Protein 8C9T (pdb70)

Secondary structure (DSSP, 8-state):
-HHHHHHHHHHHHHHHHHS---HHHHHHHHHHHHTTPPP----HHHHHHHHHHHHHHT-SEEEEE--TTSHHHHHHHTTS-TT-EEEEEES-HHHHHHHHHHHHHTT-TTTEEEEES-HHHHHHHHHHT-PPPPSEEEE-S-GGGHHHHHHHHHHT--TT-EEEEE--SGGGGGG-TT---HHHHHHHHHHHHHHH-TTEEEEEEEEESTT-SEEEEEEEEP-/-HHHHHHHHHHHHHHHS---HHHHHHHHHHHHTTPPP----HHHHHHHHHHHHHHT-SEEEEE--TTSHHHHHHHTTS-TT-EEEEEES-HHHHHHHHHHHHHTT-TTTEEEEES-HHHHHHHHHHT-PPPEEEEEE-S-GGGHHHHHHHHHHTEEEEEEEEEE--SGGGGGG-TT---HHHHHHHHHHHHHHH-TTEEEEEEEEESTT-SEEEEEEEE--/-HHHHHHHHHHHHHHHS---HHHHHHHHHHHHTTPPP----HHHHHHHHHHHHHHT-SEEEEE--TTSHHHHHHHTTS-TT-EEEEEES-HHHHHHHHHHHHHTT-TTTEEEEES-HHHHHHHHHTT-PPPEEEEEE-S-GGGHHHHHHHHHHTEEEEEEEEEE--SGGGGGG-TT---HHHHHHHHHHHHHHH-TTEEEEEEEEESTT-SEEEEEEEE---------/-HHHHHHHHHHHHHHHHS---HHHHHHHHHHHHHT----HHHHHHHHHHHHHHT-SEEEEE---HHHHHHHHTS-TT-EEEEEESSHHHHHHHHHHHHHTT-TTTEEEEES-HHHHHHHHHHH-PPPEEEEEE-S-GGGHHHHHHHHHHTEEEEEEEEEE--SGGGGGG-TT---HHHHHHHHHHHHHHH-TTEEEEEEEEESTT-SEEEEEEEE-

Radius of gyration: 34.57 Å; Cα contacts (8 Å, |Δi|>4): 1978; chains: 4; bounding box: 56×96×90 Å

Organism: Streptomyces avermitilis (strain ATCC 31267 / DSM 46492 / JCM 5070 / NBRC 14893 / NCIMB 12804 / NRRL 8165 / MA-4680) (NCBI:txid227882)

Solvent-accessible surface area: 34786 Å² total; per-residue (Å²): 122,156,66,50,88,63,31,47,65,0,3,92,32,0,16,97,48,8,1,85,52,63,116,5,2,61,3,0,43,138,23,13,62,92,14,14,10,52,107,65,90,28,5,12,0,25,7,26,10,22,24,1,5,0,38,16,35,48,5,166,55,0,0,0,0,11,1,71,4,0,27,24,0,0,10,0,2,80,13,20,54,235,125,4,91,0,11,0,2,4,52,6,64,53,3,0,97,19,0,84,146,0,2,49,69,18,60,16,91,62,25,16,60,10,35,70,12,63,12,72,116,7,0,38,125,2,21,112,90,205,34,124,44,0,6,0,0,3,0,33,32,35,2,62,26,0,20,78,4,0,71,56,0,29,144,7,17,123,71,20,1,0,0,3,1,22,31,1,0,44,32,5,28,0,49,71,78,60,16,67,10,16,0,4,145,6,0,40,52,2,0,58,41,0,34,127,48,113,70,9,20,3,0,0,2,1,4,0,0,20,70,14,42,28,2,13,0,0,0,55,2,53,140,106,74,126,68,32,48,68,0,4,93,34,0,15,95,49,9,2,84,62,65,112,8,2,61,0,0,42,127,39,13,72,91,26,63,15,106,134,88,82,27,5,14,0,27,7,25,21,16,19,0,13,0,47,14,35,49,4,117,37,0,0,0,3,4,2,43,9,0,17,27,0,0,12,0,1,82,13,18,46,224,89,1,111,2,19,0,3,10,115,43,1,98,31,0,89,15,0,71,125,0,4,41,70,21,59,12,91,66,25,18,79,10,38,4,8,38,15,19,36,15,0,14,102,1,17,86,91,201,35,117,49,0,6,0,0,6,0,14,26,68,14,72,33,0,26,60,5,0,34,13,0,23,100,9,17,124,69,21,1,0,0,10,2,21,37,0,0,80,56,6,24,0,47,71,77,63,20,117,67,77,28,6,143,4,1,40,48,1,0,58,42,2,40,132,48,113,69,10,21,3,1,0,2,1,2,1,1,36,49,14,47,25,3,24,0,4,0,54,2,52,138,109,74,119,68,34,48,65,0,4,94,34,0,11,97,44,8,1,83,62,64,101,7,2,51,4,0,50,133,39,18,72,92,27,56,15,100,132,99,77,39,4,15,0,31,10,26,12,13,21,0,11,0,32,14,36,50,5,151,42,0,0,0,0,7,0,56,6,0,19,21,0,0,10,0,1,73,14,24,59,231,115,9,64,0,0,0,2,13,162,53,66,117,30,0,83,18,0,92,155,0,4,50,107,15,61,16,94,73,29,20,73,9,58,65,14,62,10,39,111,16,0,40,134,0,18,97,88,204,27,121,46,0,6,0,0,9,0,21,32,66,21,69,45,1,33,93,6,0,86,42,0,33,139,11,16,127,75,21,1,0,0,5,1,14,22,0,0,76,54,7,26,0,49,71,80,58,18,120,66,77,26,5,134,4,0,41,49,1,0,74,17,2,38,119,43,97,51,9,25,3,1,0,1,0,4,3,1,33,55,14,46,23,3,12,0,1,0,55,9,50,85,118,111,164,107,139,142,203,157,65,62,95,62,31,50,65,0,4,89,30,0,13,90,42,10,1,72,50,49,156,18,0,43,10,1,48,152,40,16,104,94,60,64,38,176,87,5,10,0,39,10,23,9,13,20,0,6,0,30,13,36,49,4,154,37,0,0,4,0,57,19,6,33,34,7,0,5,0,1,68,15,22,50,235,116,6,82,0,8,4,12,32,148,55,56,137,60,0,75,19,1,114,159,0,1,42,94,22,65,14,95,69,15,16,51,7,58,74,12,46,18,77,99,10,0,40,132,0,19,112,100,212,38,115,52,0,8,0,0,7,1,42,29,67,7,72,39,0,31,75,2,0,74,26,0,35,140,9,18,130,100,26,1,0,0,4,1,19,30,0,0,80,51,7,27,0,46,74,84,62,18,104,65,78,31,13,130,5,0,37,52,0,0,72,18,1,38,118,42,102,118,9,25,3,1,0,0,0,4,2,0,49,104,16,40,26,2,12,0,0,0,57,12,106

B-factor: mean 15.52, std 7.64, range [4.19, 69.46]

Sequence (888 aa):
SESQQLWDDVDDYFTTLLAPEDEALTAALRDSSDAAGLPHINVAPNQGKLLQLLAEIQGARRILEIGTLGGYSSTIWLGRALPRDGRLISFEYDAKHAEVARRNLARAGLDGISSEVRVGPALESLPKLADERPEPFDLVFIDADKVNNPHYVEWALKLTRPGSLLIVVDNVVRGGGVTDAGSTDPSSVRGTRSALELIAEHPKLSGTAVQTVGSKGYDGFALARVLPSQQLWDDVDDYFTTLLAPEDEALTAALRDSSDAAGLPHINVAPNQGKLLQLLLAEIQGARRILEIGTLGGYSTIWLGRALPRDGRLISFEYDAKHAEVARRNLARAGLDGISEVRVGPALESLPKLADERPEPFDLVFIDADKVNNPHYVEWALKLTRPGSLLIVVDNVVRGGGVTDAGSTDPSVRGTRSALELIAEHPKLSGTAVQTVGSKGYDGFALARVLPSQQLWDDVDDYFTTLLAPEDEALTAALRDSSDAAGLPHINVAPNQGKLLQLLLAEIQGARRILEIGTLGGYSTIWLGRALPRDGRLISFEYDAKHAEVARRNLARAGLDGISEVRVGPALESLPKLADERPEPFDLVFIDADKVNNPHYVEWALKLTRPGSLIVVDNVVRGGGVTDAGSTDPSVRGTRSSALELIAEHPKLSGTAVVQTVGSKGYDGFALARVLPLEHHHHHESQQLWDDVDDYFTTLLAPEDEALTTAALRDSDAAGLPVAPNQGKLLQLLAEIQGARRILEIGGGYSTIWLGRALPRDGRLISFEYDAKHAEVARRNLARAGLDGISEVRVGPALESLPKLADERPEPFDLVFIDADKVNNPHYVEWALKLTRPGSLIVVDNVVRGGGVTDAGSTDPSVRGTRSSALELIAEHPKLSGTAVVQTVGSKGYDGFALARVL

Nearest PDB structures (foldseek):
  8c9t-assembly2_B  TM=1.001E+00  e=2.912E-43  Streptomyces avermitilis MA-4680 = NBRC 14893
  3duw-assembly1_B  TM=9.799E-01  e=5.249E-31  Bacillus cereus ATCC 10987
  5n5d-assembly1_B  TM=9.679E-01  e=2.344E-29  Streptomyces regensis
  7cvx-assembly1_B  TM=9.646E-01  e=1.124E-28  Niastella koreensis GR20-10
  7cvu-assembly1_A  TM=9.761E-01  e=1.801E-27  Niastella koreensis GR20-10

Structure (mmCIF, N/CA/C/O backbone):
data_8C9T
#
_entry.id   8C9T
#
_cell.length_a   46.457
_cell.length_b   168.744
_cell.length_c   57.242
_cell.angle_alpha   90.000
_cell.angle_beta   101.487
_cell.angle_gamma   90.000
#
_symmetry.space_group_name_H-M   'P 1 21 1'
#
loop_
_entity.id
_entity.type
_entity.pdbx_description
1 polymer 'Putative O-methyltransferase'
2 non-polymer GLYCEROL
3 water water
#
loop_
_atom_site.group_PDB
_atom_site.id
_atom_site.type_symbol
_atom_site.label_atom_id
_atom_site.label_alt_id
_atom_site.label_comp_id
_atom_site.label_asym_id
_atom_site.label_entity_id
_atom_site.label_seq_id
_atom_site.pdbx_PDB_ins_code
_atom_site.Cartn_x
_atom_site.Cartn_y
_atom_site.Cartn_z
_atom_site.occupancy
_atom_site.B_iso_or_equiv
_atom_site.auth_seq_id
_atom_site.auth_comp_id
_atom_site.auth_asym_id
_atom_site.auth_atom_id
_atom_site.pdbx_PDB_model_num
ATOM 1 N N . SER A 1 2 ? 17.917 -4.831 -6.969 1.000 31.379 2 SER A N 1
ATOM 2 C CA . SER A 1 2 ? 19.325 -4.445 -7.155 1.000 30.875 2 SER A CA 1
ATOM 3 C C . SER A 1 2 ? 19.568 -4.098 -8.634 1.000 28.324 2 SER A C 1
ATOM 4 O O . SER A 1 2 ? 20.320 -3.185 -8.883 1.000 26.092 2 SER A O 1
ATOM 12 N N . GLU A 1 3 ? 18.979 -4.773 -9.619 1.000 28.245 3 GLU A N 1
ATOM 13 C CA . GLU A 1 3 ? 19.263 -4.356 -11.021 1.000 29.149 3 GLU A CA 1
ATOM 14 C C . GLU A 1 3 ? 18.573 -2.995 -11.252 1.000 28.713 3 GLU A C 1
ATOM 15 O O . GLU A 1 3 ? 19.221 -2.102 -11.888 1.000 25.568 3 GLU A O 1
ATOM 27 N N . SER A 1 4 ? 17.366 -2.744 -10.711 1.000 28.135 4 SER A N 1
ATOM 28 C CA . SER A 1 4 ? 16.688 -1.416 -10.879 1.000 28.056 4 SER A CA 1
ATOM 29 C C . SER A 1 4 ? 17.445 -0.352 -10.070 1.000 23.700 4 SER A C 1
ATOM 30 O O . SER A 1 4 ? 17.683 0.747 -10.577 1.000 20.511 4 SER A O 1
ATOM 38 N N . GLN A 1 5 ? 17.923 -0.698 -8.886 1.000 19.637 5 GLN A N 1
ATOM 39 C CA . GLN A 1 5 ? 18.780 0.192 -8.075 1.000 18.074 5 GLN A CA 1
ATOM 40 C C . GLN A 1 5 ? 20.046 0.527 -8.852 1.000 17.802 5 GLN A C 1
ATOM 41 O O . GLN A 1 5 ? 20.522 1.634 -8.739 1.000 16.181 5 GLN A O 1
ATOM 55 N N . GLN A 1 6 ? 20.611 -0.422 -9.596 1.000 18.535 6 GLN A N 1
ATOM 56 C CA . GLN A 1 6 ? 21.862 -0.167 -10.332 1.000 20.045 6 GLN A CA 1
ATOM 57 C C . GLN A 1 6 ? 21.590 0.914 -11.389 1.000 17.245 6 GLN A C 1
ATOM 58 O O . GLN A 1 6 ? 22.431 1.785 -11.553 1.000 17.060 6 GLN A O 1
ATOM 72 N N . LEU A 1 7 ? 20.461 0.840 -12.053 1.000 16.036 7 LEU A N 1
ATOM 73 C CA . LEU A 1 7 ? 20.106 1.849 -13.095 1.000 16.643 7 LEU A CA 1
ATOM 74 C C . LEU A 1 7 ? 19.995 3.220 -12.404 1.000 15.362 7 LEU A C 1
ATOM 75 O O . LEU A 1 7 ? 20.578 4.237 -12.874 1.000 14.320 7 LEU A O 1
ATOM 91 N N . TRP A 1 8 ? 19.234 3.256 -11.324 1.000 13.404 8 TRP A N 1
ATOM 92 C CA . TRP A 1 8 ? 19.089 4.521 -10.539 1.000 11.876 8 TRP A CA 1
ATOM 93 C C . TRP A 1 8 ? 20.443 5.052 -10.086 1.000 12.877 8 TRP A C 1
ATOM 94 O O . TRP A 1 8 ? 20.661 6.296 -10.106 1.000 12.372 8 TRP A O 1
ATOM 115 N N . ASP A 1 9 ? 21.335 4.180 -9.611 1.000 12.577 9 ASP A N 1
ATOM 116 C CA . ASP A 1 9 ? 22.709 4.545 -9.198 1.000 12.976 9 ASP A CA 1
ATOM 117 C C . ASP A 1 9 ? 23.463 5.135 -10.404 1.000 13.605 9 ASP A C 1
ATOM 118 O O . ASP A 1 9 ? 24.158 6.166 -10.266 1.000 14.406 9 ASP A O 1
ATOM 127 N N . ASP A 1 10 ? 23.334 4.495 -11.561 1.000 15.322 10 ASP A N 1
ATOM 128 C CA . ASP A 1 10 ? 24.108 4.921 -12.754 1.000 15.777 10 ASP A CA 1
ATOM 129 C C . ASP A 1 10 ? 23.659 6.342 -13.154 1.000 13.894 10 ASP A C 1
ATOM 130 O O . ASP A 1 10 ? 24.490 7.144 -13.493 1.000 12.531 10 ASP A O 1
ATOM 139 N N . VAL A 1 11 ? 22.357 6.588 -13.150 1.000 11.852 11 VAL A N 1
ATOM 140 C CA . VAL A 1 11 ? 21.810 7.899 -13.607 1.000 11.317 11 VAL A CA 1
ATOM 141 C C . VAL A 1 11 ? 22.209 8.950 -12.560 1.000 11.249 11 VAL A C 1
ATOM 142 O O . VAL A 1 11 ? 22.635 10.040 -12.920 1.000 10.890 11 VAL A O 1
ATOM 155 N N . ASP A 1 12 ? 22.086 8.650 -11.276 1.000 11.025 12 ASP A N 1
ATOM 156 C CA . ASP A 1 12 ? 22.519 9.634 -10.251 1.000 10.752 12 ASP A CA 1
ATOM 157 C C . ASP A 1 12 ? 24.016 9.889 -10.302 1.000 11.072 12 ASP A C 1
ATOM 158 O O . ASP A 1 12 ? 24.466 11.032 -10.040 1.000 11.824 12 ASP A O 1
ATOM 167 N N . ASP A 1 13 ? 24.821 8.853 -10.577 1.000 11.816 13 ASP A N 1
ATOM 168 C CA . ASP A 1 13 ? 26.274 9.055 -10.678 1.000 13.695 13 ASP A CA 1
ATOM 169 C C . ASP A 1 13 ? 26.577 10.014 -11.848 1.000 12.226 13 ASP A C 1
ATOM 170 O O . ASP A 1 13 ? 27.409 10.917 -11.717 1.000 13.073 13 ASP A O 1
ATOM 179 N N . TYR A 1 14 ? 25.868 9.842 -12.962 1.000 12.003 14 TYR A N 1
ATOM 180 C CA . TYR A 1 14 ? 26.018 10.711 -14.148 1.000 11.982 14 TYR A CA 1
ATOM 181 C C . TYR A 1 14 ? 25.667 12.161 -13.784 1.000 10.673 14 TYR A C 1
ATOM 182 O O . TYR A 1 14 ? 26.391 13.088 -14.006 1.000 11.883 14 TYR A O 1
ATOM 200 N N . PHE A 1 15 ? 24.525 12.339 -13.156 1.000 10.481 15 PHE A N 1
ATOM 201 C CA . PHE A 1 15 ? 24.054 13.689 -12.807 1.000 9.889 15 PHE A CA 1
ATOM 202 C C . PHE A 1 15 ? 24.974 14.301 -11.772 1.000 10.118 15 PHE A C 1
ATOM 203 O O . PHE A 1 15 ? 25.272 15.493 -11.821 1.000 10.636 15 PHE A O 1
ATOM 220 N N . THR A 1 16 ? 25.404 13.509 -10.792 1.000 11.436 16 THR A N 1
ATOM 221 C CA . THR A 1 16 ? 26.317 14.028 -9.736 1.000 12.737 16 THR A CA 1
ATOM 222 C C . THR A 1 16 ? 27.666 14.466 -10.348 1.000 12.965 16 THR A C 1
ATOM 223 O O . THR A 1 16 ? 28.093 15.622 -10.150 1.000 12.566 16 THR A O 1
ATOM 234 N N . THR A 1 17 ? 28.287 13.585 -11.123 1.000 13.474 17 THR A N 1
ATOM 235 C CA . THR A 1 17 ? 29.638 13.826 -11.682 1.000 14.514 17 THR A CA 1
ATOM 236 C C . THR A 1 17 ? 29.563 15.070 -12.575 1.000 14.100 17 THR A C 1
ATOM 237 O O . THR A 1 17 ? 30.462 15.904 -12.550 1.000 14.803 17 THR A O 1
ATOM 248 N N . LEU A 1 18 ? 28.478 15.239 -13.329 1.000 11.929 18 LEU A N 1
ATOM 249 C CA . LEU A 1 18 ? 28.383 16.358 -14.281 1.000 11.350 18 LEU A CA 1
ATOM 250 C C . LEU A 1 18 ? 27.977 17.666 -13.610 1.000 10.969 18 LEU A C 1
ATOM 251 O O . LEU A 1 18 ? 28.622 18.677 -13.795 1.000 12.549 18 LEU A O 1
ATOM 267 N N . LEU A 1 19 ? 26.896 17.658 -12.821 1.000 11.093 19 LEU A N 1
ATOM 268 C CA . LEU A 1 19 ? 26.208 18.880 -12.366 1.000 11.164 19 LEU A CA 1
ATOM 269 C C . LEU A 1 19 ? 26.440 19.183 -10.887 1.000 11.908 19 LEU A C 1
ATOM 270 O O . LEU A 1 19 ? 26.355 20.349 -10.519 1.000 12.589 19 LEU A O 1
ATOM 286 N N . ALA A 1 20 ? 26.720 18.200 -10.051 1.000 11.912 20 ALA A N 1
ATOM 287 C CA . ALA A 1 20 ? 26.636 18.383 -8.588 1.000 12.970 20 ALA A CA 1
ATOM 288 C C . ALA A 1 20 ? 27.751 17.609 -7.911 1.000 13.722 20 ALA A C 1
ATOM 289 O O . ALA A 1 20 ? 27.492 16.796 -7.030 1.000 14.657 20 ALA A O 1
ATOM 296 N N . PRO A 1 21 ? 29.018 17.735 -8.340 1.000 14.464 21 PRO A N 1
ATOM 297 C CA . PRO A 1 21 ? 30.055 16.909 -7.737 1.000 15.208 21 PRO A CA 1
ATOM 298 C C . PRO A 1 21 ? 30.304 17.276 -6.259 1.000 15.078 21 PRO A C 1
ATOM 299 O O . PRO A 1 21 ? 30.081 18.426 -5.828 1.000 17.742 21 PRO A O 1
ATOM 310 N N . GLU A 1 22 ? 30.717 16.261 -5.512 1.000 16.427 22 GLU A N 1
ATOM 311 C CA . GLU A 1 22 ? 31.063 16.368 -4.083 1.000 17.854 22 GLU A CA 1
ATOM 312 C C . GLU A 1 22 ? 32.516 16.789 -3.968 1.000 17.232 22 GLU A C 1
ATOM 313 O O . GLU A 1 22 ? 33.369 16.155 -4.584 1.000 21.299 22 GLU A O 1
ATOM 325 N N . ASP A 1 23 ? 32.750 17.815 -3.202 1.000 15.655 23 ASP A N 1
ATOM 326 C CA . ASP A 1 23 ? 34.127 18.227 -2.860 1.000 15.307 23 ASP A CA 1
ATOM 327 C C . ASP A 1 23 ? 34.628 17.404 -1.658 1.000 14.874 23 ASP A C 1
ATOM 328 O O . ASP A 1 23 ? 33.905 16.544 -1.102 1.000 14.408 23 ASP A O 1
ATOM 337 N N . GLU A 1 24 ? 35.869 17.669 -1.254 1.000 15.015 24 GLU A N 1
ATOM 338 C CA . GLU A 1 24 ? 36.532 16.934 -0.158 1.000 13.158 24 GLU A CA 1
ATOM 339 C C . GLU A 1 24 ? 35.688 17.050 1.115 1.000 12.634 24 GLU A C 1
ATOM 340 O O . GLU A 1 24 ? 35.673 16.117 1.864 1.000 13.346 24 GLU A O 1
ATOM 352 N N . ALA A 1 25 ? 35.146 18.218 1.430 1.000 11.635 25 ALA A N 1
ATOM 353 C CA . ALA A 1 25 ? 34.426 18.364 2.721 1.000 11.220 25 ALA A CA 1
ATOM 354 C C . ALA A 1 25 ? 33.212 17.444 2.714 1.000 12.053 25 ALA A C 1
ATOM 355 O O . ALA A 1 25 ? 32.961 16.841 3.742 1.000 12.854 25 ALA A O 1
ATOM 362 N N . LEU A 1 26 ? 32.500 17.300 1.600 1.000 12.490 26 LEU A N 1
ATOM 363 C CA . LEU A 1 26 ? 31.323 16.413 1.537 1.000 12.704 26 LEU A CA 1
ATOM 364 C C . LEU A 1 26 ? 31.726 14.940 1.610 1.000 13.159 26 LEU A C 1
ATOM 365 O O . LEU A 1 26 ? 31.116 14.193 2.372 1.000 14.593 26 LEU A O 1
ATOM 381 N N . THR A 1 27 ? 32.769 14.510 0.896 1.000 13.731 27 THR A N 1
ATOM 382 C CA . THR A 1 27 ? 33.191 13.098 0.964 1.000 14.619 27 THR A CA 1
ATOM 383 C C . THR A 1 27 ? 33.805 12.794 2.333 1.000 13.551 27 THR A C 1
ATOM 384 O O . THR A 1 27 ? 33.587 11.695 2.819 1.000 15.471 27 THR A O 1
ATOM 395 N N . ALA A 1 28 ? 34.519 13.726 2.928 1.000 12.406 28 ALA A N 1
ATOM 396 C CA . ALA A 1 28 ? 35.096 13.548 4.287 1.000 13.125 28 ALA A CA 1
ATOM 397 C C . ALA A 1 28 ? 33.928 13.361 5.267 1.000 13.458 28 ALA A C 1
ATOM 398 O O . ALA A 1 28 ? 34.028 12.590 6.214 1.000 13.216 28 ALA A O 1
ATOM 405 N N . ALA A 1 29 ? 32.863 14.145 5.104 1.000 13.597 29 ALA A N 1
ATOM 406 C CA . ALA A 1 29 ? 31.740 14.095 6.043 1.000 12.542 29 ALA A CA 1
ATOM 407 C C . ALA A 1 29 ? 31.138 12.688 6.007 1.000 13.271 29 ALA A C 1
ATOM 408 O O . ALA A 1 29 ? 30.798 12.157 7.087 1.000 13.140 29 ALA A O 1
ATOM 415 N N . LEU A 1 30 ? 31.000 12.114 4.822 1.000 13.086 30 LEU A N 1
ATOM 416 C CA . LEU A 1 30 ? 30.471 10.715 4.718 1.000 14.769 30 LEU A CA 1
ATOM 417 C C . LEU A 1 30 ? 31.441 9.741 5.385 1.000 15.419 30 LEU A C 1
ATOM 418 O O . LEU A 1 30 ? 30.974 8.847 6.091 1.000 13.997 30 LEU A O 1
ATOM 434 N N . ARG A 1 31 ? 32.740 9.882 5.138 1.000 14.993 31 ARG A N 1
ATOM 435 C CA . ARG A 1 31 ? 33.742 8.979 5.758 1.000 16.243 31 ARG A CA 1
ATOM 436 C C . ARG A 1 31 ? 33.614 9.051 7.284 1.000 15.740 31 ARG A C 1
ATOM 437 O O . ARG A 1 31 ? 33.597 7.985 7.938 1.000 16.167 31 ARG A O 1
ATOM 458 N N . ASP A 1 32 ? 33.559 10.246 7.861 1.000 14.082 32 ASP A N 1
ATOM 459 C CA . ASP A 1 32 ? 33.486 10.473 9.327 1.000 14.557 32 ASP A CA 1
ATOM 460 C C . ASP A 1 32 ? 32.175 9.898 9.854 1.000 14.692 32 ASP A C 1
ATOM 461 O O . ASP A 1 32 ? 32.160 9.298 10.955 1.000 14.720 32 ASP A O 1
ATOM 470 N N A SER A 1 33 ? 31.084 10.082 9.130 0.500 13.404 33 SER A N 1
ATOM 471 N N B SER A 1 33 ? 31.079 10.102 9.134 0.500 14.413 33 SER A N 1
ATOM 472 C CA A SER A 1 33 ? 29.755 9.578 9.546 0.500 13.708 33 SER A CA 1
ATOM 473 C CA B SER A 1 33 ? 29.748 9.577 9.524 0.500 15.392 33 SER A CA 1
ATOM 474 C C A SER A 1 33 ? 29.784 8.048 9.606 0.500 15.399 33 SER A C 1
ATOM 475 C C B SER A 1 33 ? 29.819 8.052 9.620 0.500 16.405 33 SER A C 1
ATOM 476 O O A SER A 1 33 ? 29.402 7.477 10.645 0.500 15.488 33 SER A O 1
ATOM 477 O O B SER A 1 33 ? 29.478 7.496 10.682 0.500 16.396 33 SER A O 1
ATOM 492 N N . ASP A 1 34 ? 30.277 7.418 8.550 1.000 16.586 34 ASP A N 1
ATOM 493 C CA . ASP A 1 34 ? 30.417 5.940 8.490 1.000 17.309 34 ASP A CA 1
ATOM 494 C C . ASP A 1 34 ? 31.327 5.457 9.633 1.000 19.712 34 ASP A C 1
ATOM 495 O O . ASP A 1 34 ? 30.972 4.480 10.367 1.000 20.332 34 ASP A O 1
ATOM 504 N N . ALA A 1 35 ? 32.451 6.118 9.844 1.000 17.207 35 ALA A N 1
ATOM 505 C CA . ALA A 1 35 ? 33.433 5.683 10.861 1.000 18.625 35 ALA A CA 1
ATOM 506 C C . ALA A 1 35 ? 32.852 5.836 12.273 1.000 18.244 35 ALA A C 1
ATOM 507 O O . ALA A 1 35 ? 33.301 5.101 13.187 1.000 21.895 35 ALA A O 1
ATOM 514 N N . ALA A 1 36 ? 31.884 6.742 12.473 1.000 17.317 36 ALA A N 1
ATOM 515 C CA . ALA A 1 36 ? 31.189 6.989 13.759 1.000 16.453 36 ALA A CA 1
ATOM 516 C C . ALA A 1 36 ? 30.037 6.014 13.980 1.000 16.712 36 ALA A C 1
ATOM 517 O O . ALA A 1 36 ? 29.365 6.109 15.014 1.000 18.315 36 ALA A O 1
ATOM 524 N N . GLY A 1 37 ? 29.780 5.155 13.002 1.000 17.399 37 GLY A N 1
ATOM 525 C CA . GLY A 1 37 ? 28.707 4.154 13.075 1.000 19.620 37 GLY A CA 1
ATOM 526 C C . GLY A 1 37 ? 27.343 4.725 12.773 1.000 19.550 37 GLY A C 1
ATOM 527 O O . GLY A 1 37 ? 26.372 4.031 13.104 1.000 21.916 37 GLY A O 1
ATOM 531 N N . LEU A 1 38 ? 27.229 5.903 12.128 1.000 20.056 38 LEU A N 1
ATOM 532 C CA . LEU A 1 38 ? 25.911 6.410 11.610 1.000 19.849 38 LEU A CA 1
ATOM 533 C C . LEU A 1 38 ? 25.497 5.541 10.411 1.000 18.843 38 LEU A C 1
ATOM 534 O O . LEU A 1 38 ? 26.338 4.978 9.713 1.000 22.814 38 LEU A O 1
ATOM 550 N N . PRO A 1 39 ? 24.194 5.305 10.122 1.000 19.510 39 PRO A N 1
ATOM 551 C CA . PRO A 1 39 ? 23.823 4.430 9.018 1.000 22.985 39 PRO A CA 1
ATOM 552 C C . PRO A 1 39 ? 24.453 4.906 7.709 1.000 26.826 39 PRO A C 1
ATOM 553 O O . PRO A 1 39 ? 24.429 6.084 7.508 1.000 28.694 39 PRO A O 1
ATOM 564 N N . HIS A 1 40 ? 25.090 3.997 6.968 1.000 30.174 40 HIS A N 1
ATOM 565 C CA . HIS A 1 40 ? 25.647 4.299 5.629 1.000 31.698 40 HIS A CA 1
ATOM 566 C C . HIS A 1 40 ? 24.454 4.589 4.721 1.000 33.074 40 HIS A C 1
ATOM 567 O O . HIS A 1 40 ? 23.586 3.713 4.586 1.000 31.904 40 HIS A O 1
ATOM 582 N N . ILE A 1 41 ? 24.380 5.796 4.186 1.000 37.159 41 ILE A N 1
ATOM 583 C CA . ILE A 1 41 ? 23.336 6.187 3.202 1.000 39.448 41 ILE A CA 1
ATOM 584 C C . ILE A 1 41 ? 24.069 6.440 1.880 1.000 40.667 41 ILE A C 1
ATOM 585 O O . ILE A 1 41 ? 25.054 7.224 1.887 1.000 34.347 41 ILE A O 1
ATOM 601 N N . ASN A 1 42 ? 23.680 5.731 0.813 1.000 40.625 42 ASN A N 1
ATOM 602 C CA . ASN A 1 42 ? 24.237 5.958 -0.547 1.000 40.038 42 ASN A CA 1
ATOM 603 C C . ASN A 1 42 ? 23.666 7.295 -1.021 1.000 38.108 42 ASN A C 1
ATOM 604 O O . ASN A 1 42 ? 22.752 7.301 -1.885 1.000 35.364 42 ASN A O 1
ATOM 615 N N . VAL A 1 43 ? 24.151 8.376 -0.403 1.000 32.995 43 VAL A N 1
ATOM 616 C CA . VAL A 1 43 ? 23.648 9.773 -0.574 1.000 32.688 43 VAL A CA 1
ATOM 617 C C . VAL A 1 43 ? 23.530 10.081 -2.072 1.000 29.803 43 VAL A C 1
ATOM 618 O O . VAL A 1 43 ? 24.216 9.399 -2.890 1.000 33.421 43 VAL A O 1
ATOM 631 N N . ALA A 1 44 ? 22.718 11.090 -2.400 1.000 24.878 44 ALA A N 1
ATOM 632 C CA . ALA A 1 44 ? 22.534 11.631 -3.759 1.000 23.994 44 ALA A CA 1
ATOM 633 C C . ALA A 1 44 ? 23.007 13.090 -3.716 1.000 17.989 44 ALA A C 1
ATOM 634 O O . ALA A 1 44 ? 22.271 13.957 -3.264 1.000 21.135 44 ALA A O 1
ATOM 641 N N . PRO A 1 45 ? 24.272 13.337 -4.102 1.000 19.083 45 PRO A N 1
ATOM 642 C CA . PRO A 1 45 ? 24.808 14.699 -4.108 1.000 16.460 45 PRO A CA 1
ATOM 643 C C . PRO A 1 45 ? 23.896 15.589 -4.955 1.000 15.568 45 PRO A C 1
ATOM 644 O O . PRO A 1 45 ? 23.671 16.747 -4.664 1.000 13.475 45 PRO A O 1
ATOM 655 N N . ASN A 1 46 ? 23.311 15.007 -5.991 1.000 16.486 46 ASN A N 1
ATOM 656 C CA . ASN A 1 46 ? 22.463 15.819 -6.894 1.000 13.906 46 ASN A CA 1
ATOM 657 C C . ASN A 1 46 ? 21.163 16.224 -6.202 1.000 13.501 46 ASN A C 1
ATOM 658 O O . ASN A 1 46 ? 20.623 17.274 -6.569 1.000 11.884 46 ASN A O 1
ATOM 669 N N . GLN A 1 47 ? 20.611 15.456 -5.251 1.000 13.841 47 GLN A N 1
ATOM 670 C CA . GLN A 1 47 ? 19.469 15.892 -4.412 1.000 16.327 47 GLN A CA 1
ATOM 671 C C . GLN A 1 47 ? 19.909 16.914 -3.358 1.000 13.696 47 GLN A C 1
ATOM 672 O O . GLN A 1 47 ? 19.192 17.844 -3.079 1.000 15.716 47 GLN A O 1
ATOM 686 N N . GLY A 1 48 ? 21.136 16.765 -2.839 1.000 14.667 48 GLY A N 1
ATOM 687 C CA . GLY A 1 48 ? 21.687 17.790 -1.947 1.000 12.492 48 GLY A CA 1
ATOM 688 C C . GLY A 1 48 ? 21.760 19.134 -2.665 1.000 11.379 48 GLY A C 1
ATOM 689 O O . GLY A 1 48 ? 21.488 20.204 -2.115 1.000 11.915 48 GLY A O 1
ATOM 693 N N . LYS A 1 49 ? 22.206 19.094 -3.928 1.000 9.849 49 LYS A N 1
ATOM 694 C CA . LYS A 1 49 ? 22.308 20.345 -4.690 1.000 10.797 49 LYS A CA 1
ATOM 695 C C . LYS A 1 49 ? 20.916 20.910 -4.958 1.000 10.897 49 LYS A C 1
ATOM 696 O O . LYS A 1 49 ? 20.786 22.112 -5.073 1.000 8.977 49 LYS A O 1
ATOM 715 N N . LEU A 1 50 ? 19.935 20.048 -5.170 1.000 11.798 50 LEU A N 1
ATOM 716 C CA . LEU A 1 50 ? 18.536 20.536 -5.320 1.000 12.854 50 LEU A CA 1
ATOM 717 C C . LEU A 1 50 ? 18.129 21.293 -4.049 1.000 10.900 50 LEU A C 1
ATOM 718 O O . LEU A 1 50 ? 17.601 22.377 -4.193 1.000 11.213 50 LEU A O 1
ATOM 734 N N . LEU A 1 51 ? 18.459 20.795 -2.862 1.000 11.497 51 LEU A N 1
ATOM 735 C CA . LEU A 1 51 ? 18.149 21.529 -1.579 1.000 12.467 51 LEU A CA 1
ATOM 736 C C . LEU A 1 51 ? 18.867 22.875 -1.547 1.000 10.557 51 LEU A C 1
ATOM 737 O O . LEU A 1 51 ? 18.290 23.886 -1.237 1.000 10.249 51 LEU A O 1
ATOM 753 N N . GLN A 1 52 ? 20.143 22.888 -1.951 1.000 9.673 52 GLN A N 1
ATOM 754 C CA . GLN A 1 52 ? 20.948 24.127 -1.977 1.000 9.721 52 GLN A CA 1
ATOM 755 C C . GLN A 1 52 ? 20.270 25.123 -2.918 1.000 9.141 52 GLN A C 1
ATOM 756 O O . GLN A 1 52 ? 20.114 26.274 -2.591 1.000 9.092 52 GLN A O 1
ATOM 770 N N . LEU A 1 53 ? 19.900 24.672 -4.111 1.000 9.502 53 LEU A N 1
ATOM 771 C CA . LEU A 1 53 ? 19.356 25.576 -5.136 1.000 10.427 53 LEU A CA 1
ATOM 772 C C . LEU A 1 53 ? 17.988 26.077 -4.679 1.000 9.218 53 LEU A C 1
ATOM 773 O O . LEU A 1 53 ? 17.745 27.263 -4.850 1.000 10.707 53 LEU A O 1
ATOM 789 N N . LEU A 1 54 ? 17.186 25.217 -4.050 1.000 10.086 54 LEU A N 1
ATOM 790 C CA . LEU A 1 54 ? 15.861 25.675 -3.536 1.000 11.370 54 LEU A CA 1
ATOM 791 C C . LEU A 1 54 ? 16.117 26.839 -2.565 1.000 10.353 54 LEU A C 1
ATOM 792 O O . LEU A 1 54 ? 15.451 27.875 -2.632 1.000 11.460 54 LEU A O 1
ATOM 808 N N . ALA A 1 55 ? 17.086 26.699 -1.657 1.000 9.619 55 ALA A N 1
ATOM 809 C CA . ALA A 1 55 ? 17.394 27.775 -0.700 1.000 9.843 55 ALA A CA 1
ATOM 810 C C . ALA A 1 55 ? 17.859 29.024 -1.447 1.000 9.962 55 ALA A C 1
ATOM 811 O O . ALA A 1 55 ? 17.428 30.119 -1.153 1.000 9.963 55 ALA A O 1
ATOM 818 N N . GLU A 1 56 ? 18.721 28.867 -2.437 1.000 10.364 56 GLU A N 1
ATOM 819 C CA . GLU A 1 56 ? 19.266 30.055 -3.148 1.000 11.163 56 GLU A CA 1
ATOM 820 C C . GLU A 1 56 ? 18.189 30.741 -3.979 1.000 11.148 56 GLU A C 1
ATOM 821 O O . GLU A 1 56 ? 18.151 31.943 -3.962 1.000 12.521 56 GLU A O 1
ATOM 833 N N . ILE A 1 57 ? 17.341 29.963 -4.607 1.000 12.155 57 ILE A N 1
ATOM 834 C CA . ILE A 1 57 ? 16.189 30.474 -5.414 1.000 12.009 57 ILE A CA 1
ATOM 835 C C . ILE A 1 57 ? 15.294 31.280 -4.461 1.000 12.459 57 ILE A C 1
ATOM 836 O O . ILE A 1 57 ? 14.810 32.366 -4.816 1.000 13.516 57 ILE A O 1
ATOM 852 N N . GLN A 1 58 ? 15.000 30.733 -3.285 1.000 11.679 58 GLN A N 1
ATOM 853 C CA . GLN A 1 58 ? 14.102 31.401 -2.320 1.000 12.041 58 GLN A CA 1
ATOM 854 C C . GLN A 1 58 ? 14.703 32.698 -1.785 1.000 11.691 58 GLN A C 1
ATOM 855 O O . GLN A 1 58 ? 13.927 33.577 -1.326 1.000 15.086 58 GLN A O 1
ATOM 869 N N . GLY A 1 59 ? 16.029 32.826 -1.766 1.000 12.225 59 GLY A N 1
ATOM 870 C CA . GLY A 1 59 ? 16.788 33.935 -1.195 1.000 12.334 59 GLY A CA 1
ATOM 871 C C . GLY A 1 59 ? 17.065 33.737 0.283 1.000 11.640 59 GLY A C 1
ATOM 872 O O . GLY A 1 59 ? 17.167 34.691 1.018 1.000 13.486 59 GLY A O 1
ATOM 876 N N . ALA A 1 60 ? 17.252 32.487 0.692 1.000 9.914 60 ALA A N 1
ATOM 877 C CA . ALA A 1 60 ? 17.286 32.161 2.124 1.000 9.449 60 ALA A CA 1
ATOM 878 C C . ALA A 1 60 ? 18.496 32.799 2.803 1.000 9.803 60 ALA A C 1
ATOM 879 O O . ALA A 1 60 ? 19.603 32.735 2.241 1.000 10.789 60 ALA A O 1
ATOM 886 N N . ARG A 1 61 ? 18.278 33.371 3.983 1.000 9.776 61 ARG A N 1
ATOM 887 C CA . ARG A 1 61 ? 19.342 33.872 4.872 1.000 10.268 61 ARG A CA 1
ATOM 888 C C . ARG A 1 61 ? 19.410 33.063 6.169 1.000 9.238 61 ARG A C 1
ATOM 889 O O . ARG A 1 61 ? 20.468 33.101 6.869 1.000 10.676 61 ARG A O 1
ATOM 910 N N . ARG A 1 62 ? 18.308 32.456 6.566 1.000 8.715 62 ARG A N 1
ATOM 911 C CA . ARG A 1 62 ? 18.158 31.757 7.843 1.000 8.981 62 ARG A CA 1
ATOM 912 C C . ARG A 1 62 ? 17.545 30.395 7.534 1.000 8.388 62 ARG A C 1
ATOM 913 O O . ARG A 1 62 ? 16.465 30.322 6.951 1.000 9.091 62 ARG A O 1
ATOM 934 N N . ILE A 1 63 ? 18.217 29.337 7.930 1.000 8.111 63 ILE A N 1
ATOM 935 C CA . ILE A 1 63 ? 17.752 27.952 7.691 1.000 8.367 63 ILE A CA 1
ATOM 936 C C . ILE A 1 63 ? 17.689 27.237 9.025 1.000 7.717 63 ILE A C 1
ATOM 937 O O . ILE A 1 63 ? 18.599 27.327 9.867 1.000 8.604 63 ILE A O 1
ATOM 953 N N . LEU A 1 64 ? 16.631 26.447 9.158 1.000 7.784 64 LEU A N 1
ATOM 954 C CA . LEU A 1 64 ? 16.452 25.543 10.308 1.000 8.245 64 LEU A CA 1
ATOM 955 C C . LEU A 1 64 ? 16.396 24.116 9.772 1.000 8.272 64 LEU A C 1
ATOM 956 O O . LEU A 1 64 ? 15.607 23.826 8.864 1.000 9.045 64 LEU A O 1
ATOM 972 N N . GLU A 1 65 ? 17.205 23.239 10.338 1.000 7.721 65 GLU A N 1
ATOM 973 C CA . GLU A 1 65 ? 17.204 21.829 9.902 1.000 8.385 65 GLU A CA 1
ATOM 974 C C . GLU A 1 65 ? 16.852 20.950 11.094 1.000 8.217 65 GLU A C 1
ATOM 975 O O . GLU A 1 65 ? 17.429 21.097 12.181 1.000 9.692 65 GLU A O 1
ATOM 987 N N . ILE A 1 66 ? 15.964 20.007 10.872 1.000 9.052 66 ILE A N 1
ATOM 988 C CA . ILE A 1 66 ? 15.525 19.058 11.937 1.000 10.646 66 ILE A CA 1
ATOM 989 C C . ILE A 1 66 ? 16.038 17.689 11.537 1.000 10.865 66 ILE A C 1
ATOM 990 O O . ILE A 1 66 ? 15.502 17.051 10.571 1.000 9.944 66 ILE A O 1
ATOM 1006 N N . GLY A 1 67 ? 17.056 17.212 12.238 1.000 12.333 67 GLY A N 1
ATOM 1007 C CA . GLY A 1 67 ? 17.674 15.910 11.953 1.000 12.985 67 GLY A CA 1
ATOM 1008 C C . GLY A 1 67 ? 19.033 16.040 11.300 1.000 14.885 67 GLY A C 1
ATOM 1009 O O . GLY A 1 67 ? 19.174 15.564 10.176 1.000 20.559 67 GLY A O 1
ATOM 1013 N N . THR A 1 68 ? 20.039 16.513 12.024 1.000 14.462 68 THR A N 1
ATOM 1014 C CA . THR A 1 68 ? 21.365 16.803 11.411 1.000 14.973 68 THR A CA 1
ATOM 1015 C C . THR A 1 68 ? 22.034 15.542 10.849 1.000 15.957 68 THR A C 1
ATOM 1016 O O . THR A 1 68 ? 22.786 15.695 9.860 1.000 16.289 68 THR A O 1
ATOM 1027 N N . LEU A 1 69 ? 21.952 14.423 11.596 1.000 18.883 69 LEU A N 1
ATOM 1028 C CA . LEU A 1 69 ? 22.809 13.213 11.437 1.000 19.483 69 LEU A CA 1
ATOM 1029 C C . LEU A 1 69 ? 24.280 13.664 11.443 1.000 20.194 69 LEU A C 1
ATOM 1030 O O . LEU A 1 69 ? 24.727 14.190 12.483 1.000 19.468 69 LEU A O 1
ATOM 1046 N N . GLY A 1 70 ? 25.027 13.436 10.357 1.000 17.853 70 GLY A N 1
ATOM 1047 C CA . GLY A 1 70 ? 26.445 13.769 10.280 1.000 18.445 70 GLY A CA 1
ATOM 1048 C C . GLY A 1 70 ? 26.677 15.097 9.606 1.000 14.217 70 GLY A C 1
ATOM 1049 O O . GLY A 1 70 ? 27.814 15.411 9.303 1.000 15.229 70 GLY A O 1
ATOM 1053 N N . GLY A 1 71 ? 25.607 15.839 9.270 1.000 12.771 71 GLY A N 1
ATOM 1054 C CA . GLY A 1 71 ? 25.766 17.178 8.689 1.000 10.981 71 GLY A CA 1
ATOM 1055 C C . GLY A 1 71 ? 25.944 17.200 7.178 1.000 10.684 71 GLY A C 1
ATOM 1056 O O . GLY A 1 71 ? 26.333 18.260 6.651 1.000 9.932 71 GLY A O 1
ATOM 1060 N N . TYR A 1 72 ? 25.615 16.136 6.494 1.000 10.180 72 TYR A N 1
ATOM 1061 C CA . TYR A 1 72 ? 25.768 16.076 5.029 1.000 9.762 72 TYR A CA 1
ATOM 1062 C C . TYR A 1 72 ? 24.778 17.032 4.352 1.000 9.740 72 TYR A C 1
ATOM 1063 O O . TYR A 1 72 ? 25.214 17.922 3.574 1.000 10.652 72 TYR A O 1
ATOM 1081 N N . SER A 1 73 ? 23.496 16.877 4.596 1.000 9.783 73 SER A N 1
ATOM 1082 C CA A SER A 1 73 ? 22.478 17.837 4.088 0.500 10.101 73 SER A CA 1
ATOM 1083 C CA B SER A 1 73 ? 22.498 17.839 4.060 0.500 10.284 73 SER A CA 1
ATOM 1084 C C . SER A 1 73 ? 22.817 19.235 4.595 1.000 9.975 73 SER A C 1
ATOM 1085 O O . SER A 1 73 ? 22.594 20.207 3.867 1.000 9.810 73 SER A O 1
ATOM 1099 N N . THR A 1 74 ? 23.298 19.334 5.826 1.000 8.637 74 THR A N 1
ATOM 1100 C CA . THR A 1 74 ? 23.578 20.622 6.481 1.000 8.922 74 THR A CA 1
ATOM 1101 C C . THR A 1 74 ? 24.623 21.394 5.655 1.000 8.487 74 THR A C 1
ATOM 1102 O O . THR A 1 74 ? 24.532 22.606 5.588 1.000 9.145 74 THR A O 1
ATOM 1113 N N . ILE A 1 75 ? 25.621 20.684 5.124 1.000 8.912 75 ILE A N 1
ATOM 1114 C CA . ILE A 1 75 ? 26.674 21.353 4.309 1.000 9.083 75 ILE A CA 1
ATOM 1115 C C . ILE A 1 75 ? 26.040 21.902 3.028 1.000 8.538 75 ILE A C 1
ATOM 1116 O O . ILE A 1 75 ? 26.317 23.024 2.679 1.000 8.729 75 ILE A O 1
ATOM 1132 N N . TRP A 1 76 ? 25.250 21.087 2.341 1.000 8.699 76 TRP A N 1
ATOM 1133 C CA . TRP A 1 76 ? 24.533 21.556 1.134 1.000 8.904 76 TRP A CA 1
ATOM 1134 C C . TRP A 1 76 ? 23.700 22.791 1.457 1.000 9.251 76 TRP A C 1
ATOM 1135 O O . TRP A 1 76 ? 23.774 23.804 0.704 1.000 9.713 76 TRP A O 1
ATOM 1156 N N . LEU A 1 77 ? 22.918 22.733 2.531 1.000 8.856 77 LEU A N 1
ATOM 1157 C CA . LEU A 1 77 ? 22.084 23.891 2.922 1.000 8.814 77 LEU A CA 1
ATOM 1158 C C . LEU A 1 77 ? 22.950 25.095 3.268 1.000 9.551 77 LEU A C 1
ATOM 1159 O O . LEU A 1 77 ? 22.643 26.257 2.889 1.000 9.745 77 LEU A O 1
ATOM 1175 N N . GLY A 1 78 ? 23.964 24.897 4.069 1.000 9.226 78 GLY A N 1
ATOM 1176 C CA . GLY A 1 78 ? 24.783 26.020 4.529 1.000 9.712 78 GLY A CA 1
ATOM 1177 C C . GLY A 1 78 ? 25.473 26.727 3.349 1.000 10.534 78 GLY A C 1
ATOM 1178 O O . GLY A 1 78 ? 25.671 27.956 3.440 1.000 11.049 78 GLY A O 1
ATOM 1182 N N . ARG A 1 79 ? 25.833 25.985 2.312 1.000 10.460 79 ARG A N 1
ATOM 1183 C CA . ARG A 1 79 ? 26.483 26.581 1.110 1.000 11.097 79 ARG A CA 1
ATOM 1184 C C . ARG A 1 79 ? 25.545 27.481 0.336 1.000 10.855 79 ARG A C 1
ATOM 1185 O O . ARG A 1 79 ? 26.048 28.230 -0.517 1.000 12.055 79 ARG A O 1
ATOM 1206 N N . ALA A 1 80 ? 24.239 27.402 0.565 1.000 9.556 80 ALA A N 1
ATOM 1207 C CA . ALA A 1 80 ? 23.299 28.376 -0.027 1.000 9.382 80 ALA A CA 1
ATOM 1208 C C . ALA A 1 80 ? 23.390 29.745 0.634 1.000 10.289 80 ALA A C 1
ATOM 1209 O O . ALA A 1 80 ? 22.852 30.681 0.053 1.000 10.208 80 ALA A O 1
ATOM 1216 N N . LEU A 1 81 ? 23.901 29.870 1.837 1.000 10.224 81 LEU A N 1
ATOM 1217 C CA . LEU A 1 81 ? 23.748 31.081 2.646 1.000 10.947 81 LEU A CA 1
ATOM 1218 C C . LEU A 1 81 ? 24.822 32.103 2.321 1.000 13.187 81 LEU A C 1
ATOM 1219 O O . LEU A 1 81 ? 25.931 31.735 1.945 1.000 13.133 81 LEU A O 1
ATOM 1235 N N . PRO A 1 82 ? 24.450 33.387 2.502 1.000 13.937 82 PRO A N 1
ATOM 1236 C CA . PRO A 1 82 ? 25.396 34.485 2.447 1.000 15.442 82 PRO A CA 1
ATOM 1237 C C . PRO A 1 82 ? 26.276 34.427 3.695 1.000 16.700 82 PRO A C 1
ATOM 1238 O O . PRO A 1 82 ? 26.085 33.644 4.592 1.000 14.784 82 PRO A O 1
ATOM 1249 N N . ARG A 1 83 ? 27.318 35.248 3.702 1.000 19.207 83 ARG A N 1
ATOM 1250 C CA . ARG A 1 83 ? 28.365 35.186 4.736 1.000 22.319 83 ARG A CA 1
ATOM 1251 C C . ARG A 1 83 ? 27.795 35.535 6.107 1.000 18.040 83 ARG A C 1
ATOM 1252 O O . ARG A 1 83 ? 28.359 35.064 7.102 1.000 19.322 83 ARG A O 1
ATOM 1273 N N . ASP A 1 84 ? 26.714 36.313 6.144 1.000 15.925 84 ASP A N 1
ATOM 1274 C CA . ASP A 1 84 ? 26.011 36.672 7.392 1.000 16.733 84 ASP A CA 1
ATOM 1275 C C . ASP A 1 84 ? 24.712 35.874 7.526 1.000 13.741 84 ASP A C 1
ATOM 1276 O O . ASP A 1 84 ? 23.886 36.259 8.319 1.000 14.957 84 ASP A O 1
ATOM 1285 N N . GLY A 1 85 ? 24.609 34.766 6.809 1.000 11.615 85 GLY A N 1
ATOM 1286 C CA . GLY A 1 85 ? 23.453 33.854 6.977 1.000 12.501 85 GLY A CA 1
ATOM 1287 C C . GLY A 1 85 ? 23.576 33.072 8.284 1.000 11.398 85 GLY A C 1
ATOM 1288 O O . GLY A 1 85 ? 24.626 33.117 9.003 1.000 12.540 85 GLY A O 1
ATOM 1292 N N . ARG A 1 86 ? 22.519 32.364 8.651 1.000 9.444 86 ARG A N 1
ATOM 1293 C CA . ARG A 1 86 ? 22.550 31.523 9.867 1.000 9.763 86 ARG A CA 1
ATOM 1294 C C . ARG A 1 86 ? 21.827 30.209 9.594 1.000 9.100 86 ARG A C 1
ATOM 1295 O O . ARG A 1 86 ? 20.756 30.236 9.019 1.000 9.875 86 ARG A O 1
ATOM 1316 N N . LEU A 1 87 ? 22.424 29.097 10.017 1.000 8.896 87 LEU A N 1
ATOM 1317 C CA . LEU A 1 87 ? 21.832 27.775 9.938 1.000 9.813 87 LEU A CA 1
ATOM 1318 C C . LEU A 1 87 ? 21.829 27.185 11.343 1.000 9.051 87 LEU A C 1
ATOM 1319 O O . LEU A 1 87 ? 22.873 27.143 12.018 1.000 10.930 87 LEU A O 1
ATOM 1335 N N . ILE A 1 88 ? 20.659 26.775 11.787 1.000 8.388 88 ILE A N 1
ATOM 1336 C CA . ILE A 1 88 ? 20.516 26.068 13.084 1.000 8.432 88 ILE A CA 1
ATOM 1337 C C . ILE A 1 88 ? 20.028 24.664 12.741 1.000 8.250 88 ILE A C 1
ATOM 1338 O O . ILE A 1 88 ? 19.035 24.541 12.007 1.000 9.737 88 ILE A O 1
ATOM 1354 N N . SER A 1 89 ? 20.686 23.658 13.292 1.000 8.643 89 SER A N 1
ATOM 1355 C CA . SER A 1 89 ? 20.346 22.255 12.997 1.000 8.296 89 SER A CA 1
ATOM 1356 C C . SER A 1 89 ? 20.201 21.510 14.321 1.000 8.635 89 SER A C 1
ATOM 1357 O O . SER A 1 89 ? 20.934 21.759 15.285 1.000 9.892 89 SER A O 1
ATOM 1365 N N . PHE A 1 90 ? 19.196 20.656 14.361 1.000 8.034 90 PHE A N 1
ATOM 1366 C CA . PHE A 1 90 ? 18.837 19.861 15.562 1.000 8.501 90 PHE A CA 1
ATOM 1367 C C . PHE A 1 90 ? 19.239 18.416 15.391 1.000 9.703 90 PHE A C 1
ATOM 1368 O O . PHE A 1 90 ? 18.821 17.766 14.460 1.000 10.092 90 PHE A O 1
ATOM 1385 N N . GLU A 1 91 ? 19.963 17.915 16.345 1.000 9.617 91 GLU A N 1
ATOM 1386 C CA . GLU A 1 91 ? 20.389 16.509 16.389 1.000 11.072 91 GLU A CA 1
ATOM 1387 C C . GLU A 1 91 ? 20.111 15.951 17.773 1.000 10.316 91 GLU A C 1
ATOM 1388 O O . GLU A 1 91 ? 20.564 16.523 18.759 1.000 10.047 91 GLU A O 1
ATOM 1400 N N . TYR A 1 92 ? 19.462 14.769 17.854 1.000 11.477 92 TYR A N 1
ATOM 1401 C CA . TYR A 1 92 ? 19.087 14.240 19.173 1.000 12.170 92 TYR A CA 1
ATOM 1402 C C . TYR A 1 92 ? 20.288 13.661 19.899 1.000 12.638 92 TYR A C 1
ATOM 1403 O O . TYR A 1 92 ? 20.306 13.627 21.144 1.000 13.708 92 TYR A O 1
ATOM 1421 N N . ASP A 1 93 ? 21.242 13.135 19.159 1.000 11.958 93 ASP A N 1
ATOM 1422 C CA . ASP A 1 93 ? 22.353 12.329 19.699 1.000 12.980 93 ASP A CA 1
ATOM 1423 C C . ASP A 1 93 ? 23.590 13.195 19.854 1.000 12.950 93 ASP A C 1
ATOM 1424 O O . ASP A 1 93 ? 24.047 13.767 18.840 1.000 11.824 93 ASP A O 1
ATOM 1433 N N . ALA A 1 94 ? 24.138 13.286 21.046 1.000 14.811 94 ALA A N 1
ATOM 1434 C CA . ALA A 1 94 ? 25.250 14.242 21.269 1.000 15.101 94 ALA A CA 1
ATOM 1435 C C . ALA A 1 94 ? 26.481 13.759 20.489 1.000 16.688 94 ALA A C 1
ATOM 1436 O O . ALA A 1 94 ? 27.258 14.622 20.008 1.000 15.248 94 ALA A O 1
ATOM 1443 N N . LYS A 1 95 ? 26.665 12.470 20.255 1.000 15.256 95 LYS A N 1
ATOM 1444 C CA . LYS A 1 95 ? 27.815 11.937 19.467 1.000 17.198 95 LYS A CA 1
ATOM 1445 C C . LYS A 1 95 ? 27.599 12.283 17.984 1.000 16.830 95 LYS A C 1
ATOM 1446 O O . LYS A 1 95 ? 28.526 12.830 17.335 1.000 16.676 95 LYS A O 1
ATOM 1465 N N . HIS A 1 96 ? 26.397 12.169 17.450 1.000 14.757 96 HIS A N 1
ATOM 1466 C CA . HIS A 1 96 ? 26.121 12.550 16.050 1.000 15.259 96 HIS A CA 1
ATOM 1467 C C . HIS A 1 96 ? 26.336 14.054 15.925 1.000 13.643 96 HIS A C 1
ATOM 1468 O O . HIS A 1 96 ? 26.932 14.489 14.919 1.000 12.656 96 HIS A O 1
ATOM 1483 N N . ALA A 1 97 ? 25.882 14.828 16.922 1.000 10.732 97 ALA A N 1
ATOM 1484 C CA . ALA A 1 97 ? 26.080 16.291 16.900 1.000 10.800 97 ALA A CA 1
ATOM 1485 C C . ALA A 1 97 ? 27.558 16.630 16.797 1.000 12.480 97 ALA A C 1
ATOM 1486 O O . ALA A 1 97 ? 27.868 17.568 16.030 1.000 11.073 97 ALA A O 1
ATOM 1493 N N . GLU A 1 98 ? 28.419 15.905 17.495 1.000 12.764 98 GLU A N 1
ATOM 1494 C CA . GLU A 1 98 ? 29.856 16.259 17.435 1.000 15.727 98 GLU A CA 1
ATOM 1495 C C . GLU A 1 98 ? 30.387 15.900 16.043 1.000 14.663 98 GLU A C 1
ATOM 1496 O O . GLU A 1 98 ? 31.194 16.656 15.485 1.000 15.089 98 GLU A O 1
ATOM 1508 N N . VAL A 1 99 ? 29.960 14.803 15.454 1.000 13.336 99 VAL A N 1
ATOM 1509 C CA . VAL A 1 99 ? 30.332 14.435 14.066 1.000 13.938 99 VAL A CA 1
ATOM 1510 C C . VAL A 1 99 ? 29.878 15.562 13.137 1.000 13.819 99 VAL A C 1
ATOM 1511 O O . VAL A 1 99 ? 30.667 15.964 12.277 1.000 13.372 99 VAL A O 1
ATOM 1524 N N . ALA A 1 100 ? 28.652 16.038 13.260 1.000 13.583 100 ALA A N 1
ATOM 1525 C CA . ALA A 1 100 ? 28.128 17.070 12.352 1.000 12.295 100 ALA A CA 1
ATOM 1526 C C . ALA A 1 100 ? 28.926 18.343 12.542 1.000 11.329 100 ALA A C 1
ATOM 1527 O O . ALA A 1 100 ? 29.235 18.989 11.523 1.000 10.956 100 ALA A O 1
ATOM 1534 N N . ARG A 1 101 ? 29.232 18.722 13.772 1.000 10.728 101 ARG A N 1
ATOM 1535 C CA . ARG A 1 101 ? 29.983 19.996 13.957 1.000 10.863 101 ARG A CA 1
ATOM 1536 C C . ARG A 1 101 ? 31.362 19.876 13.333 1.000 11.825 101 ARG A C 1
ATOM 1537 O O . ARG A 1 101 ? 31.768 20.848 12.703 1.000 12.007 101 ARG A O 1
ATOM 1558 N N . ARG A 1 102 ? 32.061 18.754 13.499 1.000 12.123 102 ARG A N 1
ATOM 1559 C CA . ARG A 1 102 ? 33.402 18.582 12.872 1.000 13.806 102 ARG A CA 1
ATOM 1560 C C . ARG A 1 102 ? 33.233 18.705 11.358 1.000 13.067 102 ARG A C 1
ATOM 1561 O O . ARG A 1 102 ? 34.094 19.302 10.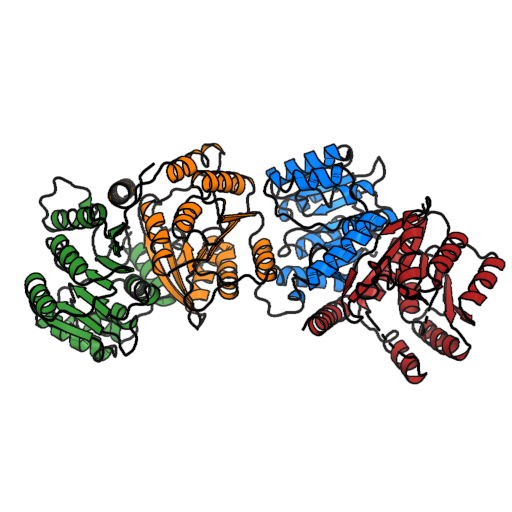686 1.000 13.684 102 ARG A O 1
ATOM 1582 N N . ASN A 1 103 ? 32.212 18.076 10.794 1.000 11.881 103 ASN A N 1
ATOM 1583 C CA . ASN A 1 103 ? 31.955 18.069 9.333 1.000 11.152 103 ASN A CA 1
ATOM 1584 C C . ASN A 1 103 ? 31.665 19.487 8.840 1.000 10.604 103 ASN A C 1
ATOM 1585 O O . ASN A 1 103 ? 32.154 19.885 7.759 1.000 11.565 103 ASN A O 1
ATOM 1596 N N . LEU A 1 104 ? 30.896 20.234 9.604 1.000 10.605 104 LEU A N 1
ATOM 1597 C CA . LEU A 1 104 ? 30.588 21.631 9.245 1.000 10.515 104 LEU A CA 1
ATOM 1598 C C . LEU A 1 104 ? 31.837 22.499 9.359 1.000 11.097 104 LEU A C 1
ATOM 1599 O O . LEU A 1 104 ? 32.005 23.409 8.489 1.000 12.425 104 LEU A O 1
ATOM 1615 N N . ALA A 1 105 ? 32.684 22.276 10.348 1.000 11.140 105 ALA A N 1
ATOM 1616 C CA . ALA A 1 105 ? 33.917 23.084 10.527 1.000 11.373 105 ALA A CA 1
ATOM 1617 C C . ALA A 1 105 ? 34.828 22.784 9.336 1.000 12.111 105 ALA A C 1
ATOM 1618 O O . ALA A 1 105 ? 35.431 23.699 8.749 1.000 13.217 105 ALA A O 1
ATOM 1625 N N . ARG A 1 106 ? 34.947 21.534 8.955 1.000 12.251 106 ARG A N 1
ATOM 1626 C CA . ARG A 1 106 ? 35.804 21.199 7.793 1.000 11.918 106 ARG A CA 1
ATOM 1627 C C . ARG A 1 106 ? 35.313 21.947 6.565 1.000 13.417 106 ARG A C 1
ATOM 1628 O O . ARG A 1 106 ? 36.152 22.390 5.774 1.000 14.826 106 ARG A O 1
ATOM 1649 N N . ALA A 1 107 ? 33.998 22.078 6.373 1.000 13.442 107 ALA A N 1
ATOM 1650 C CA . ALA A 1 107 ? 33.400 22.770 5.221 1.000 13.721 107 ALA A CA 1
ATOM 1651 C C . ALA A 1 107 ? 33.489 24.301 5.394 1.000 14.190 107 ALA A C 1
ATOM 1652 O O . ALA A 1 107 ? 32.952 24.982 4.519 1.000 18.692 107 ALA A O 1
ATOM 1659 N N . GLY A 1 108 ? 34.047 24.825 6.484 1.000 13.991 108 GLY A N 1
ATOM 1660 C CA . GLY A 1 108 ? 34.157 26.267 6.737 1.000 13.909 108 GLY A CA 1
ATOM 1661 C C . GLY A 1 108 ? 32.800 26.905 7.010 1.000 15.432 108 GLY A C 1
ATOM 1662 O O . GLY A 1 108 ? 32.646 28.122 6.796 1.000 16.379 108 GLY A O 1
ATOM 1666 N N . LEU A 1 109 ? 31.920 26.142 7.629 1.000 13.854 109 LEU A N 1
ATOM 1667 C CA . LEU A 1 109 ? 30.530 26.611 7.903 1.000 12.629 109 LEU A CA 1
ATOM 1668 C C . LEU A 1 109 ? 30.311 26.767 9.395 1.000 13.280 109 LEU A C 1
ATOM 1669 O O . LEU A 1 109 ? 29.209 27.096 9.781 1.000 13.717 109 LEU A O 1
ATOM 1685 N N . ASP A 1 110 ? 31.333 26.618 10.215 1.000 14.604 110 ASP A N 1
ATOM 1686 C CA . ASP A 1 110 ? 31.199 26.701 11.687 1.000 15.706 110 ASP A CA 1
ATOM 1687 C C . ASP A 1 110 ? 30.876 28.144 12.129 1.000 15.330 110 ASP A C 1
ATOM 1688 O O . ASP A 1 110 ? 30.279 28.291 13.168 1.000 17.177 110 ASP A O 1
ATOM 1697 N N . GLY A 1 111 ? 31.220 29.166 11.340 1.000 14.333 111 GLY A N 1
ATOM 1698 C CA . GLY A 1 111 ? 30.952 30.562 11.711 1.000 13.783 111 GLY A CA 1
ATOM 1699 C C . GLY A 1 111 ? 29.496 30.948 11.526 1.000 14.625 111 GLY A C 1
ATOM 1700 O O . GLY A 1 111 ? 29.075 31.932 12.191 1.000 19.370 111 GLY A O 1
ATOM 1704 N N . ILE A 1 112 ? 28.734 30.198 10.739 1.000 12.923 112 ILE A N 1
ATOM 1705 C CA . ILE A 1 112 ? 27.321 30.537 10.426 1.000 12.702 112 ILE A CA 1
ATOM 1706 C C . ILE A 1 112 ? 26.365 29.440 10.892 1.000 11.794 112 ILE A C 1
ATOM 1707 O O . ILE A 1 112 ? 25.155 29.635 10.741 1.000 11.853 112 ILE A O 1
ATOM 1723 N N . SER A 1 113 ? 26.870 28.364 11.465 1.000 12.215 113 SER A N 1
ATOM 1724 C CA A SER A 1 113 ? 25.990 27.220 11.802 0.500 11.991 113 SER A CA 1
ATOM 1725 C CA B SER A 1 113 ? 26.036 27.175 11.776 0.500 12.644 113 SER A CA 1
ATOM 1726 C C . SER A 1 113 ? 26.050 26.929 13.293 1.000 13.313 113 SER A C 1
ATOM 1727 O O . SER A 1 113 ? 27.062 27.221 13.978 1.000 14.696 113 SER A O 1
ATOM 1741 N N . GLU A 1 114 ? 24.954 26.402 13.802 1.000 9.860 114 GLU A N 1
ATOM 1742 C CA . GLU A 1 114 ? 24.890 25.903 15.176 1.000 10.194 114 GLU A CA 1
ATOM 1743 C C . GLU A 1 114 ? 24.151 24.573 15.140 1.000 10.025 114 GLU A C 1
ATOM 1744 O O . GLU A 1 114 ? 23.067 24.514 14.535 1.000 10.273 114 GLU A O 1
ATOM 1756 N N . VAL A 1 115 ? 24.726 23.581 15.784 1.000 9.102 115 VAL A N 1
ATOM 1757 C CA . VAL A 1 115 ? 24.096 22.267 15.972 1.000 9.029 115 VAL A CA 1
ATOM 1758 C C . VAL A 1 115 ? 23.681 22.157 17.428 1.000 9.085 115 VAL A C 1
ATOM 1759 O O . VAL A 1 115 ? 24.540 22.252 18.325 1.000 10.624 115 VAL A O 1
ATOM 1772 N N . ARG A 1 116 ? 22.379 22.074 17.649 1.000 8.318 116 ARG A N 1
ATOM 1773 C CA . ARG A 1 116 ? 21.805 21.991 19.012 1.000 8.923 116 ARG A CA 1
ATOM 1774 C C . ARG A 1 116 ? 21.467 20.551 19.321 1.000 8.961 116 ARG A C 1
ATOM 1775 O O . ARG A 1 116 ? 20.866 19.870 18.455 1.000 8.999 116 ARG A O 1
ATOM 1796 N N . VAL A 1 117 ? 21.855 20.087 20.491 1.000 9.726 117 VAL A N 1
ATOM 1797 C CA . VAL A 1 117 ? 21.611 18.715 20.967 1.000 11.265 117 VAL A CA 1
ATOM 1798 C C . VAL A 1 117 ? 20.282 18.599 21.691 1.000 11.901 117 VAL A C 1
ATOM 1799 O O . VAL A 1 117 ? 19.917 19.455 22.545 1.000 12.488 117 VAL A O 1
ATOM 1812 N N . GLY A 1 118 ? 19.611 17.491 21.397 1.000 12.486 118 GLY A N 1
ATOM 1813 C CA . GLY A 1 118 ? 18.457 17.047 22.180 1.000 12.695 118 GLY A CA 1
ATOM 1814 C C . GLY A 1 118 ? 17.333 16.623 21.267 1.000 11.477 118 GLY A C 1
ATOM 1815 O O . GLY A 1 118 ? 17.337 16.877 20.058 1.000 10.218 118 GLY A O 1
ATOM 1819 N N . PRO A 1 119 ? 16.319 15.970 21.856 1.000 12.105 119 PRO A N 1
ATOM 1820 C CA . PRO A 1 119 ? 15.188 15.594 21.027 1.000 10.857 119 PRO A CA 1
ATOM 1821 C C . PRO A 1 119 ? 14.561 16.853 20.418 1.000 9.381 119 PRO A C 1
ATOM 1822 O O . PRO A 1 119 ? 14.351 17.853 21.108 1.000 10.396 119 PRO A O 1
ATOM 1833 N N . ALA A 1 120 ? 14.166 16.776 19.152 1.000 10.301 120 ALA A N 1
ATOM 1834 C CA . ALA A 1 120 ? 13.613 17.949 18.457 1.000 9.866 120 ALA A CA 1
ATOM 1835 C C . ALA A 1 120 ? 12.315 18.421 19.112 1.000 10.170 120 ALA A C 1
ATOM 1836 O O . ALA A 1 120 ? 12.013 19.620 19.086 1.000 9.620 120 ALA A O 1
ATOM 1843 N N . LEU A 1 121 ? 11.530 17.534 19.726 1.000 9.898 121 LEU A N 1
ATOM 1844 C CA . LEU A 1 121 ? 10.282 17.969 20.402 1.000 11.108 121 LEU A CA 1
ATOM 1845 C C . LEU A 1 121 ? 10.596 18.871 21.587 1.000 10.773 121 LEU A C 1
ATOM 1846 O O . LEU A 1 121 ? 9.668 19.597 21.987 1.000 11.375 121 LEU A O 1
ATOM 1862 N N . GLU A 1 122 ? 11.818 18.812 22.107 1.000 10.620 122 GLU A N 1
ATOM 1863 C CA . GLU A 1 122 ? 12.262 19.716 23.192 1.000 12.116 122 GLU A CA 1
ATOM 1864 C C . GLU A 1 122 ? 13.091 20.853 22.617 1.000 10.584 122 GLU A C 1
ATOM 1865 O O . GLU A 1 122 ? 12.932 22.010 23.053 1.000 11.002 122 GLU A O 1
ATOM 1877 N N . SER A 1 123 ? 13.936 20.624 21.625 1.000 9.413 123 SER A N 1
ATOM 1878 C CA . SER A 1 123 ? 14.764 21.721 21.091 1.000 9.215 123 SER A CA 1
ATOM 1879 C C . SER A 1 123 ? 13.928 22.761 20.354 1.000 8.474 123 SER A C 1
ATOM 1880 O O . SER A 1 123 ? 14.276 23.968 20.402 1.000 9.152 123 SER A O 1
ATOM 1888 N N . LEU A 1 124 ? 12.853 22.371 19.678 1.000 7.969 124 LEU A N 1
ATOM 1889 C CA . LEU A 1 124 ? 11.997 23.331 18.977 1.000 8.524 124 LEU A CA 1
ATOM 1890 C C . LEU A 1 124 ? 11.417 24.325 19.979 1.000 8.394 124 LEU A C 1
ATOM 1891 O O . LEU A 1 124 ? 11.580 25.520 19.764 1.000 8.266 124 LEU A O 1
ATOM 1907 N N . PRO A 1 125 ? 10.719 23.919 21.063 1.000 9.441 125 PRO A N 1
ATOM 1908 C CA . PRO A 1 125 ? 10.181 24.909 21.981 1.000 9.459 125 PRO A CA 1
ATOM 1909 C C . PRO A 1 125 ? 11.321 25.696 22.635 1.000 9.035 125 PRO A C 1
ATOM 1910 O O . PRO A 1 125 ? 11.091 26.879 22.891 1.000 8.750 125 PRO A O 1
ATOM 1921 N N . LYS A 1 126 ? 12.466 25.085 22.891 1.000 8.213 126 LYS A N 1
ATOM 1922 C CA . LYS A 1 126 ? 13.573 25.871 23.521 1.000 9.395 126 LYS A CA 1
ATOM 1923 C C . LYS A 1 126 ? 13.965 27.015 22.572 1.000 9.921 126 LYS A C 1
ATOM 1924 O O . LYS A 1 126 ? 14.212 28.150 23.016 1.000 10.609 126 LYS A O 1
ATOM 1943 N N . LEU A 1 127 ? 14.085 26.756 21.267 1.000 8.070 127 LEU A N 1
ATOM 1944 C CA . LEU A 1 127 ? 14.384 27.827 20.299 1.000 8.287 127 LEU A CA 1
ATOM 1945 C C . LEU A 1 127 ? 13.241 28.822 20.288 1.000 8.900 127 LEU A C 1
ATOM 1946 O O . LEU A 1 127 ? 13.472 30.018 20.275 1.000 9.828 127 LEU A O 1
ATOM 1962 N N . ALA A 1 128 ? 11.990 28.338 20.265 1.000 9.147 128 ALA A N 1
ATOM 1963 C CA . ALA A 1 128 ? 10.835 29.249 20.310 1.000 9.497 128 ALA A CA 1
ATOM 1964 C C . ALA A 1 128 ? 10.901 30.164 21.550 1.000 9.114 128 ALA A C 1
ATOM 1965 O O . ALA A 1 128 ? 10.504 31.317 21.425 1.000 11.239 128 ALA A O 1
ATOM 1972 N N . ASP A 1 129 ? 11.345 29.646 22.691 1.000 10.082 129 ASP A N 1
ATOM 1973 C CA . ASP A 1 129 ? 11.423 30.462 23.935 1.000 9.857 129 ASP A CA 1
ATOM 1974 C C . ASP A 1 129 ? 12.220 31.740 23.614 1.000 9.939 129 ASP A C 1
ATOM 1975 O O . ASP A 1 129 ? 12.014 32.780 24.256 1.000 10.432 129 ASP A O 1
ATOM 1984 N N . GLU A 1 130 ? 13.217 31.669 22.719 1.000 9.904 130 GLU A N 1
ATOM 1985 C CA . GLU A 1 130 ? 14.153 32.774 22.446 1.000 9.270 130 GLU A CA 1
ATOM 1986 C C . GLU A 1 130 ? 13.515 33.825 21.535 1.000 9.896 130 GLU A C 1
ATOM 1987 O O . GLU A 1 130 ? 14.178 34.839 21.227 1.000 9.785 130 GLU A O 1
ATOM 1999 N N . ARG A 1 131 ? 12.323 33.576 21.010 1.000 9.440 131 ARG A N 1
ATOM 2000 C CA . ARG A 1 131 ? 11.644 34.474 20.048 1.000 9.511 131 ARG A CA 1
ATOM 2001 C C . ARG A 1 131 ? 12.566 34.845 18.898 1.000 9.584 131 ARG A C 1
ATOM 2002 O O . ARG A 1 131 ? 12.818 36.019 18.621 1.000 10.718 131 ARG A O 1
ATOM 2023 N N . PRO A 1 132 ? 13.071 33.840 18.136 1.000 9.902 132 PRO A N 1
ATOM 2024 C CA . PRO A 1 132 ? 14.027 34.124 17.088 1.000 9.842 132 PRO A CA 1
ATOM 2025 C C . PRO A 1 132 ? 13.413 34.858 15.889 1.000 9.256 132 PRO A C 1
ATOM 2026 O O . PRO A 1 132 ? 12.221 34.747 15.620 1.000 10.208 132 PRO A O 1
ATOM 2037 N N . GLU A 1 133 ? 14.262 35.581 15.184 1.000 10.083 133 GLU A N 1
ATOM 2038 C CA . GLU A 1 133 ? 13.928 35.997 13.809 1.000 11.562 133 GLU A CA 1
ATOM 2039 C C . GLU A 1 133 ? 13.449 34.771 13.041 1.000 10.939 133 GLU A C 1
ATOM 2040 O O . GLU A 1 133 ? 14.031 33.690 13.139 1.000 10.305 133 GLU A O 1
ATOM 2052 N N . PRO A 1 134 ? 12.398 34.880 12.207 1.000 9.737 134 PRO A N 1
ATOM 2053 C CA . PRO A 1 134 ? 11.900 33.722 11.481 1.000 10.184 134 PRO A CA 1
ATOM 2054 C C . PRO A 1 134 ? 12.956 33.132 10.540 1.000 9.951 134 PRO A C 1
ATOM 2055 O O . PRO A 1 134 ? 13.927 33.766 10.122 1.000 10.158 134 PRO A O 1
ATOM 2066 N N . PHE A 1 135 ? 12.741 31.871 10.194 1.000 8.702 135 PHE A N 1
ATOM 2067 C CA . PHE A 1 135 ? 13.564 31.113 9.252 1.000 8.534 135 PHE A CA 1
ATOM 2068 C C . PHE A 1 135 ? 12.937 31.137 7.868 1.000 8.102 135 PHE A C 1
ATOM 2069 O O . PHE A 1 135 ? 11.720 31.170 7.736 1.000 9.473 135 PHE A O 1
ATOM 2086 N N . ASP A 1 136 ? 13.783 31.166 6.848 1.000 8.404 136 ASP A N 1
ATOM 2087 C CA . ASP A 1 136 ? 13.399 31.228 5.435 1.000 8.905 136 ASP A CA 1
ATOM 2088 C C . ASP A 1 136 ? 13.150 29.842 4.878 1.000 9.126 136 ASP A C 1
ATOM 2089 O O . ASP A 1 136 ? 12.307 29.697 3.958 1.000 8.759 136 ASP A O 1
ATOM 2098 N N . LEU A 1 137 ? 13.863 28.826 5.395 1.000 8.796 137 LEU A N 1
ATOM 2099 C CA . LEU A 1 137 ? 13.687 27.428 4.927 1.000 8.798 137 LEU A CA 1
ATOM 2100 C C . LEU A 1 137 ? 13.809 26.541 6.158 1.000 8.857 137 LEU A C 1
ATOM 2101 O O . LEU A 1 137 ? 14.765 26.693 6.932 1.000 8.806 137 LEU A O 1
ATOM 2117 N N . VAL A 1 138 ? 12.859 25.653 6.323 1.000 9.192 138 VAL A N 1
ATOM 2118 C CA . VAL A 1 138 ? 12.949 24.613 7.372 1.000 8.517 138 VAL A CA 1
ATOM 2119 C C . VAL A 1 138 ? 12.996 23.271 6.660 1.000 9.278 138 VAL A C 1
ATOM 2120 O O . VAL A 1 138 ? 12.086 23.000 5.892 1.000 9.635 138 VAL A O 1
ATOM 2133 N N . PHE A 1 139 ? 14.032 22.490 6.884 1.000 7.733 139 PHE A N 1
ATOM 2134 C CA . PHE A 1 139 ? 14.207 21.150 6.267 1.000 8.108 139 PHE A CA 1
ATOM 2135 C C . PHE A 1 139 ? 13.977 20.145 7.387 1.000 8.287 139 PHE A C 1
ATOM 2136 O O . PHE A 1 139 ? 14.700 20.109 8.405 1.000 8.415 139 PHE A O 1
ATOM 2153 N N . ILE A 1 140 ? 12.966 19.313 7.209 1.000 7.820 140 ILE A N 1
ATOM 2154 C CA . ILE A 1 140 ? 12.562 18.321 8.221 1.000 9.310 140 ILE A CA 1
ATOM 2155 C C . ILE A 1 140 ? 12.896 16.936 7.699 1.000 10.185 140 ILE A C 1
ATOM 2156 O O . ILE A 1 140 ? 12.279 16.464 6.738 1.000 10.021 140 ILE A O 1
ATOM 2172 N N . ASP A 1 141 ? 13.805 16.237 8.371 1.000 13.081 141 ASP A N 1
ATOM 2173 C CA . ASP A 1 141 ? 14.356 14.901 7.967 1.000 18.929 141 ASP A CA 1
ATOM 2174 C C . ASP A 1 141 ? 14.827 14.135 9.209 1.000 25.268 141 ASP A C 1
ATOM 2175 O O . ASP A 1 141 ? 16.030 13.846 9.345 1.000 27.771 141 ASP A O 1
ATOM 2184 N N . ALA A 1 142 ? 13.880 13.839 10.083 1.000 18.686 142 ALA A N 1
ATOM 2185 C CA . ALA A 1 142 ? 14.082 13.258 11.419 1.000 17.913 142 ALA A CA 1
ATOM 2186 C C . ALA A 1 142 ? 13.149 12.060 11.560 1.000 18.916 142 ALA A C 1
ATOM 2187 O O . ALA A 1 142 ? 13.120 11.234 10.627 1.000 18.879 142 ALA A O 1
ATOM 2194 N N . ASP A 1 143 ? 12.531 11.899 12.714 1.000 13.429 143 ASP A N 1
ATOM 2195 C CA . ASP A 1 143 ? 11.566 10.845 13.060 1.000 12.976 143 ASP A CA 1
ATOM 2196 C C . ASP A 1 143 ? 10.159 11.244 12.600 1.000 11.677 143 ASP A C 1
ATOM 2197 O O . ASP A 1 143 ? 9.516 12.174 13.161 1.000 12.161 143 ASP A O 1
ATOM 2206 N N . LYS A 1 144 ? 9.607 10.443 11.713 1.000 11.215 144 LYS A N 1
ATOM 2207 C CA . LYS A 1 144 ? 8.282 10.774 11.136 1.000 10.588 144 LYS A CA 1
ATOM 2208 C C . LYS A 1 144 ? 7.131 10.725 12.134 1.000 10.378 144 LYS A C 1
ATOM 2209 O O . LYS A 1 144 ? 6.145 11.414 11.928 1.000 10.470 144 LYS A O 1
ATOM 2228 N N . VAL A 1 145 ? 7.200 9.918 13.198 1.000 9.866 145 VAL A N 1
ATOM 2229 C CA . VAL A 1 145 ? 6.127 9.912 14.218 1.000 11.082 145 VAL A CA 1
ATOM 2230 C C . VAL A 1 145 ? 5.869 11.346 14.628 1.000 11.278 145 VAL A C 1
ATOM 2231 O O . VAL A 1 145 ? 4.736 11.689 14.851 1.000 12.639 145 VAL A O 1
ATOM 2244 N N . ASN A 1 146 ? 6.914 12.163 14.744 1.000 10.781 146 ASN A N 1
ATOM 2245 C CA . ASN A 1 146 ? 6.744 13.532 15.256 1.000 10.354 146 ASN A CA 1
ATOM 2246 C C . ASN A 1 146 ? 6.784 14.571 14.154 1.000 10.402 146 ASN A C 1
ATOM 2247 O O . ASN A 1 146 ? 6.657 15.733 14.467 1.000 8.867 146 ASN A O 1
ATOM 2258 N N . ASN A 1 147 ? 6.793 14.195 12.877 1.000 9.449 147 ASN A N 1
ATOM 2259 C CA . ASN A 1 147 ? 6.808 15.207 11.795 1.000 9.553 147 ASN A CA 1
ATOM 2260 C C . ASN A 1 147 ? 5.580 16.111 11.835 1.000 9.987 147 ASN A C 1
ATOM 2261 O O . ASN A 1 147 ? 5.717 17.294 11.544 1.000 8.859 147 ASN A O 1
ATOM 2272 N N . PRO A 1 148 ? 4.355 15.715 12.235 1.000 9.160 148 PRO A N 1
ATOM 2273 C CA . PRO A 1 148 ? 3.278 16.699 12.336 1.000 9.351 148 PRO A CA 1
ATOM 2274 C C . PRO A 1 148 ? 3.587 17.803 13.333 1.000 8.941 148 PRO A C 1
ATOM 2275 O O . PRO A 1 148 ? 3.396 18.957 13.040 1.000 8.770 148 PRO A O 1
ATOM 2286 N N . HIS A 1 149 ? 4.186 17.447 14.442 1.000 9.319 149 HIS A N 1
ATOM 2287 C CA . HIS A 1 149 ? 4.570 18.459 15.468 1.000 9.651 149 HIS A CA 1
ATOM 2288 C C . HIS A 1 149 ? 5.721 19.302 14.953 1.000 9.211 149 HIS A C 1
ATOM 2289 O O . HIS A 1 149 ? 5.777 20.528 15.244 1.000 8.636 149 HIS A O 1
ATOM 2304 N N . TYR A 1 150 ? 6.613 18.738 14.152 1.000 8.144 150 TYR A N 1
ATOM 2305 C CA . TYR A 1 150 ? 7.713 19.547 13.561 1.000 8.851 150 TYR A CA 1
ATOM 2306 C C . TYR A 1 150 ? 7.128 20.555 12.572 1.000 8.728 150 TYR A C 1
ATOM 2307 O O . TYR A 1 150 ? 7.622 21.711 12.542 1.000 9.109 150 TYR A O 1
ATOM 2325 N N . VAL A 1 151 ? 6.128 20.190 11.774 1.000 8.512 151 VAL A N 1
ATOM 2326 C CA . VAL A 1 151 ? 5.489 21.163 10.862 1.000 8.350 151 VAL A CA 1
ATOM 2327 C C . VAL A 1 151 ? 4.788 22.236 11.701 1.000 8.308 151 VAL A C 1
ATOM 2328 O O . VAL A 1 151 ? 4.857 23.412 11.326 1.000 8.328 151 VAL A O 1
ATOM 2341 N N . GLU A 1 152 ? 4.104 21.837 12.776 1.000 8.909 152 GLU A N 1
ATOM 2342 C CA . GLU A 1 152 ? 3.442 22.832 13.653 1.000 9.083 152 GLU A CA 1
ATOM 2343 C C . GLU A 1 152 ? 4.473 23.847 14.125 1.000 9.238 152 GLU A C 1
ATOM 2344 O O . GLU A 1 152 ? 4.211 25.044 14.082 1.000 9.713 152 GLU A O 1
ATOM 2356 N N . TRP A 1 153 ? 5.622 23.380 14.595 1.000 8.492 153 TRP A N 1
ATOM 2357 C CA . TRP A 1 153 ? 6.650 24.326 15.069 1.000 8.115 153 TRP A CA 1
ATOM 2358 C C . TRP A 1 153 ? 7.211 25.143 13.913 1.000 9.038 153 TRP A C 1
ATOM 2359 O O . TRP A 1 153 ? 7.458 26.365 14.081 1.000 8.732 153 TRP A O 1
ATOM 2380 N N . ALA A 1 154 ? 7.348 24.555 12.726 1.000 8.882 154 ALA A N 1
ATOM 2381 C CA . ALA A 1 154 ? 7.862 25.296 11.579 1.000 8.531 154 ALA A CA 1
ATOM 2382 C C . ALA A 1 154 ? 6.914 26.463 11.287 1.000 8.702 154 ALA A C 1
ATOM 2383 O O . ALA A 1 154 ? 7.420 27.554 10.974 1.000 9.383 154 ALA A O 1
ATOM 2390 N N . LEU A 1 155 ? 5.600 26.277 11.421 1.000 9.174 155 LEU A N 1
ATOM 2391 C CA . LEU A 1 155 ? 4.642 27.386 11.218 1.000 9.475 155 LEU A CA 1
ATOM 2392 C C . LEU A 1 155 ? 4.911 28.526 12.214 1.000 9.969 155 LEU A C 1
ATOM 2393 O O . LEU A 1 155 ? 4.679 29.701 11.848 1.000 13.361 155 LEU A O 1
ATOM 2409 N N . LYS A 1 156 ? 5.324 28.222 13.433 1.000 9.244 156 LYS A N 1
ATOM 2410 C CA . LYS A 1 156 ? 5.553 29.260 14.467 1.000 10.198 156 LYS A CA 1
ATOM 2411 C C . LYS A 1 156 ? 6.918 29.924 14.257 1.000 11.465 156 LYS A C 1
ATOM 2412 O O . LYS A 1 156 ? 7.191 30.924 14.954 1.000 14.298 156 LYS A O 1
ATOM 2431 N N . LEU A 1 157 ? 7.786 29.410 13.388 1.000 9.277 157 LEU A N 1
ATOM 2432 C CA . LEU A 1 157 ? 9.206 29.821 13.238 1.000 9.210 157 LEU A CA 1
ATOM 2433 C C . LEU A 1 157 ? 9.487 30.304 11.826 1.000 8.992 157 LEU A C 1
ATOM 2434 O O . LEU A 1 157 ? 10.667 30.512 11.500 1.000 9.941 157 LEU A O 1
ATOM 2450 N N . THR A 1 158 ? 8.467 30.554 11.010 1.000 9.111 158 THR A N 1
ATOM 2451 C CA . THR A 1 158 ? 8.599 31.037 9.610 1.000 8.715 158 THR A CA 1
ATOM 2452 C C . THR A 1 158 ? 7.807 32.324 9.422 1.000 9.931 158 THR A C 1
ATOM 2453 O O . THR A 1 158 ? 7.160 32.748 10.391 1.000 11.714 158 THR A O 1
ATOM 2464 N N . ARG A 1 159 ? 7.840 32.828 8.191 1.000 9.876 159 ARG A N 1
ATOM 2465 C CA . ARG A 1 159 ? 7.061 34.008 7.787 1.000 10.374 159 ARG A CA 1
ATOM 2466 C C . ARG A 1 159 ? 6.548 33.748 6.398 1.000 10.326 159 ARG A C 1
ATOM 2467 O O . ARG A 1 159 ? 6.941 32.807 5.702 1.000 9.468 159 ARG A O 1
ATOM 2488 N N . PRO A 1 160 ? 5.621 34.587 5.904 1.000 11.352 160 PRO A N 1
ATOM 2489 C CA . PRO A 1 160 ? 5.184 34.424 4.539 1.000 11.097 160 PRO A CA 1
ATOM 2490 C C . PRO A 1 160 ? 6.330 34.421 3.531 1.000 10.315 160 PRO A C 1
ATOM 2491 O O . PRO A 1 160 ? 7.243 35.247 3.631 1.000 10.510 160 PRO A O 1
ATOM 2502 N N . GLY A 1 161 ? 6.300 33.437 2.653 1.000 10.233 161 GLY A N 1
ATOM 2503 C CA . GLY A 1 161 ? 7.345 33.187 1.664 1.000 8.994 161 GLY A CA 1
ATOM 2504 C C . GLY A 1 161 ? 8.390 32.183 2.099 1.000 8.977 161 GLY A C 1
ATOM 2505 O O . GLY A 1 161 ? 9.174 31.741 1.250 1.000 10.354 161 GLY A O 1
ATOM 2509 N N . SER A 1 162 ? 8.407 31.837 3.372 1.000 8.833 162 SER A N 1
ATOM 2510 C CA . SER A 1 162 ? 9.307 30.760 3.843 1.000 8.510 162 SER A CA 1
ATOM 2511 C C . SER A 1 162 ? 8.917 29.452 3.178 1.000 9.084 162 SER A C 1
ATOM 2512 O O . SER A 1 162 ? 7.775 29.262 2.703 1.000 9.318 162 SER A O 1
ATOM 2520 N N A LEU A 1 163 ? 9.881 28.530 3.061 0.500 9.141 163 LEU A N 1
ATOM 2521 N N B LEU A 1 163 ? 9.854 28.532 3.262 0.500 8.836 163 LEU A N 1
ATOM 2522 C CA A LEU A 1 163 ? 9.708 27.187 2.447 0.500 9.688 163 LEU A CA 1
ATOM 2523 C CA B LEU A 1 163 ? 9.651 27.179 2.760 0.500 8.976 163 LEU A CA 1
ATOM 2524 C C A LEU A 1 163 ? 9.945 26.104 3.521 0.500 9.855 163 LEU A C 1
ATOM 2525 C C B LEU A 1 163 ? 9.731 26.184 3.890 0.500 9.130 163 LEU A C 1
ATOM 2526 O O A LEU A 1 163 ? 10.988 26.194 4.237 0.500 10.511 163 LEU A O 1
ATOM 2527 O O B LEU A 1 163 ? 10.482 26.342 4.887 0.500 8.679 163 LEU A O 1
ATOM 2558 N N . ILE A 1 164 ? 9.030 25.111 3.628 1.000 9.155 164 ILE A N 1
ATOM 2559 C CA . ILE A 1 164 ? 9.180 23.887 4.457 1.000 9.189 164 ILE A CA 1
ATOM 2560 C C .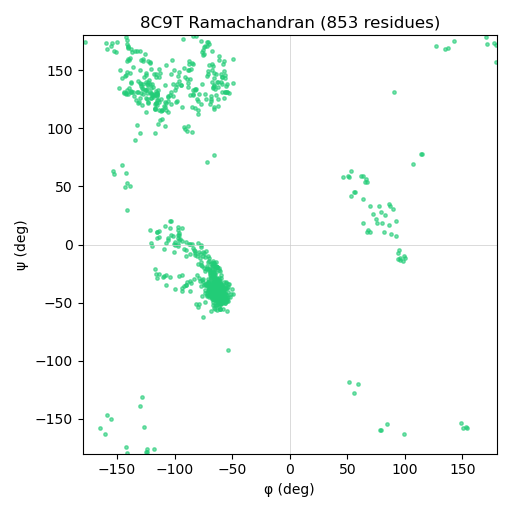 ILE A 1 164 ? 9.408 22.731 3.520 1.000 9.911 164 ILE A C 1
ATOM 2561 O O . ILE A 1 164 ? 8.616 22.540 2.579 1.000 10.763 164 ILE A O 1
ATOM 2577 N N . VAL A 1 165 ? 10.473 21.990 3.756 1.000 8.592 165 VAL A N 1
ATOM 2578 C CA . VAL A 1 165 ? 10.797 20.795 2.936 1.000 8.957 165 VAL A CA 1
ATOM 2579 C C . VAL A 1 165 ? 10.771 19.621 3.883 1.000 8.800 165 VAL A C 1
ATOM 2580 O O . VAL A 1 165 ? 11.435 19.675 4.925 1.000 9.825 165 VAL A O 1
ATOM 2593 N N . VAL A 1 166 ? 10.024 18.573 3.521 1.000 9.009 166 VAL A N 1
ATOM 2594 C CA . VAL A 1 166 ? 9.932 17.337 4.352 1.000 8.546 166 VAL A CA 1
ATOM 2595 C C . VAL A 1 166 ? 10.501 16.202 3.521 1.000 8.259 166 VAL A C 1
ATOM 2596 O O . VAL A 1 166 ? 9.946 15.918 2.467 1.000 9.437 166 VAL A O 1
ATOM 2609 N N . ASP A 1 167 ? 11.583 15.606 3.972 1.000 8.180 167 ASP A N 1
ATOM 2610 C CA . ASP A 1 167 ? 12.217 14.498 3.243 1.000 9.378 167 ASP A CA 1
ATOM 2611 C C . ASP A 1 167 ? 11.578 13.168 3.648 1.000 9.945 167 ASP A C 1
ATOM 2612 O O . ASP A 1 167 ? 10.996 13.053 4.692 1.000 9.715 167 ASP A O 1
ATOM 2621 N N . ASN A 1 168 ? 11.724 12.201 2.768 1.000 10.143 168 ASN A N 1
ATOM 2622 C CA . ASN A 1 168 ? 11.422 10.790 3.017 1.000 10.168 168 ASN A CA 1
ATOM 2623 C C . ASN A 1 168 ? 9.937 10.596 3.344 1.000 9.569 168 ASN A C 1
ATOM 2624 O O . ASN A 1 168 ? 9.604 9.966 4.405 1.000 9.809 168 ASN A O 1
ATOM 2635 N N . VAL A 1 169 ? 9.054 10.988 2.417 1.000 8.185 169 VAL A N 1
ATOM 2636 C CA . VAL A 1 169 ? 7.586 10.979 2.676 1.000 8.666 169 VAL A CA 1
ATOM 2637 C C . VAL A 1 169 ? 6.885 9.855 1.902 1.000 8.748 169 VAL A C 1
ATOM 2638 O O . VAL A 1 169 ? 5.667 9.788 2.005 1.000 10.185 169 VAL A O 1
ATOM 2651 N N . VAL A 1 170 ? 7.605 9.028 1.148 1.000 8.282 170 VAL A N 1
ATOM 2652 C CA . VAL A 1 170 ? 6.970 7.965 0.339 1.000 8.755 170 VAL A CA 1
ATOM 2653 C C . VAL A 1 170 ? 6.842 6.666 1.139 1.000 9.342 170 VAL A C 1
ATOM 2654 O O . VAL A 1 170 ? 5.869 5.902 0.924 1.000 9.521 170 VAL A O 1
ATOM 2667 N N . ARG A 1 171 ? 7.790 6.351 2.005 1.000 9.538 171 ARG A N 1
ATOM 2668 C CA . ARG A 1 171 ? 7.641 5.212 2.956 1.000 9.442 171 ARG A CA 1
ATOM 2669 C C . ARG A 1 171 ? 7.534 3.895 2.199 1.000 10.607 171 ARG A C 1
ATOM 2670 O O . ARG A 1 171 ? 6.689 3.048 2.545 1.000 10.950 171 ARG A O 1
ATOM 2691 N N . GLY A 1 172 ? 8.326 3.793 1.125 1.000 11.036 172 GLY A N 1
ATOM 2692 C CA . GLY A 1 172 ? 8.269 2.566 0.316 1.000 11.045 172 GLY A CA 1
ATOM 2693 C C . GLY A 1 172 ? 6.982 2.407 -0.449 1.000 13.223 172 GLY A C 1
ATOM 2694 O O . GLY A 1 172 ? 6.746 1.270 -1.000 1.000 15.261 172 GLY A O 1
ATOM 2698 N N . GLY A 1 173 ? 6.138 3.424 -0.524 1.000 10.937 173 GLY A N 1
ATOM 2699 C CA . GLY A 1 173 ? 4.775 3.369 -1.105 1.000 13.861 173 GLY A CA 1
ATOM 2700 C C . GLY A 1 173 ? 3.716 3.113 -0.063 1.000 12.925 173 GLY A C 1
ATOM 2701 O O . GLY A 1 173 ? 2.532 3.219 -0.369 1.000 14.952 173 GLY A O 1
ATOM 2705 N N . GLY A 1 174 ? 4.131 2.832 1.183 1.000 12.293 174 GLY A N 1
ATOM 2706 C CA . GLY A 1 174 ? 3.258 2.604 2.349 1.000 13.367 174 GLY A CA 1
ATOM 2707 C C . GLY A 1 174 ? 2.434 3.811 2.738 1.000 11.117 174 GLY A C 1
ATOM 2708 O O . GLY A 1 174 ? 1.422 3.683 3.456 1.000 10.785 174 GLY A O 1
ATOM 2712 N N . VAL A 1 175 ? 2.819 5.035 2.297 1.000 10.836 175 VAL A N 1
ATOM 2713 C CA . VAL A 1 175 ? 2.156 6.276 2.724 1.000 10.767 175 VAL A CA 1
ATOM 2714 C C . VAL A 1 175 ? 0.693 6.329 2.282 1.000 10.798 175 VAL A C 1
ATOM 2715 O O . VAL A 1 175 ? -0.068 7.034 2.903 1.000 12.267 175 VAL A O 1
ATOM 2728 N N . THR A 1 176 ? 0.279 5.536 1.296 1.000 11.992 176 THR A N 1
ATOM 2729 C CA . THR A 1 176 ? -1.132 5.552 0.819 1.000 12.752 176 THR A CA 1
ATOM 2730 C C . THR A 1 176 ? -2.037 4.685 1.703 1.000 12.431 176 THR A C 1
ATOM 2731 O O . THR A 1 176 ? -3.279 4.729 1.472 1.000 14.735 176 THR A O 1
ATOM 2742 N N . ASP A 1 177 ? -1.461 3.933 2.662 1.000 12.504 177 ASP A N 1
ATOM 2743 C CA . ASP A 1 177 ? -2.262 2.936 3.423 1.000 12.650 177 ASP A CA 1
ATOM 2744 C C . ASP A 1 177 ? -2.879 3.619 4.642 1.000 14.658 177 ASP A C 1
ATOM 2745 O O . ASP A 1 177 ? -2.190 3.793 5.659 1.000 14.530 177 ASP A O 1
ATOM 2754 N N . ALA A 1 178 ? -4.158 3.961 4.602 1.000 13.431 178 ALA A N 1
ATOM 2755 C CA . ALA A 1 178 ? -4.846 4.557 5.766 1.000 15.204 178 ALA A CA 1
ATOM 2756 C C . ALA A 1 178 ? -4.924 3.549 6.919 1.000 15.680 178 ALA A C 1
ATOM 2757 O O . ALA A 1 178 ? -5.236 3.991 8.045 1.000 20.716 178 ALA A O 1
ATOM 2764 N N . GLY A 1 179 ? -4.707 2.268 6.656 1.000 16.306 179 GLY A N 1
ATOM 2765 C CA . GLY A 1 179 ? -4.774 1.252 7.715 1.000 15.777 179 GLY A CA 1
ATOM 2766 C C . GLY A 1 179 ? -3.415 0.805 8.140 1.000 16.784 179 GLY A C 1
ATOM 2767 O O . GLY A 1 179 ? -3.351 -0.192 8.852 1.000 16.528 179 GLY A O 1
ATOM 2771 N N . SER A 1 180 ? -2.358 1.521 7.784 1.000 14.548 180 SER A N 1
ATOM 2772 C CA . SER A 1 180 ? -0.985 1.034 8.109 1.000 13.706 180 SER A CA 1
ATOM 2773 C C . SER A 1 180 ? -0.862 0.868 9.620 1.000 14.129 180 SER A C 1
ATOM 2774 O O . SER A 1 180 ? -1.286 1.769 10.347 1.000 15.878 180 SER A O 1
ATOM 2782 N N . THR A 1 181 ? -0.132 -0.150 10.068 1.000 14.167 181 THR A N 1
ATOM 2783 C CA . THR A 1 181 ? 0.290 -0.317 11.467 1.000 15.315 181 THR A CA 1
ATOM 2784 C C . THR A 1 181 ? 1.652 0.313 11.707 1.000 14.343 181 THR A C 1
ATOM 2785 O O . THR A 1 181 ? 2.084 0.345 12.864 1.000 16.627 181 THR A O 1
ATOM 2796 N N . ASP A 1 182 ? 2.306 0.847 10.679 1.000 12.214 182 ASP A N 1
ATOM 2797 C CA . ASP A 1 182 ? 3.635 1.480 10.839 1.000 10.472 182 ASP A CA 1
ATOM 2798 C C . ASP A 1 182 ? 3.442 2.873 11.383 1.000 10.328 182 ASP A C 1
ATOM 2799 O O . ASP A 1 182 ? 2.899 3.733 10.705 1.000 10.847 182 ASP A O 1
ATOM 2808 N N . PRO A 1 183 ? 3.860 3.182 12.624 1.000 10.601 183 PRO A N 1
ATOM 2809 C CA . PRO A 1 183 ? 3.621 4.497 13.186 1.000 10.552 183 PRO A CA 1
ATOM 2810 C C . PRO A 1 183 ? 4.336 5.602 12.403 1.000 10.727 183 PRO A C 1
ATOM 2811 O O . PRO A 1 183 ? 3.891 6.736 12.431 1.000 11.098 183 PRO A O 1
ATOM 2822 N N A SER A 1 184 ? 5.396 5.255 11.672 0.500 9.543 184 SER A N 1
ATOM 2823 N N B SER A 1 184 ? 5.403 5.270 11.670 0.500 9.472 184 SER A N 1
ATOM 2824 C CA A SER A 1 184 ? 6.148 6.237 10.852 0.500 9.454 184 SER A CA 1
ATOM 2825 C CA B SER A 1 184 ? 6.126 6.274 10.845 0.500 9.316 184 SER A CA 1
ATOM 2826 C C A SER A 1 184 ? 5.344 6.564 9.598 0.500 8.961 184 SER A C 1
ATOM 2827 C C B SER A 1 184 ? 5.314 6.584 9.599 0.500 8.907 184 SER A C 1
ATOM 2828 O O A SER A 1 184 ? 5.426 7.722 9.143 0.500 9.399 184 SER A O 1
ATOM 2829 O O B SER A 1 184 ? 5.388 7.735 9.133 0.500 9.314 184 SER A O 1
ATOM 2844 N N . VAL A 1 185 ? 4.513 5.636 9.114 1.000 8.609 185 VAL A N 1
ATOM 2845 C CA . VAL A 1 185 ? 3.566 5.960 8.014 1.000 9.075 185 VAL A CA 1
ATOM 2846 C C . VAL A 1 185 ? 2.482 6.864 8.556 1.000 8.827 185 VAL A C 1
ATOM 2847 O O . VAL A 1 185 ? 2.143 7.883 7.915 1.000 8.292 185 VAL A O 1
ATOM 2860 N N . ARG A 1 186 ? 1.947 6.572 9.752 1.000 9.750 186 ARG A N 1
ATOM 2861 C CA . ARG A 1 186 ? 0.869 7.390 10.315 1.000 10.570 186 ARG A CA 1
ATOM 2862 C C . ARG A 1 186 ? 1.355 8.814 10.506 1.000 9.262 186 ARG A C 1
ATOM 2863 O O . ARG A 1 186 ? 0.634 9.774 10.166 1.000 9.849 186 ARG A O 1
ATOM 2884 N N . GLY A 1 187 ? 2.571 8.996 10.997 1.000 9.296 187 GLY A N 1
ATOM 2885 C CA . GLY A 1 187 ? 3.085 10.350 11.229 1.000 8.593 187 GLY A CA 1
ATOM 2886 C C . GLY A 1 187 ? 3.315 11.085 9.903 1.000 8.086 187 GLY A C 1
ATOM 2887 O O . GLY A 1 187 ? 3.075 12.278 9.806 1.000 8.292 187 GLY A O 1
ATOM 2891 N N . THR A 1 188 ? 3.838 10.372 8.913 1.000 7.813 188 THR A N 1
ATOM 2892 C CA . THR A 1 188 ? 4.064 10.985 7.587 1.000 7.413 188 THR A CA 1
ATOM 2893 C C . THR A 1 188 ? 2.713 11.485 7.043 1.000 7.550 188 THR A C 1
ATOM 2894 O O . THR A 1 188 ? 2.599 12.633 6.589 1.000 7.977 188 THR A O 1
ATOM 2905 N N . ARG A 1 189 ? 1.692 10.641 7.088 1.000 8.468 189 ARG A N 1
ATOM 2906 C CA . ARG A 1 189 ? 0.364 10.986 6.532 1.000 8.538 189 ARG A CA 1
ATOM 2907 C C . ARG A 1 189 ? -0.175 12.210 7.272 1.000 9.039 189 ARG A C 1
ATOM 2908 O O . ARG A 1 189 ? -0.655 13.153 6.632 1.000 8.760 189 ARG A O 1
ATOM 2929 N N . SER A 1 190 ? -0.088 12.232 8.601 1.000 8.973 190 SER A N 1
ATOM 2930 C CA . SER A 1 190 ? -0.589 13.367 9.402 1.000 9.438 190 SER A CA 1
ATOM 2931 C C . SER A 1 190 ? 0.152 14.628 8.980 1.000 9.745 190 SER A C 1
ATOM 2932 O O . SER A 1 190 ? -0.451 15.694 8.890 1.000 10.470 190 SER A O 1
ATOM 2940 N N . ALA A 1 191 ? 1.450 14.550 8.725 1.000 8.611 191 ALA A N 1
ATOM 2941 C CA . ALA A 1 191 ? 2.238 15.744 8.394 1.000 9.313 191 ALA A CA 1
ATOM 2942 C C . ALA A 1 191 ? 1.842 16.226 6.999 1.000 8.379 191 ALA A C 1
ATOM 2943 O O . ALA A 1 191 ? 1.650 17.442 6.814 1.000 8.341 191 ALA A O 1
ATOM 2950 N N . LEU A 1 192 ? 1.625 15.317 6.041 1.000 8.311 192 LEU A N 1
ATOM 2951 C CA . LEU A 1 192 ? 1.193 15.735 4.683 1.000 8.693 192 LEU A CA 1
ATOM 2952 C C . LEU A 1 192 ? -0.225 16.305 4.725 1.000 8.133 192 LEU A C 1
ATOM 2953 O O . LEU A 1 192 ? -0.532 17.277 4.009 1.000 8.742 192 LEU A O 1
ATOM 2969 N N . GLU A 1 193 ? -1.072 15.755 5.566 1.000 8.228 193 GLU A N 1
ATOM 2970 C CA . GLU A 1 193 ? -2.457 16.256 5.710 1.000 8.953 193 GLU A CA 1
ATOM 2971 C C . GLU A 1 193 ? -2.411 17.664 6.285 1.000 9.354 193 GLU A C 1
ATOM 2972 O O . GLU A 1 193 ? -3.182 18.498 5.847 1.000 10.333 193 GLU A O 1
ATOM 2984 N N . LEU A 1 194 ? -1.535 17.935 7.233 1.000 9.259 194 LEU A N 1
ATOM 2985 C CA . LEU A 1 194 ? -1.432 19.274 7.830 1.000 10.516 194 LEU A CA 1
ATOM 2986 C C . LEU A 1 194 ? -0.962 20.265 6.751 1.000 11.275 194 LEU A C 1
ATOM 2987 O O . LEU A 1 194 ? -1.520 21.386 6.637 1.000 12.197 194 LEU A O 1
ATOM 3003 N N . ILE A 1 195 ? 0.009 19.906 5.923 1.000 10.251 195 ILE A N 1
ATOM 3004 C CA . ILE A 1 195 ? 0.456 20.786 4.803 1.000 10.589 195 ILE A CA 1
ATOM 3005 C C . ILE A 1 195 ? -0.723 21.059 3.874 1.000 11.312 195 ILE A C 1
ATOM 3006 O O . ILE A 1 195 ? -1.015 22.239 3.528 1.000 12.371 195 ILE A O 1
ATOM 3022 N N . ALA A 1 196 ? -1.430 20.000 3.500 1.000 9.944 196 ALA A N 1
ATOM 3023 C CA . ALA A 1 196 ? -2.536 20.131 2.533 1.000 12.307 196 ALA A CA 1
ATOM 3024 C C . ALA A 1 196 ? -3.637 21.009 3.117 1.000 12.594 196 ALA A C 1
ATOM 3025 O O . ALA A 1 196 ? -4.126 21.934 2.405 1.000 16.119 196 ALA A O 1
ATOM 3032 N N . GLU A 1 197 ? -3.969 20.880 4.390 1.000 10.208 197 GLU A N 1
ATOM 3033 C CA . GLU A 1 197 ? -5.199 21.447 4.975 1.000 11.211 197 GLU A CA 1
ATOM 3034 C C . GLU A 1 197 ? -4.935 22.822 5.576 1.000 11.566 197 GLU A C 1
ATOM 3035 O O . GLU A 1 197 ? -5.876 23.633 5.680 1.000 12.305 197 GLU A O 1
ATOM 3047 N N . HIS A 1 198 ? -3.708 23.114 6.004 1.000 10.804 198 HIS A N 1
ATOM 3048 C CA . HIS A 1 198 ? -3.435 24.369 6.715 1.000 11.573 198 HIS A CA 1
ATOM 3049 C C . HIS A 1 198 ? -3.584 25.517 5.741 1.000 11.990 198 HIS A C 1
ATOM 3050 O O . HIS A 1 198 ? -3.010 25.516 4.668 1.000 11.975 198 HIS A O 1
ATOM 3065 N N . PRO A 1 199 ? -4.382 26.556 6.058 1.000 12.735 199 PRO A N 1
ATOM 3066 C CA . PRO A 1 199 ? -4.593 27.612 5.079 1.000 13.783 199 PRO A CA 1
ATOM 3067 C C . PRO A 1 199 ? -3.371 28.502 4.815 1.000 13.770 199 PRO A C 1
ATOM 3068 O O . PRO A 1 199 ? -3.389 29.180 3.778 1.000 16.765 199 PRO A O 1
ATOM 3079 N N . LYS A 1 200 ? -2.340 28.391 5.644 1.000 14.158 200 LYS A N 1
ATOM 3080 C CA . LYS A 1 200 ? -1.098 29.185 5.433 1.000 15.670 200 LYS A CA 1
ATOM 3081 C C . LYS A 1 200 ? -0.064 28.357 4.668 1.000 14.610 200 LYS A C 1
ATOM 3082 O O . LYS A 1 200 ? 1.024 28.875 4.497 1.000 14.344 200 LYS A O 1
ATOM 3101 N N . LEU A 1 201 ? -0.373 27.153 4.211 1.000 11.581 201 LEU A N 1
ATOM 3102 C CA . LEU A 1 201 ? 0.618 26.343 3.475 1.000 12.534 201 LEU A CA 1
ATOM 3103 C C . LEU A 1 201 ? 0.106 25.922 2.109 1.000 13.234 201 LEU A C 1
ATOM 3104 O O . LEU A 1 201 ? -1.030 25.437 2.021 1.000 13.740 201 LEU A O 1
ATOM 3120 N N . SER A 1 202 ? 0.927 26.066 1.081 1.000 10.949 202 SER A N 1
ATOM 3121 C CA . SER A 1 202 ? 0.666 25.554 -0.282 1.000 11.962 202 SER A CA 1
ATOM 3122 C C . SER A 1 202 ? 1.753 24.532 -0.551 1.000 10.679 202 SER A C 1
ATOM 3123 O O . SER A 1 202 ? 2.917 24.909 -0.602 1.000 10.427 202 SER A O 1
ATOM 3131 N N . GLY A 1 203 ? 1.411 23.280 -0.818 1.000 10.243 203 GLY A N 1
ATOM 3132 C CA . GLY A 1 203 ? 2.439 22.256 -0.929 1.000 9.863 203 GLY A CA 1
ATOM 3133 C C . GLY A 1 203 ? 2.185 21.254 -2.019 1.000 9.849 203 GLY A C 1
ATOM 3134 O O . GLY A 1 203 ? 1.146 21.278 -2.694 1.000 12.951 203 GLY A O 1
ATOM 3138 N N . THR A 1 204 ? 3.154 20.386 -2.173 1.000 9.183 204 THR A N 1
ATOM 3139 C CA . THR A 1 204 ? 3.078 19.227 -3.072 1.000 8.109 204 THR A CA 1
ATOM 3140 C C . THR A 1 204 ? 4.045 18.195 -2.548 1.000 9.765 204 THR A C 1
ATOM 3141 O O . THR A 1 204 ? 4.794 18.477 -1.615 1.000 8.307 204 THR A O 1
ATOM 3152 N N . ALA A 1 205 ? 3.981 17.015 -3.101 1.000 9.670 205 ALA A N 1
ATOM 3153 C CA . ALA A 1 205 ? 4.956 15.954 -2.815 1.000 9.478 205 ALA A CA 1
ATOM 3154 C C . ALA A 1 205 ? 5.204 15.185 -4.092 1.000 10.495 205 ALA A C 1
ATOM 3155 O O . ALA A 1 205 ? 4.253 15.108 -4.892 1.000 10.337 205 ALA A O 1
ATOM 3162 N N . VAL A 1 206 ? 6.413 14.723 -4.311 1.000 9.670 206 VAL A N 1
ATOM 3163 C CA . VAL A 1 206 ? 6.796 13.994 -5.541 1.000 10.568 206 VAL A CA 1
ATOM 3164 C C . VAL A 1 206 ? 7.641 12.806 -5.133 1.000 10.842 206 VAL A C 1
ATOM 3165 O O . VAL A 1 206 ? 8.385 12.871 -4.143 1.000 12.490 206 VAL A O 1
ATOM 3178 N N . GLN A 1 207 ? 7.610 11.763 -5.940 1.000 9.764 207 GLN A N 1
ATOM 3179 C CA . GLN A 1 207 ? 8.408 10.548 -5.748 1.000 9.176 207 GLN A CA 1
ATOM 3180 C C . GLN A 1 207 ? 9.704 10.640 -6.539 1.000 9.815 207 GLN A C 1
ATOM 3181 O O . GLN A 1 207 ? 9.712 11.129 -7.661 1.000 10.159 207 GLN A O 1
ATOM 3195 N N . THR A 1 208 ? 10.757 10.220 -5.892 1.000 9.113 208 THR A N 1
ATOM 3196 C CA . THR A 1 208 ? 12.106 10.225 -6.483 1.000 9.321 208 THR A CA 1
ATOM 3197 C C . THR A 1 208 ? 12.664 8.817 -6.478 1.000 9.698 208 THR A C 1
ATOM 3198 O O . THR A 1 208 ? 12.314 8.001 -5.610 1.000 10.475 208 THR A O 1
ATOM 3209 N N . VAL A 1 209 ? 13.599 8.553 -7.375 1.000 9.144 209 VAL A N 1
ATOM 3210 C CA . VAL A 1 209 ? 14.469 7.370 -7.298 1.000 9.940 209 VAL A CA 1
ATOM 3211 C C . VAL A 1 209 ? 15.902 7.859 -7.455 1.000 10.194 209 VAL A C 1
ATOM 3212 O O . VAL A 1 209 ? 16.115 8.983 -7.916 1.000 10.178 209 VAL A O 1
ATOM 3225 N N . GLY A 1 210 ? 16.854 7.018 -7.155 1.000 10.403 210 GLY A N 1
ATOM 3226 C CA . GLY A 1 210 ? 18.262 7.395 -7.268 1.000 10.540 210 GLY A CA 1
ATOM 3227 C C . GLY A 1 210 ? 19.066 6.558 -6.316 1.000 11.152 210 GLY A C 1
ATOM 3228 O O . GLY A 1 210 ? 18.569 5.492 -5.884 1.000 11.498 210 GLY A O 1
ATOM 3232 N N . SER A 1 211 ? 20.221 7.055 -5.960 1.000 12.128 211 SER A N 1
ATOM 3233 C CA . SER A 1 211 ? 21.202 6.265 -5.196 1.000 13.664 211 SER A CA 1
ATOM 3234 C C . SER A 1 211 ? 20.675 5.985 -3.786 1.000 14.735 211 SER A C 1
ATOM 3235 O O . SER A 1 211 ? 21.106 4.946 -3.201 1.000 16.350 211 SER A O 1
ATOM 3243 N N . LYS A 1 212 ? 19.729 6.792 -3.296 1.000 15.038 212 LYS A N 1
ATOM 3244 C CA . LYS A 1 212 ? 19.138 6.532 -1.952 1.000 17.367 212 LYS A CA 1
ATOM 3245 C C . LYS A 1 212 ? 18.030 5.486 -2.022 1.000 16.798 212 LYS A C 1
ATOM 3246 O O . LYS A 1 212 ? 17.504 5.106 -0.940 1.000 20.264 212 LYS A O 1
ATOM 3265 N N . GLY A 1 213 ? 17.612 5.088 -3.218 1.000 13.684 213 GLY A N 1
ATOM 3266 C CA . GLY A 1 213 ? 16.469 4.211 -3.433 1.000 12.414 213 GLY A CA 1
ATOM 3267 C C . GLY A 1 213 ? 15.223 4.965 -3.807 1.000 11.678 213 GLY A C 1
ATOM 3268 O O . GLY A 1 213 ? 15.315 6.108 -4.255 1.000 13.305 213 GLY A O 1
ATOM 3272 N N . TYR A 1 214 ? 14.068 4.320 -3.687 1.000 10.927 214 TYR A N 1
ATOM 3273 C CA . TYR A 1 214 ? 12.738 4.850 -3.971 1.000 10.514 214 TYR A CA 1
ATOM 3274 C C . TYR A 1 214 ? 12.258 5.639 -2.764 1.000 11.597 214 TYR A C 1
ATOM 3275 O O . TYR A 1 214 ? 12.168 5.049 -1.655 1.000 13.427 214 TYR A O 1
ATOM 3293 N N . ASP A 1 215 ? 12.040 6.924 -2.938 1.000 11.084 215 ASP A N 1
ATOM 3294 C CA . ASP A 1 215 ? 11.565 7.757 -1.819 1.000 13.488 215 ASP A CA 1
ATOM 3295 C C . ASP A 1 215 ? 10.834 8.947 -2.396 1.000 11.263 215 ASP A C 1
ATOM 3296 O O . ASP A 1 215 ? 10.302 8.851 -3.481 1.000 10.287 215 ASP A O 1
ATOM 3305 N N . GLY A 1 216 ? 10.860 10.068 -1.688 1.000 10.817 216 GLY A N 1
ATOM 3306 C CA . GLY A 1 216 ? 10.232 11.287 -2.191 1.000 10.332 216 GLY A CA 1
ATOM 3307 C C . GLY A 1 216 ? 10.213 12.343 -1.123 1.000 9.672 216 GLY A C 1
ATOM 3308 O O . GLY A 1 216 ? 10.590 12.082 0.052 1.000 10.385 216 GLY A O 1
ATOM 3312 N N . PHE A 1 217 ? 9.797 13.538 -1.521 1.000 9.125 217 PHE A N 1
ATOM 3313 C CA . PHE A 1 217 ? 9.819 14.708 -0.617 1.000 8.878 217 PHE A CA 1
ATOM 3314 C C . PHE A 1 217 ? 8.573 15.539 -0.799 1.000 8.725 217 PHE A C 1
ATOM 3315 O O . PHE A 1 217 ? 7.918 15.455 -1.839 1.000 9.449 217 PHE A O 1
ATOM 3332 N N . ALA A 1 218 ? 8.285 16.325 0.219 1.000 8.314 218 ALA A N 1
ATOM 3333 C CA . ALA A 1 218 ? 7.217 17.344 0.179 1.000 8.029 218 ALA A CA 1
ATOM 3334 C C . ALA A 1 218 ? 7.834 18.728 0.274 1.000 8.081 218 ALA A C 1
ATOM 3335 O O . ALA A 1 218 ? 8.862 18.927 0.933 1.000 8.640 218 ALA A O 1
ATOM 3342 N N . LEU A 1 219 ? 7.225 19.676 -0.437 1.000 8.563 219 LEU A N 1
ATOM 3343 C CA . LEU A 1 219 ? 7.637 21.100 -0.402 1.000 10.356 219 LEU A CA 1
ATOM 3344 C C . LEU A 1 219 ? 6.406 21.936 -0.091 1.000 10.553 219 LEU A C 1
ATOM 3345 O O . LEU A 1 219 ? 5.362 21.671 -0.679 1.000 12.293 219 LEU A O 1
ATOM 3361 N N . ALA A 1 220 ? 6.513 22.887 0.820 1.000 10.137 220 ALA A N 1
ATOM 3362 C CA . ALA A 1 220 ? 5.389 23.787 1.125 1.000 10.703 220 ALA A CA 1
ATOM 3363 C C . ALA A 1 220 ? 5.878 25.216 1.290 1.000 10.662 220 ALA A C 1
ATOM 3364 O O . ALA A 1 220 ? 6.937 25.444 1.878 1.000 13.013 220 ALA A O 1
ATOM 3371 N N . ARG A 1 221 ? 5.168 26.107 0.629 1.000 10.375 221 ARG A N 1
ATOM 3372 C CA . ARG A 1 221 ? 5.388 27.535 0.776 1.000 10.832 221 ARG A CA 1
ATOM 3373 C C . ARG A 1 221 ? 4.425 28.112 1.821 1.000 9.774 221 ARG A C 1
ATOM 3374 O O . ARG A 1 221 ? 3.244 27.792 1.795 1.000 10.116 221 ARG A O 1
ATOM 3395 N N . VAL A 1 222 ? 4.908 28.985 2.688 1.000 9.781 222 VAL A N 1
ATOM 3396 C CA . VAL A 1 222 ? 4.080 29.740 3.643 1.000 11.338 222 VAL A CA 1
ATOM 3397 C C . VAL A 1 222 ? 3.424 30.894 2.896 1.000 13.196 222 VAL A C 1
ATOM 3398 O O . VAL A 1 222 ? 4.101 31.685 2.269 1.000 11.919 222 VAL A O 1
ATOM 3411 N N . LEU A 1 223 ? 2.113 30.993 3.074 1.000 15.127 223 LEU A N 1
ATOM 3412 C CA . LEU A 1 223 ? 1.271 32.101 2.599 1.000 20.611 223 LEU A CA 1
ATOM 3413 C C . LEU A 1 223 ? 0.941 33.038 3.777 1.000 23.717 223 LEU A C 1
ATOM 3414 O O . LEU A 1 223 ? 0.777 32.627 4.974 1.000 22.873 223 LEU A O 1
ATOM 3430 N N . PRO A 1 224 ? 0.586 34.285 3.407 1.000 29.920 224 PRO A N 1
ATOM 3431 C CA . PRO A 1 224 ? -0.030 35.240 4.344 1.000 31.943 224 PRO A CA 1
ATOM 3432 C C . PRO A 1 224 ? -1.376 34.751 4.903 1.000 33.568 224 PRO A C 1
ATOM 3433 O O . PRO A 1 224 ? -2.085 34.093 4.155 1.000 32.450 224 PRO A O 1
ATOM 3444 N N . SER B 1 4 ? 15.282 -10.231 50.018 1.000 21.007 4 SER B N 1
ATOM 3445 C CA . SER B 1 4 ? 15.575 -11.501 49.319 1.000 18.509 4 SER B CA 1
ATOM 3446 C C . SER B 1 4 ? 16.701 -11.391 48.293 1.000 16.549 4 SER B C 1
ATOM 3447 O O . SER B 1 4 ? 17.081 -12.442 47.720 1.000 15.169 4 SER B O 1
ATOM 3455 N N . GLN B 1 5 ? 17.142 -10.201 47.936 1.000 16.268 5 GLN B N 1
ATOM 3456 C CA . GLN B 1 5 ? 18.063 -9.998 46.806 1.000 15.624 5 GLN B CA 1
ATOM 3457 C C . GLN B 1 5 ? 19.364 -10.781 47.009 1.000 15.346 5 GLN B C 1
ATOM 3458 O O . GLN B 1 5 ? 19.907 -11.285 46.018 1.000 14.773 5 GLN B O 1
ATOM 3472 N N . GLN B 1 6 ? 19.914 -10.797 48.219 1.000 15.938 6 GLN B N 1
ATOM 3473 C CA . GLN B 1 6 ? 21.167 -11.539 48.474 1.000 15.640 6 GLN B CA 1
ATOM 3474 C C . GLN B 1 6 ? 20.967 -13.026 48.152 1.000 13.676 6 GLN B C 1
ATOM 3475 O O . GLN B 1 6 ? 21.851 -13.599 47.473 1.000 12.996 6 GLN B O 1
ATOM 3489 N N . LEU B 1 7 ? 19.873 -13.619 48.591 1.000 13.543 7 LEU B N 1
ATOM 3490 C CA . LEU B 1 7 ? 19.578 -15.036 48.283 1.000 13.833 7 LEU B CA 1
ATOM 3491 C C . LEU B 1 7 ? 19.489 -15.215 46.764 1.000 13.186 7 LEU B C 1
ATOM 3492 O O . LEU B 1 7 ? 20.112 -16.150 46.210 1.000 12.512 7 LEU B O 1
ATOM 3508 N N . TRP B 1 8 ? 18.739 -14.360 46.075 1.000 12.429 8 TRP B N 1
ATOM 3509 C CA . TRP B 1 8 ? 18.634 -14.440 44.601 1.000 12.128 8 TRP B CA 1
ATOM 3510 C C . TRP B 1 8 ? 19.999 -14.332 43.941 1.000 11.056 8 TRP B C 1
ATOM 3511 O O . TRP B 1 8 ? 20.282 -15.022 42.913 1.000 11.014 8 TRP B O 1
ATOM 3532 N N . ASP B 1 9 ? 20.827 -13.411 44.416 1.000 12.511 9 ASP B N 1
ATOM 3533 C CA . ASP B 1 9 ? 22.171 -13.270 43.852 1.000 12.125 9 ASP B CA 1
ATOM 3534 C C . ASP B 1 9 ? 22.960 -14.550 44.104 1.000 11.125 9 ASP B C 1
ATOM 3535 O O . ASP B 1 9 ? 23.651 -14.968 43.177 1.000 11.446 9 ASP B O 1
ATOM 3544 N N . ASP B 1 10 ? 22.871 -15.107 45.305 1.000 12.197 10 ASP B N 1
ATOM 3545 C CA . ASP B 1 10 ? 23.690 -16.298 45.644 1.000 11.692 10 ASP B CA 1
ATOM 3546 C C . ASP B 1 10 ? 23.297 -17.454 44.720 1.000 11.985 10 ASP B C 1
ATOM 3547 O O . ASP B 1 10 ? 24.177 -18.168 44.218 1.000 12.166 10 ASP B O 1
ATOM 3556 N N . VAL B 1 11 ? 22.010 -17.647 44.546 1.000 10.245 11 VAL B N 1
ATOM 3557 C CA . VAL B 1 11 ? 21.509 -18.771 43.708 1.000 10.276 11 VAL B CA 1
ATOM 3558 C C . VAL B 1 11 ? 21.915 -18.527 42.246 1.000 10.136 11 VAL B C 1
ATOM 3559 O O . VAL B 1 11 ? 22.357 -19.459 41.572 1.000 10.404 11 VAL B O 1
ATOM 3572 N N . ASP B 1 12 ? 21.726 -17.316 41.696 1.000 9.939 12 ASP B N 1
ATOM 3573 C CA . ASP B 1 12 ? 22.133 -17.049 40.306 1.000 10.324 12 ASP B CA 1
ATOM 3574 C C . ASP B 1 12 ? 23.641 -17.219 40.123 1.000 10.022 12 ASP B C 1
ATOM 3575 O O . ASP B 1 12 ? 24.089 -17.673 39.056 1.000 10.537 12 ASP B O 1
ATOM 3584 N N . ASP B 1 13 ? 24.447 -16.840 41.132 1.000 11.558 13 ASP B N 1
ATOM 3585 C CA . ASP B 1 13 ? 25.914 -16.991 41.003 1.000 12.719 13 ASP B CA 1
ATOM 3586 C C . ASP B 1 13 ? 26.279 -18.466 40.962 1.000 10.600 13 ASP B C 1
ATOM 3587 O O . ASP B 1 13 ? 27.142 -18.866 40.137 1.000 10.778 13 ASP B O 1
ATOM 3596 N N . TYR B 1 14 ? 25.589 -19.267 41.783 1.000 10.753 14 TYR B N 1
ATOM 3597 C CA . TYR B 1 14 ? 25.793 -20.731 41.797 1.000 10.584 14 TYR B CA 1
ATOM 3598 C C . TYR B 1 14 ? 25.463 -21.300 40.415 1.000 9.848 14 TYR B C 1
ATOM 3599 O O . TYR B 1 14 ? 26.275 -22.004 39.775 1.000 9.380 14 TYR B O 1
ATOM 3617 N N . PHE B 1 15 ? 24.279 -20.964 39.883 1.000 8.735 15 PHE B N 1
ATOM 3618 C CA . PHE B 1 15 ? 23.866 -21.483 38.558 1.000 8.923 15 PHE B CA 1
ATOM 3619 C C . PHE B 1 15 ? 24.815 -21.006 37.450 1.000 8.653 15 PHE B C 1
ATOM 3620 O O . PHE B 1 15 ? 25.167 -21.764 36.541 1.000 10.118 15 PHE B O 1
ATOM 3637 N N . THR B 1 16 ? 25.189 -19.711 37.471 1.000 8.489 16 THR B N 1
ATOM 3638 C CA . THR B 1 16 ? 26.080 -19.135 36.461 1.000 9.904 16 THR B CA 1
ATOM 3639 C C . THR B 1 16 ? 27.437 -19.838 36.491 1.000 9.697 16 THR B C 1
ATOM 3640 O 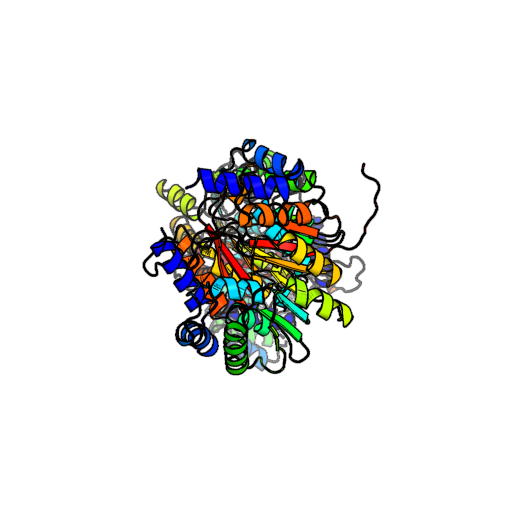O . THR B 1 16 ? 27.909 -20.271 35.472 1.000 10.080 16 THR B O 1
ATOM 3651 N N . THR B 1 17 ? 28.068 -19.889 37.660 1.000 10.096 17 THR B N 1
ATOM 3652 C CA . THR B 1 17 ? 29.426 -20.429 37.724 1.000 10.836 17 THR B CA 1
ATOM 3653 C C . THR B 1 17 ? 29.411 -21.895 37.277 1.000 10.658 17 THR B C 1
ATOM 3654 O O . THR B 1 17 ? 30.321 -22.340 36.595 1.000 11.693 17 THR B O 1
ATOM 3665 N N . LEU B 1 18 ? 28.392 -22.641 37.676 1.000 10.201 18 LEU B N 1
ATOM 3666 C CA . LEU B 1 18 ? 28.342 -24.055 37.301 1.000 9.905 18 LEU B CA 1
ATOM 3667 C C . LEU B 1 18 ? 27.992 -24.285 35.828 1.000 9.621 18 LEU B C 1
ATOM 3668 O O . LEU B 1 18 ? 28.687 -25.088 35.122 1.000 10.162 18 LEU B O 1
ATOM 3684 N N . LEU B 1 19 ? 26.917 -23.642 35.319 1.000 9.556 19 LEU B N 1
ATOM 3685 C CA . LEU B 1 19 ? 26.330 -24.025 34.022 1.000 9.499 19 LEU B CA 1
ATOM 3686 C C . LEU B 1 19 ? 26.553 -23.017 32.897 1.000 9.631 19 LEU B C 1
ATOM 3687 O O . LEU B 1 19 ? 26.496 -23.404 31.742 1.000 10.812 19 LEU B O 1
ATOM 3703 N N . ALA B 1 20 ? 26.724 -21.745 33.239 1.000 11.092 20 ALA B N 1
ATOM 3704 C CA . ALA B 1 20 ? 26.738 -20.661 32.237 1.000 11.471 20 ALA B CA 1
ATOM 3705 C C . ALA B 1 20 ? 27.774 -19.614 32.590 1.000 11.997 20 ALA B C 1
ATOM 3706 O O . ALA B 1 20 ? 27.488 -18.419 32.589 1.000 11.704 20 ALA B O 1
ATOM 3713 N N . PRO B 1 21 ? 29.044 -19.976 32.826 1.000 12.015 21 PRO B N 1
ATOM 3714 C CA . PRO B 1 21 ? 30.039 -18.997 33.228 1.000 13.057 21 PRO B CA 1
ATOM 3715 C C . PRO B 1 21 ? 30.324 -17.973 32.122 1.000 12.629 21 PRO B C 1
ATOM 3716 O O . PRO B 1 21 ? 30.346 -18.300 30.946 1.000 14.587 21 PRO B O 1
ATOM 3727 N N . GLU B 1 22 ? 30.627 -16.776 32.568 1.000 13.044 22 GLU B N 1
ATOM 3728 C CA . GLU B 1 22 ? 31.010 -15.669 31.671 1.000 13.025 22 GLU B CA 1
ATOM 3729 C C . GLU B 1 22 ? 32.479 -15.816 31.306 1.000 12.981 22 GLU B C 1
ATOM 3730 O O . GLU B 1 22 ? 33.313 -16.053 32.204 1.000 15.606 22 GLU B O 1
ATOM 3742 N N . ASP B 1 23 ? 32.750 -15.675 30.041 1.000 13.306 23 ASP B N 1
ATOM 3743 C CA . ASP B 1 23 ? 34.116 -15.585 29.507 1.000 12.341 23 ASP B CA 1
ATOM 3744 C C . ASP B 1 23 ? 34.556 -14.123 29.401 1.000 12.109 23 ASP B C 1
ATOM 3745 O O . ASP B 1 23 ? 33.822 -13.224 29.709 1.000 10.965 23 ASP B O 1
ATOM 3754 N N . GLU B 1 24 ? 35.795 -13.932 28.988 1.000 10.285 24 GLU B N 1
ATOM 3755 C CA . GLU B 1 24 ? 36.390 -12.590 28.883 1.000 11.353 24 GLU B CA 1
ATOM 3756 C C . GLU B 1 24 ? 35.491 -11.680 28.030 1.000 10.544 24 GLU B C 1
ATOM 3757 O O . GLU B 1 24 ? 35.303 -10.525 28.467 1.000 10.773 24 GLU B O 1
ATOM 3769 N N . ALA B 1 25 ? 34.988 -12.134 26.888 1.000 10.324 25 ALA B N 1
ATOM 3770 C CA . ALA B 1 25 ? 34.217 -11.221 26.008 1.000 10.844 25 ALA B CA 1
ATOM 3771 C C . ALA B 1 25 ? 33.008 -10.705 26.789 1.000 12.556 25 ALA B C 1
ATOM 3772 O O . ALA B 1 25 ? 32.640 -9.513 26.614 1.000 11.162 25 ALA B O 1
ATOM 3779 N N . LEU B 1 26 ? 32.373 -11.523 27.615 1.000 10.858 26 LEU B N 1
ATOM 3780 C CA . LEU B 1 26 ? 31.144 -11.089 28.328 1.000 11.095 26 LEU B CA 1
ATOM 3781 C C . LEU B 1 26 ? 31.516 -10.164 29.489 1.000 11.407 26 LEU B C 1
ATOM 3782 O O . LEU B 1 26 ? 30.851 -9.123 29.705 1.000 12.827 26 LEU B O 1
ATOM 3798 N N . THR B 1 27 ? 32.543 -10.504 30.275 1.000 11.891 27 THR B N 1
ATOM 3799 C CA . THR B 1 27 ? 32.978 -9.665 31.406 1.000 13.001 27 THR B CA 1
ATOM 3800 C C . THR B 1 27 ? 33.494 -8.335 30.871 1.000 12.398 27 THR B C 1
ATOM 3801 O O . THR B 1 27 ? 33.172 -7.274 31.482 1.000 12.967 27 THR B O 1
ATOM 3812 N N . ALA B 1 28 ? 34.259 -8.326 29.777 1.000 12.375 28 ALA B N 1
ATOM 3813 C CA . ALA B 1 28 ? 34.849 -7.089 29.195 1.000 11.584 28 ALA B CA 1
ATOM 3814 C C . ALA B 1 28 ? 33.696 -6.243 28.676 1.000 12.798 28 ALA B C 1
ATOM 3815 O O . ALA B 1 28 ? 33.768 -5.010 28.776 1.000 13.567 28 ALA B O 1
ATOM 3822 N N . ALA B 1 29 ? 32.650 -6.868 28.167 1.000 12.203 29 ALA B N 1
ATOM 3823 C CA . ALA B 1 29 ? 31.544 -6.068 27.589 1.000 11.886 29 ALA B CA 1
ATOM 3824 C C . ALA B 1 29 ? 30.975 -5.175 28.690 1.000 13.222 29 ALA B C 1
ATOM 3825 O O . ALA B 1 29 ? 30.644 -3.985 28.417 1.000 12.288 29 ALA B O 1
ATOM 3832 N N . LEU B 1 30 ? 30.725 -5.721 29.863 1.000 13.159 30 LEU B N 1
ATOM 3833 C CA . LEU B 1 30 ? 30.180 -4.966 31.025 1.000 13.397 30 LEU B CA 1
ATOM 3834 C C . LEU B 1 30 ? 31.189 -3.933 31.497 1.000 15.222 30 LEU B C 1
ATOM 3835 O O . LEU B 1 30 ? 30.803 -2.831 31.842 1.000 15.781 30 LEU B O 1
ATOM 3851 N N . ARG B 1 31 ? 32.448 -4.316 31.567 1.000 15.104 31 ARG B N 1
ATOM 3852 C CA . ARG B 1 31 ? 33.497 -3.376 32.027 1.000 16.046 31 ARG B CA 1
ATOM 3853 C C . ARG B 1 31 ? 33.492 -2.183 31.069 1.000 16.214 31 ARG B C 1
ATOM 3854 O O . ARG B 1 31 ? 33.538 -1.022 31.560 1.000 16.405 31 ARG B O 1
ATOM 3875 N N . ASP B 1 32 ? 33.464 -2.408 29.758 1.000 13.669 32 ASP B N 1
ATOM 3876 C CA . ASP B 1 32 ? 33.484 -1.322 28.736 1.000 14.046 32 ASP B CA 1
ATOM 3877 C C . ASP B 1 32 ? 32.233 -0.462 28.872 1.000 16.581 32 ASP B C 1
ATOM 3878 O O . ASP B 1 32 ? 32.313 0.772 28.737 1.000 17.252 32 ASP B O 1
ATOM 3887 N N . SER B 1 33 ? 31.087 -1.077 29.085 1.000 15.330 33 SER B N 1
ATOM 3888 C CA A SER B 1 33 ? 29.813 -0.342 29.289 0.500 17.340 33 SER B CA 1
ATOM 3889 C CA B SER B 1 33 ? 29.827 -0.312 29.265 0.500 16.357 33 SER B CA 1
ATOM 3890 C C . SER B 1 33 ? 29.977 0.630 30.466 1.000 18.716 33 SER B C 1
ATOM 3891 O O . SER B 1 33 ? 29.711 1.840 30.329 1.000 18.231 33 SER B O 1
ATOM 3905 N N . ASP B 1 34 ? 30.424 0.121 31.594 1.000 18.571 34 ASP B N 1
ATOM 3906 C CA . ASP B 1 34 ? 30.550 0.940 32.819 1.000 22.395 34 ASP B CA 1
ATOM 3907 C C . ASP B 1 34 ? 31.540 2.075 32.563 1.000 24.754 34 ASP B C 1
ATOM 3908 O O . ASP B 1 34 ? 31.264 3.218 33.018 1.000 23.744 34 ASP B O 1
ATOM 3917 N N . ALA B 1 35 ? 32.630 1.808 31.847 1.000 23.069 35 ALA B N 1
ATOM 3918 C CA . ALA B 1 35 ? 33.771 2.741 31.643 1.000 24.481 35 ALA B CA 1
ATOM 3919 C C . ALA B 1 35 ? 33.353 3.886 30.717 1.000 26.289 35 ALA B C 1
ATOM 3920 O O . ALA B 1 35 ? 33.882 5.009 30.848 1.000 26.207 35 ALA B O 1
ATOM 3927 N N . ALA B 1 36 ? 32.460 3.600 29.779 1.000 23.091 36 ALA B N 1
ATOM 3928 C CA . ALA B 1 36 ? 31.852 4.594 28.874 1.000 22.993 36 ALA B CA 1
ATOM 3929 C C . ALA B 1 36 ? 30.878 5.483 29.649 1.000 23.931 36 ALA B C 1
ATOM 3930 O O . ALA B 1 36 ? 30.424 6.456 29.031 1.000 26.314 36 ALA B O 1
ATOM 3937 N N . GLY B 1 37 ? 30.547 5.151 30.900 1.000 23.261 37 GLY B N 1
ATOM 3938 C CA . GLY B 1 37 ? 29.570 5.881 31.732 1.000 24.742 37 GLY B CA 1
ATOM 3939 C C . GLY B 1 37 ? 28.144 5.588 31.296 1.000 26.156 37 GLY B C 1
ATOM 3940 O O . GLY B 1 37 ? 27.257 6.429 31.574 1.000 30.350 37 GLY B O 1
ATOM 3944 N N . LEU B 1 38 ? 27.903 4.462 30.615 1.000 24.168 38 LEU B N 1
ATOM 3945 C CA . LEU B 1 38 ? 26.549 4.032 30.218 1.000 24.555 38 LEU B CA 1
ATOM 3946 C C . LEU B 1 38 ? 25.827 3.594 31.480 1.000 24.340 38 LEU B C 1
ATOM 3947 O O . LEU B 1 38 ? 26.448 3.057 32.404 1.000 25.432 38 LEU B O 1
ATOM 3963 N N . PRO B 1 39 ? 24.499 3.791 31.570 1.000 23.702 39 PRO B N 1
ATOM 3964 C CA . PRO B 1 39 ? 23.757 3.368 32.758 1.000 23.970 39 PRO B CA 1
ATOM 3965 C C . PRO B 1 39 ? 23.917 1.866 32.988 1.000 27.787 39 PRO B C 1
ATOM 3966 O O . PRO B 1 39 ? 23.929 1.098 32.056 1.000 27.369 39 PRO B O 1
ATOM 3977 N N . HIS B 1 40 ? 24.101 1.506 34.245 1.000 26.146 40 HIS B N 1
ATOM 3978 C CA . HIS B 1 40 ? 24.444 0.126 34.643 1.000 28.802 40 HIS B CA 1
ATOM 3979 C C . HIS B 1 40 ? 23.183 -0.711 34.465 1.000 27.159 40 HIS B C 1
ATOM 3980 O O . HIS B 1 40 ? 22.135 -0.368 35.055 1.000 29.311 40 HIS B O 1
ATOM 3995 N N . ILE B 1 41 ? 23.284 -1.793 33.695 1.000 28.257 41 ILE B N 1
ATOM 3996 C CA . ILE B 1 41 ? 22.188 -2.796 33.576 1.000 31.418 41 ILE B CA 1
ATOM 3997 C C . ILE B 1 41 ? 22.657 -3.999 34.385 1.000 29.683 41 ILE B C 1
ATOM 3998 O O . ILE B 1 41 ? 23.794 -4.467 34.182 1.000 27.897 41 ILE B O 1
ATOM 4014 N N . ASN B 1 42 ? 21.832 -4.455 35.309 1.000 28.780 42 ASN B N 1
ATOM 4015 C CA . ASN B 1 42 ? 22.069 -5.771 35.931 1.000 28.906 42 ASN B CA 1
ATOM 4016 C C . ASN B 1 42 ? 21.848 -6.793 34.820 1.000 26.763 42 ASN B C 1
ATOM 4017 O O . ASN B 1 42 ? 20.936 -6.598 33.981 1.000 29.876 42 ASN B O 1
ATOM 4028 N N . VAL B 1 43 ? 22.692 -7.805 34.790 1.000 22.966 43 VAL B N 1
ATOM 4029 C CA . VAL B 1 43 ? 22.523 -8.912 33.817 1.000 21.981 43 VAL B CA 1
ATOM 4030 C C . VAL B 1 43 ? 22.498 -10.219 34.607 1.000 19.162 43 VAL B C 1
ATOM 4031 O O . VAL B 1 43 ? 22.951 -10.282 35.748 1.000 18.520 43 VAL B O 1
ATOM 4044 N N . ALA B 1 44 ? 22.030 -11.256 33.938 1.000 15.449 44 ALA B N 1
ATOM 4045 C CA . ALA B 1 44 ? 22.017 -12.631 34.466 1.000 14.072 44 ALA B CA 1
ATOM 4046 C C . ALA B 1 44 ? 22.576 -13.509 33.369 1.000 11.784 44 ALA B C 1
ATOM 4047 O O . ALA B 1 44 ? 21.884 -13.899 32.428 1.000 11.240 44 ALA B O 1
ATOM 4054 N N . PRO B 1 45 ? 23.852 -13.921 33.498 1.000 12.263 45 PRO B N 1
ATOM 4055 C CA . PRO B 1 45 ? 24.453 -14.777 32.500 1.000 10.858 45 PRO B CA 1
ATOM 4056 C C . PRO B 1 45 ? 23.639 -16.061 32.267 1.000 9.765 45 PRO B C 1
ATOM 4057 O O . PRO B 1 45 ? 23.582 -16.558 31.117 1.000 9.308 45 PRO B O 1
ATOM 4068 N N . ASN B 1 46 ? 23.069 -16.606 33.333 1.000 10.158 46 ASN B N 1
ATOM 4069 C CA . ASN B 1 46 ? 22.258 -17.836 33.186 1.000 10.078 46 ASN B CA 1
ATOM 4070 C C . ASN B 1 46 ? 21.015 -17.563 32.362 1.000 9.922 46 ASN B C 1
ATOM 4071 O O . ASN B 1 46 ? 20.566 -18.494 31.702 1.000 8.770 46 ASN B O 1
ATOM 4082 N N . GLN B 1 47 ? 20.460 -16.345 32.385 1.000 9.886 47 GLN B N 1
ATOM 4083 C CA . GLN B 1 47 ? 19.346 -16.012 31.461 1.000 10.200 47 GLN B CA 1
ATOM 4084 C C . GLN B 1 47 ? 19.856 -15.732 30.057 1.000 9.387 47 GLN B C 1
ATOM 4085 O O . GLN B 1 47 ? 19.167 -16.051 29.110 1.000 10.297 47 GLN B O 1
ATOM 4099 N N . GLY B 1 48 ? 21.058 -15.194 29.921 1.000 8.993 48 GLY B N 1
ATOM 4100 C CA . GLY B 1 48 ? 21.695 -15.062 28.613 1.000 8.473 48 GLY B CA 1
ATOM 4101 C C . GLY B 1 48 ? 21.866 -16.426 27.946 1.000 8.459 48 GLY B C 1
ATOM 4102 O O . GLY B 1 48 ? 21.589 -16.608 26.772 1.000 9.036 48 GLY B O 1
ATOM 4106 N N . LYS B 1 49 ? 22.299 -17.400 28.746 1.000 9.179 49 LYS B N 1
ATOM 4107 C CA . LYS B 1 49 ? 22.441 -18.782 28.234 1.000 9.658 49 LYS B CA 1
ATOM 4108 C C . LYS B 1 49 ? 21.074 -19.353 27.874 1.000 8.781 49 LYS B C 1
ATOM 4109 O O . LYS B 1 49 ? 20.982 -20.073 26.919 1.000 8.076 49 LYS B O 1
ATOM 4128 N N . LEU B 1 50 ? 20.063 -19.036 28.661 1.000 8.728 50 LEU B N 1
ATOM 4129 C CA . LEU B 1 50 ? 18.702 -19.518 28.288 1.000 9.30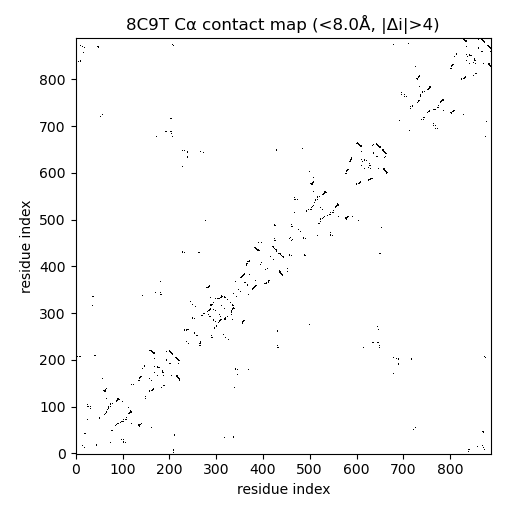1 50 LEU B CA 1
ATOM 4130 C C . LEU B 1 50 ? 18.293 -18.937 26.920 1.000 9.161 50 LEU B C 1
ATOM 4131 O O . LEU B 1 50 ? 17.749 -19.665 26.039 1.000 9.683 50 LEU B O 1
ATOM 4147 N N . LEU B 1 51 ? 18.555 -17.664 26.717 1.000 9.966 51 LEU B N 1
ATOM 4148 C CA . LEU B 1 51 ? 18.235 -17.029 25.411 1.000 10.548 51 LEU B CA 1
ATOM 4149 C C . LEU B 1 51 ? 19.024 -17.667 24.261 1.000 9.126 51 LEU B C 1
ATOM 4150 O O . LEU B 1 51 ? 18.509 -17.946 23.176 1.000 9.550 51 LEU B O 1
ATOM 4166 N N . GLN B 1 52 ? 20.315 -17.907 24.459 1.000 8.674 52 GLN B N 1
ATOM 4167 C CA . GLN B 1 52 ? 21.180 -18.616 23.499 1.000 9.447 52 GLN B CA 1
ATOM 4168 C C . GLN B 1 52 ? 20.588 -19.994 23.190 1.000 9.299 52 GLN B C 1
ATOM 4169 O O . GLN B 1 52 ? 20.476 -20.364 22.011 1.000 9.104 52 GLN B O 1
ATOM 4183 N N . LEU B 1 53 ? 20.252 -20.737 24.250 1.000 9.236 53 LEU B N 1
ATOM 4184 C CA . LEU B 1 53 ? 19.701 -22.100 24.064 1.000 10.032 53 LEU B CA 1
ATOM 4185 C C . LEU B 1 53 ? 18.401 -22.015 23.274 1.000 10.108 53 LEU B C 1
ATOM 4186 O O . LEU B 1 53 ? 18.232 -22.866 22.369 1.000 10.846 53 LEU B O 1
ATOM 4202 N N A LEU B 1 54 ? 17.520 -21.084 23.577 0.500 10.318 54 LEU B N 1
ATOM 4203 N N B LEU B 1 54 ? 17.523 -21.045 23.597 0.500 9.927 54 LEU B N 1
ATOM 4204 C CA A LEU B 1 54 ? 16.287 -21.023 22.766 0.500 10.602 54 LEU B CA 1
ATOM 4205 C CA B LEU B 1 54 ? 16.229 -20.849 22.868 0.500 9.950 54 LEU B CA 1
ATOM 4206 C C A LEU B 1 54 ? 16.636 -20.850 21.285 0.500 9.973 54 LEU B C 1
ATOM 4207 C C B LEU B 1 54 ? 16.503 -20.679 21.359 0.500 10.022 54 LEU B C 1
ATOM 4208 O O A LEU B 1 54 ? 16.078 -21.566 20.413 0.500 8.994 54 LEU B O 1
ATOM 4209 O O B LEU B 1 54 ? 15.751 -21.217 20.555 0.500 10.068 54 LEU B O 1
ATOM 4240 N N . ALA B 1 55 ? 17.529 -19.901 20.975 1.000 9.679 55 ALA B N 1
ATOM 4241 C CA . ALA B 1 55 ? 17.883 -19.697 19.570 1.000 10.394 55 ALA B CA 1
ATOM 4242 C C . ALA B 1 55 ? 18.396 -20.993 18.956 1.000 9.775 55 ALA B C 1
ATOM 4243 O O . ALA B 1 55 ? 18.003 -21.313 17.820 1.000 10.840 55 ALA B O 1
ATOM 4250 N N . GLU B 1 56 ? 19.254 -21.704 19.681 1.000 10.511 56 GLU B N 1
ATOM 4251 C CA . GLU B 1 56 ? 19.851 -22.975 19.198 1.000 11.334 56 GLU B CA 1
ATOM 4252 C C . GLU B 1 56 ? 18.761 -24.018 19.000 1.000 11.103 56 GLU B C 1
ATOM 4253 O O . GLU B 1 56 ? 18.806 -24.746 17.997 1.000 13.057 56 GLU B O 1
ATOM 4265 N N . ILE B 1 57 ? 17.852 -24.065 19.926 1.000 10.704 57 ILE B N 1
ATOM 4266 C CA . ILE B 1 57 ? 16.744 -25.061 19.886 1.000 11.094 57 ILE B CA 1
ATOM 4267 C C . ILE B 1 57 ? 15.851 -24.745 18.687 1.000 12.099 57 ILE B C 1
ATOM 4268 O O . ILE B 1 57 ? 15.397 -25.660 17.992 1.000 14.230 57 ILE B O 1
ATOM 4284 N N . GLN B 1 58 ? 15.597 -23.490 18.444 1.000 12.349 58 GLN B N 1
ATOM 4285 C CA . GLN B 1 58 ? 14.711 -23.096 17.332 1.000 12.740 58 GLN B CA 1
ATOM 4286 C C . GLN B 1 58 ? 15.404 -23.390 15.993 1.000 12.609 58 GLN B C 1
ATOM 4287 O O . GLN B 1 58 ? 14.691 -23.564 14.987 1.000 14.280 58 GLN B O 1
ATOM 4301 N N . GLY B 1 59 ? 16.733 -23.450 15.957 1.000 10.963 59 GLY B N 1
ATOM 4302 C CA . GLY B 1 59 ? 17.562 -23.635 14.758 1.000 11.775 59 GLY B CA 1
ATOM 4303 C C . GLY B 1 59 ? 17.849 -22.323 14.077 1.000 12.396 59 GLY B C 1
ATOM 4304 O O . GLY B 1 59 ? 18.068 -22.273 12.892 1.000 14.120 59 GLY B O 1
ATOM 4308 N N . ALA B 1 60 ? 18.003 -21.270 14.851 1.000 11.472 60 ALA B N 1
ATOM 4309 C CA . ALA B 1 60 ? 18.064 -19.904 14.291 1.000 10.994 60 ALA B CA 1
ATOM 4310 C C . ALA B 1 60 ? 19.328 -19.717 13.448 1.000 11.747 60 ALA B C 1
ATOM 4311 O O . ALA B 1 60 ? 20.427 -20.031 13.910 1.000 13.272 60 ALA B O 1
ATOM 4318 N N . ARG B 1 61 ? 19.159 -19.098 12.291 1.000 12.131 61 ARG B N 1
ATOM 4319 C CA . ARG B 1 61 ? 20.286 -18.649 11.443 1.000 13.447 61 ARG B CA 1
ATOM 4320 C C . ARG B 1 61 ? 20.291 -17.134 11.280 1.000 13.317 61 ARG B C 1
ATOM 4321 O O . ARG B 1 61 ? 21.312 -16.578 10.961 1.000 13.271 61 ARG B O 1
ATOM 4342 N N . ARG B 1 62 ? 19.138 -16.496 11.509 1.000 11.717 62 ARG B N 1
ATOM 4343 C CA . ARG B 1 62 ? 18.916 -15.052 11.323 1.000 10.863 62 ARG B CA 1
ATOM 4344 C C . ARG B 1 62 ? 18.230 -14.530 12.581 1.000 9.869 62 ARG B C 1
ATOM 4345 O O . ARG B 1 62 ? 17.147 -14.993 12.905 1.000 10.595 62 ARG B O 1
ATOM 4366 N N . ILE B 1 63 ? 18.857 -13.561 13.239 1.000 9.800 63 ILE B N 1
ATOM 4367 C CA . ILE B 1 63 ? 18.329 -12.980 14.502 1.000 9.655 63 ILE B CA 1
ATOM 4368 C C . ILE B 1 63 ? 18.193 -11.475 14.335 1.000 10.211 63 ILE B C 1
ATOM 4369 O O . ILE B 1 63 ? 19.088 -10.805 13.778 1.000 10.235 63 ILE B O 1
ATOM 4385 N N . LEU B 1 64 ? 17.097 -10.945 14.844 1.000 9.866 64 LEU B N 1
ATOM 4386 C CA . LEU B 1 64 ? 16.896 -9.483 14.924 1.000 10.742 64 LEU B CA 1
ATOM 4387 C C . LEU B 1 64 ? 16.820 -9.108 16.396 1.000 10.323 64 LEU B C 1
ATOM 4388 O O . LEU B 1 64 ? 16.088 -9.800 17.112 1.000 10.571 64 LEU B O 1
ATOM 4404 N N . GLU B 1 65 ? 17.537 -8.091 16.843 1.000 8.790 65 GLU B N 1
ATOM 4405 C CA . GLU B 1 65 ? 17.465 -7.617 18.232 1.000 8.700 65 GLU B CA 1
ATOM 4406 C C . GLU B 1 65 ? 17.014 -6.166 18.213 1.000 9.139 65 GLU B C 1
ATOM 4407 O O . GLU B 1 65 ? 17.578 -5.379 17.447 1.000 10.278 65 GLU B O 1
ATOM 4419 N N . ILE B 1 66 ? 16.009 -5.827 18.990 1.000 8.866 66 ILE B N 1
ATOM 4420 C CA . ILE B 1 66 ? 15.539 -4.426 19.119 1.000 9.701 66 ILE B CA 1
ATOM 4421 C C . ILE B 1 66 ? 15.978 -4.024 20.521 1.000 9.636 66 ILE B C 1
ATOM 4422 O O . ILE B 1 66 ? 15.364 -4.433 21.502 1.000 9.785 66 ILE B O 1
ATOM 4438 N N . GLY B 1 67 ? 17.066 -3.268 20.617 1.000 9.927 67 GLY B N 1
ATOM 4439 C CA . GLY B 1 67 ? 17.685 -2.781 21.850 1.000 10.376 67 GLY B CA 1
ATOM 4440 C C . GLY B 1 67 ? 19.047 -3.391 22.066 1.000 12.024 67 GLY B C 1
ATOM 4441 O O . GLY B 1 67 ? 19.195 -4.369 22.853 1.000 11.645 67 GLY B O 1
ATOM 4445 N N . THR B 1 68 ? 20.055 -2.908 21.365 1.000 11.394 68 THR B N 1
ATOM 4446 C CA . THR B 1 68 ? 21.411 -3.490 21.501 1.000 10.998 68 THR B CA 1
ATOM 4447 C C . THR B 1 68 ? 21.960 -3.223 22.882 1.000 10.964 68 THR B C 1
ATOM 4448 O O . THR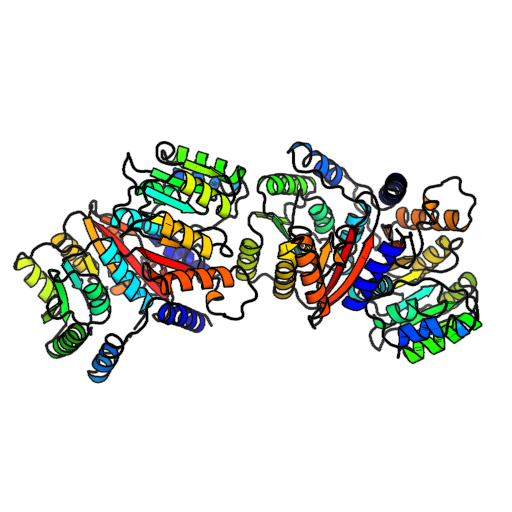 B 1 68 ? 22.714 -4.080 23.442 1.000 11.368 68 THR B O 1
ATOM 4459 N N . LEU B 1 69 ? 21.695 -2.036 23.423 1.000 12.486 69 LEU B N 1
ATOM 4460 C CA . LEU B 1 69 ? 22.301 -1.555 24.672 1.000 12.229 69 LEU B CA 1
ATOM 4461 C C . LEU B 1 69 ? 23.835 -1.610 24.519 1.000 13.121 69 LEU B C 1
ATOM 4462 O O . LEU B 1 69 ? 24.353 -1.119 23.496 1.000 13.251 69 LEU B O 1
ATOM 4478 N N . GLY B 1 70 ? 24.557 -2.247 25.457 1.000 11.969 70 GLY B N 1
ATOM 4479 C CA . GLY B 1 70 ? 26.006 -2.428 25.306 1.000 12.534 70 GLY B CA 1
ATOM 4480 C C . GLY B 1 70 ? 26.391 -3.752 24.668 1.000 12.140 70 GLY B C 1
ATOM 4481 O O . GLY B 1 70 ? 27.585 -4.096 24.671 1.000 13.860 70 GLY B O 1
ATOM 4485 N N . GLY B 1 71 ? 25.458 -4.472 24.065 1.000 10.755 71 GLY B N 1
ATOM 4486 C CA . GLY B 1 71 ? 25.735 -5.696 23.316 1.000 10.379 71 GLY B CA 1
ATOM 4487 C C . GLY B 1 71 ? 25.886 -6.961 24.161 1.000 9.821 71 GLY B C 1
ATOM 4488 O O . GLY B 1 71 ? 26.316 -7.954 23.594 1.000 11.746 71 GLY B O 1
ATOM 4492 N N . TYR B 1 72 ? 25.555 -6.923 25.428 1.000 9.955 72 TYR B N 1
ATOM 4493 C CA . TYR B 1 72 ? 25.713 -8.126 26.303 1.000 9.327 72 TYR B CA 1
ATOM 4494 C C . TYR B 1 72 ? 24.793 -9.220 25.780 1.000 10.367 72 TYR B C 1
ATOM 4495 O O . TYR B 1 72 ? 25.281 -10.343 25.479 1.000 8.872 72 TYR B O 1
ATOM 4513 N N . SER B 1 73 ? 23.499 -8.958 25.672 1.000 9.456 73 SER B N 1
ATOM 4514 C CA . SER B 1 73 ? 22.584 -10.001 25.141 1.000 9.650 73 SER B CA 1
ATOM 4515 C C . SER B 1 73 ? 22.957 -10.303 23.693 1.000 9.633 73 SER B C 1
ATOM 4516 O O . SER B 1 73 ? 22.776 -11.438 23.240 1.000 9.474 73 SER B O 1
ATOM 4524 N N . T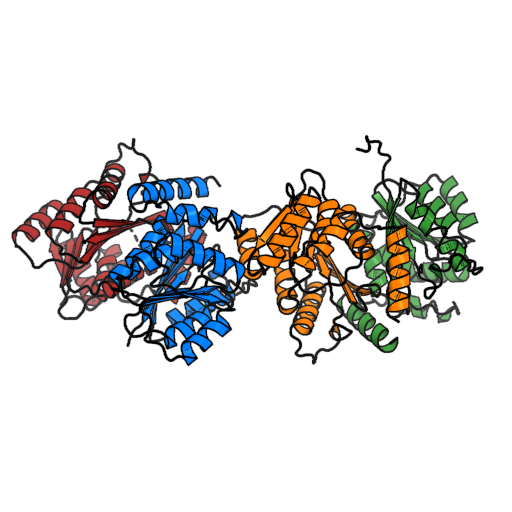HR B 1 74 ? 23.414 -9.320 22.930 1.000 9.701 74 THR B N 1
ATOM 4525 C CA . THR B 1 74 ? 23.815 -9.520 21.521 1.000 9.340 74 THR B CA 1
ATOM 4526 C C . THR B 1 74 ? 24.907 -10.597 21.411 1.000 9.753 74 THR B C 1
ATOM 4527 O O . THR B 1 74 ? 24.882 -11.393 20.444 1.000 10.754 74 THR B O 1
ATOM 4538 N N . ILE B 1 75 ? 25.836 -10.634 22.386 1.000 9.666 75 ILE B N 1
ATOM 4539 C CA . ILE B 1 75 ? 26.893 -11.669 22.357 1.000 10.131 75 ILE B CA 1
ATOM 4540 C C . ILE B 1 75 ? 26.281 -13.046 22.595 1.000 9.290 75 ILE B C 1
ATOM 4541 O O . ILE B 1 75 ? 26.625 -14.005 21.839 1.000 9.587 75 ILE B O 1
ATOM 4557 N N . TRP B 1 76 ? 25.431 -13.183 23.581 1.000 8.970 76 TRP B N 1
ATOM 4558 C CA . TRP B 1 76 ? 24.769 -14.487 23.813 1.000 9.003 76 TRP B CA 1
ATOM 4559 C C . TRP B 1 76 ? 24.034 -14.928 22.559 1.000 9.311 76 TRP B C 1
ATOM 4560 O O . TRP B 1 76 ? 24.098 -16.110 22.206 1.000 11.086 76 TRP B O 1
ATOM 4581 N N . LEU B 1 77 ? 23.240 -14.047 21.949 1.000 8.776 77 LEU B N 1
ATOM 4582 C CA . LEU B 1 77 ? 22.476 -14.410 20.729 1.000 9.333 77 LEU B CA 1
ATOM 4583 C C . LEU B 1 77 ? 23.443 -14.775 19.591 1.000 10.415 77 LEU B C 1
ATOM 4584 O O . LEU B 1 77 ? 23.182 -15.740 18.833 1.000 11.759 77 LEU B O 1
ATOM 4600 N N . GLY B 1 78 ? 24.445 -13.926 19.350 1.000 10.420 78 GLY B N 1
ATOM 4601 C CA . GLY B 1 78 ? 25.330 -14.107 18.196 1.000 11.789 78 GLY B CA 1
ATOM 4602 C C . GLY B 1 78 ? 26.053 -15.442 18.281 1.000 13.078 78 GLY B C 1
ATOM 4603 O O . GLY B 1 78 ? 26.278 -16.058 17.222 1.000 13.970 78 GLY B O 1
ATOM 4607 N N . ARG B 1 79 ? 26.321 -15.883 19.488 1.000 12.803 79 ARG B N 1
ATOM 4608 C CA . ARG B 1 79 ? 27.042 -17.169 19.712 1.000 14.316 79 ARG B CA 1
ATOM 4609 C C . ARG B 1 79 ? 26.134 -18.359 19.414 1.000 15.782 79 ARG B C 1
ATOM 4610 O O . ARG B 1 79 ? 26.652 -19.495 19.312 1.000 16.346 79 ARG B O 1
ATOM 4631 N N . ALA B 1 80 ? 24.831 -18.150 19.230 1.000 12.638 80 ALA B N 1
ATOM 4632 C CA . ALA B 1 80 ? 23.923 -19.238 18.830 1.000 12.775 80 ALA B CA 1
ATOM 4633 C C . ALA B 1 80 ? 24.041 -19.495 17.343 1.000 12.379 80 ALA B C 1
ATOM 4634 O O . ALA B 1 80 ? 23.515 -20.534 16.948 1.000 13.373 80 ALA B O 1
ATOM 4641 N N . LEU B 1 81 ? 24.617 -18.574 16.555 1.000 13.375 81 LEU B N 1
ATOM 4642 C CA . LEU B 1 81 ? 24.505 -18.628 15.091 1.000 14.614 81 LEU B CA 1
ATOM 4643 C C . LEU B 1 81 ? 25.611 -19.483 14.505 1.000 17.445 81 LEU B C 1
ATOM 4644 O O . LEU B 1 81 ? 26.716 -19.556 15.053 1.000 17.049 81 LEU B O 1
ATOM 4660 N N . PRO B 1 82 ? 25.289 -20.111 13.359 1.000 17.611 82 PRO B N 1
ATOM 4661 C CA . PRO B 1 82 ? 26.319 -20.770 12.567 1.000 20.108 82 PRO B CA 1
ATOM 4662 C C . PRO B 1 82 ? 27.221 -19.702 11.936 1.000 22.709 82 PRO B C 1
ATOM 4663 O O . PRO B 1 82 ? 26.927 -18.521 12.009 1.000 20.220 82 PRO B O 1
ATOM 4674 N N . ARG B 1 83 ? 28.317 -20.130 11.301 1.000 26.341 83 ARG B N 1
ATOM 4675 C CA . ARG B 1 83 ? 29.366 -19.209 10.793 1.000 29.706 83 ARG B CA 1
ATOM 4676 C C . ARG B 1 83 ? 28.779 -18.301 9.712 1.000 23.374 83 ARG B C 1
ATOM 4677 O O . ARG B 1 83 ? 29.274 -17.185 9.599 1.000 26.405 83 ARG B O 1
ATOM 4698 N N . ASP B 1 84 ? 27.774 -18.765 8.973 1.000 23.446 84 ASP B N 1
ATOM 4699 C CA . ASP B 1 84 ? 27.082 -18.017 7.888 1.000 24.716 84 ASP B CA 1
ATOM 4700 C C . ASP B 1 84 ? 25.779 -17.371 8.396 1.000 21.481 84 ASP B C 1
ATOM 4701 O O . ASP B 1 84 ? 24.930 -16.991 7.564 1.000 20.210 84 ASP B O 1
ATOM 4710 N N . GLY B 1 85 ? 25.582 -17.327 9.716 1.000 20.450 85 GLY B N 1
ATOM 4711 C CA . GLY B 1 85 ? 24.354 -16.742 10.294 1.000 16.946 85 GLY B CA 1
ATOM 4712 C C . GLY B 1 85 ? 24.410 -15.236 10.183 1.000 17.541 85 GLY B C 1
ATOM 4713 O O . GLY B 1 85 ? 25.456 -14.711 9.794 1.000 17.943 85 GLY B O 1
ATOM 4717 N N . ARG B 1 86 ? 23.306 -14.541 10.463 1.000 13.316 86 ARG B N 1
ATOM 4718 C CA . ARG B 1 86 ? 23.300 -13.068 10.467 1.000 14.272 86 ARG B CA 1
ATOM 4719 C C . ARG B 1 86 ? 22.502 -12.562 11.660 1.000 12.933 86 ARG B C 1
ATOM 4720 O O . ARG B 1 86 ? 21.429 -13.104 11.954 1.000 12.536 86 ARG B O 1
ATOM 4741 N N . LEU B 1 87 ? 23.013 -11.535 12.298 1.000 11.771 87 LEU B N 1
ATOM 4742 C CA . LEU B 1 87 ? 22.291 -10.866 13.396 1.000 11.874 87 LEU B CA 1
ATOM 4743 C C . LEU B 1 87 ? 22.269 -9.380 13.061 1.000 12.485 87 LEU B C 1
ATOM 4744 O O . LEU B 1 87 ? 23.339 -8.792 12.766 1.000 13.418 87 LEU B O 1
ATOM 4760 N N . ILE B 1 88 ? 21.105 -8.758 13.111 1.000 10.806 88 ILE B N 1
ATOM 4761 C CA . ILE B 1 88 ? 20.962 -7.290 12.978 1.000 10.721 88 ILE B CA 1
ATOM 4762 C C . ILE B 1 88 ? 20.384 -6.791 14.300 1.000 10.169 88 ILE B C 1
ATOM 4763 O O . ILE B 1 88 ? 19.322 -7.351 14.750 1.000 10.547 88 ILE B O 1
ATOM 4779 N N . SER B 1 89 ? 20.998 -5.788 14.906 1.000 9.481 89 SER B N 1
ATOM 4780 C CA . SER B 1 89 ? 20.534 -5.226 16.179 1.000 9.493 89 SER B CA 1
ATOM 4781 C C . SER B 1 89 ? 20.335 -3.726 15.986 1.000 9.439 89 SER B C 1
ATOM 4782 O O . SER B 1 89 ? 21.138 -3.103 15.264 1.000 11.174 89 SER B O 1
ATOM 4790 N N . PHE B 1 90 ? 19.343 -3.184 16.665 1.000 9.425 90 PHE B N 1
ATOM 4791 C CA . PHE B 1 90 ? 18.956 -1.766 16.554 1.000 9.348 90 PHE B CA 1
ATOM 4792 C C . PHE B 1 90 ? 19.185 -1.062 17.866 1.000 9.498 90 PHE B C 1
ATOM 4793 O O . PHE B 1 90 ? 18.714 -1.540 18.933 1.000 10.555 90 PHE B O 1
ATOM 4810 N N . GLU B 1 91 ? 19.869 0.082 17.820 1.000 9.807 91 GLU B N 1
ATOM 4811 C CA . GLU B 1 91 ? 20.211 0.881 19.019 1.000 11.411 91 GLU B CA 1
ATOM 4812 C C . GLU B 1 91 ? 19.947 2.367 18.756 1.000 11.573 91 GLU B C 1
ATOM 4813 O O . GLU B 1 91 ? 20.432 2.908 17.761 1.000 11.174 91 GLU B O 1
ATOM 4825 N N . TYR B 1 92 ? 19.198 2.998 19.638 1.000 11.933 92 TYR B N 1
ATOM 4826 C CA . TYR B 1 92 ? 18.864 4.438 19.554 1.000 13.438 92 TYR B CA 1
ATOM 4827 C C . TYR B 1 92 ? 20.114 5.291 19.767 1.000 14.634 92 TYR B C 1
ATOM 4828 O O . TYR B 1 92 ? 20.282 6.301 19.089 1.000 14.001 92 TYR B O 1
ATOM 4846 N N . ASP B 1 93 ? 20.988 4.885 20.689 1.000 14.451 93 ASP B N 1
ATOM 4847 C CA . ASP B 1 93 ? 22.023 5.788 21.250 1.000 14.257 93 ASP B CA 1
ATOM 4848 C C . ASP B 1 93 ? 23.345 5.433 20.600 1.000 15.628 93 ASP B C 1
ATOM 4849 O O . ASP B 1 93 ? 23.797 4.286 20.727 1.000 13.895 93 ASP B O 1
ATOM 4858 N N . ALA B 1 94 ? 23.990 6.366 19.916 1.000 15.211 94 ALA B N 1
ATOM 4859 C CA . ALA B 1 94 ? 25.232 6.069 19.202 1.000 16.459 94 ALA B CA 1
ATOM 4860 C C . ALA B 1 94 ? 26.327 5.641 20.210 1.000 15.898 94 ALA B C 1
ATOM 4861 O O . ALA B 1 94 ? 27.166 4.797 19.786 1.000 17.802 94 ALA B O 1
ATOM 4868 N N . LYS B 1 95 ? 26.374 6.208 21.409 1.000 17.560 95 LYS B N 1
ATOM 4869 C CA . LYS B 1 95 ? 27.442 5.867 22.399 1.000 19.464 95 LYS B CA 1
ATOM 4870 C C . LYS B 1 95 ? 27.262 4.390 22.763 1.000 18.208 95 LYS B C 1
ATOM 4871 O O . LYS B 1 95 ? 28.294 3.624 22.763 1.000 18.604 95 LYS B O 1
ATOM 4890 N N . HIS B 1 96 ? 26.042 3.976 23.086 1.000 15.933 96 HIS B N 1
ATOM 4891 C CA . HIS B 1 96 ? 25.781 2.540 23.401 1.000 15.805 96 HIS B CA 1
ATOM 4892 C C . HIS B 1 96 ? 26.204 1.719 22.182 1.000 15.120 96 HIS B C 1
ATOM 4893 O O . HIS B 1 96 ? 26.908 0.679 22.366 1.000 13.366 96 HIS B O 1
ATOM 4908 N N . ALA B 1 97 ? 25.844 2.084 20.945 1.000 14.135 97 ALA B N 1
ATOM 4909 C CA . ALA B 1 97 ? 26.172 1.289 19.744 1.000 13.178 97 ALA B CA 1
ATOM 4910 C C . ALA B 1 97 ? 27.692 1.118 19.555 1.000 13.160 97 ALA B C 1
ATOM 4911 O O . ALA B 1 97 ? 28.135 0.054 19.184 1.000 13.072 97 ALA B O 1
ATOM 4918 N N . GLU B 1 98 ? 28.459 2.166 19.842 1.000 14.848 98 GLU B N 1
ATOM 4919 C CA . GLU B 1 98 ? 29.931 2.130 19.695 1.000 16.447 98 GLU B CA 1
ATOM 4920 C C . GLU B 1 98 ? 30.480 1.052 20.639 1.000 14.528 98 GLU B C 1
ATOM 4921 O O . GLU B 1 98 ? 31.338 0.232 20.225 1.000 16.178 98 GLU B O 1
ATOM 4933 N N . VAL B 1 99 ? 30.023 1.109 21.869 1.000 14.216 99 VAL B N 1
ATOM 4934 C CA . VAL B 1 99 ? 30.447 0.134 22.916 1.000 12.742 99 VAL B CA 1
ATOM 4935 C C . VAL B 1 99 ? 30.061 -1.263 22.451 1.000 13.704 99 VAL B C 1
ATOM 4936 O O . VAL B 1 99 ? 30.894 -2.179 22.578 1.000 12.198 99 VAL B O 1
ATOM 4949 N N . ALA B 1 100 ? 28.839 -1.437 21.966 1.000 12.424 100 ALA B N 1
ATOM 4950 C CA . ALA B 1 100 ? 28.318 -2.747 21.534 1.000 12.237 100 ALA B CA 1
ATOM 4951 C C . ALA B 1 100 ? 29.174 -3.281 20.396 1.000 12.168 100 ALA B C 1
ATOM 4952 O O . ALA B 1 100 ? 29.505 -4.485 20.389 1.000 12.828 100 ALA B O 1
ATOM 4959 N N . ARG B 1 101 ? 29.474 -2.459 19.382 1.000 12.898 101 ARG B N 1
ATOM 4960 C CA . ARG B 1 101 ? 30.262 -2.913 18.205 1.000 13.421 101 ARG B CA 1
ATOM 4961 C C . ARG B 1 101 ? 31.626 -3.399 18.696 1.000 12.128 101 ARG B C 1
ATOM 4962 O O . ARG B 1 101 ? 32.073 -4.419 18.207 1.000 12.194 101 ARG B O 1
ATOM 4983 N N . ARG B 1 102 ? 32.279 -2.643 19.578 1.000 12.846 102 ARG B N 1
ATOM 4984 C CA . ARG B 1 102 ? 33.634 -3.051 20.069 1.000 14.866 102 ARG B CA 1
ATOM 4985 C C . ARG B 1 102 ? 33.472 -4.370 20.816 1.000 12.921 102 ARG B C 1
ATOM 4986 O O . ARG B 1 102 ? 34.302 -5.276 20.677 1.000 13.967 102 ARG B O 1
ATOM 5007 N N . ASN B 1 103 ? 32.416 -4.487 21.601 1.000 11.606 103 ASN B N 1
ATOM 5008 C CA . ASN B 1 103 ? 32.186 -5.729 22.387 1.000 11.058 103 ASN B CA 1
ATOM 5009 C C . ASN B 1 103 ? 31.968 -6.905 21.451 1.000 11.756 103 ASN B C 1
ATOM 5010 O O . ASN B 1 103 ? 32.441 -8.046 21.732 1.000 10.365 103 ASN B O 1
ATOM 5021 N N . LEU B 1 104 ? 31.206 -6.724 20.385 1.000 11.950 104 LEU B N 1
ATOM 5022 C CA . LEU B 1 104 ? 30.931 -7.802 19.424 1.000 11.239 104 LEU B CA 1
ATOM 5023 C C . LEU B 1 104 ? 32.249 -8.187 18.710 1.000 12.024 104 LEU B C 1
ATOM 5024 O O . LEU B 1 104 ? 32.491 -9.378 18.444 1.000 13.305 104 LEU B O 1
ATOM 5040 N N . ALA B 1 105 ? 33.081 -7.216 18.377 1.000 11.973 105 ALA B N 1
ATOM 5041 C CA . ALA B 1 105 ? 34.338 -7.487 17.641 1.000 12.561 105 ALA B CA 1
ATOM 5042 C C . ALA B 1 105 ? 35.245 -8.298 18.571 1.000 12.229 105 ALA B C 1
ATOM 5043 O O . ALA B 1 105 ? 35.844 -9.269 18.081 1.000 14.126 105 ALA B O 1
ATOM 5050 N N . ARG B 1 106 ? 35.294 -7.944 19.857 1.000 13.355 106 ARG B N 1
ATOM 5051 C CA . ARG B 1 106 ? 36.132 -8.675 20.847 1.000 13.217 106 ARG B CA 1
ATOM 5052 C C . ARG B 1 106 ? 35.692 -10.131 20.832 1.000 14.962 106 ARG B C 1
ATOM 5053 O O . ARG B 1 106 ? 36.555 -11.089 20.862 1.000 17.169 106 ARG B O 1
ATOM 5074 N N . ALA B 1 107 ? 34.379 -10.360 20.781 1.000 14.472 107 ALA B N 1
ATOM 5075 C CA . ALA B 1 107 ? 33.782 -11.713 20.790 1.000 16.012 107 ALA B CA 1
ATOM 5076 C C . ALA B 1 107 ? 33.898 -12.423 19.430 1.000 15.272 107 ALA B C 1
ATOM 5077 O O . ALA B 1 107 ? 33.430 -13.576 19.351 1.000 19.110 107 ALA B O 1
ATOM 5084 N N . GLY B 1 108 ? 34.457 -11.807 18.385 1.000 14.811 108 GLY B N 1
ATOM 5085 C CA . GLY B 1 108 ? 34.592 -12.406 17.039 1.000 14.883 108 GLY B CA 1
ATOM 5086 C C . GLY B 1 108 ? 33.266 -12.487 16.314 1.000 15.762 108 GLY B C 1
ATOM 5087 O O . GLY B 1 108 ? 33.116 -13.365 15.438 1.000 17.565 108 GLY B O 1
ATOM 5091 N N . LEU B 1 109 ? 32.331 -11.602 16.668 1.000 13.804 109 LEU B N 1
ATOM 5092 C CA . LEU B 1 109 ? 30.972 -11.607 16.073 1.000 15.093 109 LEU B CA 1
ATOM 5093 C C . LEU B 1 109 ? 30.804 -10.455 15.089 1.000 15.119 109 LEU B C 1
ATOM 5094 O O . LEU B 1 109 ? 29.674 -10.338 14.554 1.000 17.685 109 LEU B O 1
ATOM 5110 N N . ASP B 1 110 ? 31.849 -9.674 14.787 1.000 15.364 110 ASP B N 1
ATOM 5111 C CA . ASP B 1 110 ? 31.666 -8.514 13.879 1.000 16.484 110 ASP B CA 1
ATOM 5112 C C . ASP B 1 110 ? 31.365 -8.956 12.443 1.000 17.341 110 ASP B C 1
ATOM 5113 O O . ASP B 1 110 ? 30.749 -8.138 11.721 1.000 19.037 110 ASP B O 1
ATOM 5122 N N . GLY B 1 111 ? 31.789 -10.140 11.999 1.000 17.515 111 GLY B N 1
ATOM 5123 C CA . GLY B 1 111 ? 31.497 -10.632 10.645 1.000 18.527 111 GLY B CA 1
ATOM 5124 C C . GLY B 1 111 ? 30.038 -10.984 10.450 1.000 19.523 111 GLY B C 1
ATOM 5125 O O . GLY B 1 111 ? 29.571 -10.885 9.326 1.000 25.440 111 GLY B O 1
ATOM 5129 N N . ILE B 1 112 ? 29.339 -11.431 11.486 1.000 17.135 112 ILE B N 1
ATOM 5130 C CA . ILE B 1 112 ? 27.935 -11.909 11.307 1.000 17.126 112 ILE B CA 1
ATOM 5131 C C . ILE B 1 112 ? 26.936 -10.935 11.940 1.000 16.330 112 ILE B C 1
ATOM 5132 O O . ILE B 1 112 ? 25.789 -11.180 11.778 1.000 15.715 112 ILE B O 1
ATOM 5148 N N . SER B 1 113 ? 27.371 -9.885 12.611 1.000 14.890 113 SER B N 1
ATOM 5149 C CA . SER B 1 113 ? 26.442 -8.964 13.314 1.000 14.769 113 SER B CA 1
ATOM 5150 C C . SER B 1 113 ? 26.608 -7.568 12.749 1.000 15.344 113 SER B C 1
ATOM 5151 O O . SER B 1 113 ? 27.713 -7.232 12.224 1.000 17.453 113 SER B O 1
ATOM 5159 N N . GLU B 1 114 ? 25.539 -6.796 12.796 1.000 15.290 114 GLU B N 1
ATOM 5160 C CA . GLU B 1 114 ? 25.426 -5.395 12.340 1.000 17.144 114 GLU B CA 1
ATOM 5161 C C . GLU B 1 114 ? 24.622 -4.666 13.397 1.000 15.772 114 GLU B C 1
ATOM 5162 O O . GLU B 1 114 ? 23.583 -5.211 13.862 1.000 15.863 114 GLU B O 1
ATOM 5174 N N . VAL B 1 115 ? 25.087 -3.519 13.846 1.000 12.521 115 VAL B N 1
ATOM 5175 C CA . VAL B 1 115 ? 24.325 -2.651 14.778 1.000 12.380 115 VAL B CA 1
ATOM 5176 C C . VAL B 1 115 ? 23.890 -1.410 13.996 1.000 12.425 115 VAL B C 1
ATOM 5177 O O . VAL B 1 115 ? 24.784 -0.669 13.475 1.000 14.750 115 VAL B O 1
ATOM 5190 N N . ARG B 1 116 ? 22.591 -1.175 13.882 1.000 11.106 116 ARG B N 1
ATOM 5191 C CA . ARG B 1 116 ? 22.023 -0.042 13.125 1.000 11.248 116 ARG B CA 1
ATOM 5192 C C . ARG B 1 116 ? 21.532 0.984 14.131 1.000 11.502 116 ARG B C 1
ATOM 5193 O O . ARG B 1 116 ? 20.665 0.705 15.000 1.000 10.229 116 ARG B O 1
ATOM 5214 N N . VAL B 1 117 ? 22.042 2.208 13.999 1.000 11.018 117 VAL B N 1
ATOM 5215 C CA . VAL B 1 117 ? 21.786 3.280 14.971 1.000 11.762 117 VAL B CA 1
ATOM 5216 C C . VAL B 1 117 ? 20.657 4.176 14.478 1.000 10.260 117 VAL B C 1
ATOM 5217 O O . VAL B 1 117 ? 20.549 4.500 13.285 1.000 12.786 117 VAL B O 1
ATOM 5230 N N . GLY B 1 118 ? 19.807 4.531 15.422 1.000 10.265 118 GLY B N 1
ATOM 5231 C CA . GLY B 1 118 ? 18.701 5.449 15.115 1.000 10.755 118 GLY B CA 1
ATOM 5232 C C . GLY B 1 118 ? 17.458 5.044 15.875 1.000 11.381 118 GLY B C 1
ATOM 5233 O O . GLY B 1 118 ? 17.403 3.991 16.495 1.000 11.414 118 GLY B O 1
ATOM 5237 N N . PRO B 1 119 ? 16.417 5.877 15.734 1.000 11.173 119 PRO B N 1
ATOM 5238 C CA . PRO B 1 119 ? 15.105 5.507 16.251 1.000 11.373 119 PRO B CA 1
ATOM 5239 C C . PRO B 1 119 ? 14.683 4.172 15.617 1.000 11.371 119 PRO B C 1
ATOM 5240 O O . PRO B 1 119 ? 14.691 4.047 14.412 1.000 11.001 119 PRO B O 1
ATOM 5251 N N . ALA B 1 120 ? 14.335 3.173 16.416 1.000 10.579 120 ALA B N 1
ATOM 5252 C CA . ALA B 1 120 ? 13.987 1.860 15.850 1.000 10.664 120 ALA B CA 1
ATOM 5253 C C . ALA B 1 120 ? 12.785 1.970 14.921 1.000 10.381 120 ALA B C 1
ATOM 5254 O O . ALA B 1 120 ? 12.720 1.160 13.978 1.000 10.846 120 ALA B O 1
ATOM 5261 N N . LEU B 1 121 ? 11.827 2.860 15.158 1.000 9.534 121 LEU B N 1
ATOM 5262 C CA . LEU B 1 121 ? 10.665 2.942 14.250 1.000 10.214 121 LEU B CA 1
ATOM 5263 C C . LEU B 1 121 ? 11.049 3.634 12.952 1.000 10.313 121 LEU B C 1
ATOM 5264 O O . LEU B 1 121 ? 10.176 3.647 12.054 1.000 10.740 121 LEU B O 1
ATOM 5280 N N . GLU B 1 122 ? 12.265 4.184 12.833 1.000 10.130 122 GLU B N 1
ATOM 5281 C CA . GLU B 1 122 ? 12.796 4.560 11.508 1.000 11.732 122 GLU B CA 1
ATOM 5282 C C . GLU B 1 122 ? 13.644 3.428 10.926 1.000 10.506 122 GLU B C 1
ATOM 5283 O O . GLU B 1 122 ? 13.500 3.081 9.728 1.000 12.776 122 GLU B O 1
ATOM 5295 N N . SER B 1 123 ? 14.450 2.765 11.750 1.000 9.451 123 SER B N 1
ATOM 5296 C CA . SER B 1 123 ? 15.369 1.748 11.217 1.000 10.165 123 SER B CA 1
ATOM 5297 C C . SER B 1 123 ? 14.566 0.550 10.723 1.000 10.137 123 SER B C 1
ATOM 5298 O O . SER B 1 123 ? 15.002 -0.120 9.758 1.000 10.522 123 SER B O 1
ATOM 5306 N N . LEU B 1 124 ? 13.490 0.158 11.423 1.000 9.323 124 LEU B N 1
ATOM 5307 C CA . LEU B 1 124 ? 12.759 -1.071 11.091 1.000 10.650 124 LEU B CA 1
ATOM 5308 C C . LEU B 1 124 ? 12.133 -0.954 9.711 1.000 10.669 124 LEU B C 1
ATOM 5309 O O . LEU B 1 124 ? 12.310 -1.864 8.894 1.000 10.516 124 LEU B O 1
ATOM 5325 N N . PRO B 1 125 ? 11.364 0.090 9.353 1.000 10.851 125 PRO B N 1
ATOM 5326 C CA . PRO B 1 125 ? 10.856 0.112 7.982 1.000 11.489 125 PRO B CA 1
ATOM 5327 C C . PRO B 1 125 ? 11.967 0.263 6.930 1.000 12.568 125 PRO B C 1
ATOM 5328 O O . PRO B 1 125 ? 11.790 -0.303 5.834 1.000 14.673 125 PRO B O 1
ATOM 5339 N N . LYS B 1 126 ? 13.104 0.883 7.249 1.000 11.979 126 LYS B N 1
ATOM 5340 C CA . LYS B 1 126 ? 14.245 0.921 6.296 1.000 14.971 126 LYS B CA 1
ATOM 5341 C C . LYS B 1 126 ? 14.710 -0.513 6.042 1.000 15.207 126 LYS B C 1
ATOM 5342 O O . LYS B 1 126 ? 14.909 -0.899 4.856 1.000 16.505 126 LYS B O 1
ATOM 5361 N N . LEU B 1 127 ? 14.850 -1.332 7.077 1.000 12.374 127 LEU B N 1
ATOM 5362 C CA . LEU B 1 127 ? 15.178 -2.762 6.864 1.000 13.333 127 LEU B CA 1
ATOM 5363 C C . LEU B 1 127 ? 14.091 -3.431 6.055 1.000 13.289 127 LEU B C 1
ATOM 5364 O O . LEU B 1 127 ? 14.440 -4.157 5.087 1.000 14.960 127 LEU B O 1
ATOM 5380 N N . ALA B 1 128 ? 12.815 -3.281 6.424 1.000 13.015 128 ALA B N 1
ATOM 5381 C CA . ALA B 1 128 ? 11.736 -3.991 5.705 1.000 14.816 128 ALA B CA 1
ATOM 5382 C C . ALA B 1 128 ? 11.793 -3.613 4.210 1.000 17.786 128 ALA B C 1
ATOM 5383 O O . ALA B 1 128 ? 11.568 -4.512 3.380 1.000 19.488 128 ALA B O 1
ATOM 5390 N N . ASP B 1 129 ? 12.212 -2.398 3.855 1.000 19.086 129 ASP B N 1
ATOM 5391 C CA . ASP B 1 129 ? 12.406 -1.987 2.417 1.000 23.857 129 ASP B CA 1
ATOM 5392 C C . ASP B 1 129 ? 13.508 -2.767 1.694 1.000 23.776 129 ASP B C 1
ATOM 5393 O O . ASP B 1 129 ? 13.552 -2.745 0.432 1.000 24.879 129 ASP B O 1
ATOM 5402 N N . GLU B 1 130 ? 14.469 -3.339 2.406 1.000 21.027 130 GLU B N 1
ATOM 5403 C CA . GLU B 1 130 ? 15.552 -4.142 1.800 1.000 20.726 130 GLU B CA 1
ATOM 5404 C C . GLU B 1 130 ? 15.007 -5.486 1.333 1.000 21.768 130 GLU B C 1
ATOM 5405 O O . GLU B 1 130 ? 15.839 -6.209 0.700 1.000 23.930 130 GLU B O 1
ATOM 5417 N N . ARG B 1 131 ? 13.730 -5.790 1.630 1.000 21.641 131 ARG B N 1
ATOM 5418 C CA . ARG B 1 131 ? 13.067 -7.110 1.438 1.000 22.735 131 ARG B CA 1
ATOM 5419 C C . ARG B 1 131 ? 13.974 -8.214 1.971 1.000 21.521 131 ARG B C 1
ATOM 5420 O O . ARG B 1 131 ? 14.384 -9.145 1.271 1.000 20.404 131 ARG B O 1
ATOM 5441 N N . PRO B 1 132 ? 14.354 -8.158 3.260 1.000 19.012 132 PRO B N 1
ATOM 5442 C CA . PRO B 1 132 ? 15.237 -9.168 3.818 1.000 17.535 132 PRO B CA 1
ATOM 5443 C C . PRO B 1 132 ? 14.578 -10.549 3.876 1.000 15.935 132 PRO B C 1
ATOM 5444 O O . PRO B 1 132 ? 13.355 -10.676 4.041 1.000 15.447 132 PRO B O 1
ATOM 5455 N N . GLU B 1 133 ? 15.416 -11.580 3.837 1.000 16.376 133 GLU B N 1
ATOM 5456 C CA . GLU B 1 133 ? 14.963 -12.930 4.207 1.000 15.842 133 GLU B CA 1
ATOM 5457 C C . GLU B 1 133 ? 14.391 -12.843 5.622 1.000 15.165 133 GLU B C 1
ATOM 5458 O O . GLU B 1 133 ? 14.904 -12.105 6.481 1.000 14.537 133 GLU B O 1
ATOM 5470 N N . PRO B 1 134 ? 13.358 -13.623 5.947 1.000 13.905 134 PRO B N 1
ATOM 5471 C CA . PRO B 1 134 ? 12.764 -13.591 7.280 1.000 14.129 134 PRO B CA 1
ATOM 5472 C C . PRO B 1 134 ? 13.813 -13.913 8.355 1.000 13.514 134 PRO B C 1
ATOM 5473 O O . PRO B 1 134 ? 14.820 -14.599 8.133 1.000 13.043 134 PRO B O 1
ATOM 5484 N N . PHE B 1 135 ? 13.534 -13.426 9.552 1.000 11.788 135 PHE B N 1
ATOM 5485 C CA . PHE B 1 135 ? 14.319 -13.725 10.761 1.000 10.702 135 PHE B CA 1
ATOM 5486 C C . PHE B 1 135 ? 13.682 -14.865 11.552 1.000 10.164 135 PHE B C 1
ATOM 5487 O O . PHE B 1 135 ? 12.482 -15.015 11.565 1.000 10.503 135 PHE B O 1
ATOM 5504 N N . ASP B 1 136 ? 14.541 -15.620 12.204 1.000 10.226 136 ASP B N 1
ATOM 5505 C CA . ASP B 1 136 ? 14.149 -16.805 12.994 1.000 10.577 136 ASP B CA 1
ATOM 5506 C C . ASP B 1 136 ? 13.823 -16.483 14.445 1.000 10.308 136 ASP B C 1
ATOM 5507 O O . ASP B 1 136 ? 12.964 -17.142 15.024 1.000 10.825 136 ASP B O 1
ATOM 5516 N N . LEU B 1 137 ? 14.501 -15.485 15.011 1.000 10.216 137 LEU B N 1
ATOM 5517 C CA . LEU B 1 137 ? 14.251 -15.030 16.384 1.000 10.454 137 LEU B CA 1
ATOM 5518 C C . LEU B 1 137 ? 14.370 -13.526 16.429 1.000 10.255 137 LEU B C 1
ATOM 5519 O O . LEU B 1 137 ? 15.314 -12.945 15.876 1.000 10.882 137 LEU B O 1
ATOM 5535 N N . VAL B 1 138 ? 13.389 -12.925 17.067 1.000 9.191 138 VAL B N 1
ATOM 5536 C CA . VAL B 1 138 ? 13.384 -11.478 17.326 1.000 9.595 138 VAL B CA 1
ATOM 5537 C C . VAL B 1 138 ? 13.434 -11.311 18.828 1.000 9.804 138 VAL B C 1
ATOM 5538 O O . VAL B 1 138 ? 12.491 -11.783 19.507 1.000 10.353 138 VAL B O 1
ATOM 5551 N N . PHE B 1 139 ? 14.427 -10.633 19.341 1.000 8.363 139 PHE B N 1
ATOM 5552 C CA . PHE B 1 139 ? 14.585 -10.342 20.780 1.000 8.866 139 PHE B CA 1
ATOM 5553 C C . PHE B 1 139 ? 14.297 -8.856 20.973 1.000 8.642 139 PHE B C 1
ATOM 5554 O O . PHE B 1 139 ? 14.967 -8.014 20.358 1.000 8.453 139 PHE B O 1
ATOM 5571 N N . ILE B 1 140 ? 13.331 -8.537 21.814 1.000 8.829 140 ILE B N 1
ATOM 5572 C CA . ILE B 1 140 ? 12.944 -7.127 22.064 1.000 9.423 140 ILE B CA 1
ATOM 5573 C C . ILE B 1 140 ? 13.294 -6.793 23.511 1.000 10.138 140 ILE B C 1
ATOM 5574 O O . ILE B 1 140 ? 12.616 -7.370 24.447 1.000 9.982 140 ILE B O 1
ATOM 5590 N N . ASP B 1 141 ? 14.223 -5.863 23.765 1.000 11.267 141 ASP B N 1
ATOM 5591 C CA . ASP B 1 141 ? 14.718 -5.601 25.144 1.000 11.974 141 ASP B CA 1
ATOM 5592 C C . ASP B 1 141 ? 14.938 -4.121 25.396 1.000 14.264 141 ASP B C 1
ATOM 5593 O O . ASP B 1 141 ? 15.791 -3.807 26.243 1.000 15.472 141 ASP B O 1
ATOM 5602 N N . ALA B 1 142 ? 14.152 -3.276 24.726 1.000 12.262 142 ALA B N 1
ATOM 5603 C CA . ALA B 1 142 ? 14.257 -1.838 24.971 1.000 14.792 142 ALA B CA 1
ATOM 5604 C C . ALA B 1 142 ? 12.915 -1.185 24.710 1.000 14.474 142 ALA B C 1
ATOM 5605 O O . ALA B 1 142 ? 12.064 -1.807 24.010 1.000 12.988 142 ALA B O 1
ATOM 5612 N N . ASP B 1 143 ? 12.796 0.061 25.175 1.000 15.486 143 ASP B N 1
ATOM 5613 C CA . ASP B 1 143 ? 11.766 1.031 24.741 1.000 13.085 143 ASP B CA 1
ATOM 5614 C C . ASP B 1 143 ? 10.359 0.431 24.860 1.000 10.277 143 ASP B C 1
ATOM 5615 O O . ASP B 1 143 ? 9.664 0.302 23.817 1.000 10.477 143 ASP B O 1
ATOM 5624 N N . LYS B 1 144 ? 9.930 0.109 26.077 1.000 10.127 144 LYS B N 1
ATOM 5625 C CA . LYS B 1 144 ? 8.718 -0.677 26.301 1.000 11.519 144 LYS B CA 1
ATOM 5626 C C . LYS B 1 144 ? 7.488 0.018 25.727 1.000 10.661 144 LYS B C 1
ATOM 5627 O O . LYS B 1 144 ? 6.536 -0.627 25.280 1.000 11.898 144 LYS B O 1
ATOM 5646 N N . VAL B 1 145 ? 7.420 1.357 25.756 1.000 10.980 145 VAL B N 1
ATOM 5647 C CA . VAL B 1 145 ?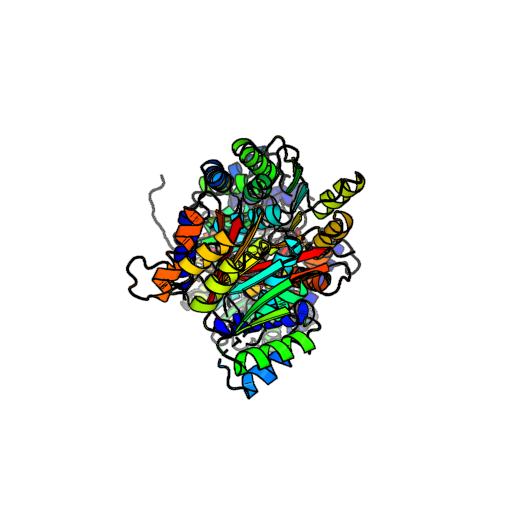 6.231 2.068 25.247 1.000 10.644 145 VAL B CA 1
ATOM 5648 C C . VAL B 1 145 ? 5.907 1.639 23.811 1.000 9.777 145 VAL B C 1
ATOM 5649 O O . VAL B 1 145 ? 4.743 1.630 23.413 1.000 11.811 145 VAL B O 1
ATOM 5662 N N . ASN B 1 146 ? 6.963 1.342 23.030 1.000 9.177 146 ASN B N 1
ATOM 5663 C CA . ASN B 1 146 ? 6.825 0.988 21.595 1.000 8.899 146 ASN B CA 1
ATOM 5664 C C . ASN B 1 146 ? 6.795 -0.522 21.368 1.000 9.195 146 ASN B C 1
ATOM 5665 O O . ASN B 1 146 ? 6.745 -0.921 20.250 1.000 9.187 146 ASN B O 1
ATOM 5676 N N . ASN B 1 147 ? 6.813 -1.316 22.425 1.000 8.947 147 ASN B N 1
ATOM 5677 C CA . ASN B 1 147 ? 6.834 -2.776 22.245 1.000 9.987 147 ASN B CA 1
ATOM 5678 C C . ASN B 1 147 ? 5.691 -3.284 21.377 1.000 9.183 147 ASN B C 1
ATOM 5679 O O . ASN B 1 147 ? 5.942 -4.224 20.641 1.000 8.914 147 ASN B O 1
ATOM 5690 N N . PRO B 1 148 ? 4.447 -2.778 21.416 1.000 9.175 148 PRO B N 1
ATOM 5691 C CA . PRO B 1 148 ? 3.441 -3.297 20.476 1.000 9.562 148 PRO B CA 1
ATOM 5692 C C . PRO B 1 148 ? 3.894 -3.122 19.020 1.000 8.921 148 PRO B C 1
ATOM 5693 O O . PRO B 1 148 ? 3.649 -3.976 18.189 1.000 8.943 148 PRO B O 1
ATOM 5704 N N . HIS B 1 149 ? 4.485 -1.982 18.698 1.000 8.857 149 HIS B N 1
ATOM 5705 C CA . HIS B 1 149 ? 4.959 -1.689 17.340 1.000 9.300 149 HIS B CA 1
ATOM 5706 C C . HIS B 1 149 ? 6.114 -2.618 16.984 1.000 8.474 149 HIS B C 1
ATOM 5707 O O . HIS B 1 149 ? 6.261 -3.028 15.822 1.000 9.099 149 HIS B O 1
ATOM 5722 N N . TYR B 1 150 ? 6.940 -3.005 17.953 1.000 7.681 150 TYR B N 1
ATOM 5723 C CA . TYR B 1 150 ? 8.046 -3.946 17.706 1.000 7.910 150 TYR B CA 1
ATOM 5724 C C . TYR B 1 150 ? 7.522 -5.363 17.480 1.000 8.694 150 TYR B C 1
ATOM 5725 O O . TYR B 1 150 ? 8.076 -6.063 16.610 1.000 9.338 150 TYR B O 1
ATOM 5743 N N . VAL B 1 151 ? 6.437 -5.747 18.155 1.000 8.208 151 VAL B N 1
ATOM 5744 C CA . VAL B 1 151 ? 5.809 -7.073 17.887 1.000 9.246 151 VAL B CA 1
ATOM 5745 C C . VAL B 1 151 ? 5.213 -7.020 16.479 1.000 9.489 151 VAL B C 1
ATOM 5746 O O . VAL B 1 151 ? 5.357 -8.012 15.747 1.000 9.466 151 VAL B O 1
ATOM 5759 N N . GLU B 1 152 ? 4.591 -5.914 16.085 1.000 9.762 152 GLU B N 1
ATOM 5760 C CA . GLU B 1 152 ? 4.015 -5.796 14.725 1.000 10.800 152 GLU B CA 1
ATOM 5761 C C . GLU B 1 152 ? 5.146 -5.907 13.700 1.000 9.948 152 GLU B C 1
ATOM 5762 O O . GLU B 1 152 ? 5.008 -6.623 12.686 1.000 9.847 152 GLU B O 1
ATOM 5774 N N . TRP B 1 153 ? 6.269 -5.226 13.939 1.000 8.565 153 TRP B N 1
ATOM 5775 C CA . TRP B 1 153 ? 7.398 -5.344 13.011 1.000 8.873 153 TRP B CA 1
ATOM 5776 C C . TRP B 1 153 ? 7.891 -6.776 12.987 1.000 9.424 153 TRP B C 1
ATOM 5777 O O . TRP B 1 153 ? 8.241 -7.285 11.876 1.000 9.885 153 TRP B O 1
ATOM 5798 N N . ALA B 1 154 ? 7.984 -7.434 14.138 1.000 9.149 154 ALA B N 1
ATOM 5799 C CA . ALA B 1 154 ? 8.425 -8.838 14.194 1.000 9.142 154 ALA B CA 1
ATOM 5800 C C . ALA B 1 154 ? 7.509 -9.704 13.315 1.000 10.009 154 ALA B C 1
ATOM 5801 O O . ALA B 1 154 ? 8.047 -10.530 12.545 1.000 11.005 154 ALA B O 1
ATOM 5808 N N . LEU B 1 155 ? 6.192 -9.472 13.375 1.000 10.091 155 LEU B N 1
ATOM 5809 C CA . LEU B 1 155 ? 5.269 -10.266 12.513 1.000 10.520 155 LEU B CA 1
ATOM 5810 C C . LEU B 1 155 ? 5.627 -10.027 11.046 1.000 11.445 155 LEU B C 1
ATOM 5811 O O . LEU B 1 155 ? 5.578 -10.994 10.250 1.000 12.522 155 LEU B O 1
ATOM 5827 N N . LYS B 1 156 ? 5.952 -8.808 10.646 1.000 10.639 156 LYS B N 1
ATOM 5828 C CA . LYS B 1 156 ? 6.253 -8.496 9.229 1.000 11.260 156 LYS B CA 1
ATOM 5829 C C . LYS B 1 156 ? 7.580 -9.113 8.812 1.000 12.579 156 LYS B C 1
ATOM 5830 O O . LYS B 1 156 ? 7.770 -9.250 7.594 1.000 15.387 156 LYS B O 1
ATOM 5849 N N . LEU B 1 157 ? 8.470 -9.420 9.759 1.000 11.188 157 LEU B N 1
ATOM 5850 C CA . LEU B 1 157 ? 9.878 -9.766 9.444 1.000 11.639 157 LEU B CA 1
ATOM 5851 C C . LEU B 1 157 ? 10.202 -11.227 9.785 1.000 10.787 157 LEU B C 1
ATOM 5852 O O . LEU B 1 157 ? 11.387 -11.564 9.795 1.000 12.790 157 LEU B O 1
ATOM 5868 N N . THR B 1 158 ? 9.198 -12.053 10.082 1.000 10.844 158 THR B N 1
ATOM 5869 C CA . THR B 1 158 ? 9.427 -13.446 10.509 1.000 10.888 158 THR B CA 1
ATOM 5870 C C . THR B 1 158 ? 8.659 -14.358 9.566 1.000 10.946 158 THR B C 1
ATOM 5871 O O . THR B 1 158 ? 8.084 -13.900 8.560 1.000 13.273 158 THR B O 1
ATOM 5882 N N . ARG B 1 159 ? 8.703 -15.630 9.871 1.000 11.828 159 ARG B N 1
ATOM 5883 C CA . ARG B 1 159 ? 7.954 -16.654 9.118 1.000 12.708 159 ARG B CA 1
ATOM 5884 C C . ARG B 1 159 ? 7.407 -17.645 10.113 1.000 13.153 159 ARG B C 1
ATOM 5885 O O . ARG B 1 159 ? 7.738 -17.647 11.286 1.000 12.887 159 ARG B O 1
ATOM 5906 N N . PRO B 1 160 ? 6.519 -18.556 9.694 1.000 12.687 160 PRO B N 1
ATOM 5907 C CA . PRO B 1 160 ? 6.038 -19.569 10.615 1.000 12.224 160 PRO B CA 1
ATOM 5908 C C . PRO B 1 160 ? 7.170 -20.363 11.269 1.000 11.612 160 PRO B C 1
ATOM 5909 O O . PRO B 1 160 ? 8.147 -20.759 10.560 1.000 12.712 160 PRO B O 1
ATOM 5920 N N . GLY B 1 161 ? 7.078 -20.485 12.599 1.000 11.568 161 GLY B N 1
ATOM 5921 C CA . GLY B 1 161 ? 8.073 -21.186 13.402 1.000 11.813 161 GLY B CA 1
ATOM 5922 C C . GLY B 1 161 ? 9.114 -20.253 13.995 1.000 11.141 161 GLY B C 1
ATOM 5923 O O . GLY B 1 161 ? 9.836 -20.703 14.868 1.000 12.575 161 GLY B O 1
ATOM 5927 N N . SER B 1 162 ? 9.198 -19.012 13.535 1.000 10.290 162 SER B N 1
ATOM 5928 C CA . SER B 1 162 ? 10.043 -17.987 14.180 1.000 10.168 162 SER B CA 1
ATOM 5929 C C . SER B 1 162 ? 9.562 -17.757 15.607 1.000 10.437 162 SER B C 1
ATOM 5930 O O . SER B 1 162 ? 8.426 -18.044 15.935 1.000 11.715 162 SER B O 1
ATOM 5938 N N A LEU B 1 163 ? 10.419 -17.107 16.349 0.700 10.709 163 LEU B N 1
ATOM 5939 N N B LEU B 1 163 ? 10.465 -17.287 16.471 0.300 9.510 163 LEU B N 1
ATOM 5940 C CA A LEU B 1 163 ? 10.184 -16.793 17.763 0.700 11.324 163 LEU B CA 1
ATOM 5941 C CA B LEU B 1 163 ? 10.241 -17.060 17.932 0.300 9.005 163 LEU B CA 1
ATOM 5942 C C A LEU B 1 163 ? 10.296 -15.311 17.995 0.700 11.437 163 LEU B C 1
ATOM 5943 C C B LEU B 1 163 ? 10.483 -15.583 18.272 0.300 9.267 163 LEU B C 1
ATOM 5944 O O A LEU B 1 163 ? 11.069 -14.596 17.353 0.700 12.649 163 LEU B O 1
ATOM 5945 O O B LEU B 1 163 ? 11.578 -15.128 17.929 0.300 8.130 163 LEU B O 1
ATOM 5976 N N . ILE B 1 164 ? 9.537 -14.915 18.980 1.000 9.967 164 ILE B N 1
ATOM 5977 C CA . ILE B 1 164 ? 9.653 -13.535 19.499 1.000 10.350 164 ILE B CA 1
ATOM 5978 C C . ILE B 1 164 ? 9.893 -13.671 20.997 1.000 11.222 164 ILE B C 1
ATOM 5979 O O . ILE B 1 164 ? 9.143 -14.382 21.690 1.000 10.400 164 ILE B O 1
ATOM 5995 N N . VAL B 1 165 ? 10.918 -13.011 21.501 1.000 9.647 165 VAL B N 1
ATOM 5996 C CA . VAL B 1 165 ? 11.167 -13.001 22.946 1.000 9.260 165 VAL B CA 1
ATOM 5997 C C . VAL B 1 165 ? 11.129 -11.540 23.351 1.000 9.483 165 VAL B C 1
ATOM 5998 O O . VAL B 1 165 ? 11.846 -10.724 22.738 1.000 10.243 165 VAL B O 1
ATOM 6011 N N . VAL B 1 166 ? 10.373 -11.263 24.401 1.000 8.779 166 VAL B N 1
ATOM 6012 C CA . VAL B 1 166 ? 10.221 -9.893 24.945 1.000 9.487 166 VAL B CA 1
ATOM 6013 C C . VAL B 1 166 ? 10.782 -9.906 26.352 1.000 9.994 166 VAL B C 1
ATOM 6014 O O . VAL B 1 166 ? 10.194 -10.573 27.219 1.000 9.457 166 VAL B O 1
ATOM 6027 N N . ASP B 1 167 ? 11.834 -9.141 26.618 1.000 9.579 167 ASP B N 1
ATOM 6028 C CA . ASP B 1 167 ? 12.415 -9.098 27.975 1.000 11.101 167 ASP B CA 1
ATOM 6029 C C . ASP B 1 167 ? 11.657 -8.070 28.837 1.000 10.447 167 ASP B C 1
ATOM 6030 O O . ASP B 1 167 ? 11.022 -7.123 28.317 1.000 11.506 167 ASP B O 1
ATOM 6039 N N . ASN B 1 168 ? 11.720 -8.248 30.134 1.000 11.899 168 ASN B N 1
ATOM 6040 C CA . ASN B 1 168 ? 11.362 -7.194 31.110 1.000 11.064 168 ASN B CA 1
ATOM 6041 C C . ASN B 1 168 ? 9.854 -6.918 31.017 1.000 10.466 168 ASN B C 1
ATOM 6042 O O . ASN B 1 168 ? 9.429 -5.777 30.828 1.000 11.281 168 ASN B O 1
ATOM 6053 N N . VAL B 1 169 ? 9.005 -7.918 31.136 1.000 8.627 169 VAL B N 1
ATOM 6054 C CA . VAL B 1 169 ? 7.535 -7.744 30.983 1.000 9.062 169 VAL B CA 1
ATOM 6055 C C . VAL B 1 169 ? 6.770 -7.655 32.293 1.000 10.285 169 VAL B C 1
ATOM 6056 O O . VAL B 1 169 ? 5.555 -7.533 32.243 1.000 11.815 169 VAL B O 1
ATOM 6069 N N . VAL B 1 170 ? 7.430 -7.751 33.438 1.000 9.474 170 VAL B N 1
ATOM 6070 C CA . VAL B 1 170 ? 6.736 -7.800 34.745 1.000 9.935 170 VAL B CA 1
ATOM 6071 C C . VAL B 1 170 ? 6.552 -6.391 35.315 1.000 9.734 170 VAL B C 1
ATOM 6072 O O . VAL B 1 170 ? 5.518 -6.126 35.950 1.000 10.004 170 VAL B O 1
ATOM 6085 N N . ARG B 1 171 ? 7.512 -5.503 35.076 1.000 10.431 171 ARG B N 1
ATOM 6086 C CA . ARG B 1 171 ? 7.394 -4.088 35.491 1.000 10.685 171 ARG B CA 1
ATOM 6087 C C . ARG B 1 171 ? 7.130 -3.981 36.993 1.000 11.021 171 ARG B C 1
ATOM 6088 O O . ARG B 1 171 ? 6.274 -3.170 37.447 1.000 11.610 171 ARG B O 1
ATOM 6109 N N . GLY B 1 172 ? 7.869 -4.754 37.777 1.000 11.080 172 GLY B N 1
ATOM 6110 C CA . GLY B 1 172 ? 7.733 -4.686 39.239 1.000 11.511 172 GLY B CA 1
ATOM 6111 C C . GLY B 1 172 ? 6.402 -5.203 39.726 1.000 12.085 172 GLY B C 1
ATOM 6112 O O . GLY B 1 172 ? 6.088 -4.927 40.891 1.000 15.368 172 GLY B O 1
ATOM 6116 N N . GLY B 1 173 ? 5.617 -5.876 38.883 1.000 12.086 173 GLY B N 1
ATOM 6117 C CA . GLY B 1 173 ? 4.246 -6.318 39.163 1.000 12.130 173 GLY B CA 1
ATOM 6118 C C . GLY B 1 173 ? 3.233 -5.370 38.548 1.000 12.619 173 GLY B C 1
ATOM 6119 O O . GLY B 1 173 ? 2.050 -5.719 38.526 1.000 14.068 173 GLY B O 1
ATOM 6123 N N . GLY B 1 174 ? 3.658 -4.208 38.046 1.000 12.015 174 GLY B N 1
ATOM 6124 C CA . GLY B 1 174 ? 2.723 -3.207 37.521 1.000 11.693 174 GLY B CA 1
ATOM 6125 C C . GLY B 1 174 ? 2.063 -3.626 36.240 1.000 11.641 174 GLY B C 1
ATOM 6126 O O . GLY B 1 174 ? 1.054 -3.025 35.876 1.000 10.867 174 GLY B O 1
ATOM 6130 N N . VAL B 1 175 ? 2.547 -4.669 35.552 1.000 11.426 175 VAL B N 1
ATOM 6131 C CA . VAL B 1 175 ? 1.947 -5.094 34.264 1.000 9.807 175 VAL B CA 1
ATOM 6132 C C . VAL B 1 175 ? 0.464 -5.465 34.453 1.000 10.347 175 VAL B C 1
ATOM 6133 O O . VAL B 1 175 ? -0.298 -5.368 33.455 1.000 11.781 175 VAL B O 1
ATOM 6146 N N . THR B 1 176 ? 0.047 -5.888 35.639 1.000 11.072 176 THR B N 1
ATOM 6147 C CA . THR B 1 176 ? -1.354 -6.277 35.860 1.000 12.568 176 THR B CA 1
ATOM 6148 C C . THR B 1 176 ? -2.259 -5.050 35.946 1.000 14.259 176 THR B C 1
ATOM 6149 O O . THR B 1 176 ? -3.483 -5.304 36.003 1.000 15.153 176 THR B O 1
ATOM 6160 N N . ASP B 1 177 ? -1.731 -3.827 36.021 1.000 12.686 177 ASP B N 1
ATOM 6161 C CA . ASP B 1 177 ? -2.517 -2.633 36.422 1.000 14.922 177 ASP B CA 1
ATOM 6162 C C . ASP B 1 177 ? -3.085 -1.971 35.169 1.000 13.755 177 ASP B C 1
ATOM 6163 O O . ASP B 1 177 ? -2.378 -1.217 34.482 1.000 13.950 177 ASP B O 1
ATOM 6172 N N . ALA B 1 178 ? -4.362 -2.202 34.871 1.000 16.760 178 ALA B N 1
ATOM 6173 C CA . ALA B 1 178 ? -5.055 -1.582 33.734 1.000 17.433 178 ALA B CA 1
ATOM 6174 C C . ALA B 1 178 ? -5.176 -0.076 33.961 1.000 16.880 178 ALA B C 1
ATOM 6175 O O . ALA B 1 178 ? -5.315 0.633 32.973 1.000 19.798 178 ALA B O 1
ATOM 6182 N N . GLY B 1 179 ? -5.018 0.372 35.194 1.000 17.083 179 GLY B N 1
ATOM 6183 C CA . GLY B 1 179 ? -5.075 1.813 35.484 1.000 17.786 179 GLY B CA 1
ATOM 6184 C C . GLY B 1 179 ? -3.739 2.503 35.388 1.000 19.996 179 GLY B C 1
ATOM 6185 O O . GLY B 1 179 ? -3.694 3.718 35.539 1.000 18.937 179 GLY B O 1
ATOM 6189 N N . SER B 1 180 ? -2.650 1.771 35.149 1.000 16.758 180 SER B N 1
ATOM 6190 C CA . SER B 1 180 ? -1.323 2.411 35.125 1.000 16.095 180 SER B CA 1
ATOM 6191 C C . SER B 1 180 ? -1.215 3.360 33.941 1.000 15.934 180 SER B C 1
ATOM 6192 O O . SER B 1 180 ? -1.549 2.967 32.838 1.000 17.059 180 SER B O 1
ATOM 6200 N N . THR B 1 181 ? -0.693 4.544 34.182 1.000 15.717 181 THR B N 1
ATOM 6201 C CA . THR B 1 181 ? -0.316 5.515 33.138 1.000 15.105 181 THR B CA 1
ATOM 6202 C C . THR B 1 181 ? 1.172 5.447 32.798 1.000 14.629 181 THR B C 1
ATOM 6203 O O . THR B 1 181 ? 1.591 6.229 31.990 1.000 15.947 181 THR B O 1
ATOM 6214 N N . ASP B 1 182 ? 1.943 4.568 33.424 1.000 12.009 182 ASP B N 1
ATOM 6215 C CA . ASP B 1 182 ? 3.367 4.398 33.054 1.000 12.215 182 ASP B CA 1
ATOM 6216 C C . ASP B 1 182 ? 3.451 3.923 31.610 1.000 12.278 182 ASP B C 1
ATOM 6217 O O . ASP B 1 182 ? 2.888 2.878 31.271 1.000 10.436 182 ASP B O 1
ATOM 6226 N N . PRO B 1 183 ? 4.085 4.668 30.695 1.000 11.437 183 PRO B N 1
ATOM 6227 C CA . PRO B 1 183 ? 4.104 4.265 29.278 1.000 10.327 183 PRO B CA 1
ATOM 6228 C C . PRO B 1 183 ? 4.752 2.887 29.108 1.000 10.446 183 PRO B C 1
ATOM 6229 O O . PRO B 1 183 ? 4.373 2.126 28.187 1.000 9.540 183 PRO B O 1
ATOM 6240 N N . SER B 1 184 ? 5.661 2.497 29.959 1.000 10.568 184 SER B N 1
ATOM 6241 C CA . SER B 1 184 ? 6.310 1.164 29.840 1.000 10.543 184 SER B CA 1
ATOM 6242 C C . SER B 1 184 ? 5.295 0.097 30.215 1.000 11.262 184 SER B C 1
ATOM 6243 O O . SER B 1 184 ? 5.336 -1.004 29.594 1.000 10.700 184 SER B O 1
ATOM 6251 N N . VAL B 1 185 ? 4.427 0.373 31.197 1.000 9.710 185 VAL B N 1
ATOM 6252 C CA . VAL B 1 185 ? 3.409 -0.629 31.543 1.000 9.721 185 VAL B CA 1
ATOM 6253 C C . VAL B 1 185 ? 2.383 -0.677 30.432 1.000 9.398 185 VAL B C 1
ATOM 6254 O O . VAL B 1 185 ? 2.027 -1.783 29.984 1.000 9.694 185 VAL B O 1
ATOM 6267 N N . ARG B 1 186 ? 1.929 0.462 29.929 1.000 9.411 186 ARG B N 1
ATOM 6268 C CA . ARG B 1 186 ? 0.917 0.431 28.854 1.000 10.442 186 ARG B CA 1
ATOM 6269 C C . ARG B 1 186 ? 1.484 -0.308 27.636 1.000 9.113 186 ARG B C 1
ATOM 6270 O O . ARG B 1 186 ? 0.770 -1.116 26.982 1.000 8.624 186 ARG B O 1
ATOM 6291 N N . GLY B 1 187 ? 2.726 -0.059 27.262 1.000 8.856 187 GLY B N 1
ATOM 6292 C CA . GLY B 1 187 ? 3.310 -0.698 26.070 1.000 8.486 187 GLY B CA 1
ATOM 6293 C C . GLY B 1 187 ? 3.465 -2.184 26.311 1.000 8.556 187 GLY B C 1
ATOM 6294 O O . GLY B 1 187 ? 3.264 -2.959 25.391 1.000 8.704 187 GLY B O 1
ATOM 6298 N N . THR B 1 188 ? 3.922 -2.581 27.477 1.000 8.008 188 THR B N 1
ATOM 6299 C CA . THR B 1 188 ? 4.053 -4.021 27.773 1.000 8.478 188 THR B CA 1
ATOM 6300 C C . THR B 1 188 ? 2.677 -4.689 27.660 1.000 8.704 188 THR B C 1
ATOM 6301 O O . THR B 1 188 ? 2.554 -5.748 27.017 1.000 8.821 188 THR B O 1
ATOM 6312 N N . ARG B 1 189 ? 1.656 -4.132 28.315 1.000 7.874 189 ARG B N 1
ATOM 6313 C CA . ARG B 1 189 ? 0.323 -4.754 28.267 1.000 8.283 189 ARG B CA 1
ATOM 6314 C C . ARG B 1 189 ? -0.128 -4.838 26.823 1.000 8.809 189 ARG B C 1
ATOM 6315 O O . ARG B 1 189 ? -0.672 -5.872 26.418 1.000 8.150 189 ARG B O 1
ATOM 6336 N N . SER B 1 190 ? 0.012 -3.763 26.039 1.000 8.720 190 SER B N 1
ATOM 6337 C CA . SER B 1 190 ? -0.477 -3.754 24.650 1.000 9.876 190 SER B CA 1
ATOM 6338 C C . SER B 1 190 ? 0.262 -4.839 23.868 1.000 9.218 190 SER B C 1
ATOM 6339 O O . SER B 1 190 ? -0.317 -5.476 22.980 1.000 9.080 190 SER B O 1
ATOM 6347 N N . ALA B 1 191 ? 1.557 -5.034 24.121 1.000 8.938 191 ALA B N 1
ATOM 6348 C CA . ALA B 1 191 ? 2.335 -6.035 23.353 1.000 8.689 191 ALA B CA 1
ATOM 6349 C C . ALA B 1 191 ? 1.838 -7.434 23.695 1.000 8.154 191 ALA B C 1
ATOM 6350 O O . ALA B 1 191 ? 1.710 -8.317 22.805 1.000 8.269 191 ALA B O 1
ATOM 6357 N N . LEU B 1 192 ? 1.610 -7.671 24.979 1.000 7.971 192 LEU B N 1
ATOM 6358 C CA . LEU B 1 192 ? 1.156 -8.990 25.430 1.000 8.281 192 LEU B CA 1
ATOM 6359 C C . LEU B 1 192 ? -0.256 -9.232 24.882 1.000 8.308 192 LEU B C 1
ATOM 6360 O O . LEU B 1 192 ? -0.569 -10.368 24.450 1.000 8.820 192 LEU B O 1
ATOM 6376 N N . GLU B 1 193 ? -1.098 -8.227 24.870 1.000 8.203 193 GLU B N 1
ATOM 6377 C CA . GLU B 1 193 ? -2.454 -8.358 24.295 1.000 9.015 193 GLU B CA 1
ATOM 6378 C C . GLU B 1 193 ? -2.376 -8.661 22.800 1.000 9.961 193 GLU B C 1
ATOM 6379 O O . GLU B 1 193 ? -3.167 -9.472 22.275 1.000 9.727 193 GLU B O 1
ATOM 6391 N N . LEU B 1 194 ? -1.441 -8.069 22.087 1.000 9.384 194 LEU B N 1
ATOM 6392 C CA . LEU B 1 194 ? -1.245 -8.376 20.650 1.000 9.979 194 LEU B CA 1
ATOM 6393 C C . LEU B 1 194 ? -0.853 -9.849 20.496 1.000 9.544 194 LEU B C 1
ATOM 6394 O O . LEU B 1 194 ? -1.351 -10.517 19.593 1.000 10.895 194 LEU B O 1
ATOM 6410 N N . ILE B 1 195 ? 0.045 -10.368 21.308 1.000 8.968 195 ILE B N 1
ATOM 6411 C CA . ILE B 1 195 ? 0.421 -11.795 21.228 1.000 9.240 195 ILE B CA 1
ATOM 6412 C C . ILE B 1 195 ? -0.837 -12.632 21.455 1.000 9.601 195 ILE B C 1
ATOM 6413 O O . ILE B 1 195 ? -1.078 -13.558 20.670 1.000 9.857 195 ILE B O 1
ATOM 6429 N N . ALA B 1 196 ? -1.616 -12.308 22.473 1.000 10.496 196 ALA B N 1
ATOM 6430 C CA . ALA B 1 196 ? -2.840 -13.055 22.812 1.000 9.788 196 ALA B CA 1
ATOM 6431 C C . ALA B 1 196 ? -3.757 -13.028 21.599 1.000 10.451 196 ALA B C 1
ATOM 6432 O O . ALA B 1 196 ? -4.297 -14.075 21.187 1.000 12.894 196 ALA B O 1
ATOM 6439 N N . GLU B 1 197 ? -4.077 -11.854 21.112 1.000 10.129 197 GLU B N 1
ATOM 6440 C CA . GLU B 1 197 ? -5.170 -11.635 20.130 1.000 10.861 197 GLU B CA 1
ATOM 6441 C C . GLU B 1 197 ? -4.759 -12.155 18.767 1.000 11.495 197 GLU B C 1
ATOM 6442 O O . GLU B 1 197 ? -5.642 -12.577 18.000 1.000 13.116 197 GLU B O 1
ATOM 6454 N N . HIS B 1 198 ? -3.497 -12.056 18.382 1.000 11.380 198 HIS B N 1
ATOM 6455 C CA . HIS B 1 198 ? -3.124 -12.300 16.977 1.000 12.070 198 HIS B CA 1
ATOM 6456 C C . HIS B 1 198 ? -3.197 -13.792 16.710 1.000 12.695 198 HIS B C 1
ATOM 6457 O O . HIS B 1 198 ? -2.626 -14.598 17.443 1.000 12.994 198 HIS B O 1
ATOM 6472 N N . PRO B 1 199 ? -3.894 -14.231 15.642 1.000 13.032 199 PRO B N 1
ATOM 6473 C CA . PRO B 1 199 ? -4.005 -15.655 15.369 1.000 14.552 199 PRO B CA 1
ATOM 6474 C C . PRO B 1 199 ? -2.670 -16.309 14.961 1.000 13.262 199 PRO B C 1
ATOM 6475 O O . PRO B 1 199 ? -2.550 -17.538 15.053 1.000 16.592 199 PRO B O 1
ATOM 6486 N N . LYS B 1 200 ? -1.699 -15.515 14.544 1.000 14.217 200 LYS B N 1
ATOM 6487 C CA . LYS B 1 200 ? -0.371 -16.029 14.137 1.000 14.759 200 LYS B CA 1
ATOM 6488 C C . LYS B 1 200 ? 0.563 -16.158 15.348 1.000 13.948 200 LYS B C 1
ATOM 6489 O O . LYS B 1 200 ? 1.704 -16.557 15.163 1.000 14.154 200 LYS B O 1
ATOM 6508 N N . LEU B 1 201 ? 0.146 -15.836 16.552 1.000 11.003 201 LEU B N 1
ATOM 6509 C CA . LEU B 1 201 ? 1.082 -15.861 17.713 1.000 10.501 201 LEU B CA 1
ATOM 6510 C C . LEU B 1 201 ? 0.551 -16.712 18.850 1.000 10.298 201 LEU B C 1
ATOM 6511 O O . LEU B 1 201 ? -0.629 -16.617 19.205 1.000 10.147 201 LEU B O 1
ATOM 6527 N N . SER B 1 202 ? 1.408 -17.563 19.381 1.000 10.733 202 SER B N 1
ATOM 6528 C CA . SER B 1 202 ? 1.099 -18.392 20.561 1.000 11.242 202 SER B CA 1
ATOM 6529 C C . SER B 1 202 ? 2.158 -18.083 21.607 1.000 10.176 202 SER B C 1
ATOM 6530 O O . SER B 1 202 ? 3.326 -18.306 21.321 1.000 10.852 202 SER B O 1
ATOM 6538 N N . GLY B 1 203 ? 1.772 -17.634 22.791 1.000 8.906 203 GLY B N 1
ATOM 6539 C CA . GLY B 1 203 ? 2.807 -17.151 23.718 1.000 9.421 203 GLY B CA 1
ATOM 6540 C C . GLY B 1 203 ? 2.549 -17.516 25.158 1.000 8.831 203 GLY B C 1
ATOM 6541 O O . GLY B 1 203 ? 1.520 -18.105 25.541 1.000 10.123 203 GLY B O 1
ATOM 6545 N N . THR B 1 204 ? 3.470 -17.062 25.985 1.000 9.191 204 THR B N 1
ATOM 6546 C CA . THR B 1 204 ? 3.344 -17.140 27.432 1.000 8.616 204 THR B CA 1
ATOM 6547 C C . THR B 1 204 ? 4.285 -16.105 28.042 1.000 8.982 204 THR B C 1
ATOM 6548 O O . THR B 1 204 ? 5.077 -15.518 27.306 1.000 8.975 204 THR B O 1
ATOM 6559 N N . ALA B 1 205 ? 4.224 -15.926 29.341 1.000 8.123 205 ALA B N 1
ATOM 6560 C CA . ALA B 1 205 ? 5.163 -15.053 30.075 1.000 8.103 205 ALA B CA 1
ATOM 6561 C C . ALA B 1 205 ? 5.361 -15.665 31.432 1.000 8.868 205 ALA B C 1
ATOM 6562 O O . ALA B 1 205 ? 4.382 -16.294 31.921 1.000 9.645 205 ALA B O 1
ATOM 6569 N N . VAL B 1 206 ? 6.533 -15.456 32.025 1.000 9.059 206 VAL B N 1
ATOM 6570 C CA . VAL B 1 206 ? 6.882 -16.084 33.320 1.000 9.575 206 VAL B CA 1
ATOM 6571 C C . VAL B 1 206 ? 7.683 -15.066 34.136 1.000 9.324 206 VAL B C 1
ATOM 6572 O O . VAL B 1 206 ? 8.400 -14.222 33.524 1.000 11.108 206 VAL B O 1
ATOM 6585 N N . GLN B 1 207 ? 7.487 -15.104 35.437 1.000 8.383 207 GLN B N 1
ATOM 6586 C CA . GLN B 1 207 ? 8.239 -14.258 36.374 1.000 8.556 207 GLN B CA 1
ATOM 6587 C C . GLN B 1 207 ? 9.533 -14.959 36.751 1.000 9.197 207 GLN B C 1
ATOM 6588 O O . GLN B 1 207 ? 9.558 -16.147 37.032 1.000 9.555 207 GLN B O 1
ATOM 6602 N N . THR B 1 208 ? 10.560 -14.138 36.880 1.000 8.348 208 THR B N 1
ATOM 6603 C CA . THR B 1 208 ? 11.910 -14.549 37.293 1.000 8.597 208 THR B CA 1
ATOM 6604 C C . THR B 1 208 ? 12.408 -13.718 38.447 1.000 8.666 208 THR B C 1
ATOM 6605 O O . THR B 1 208 ? 11.982 -12.591 38.648 1.000 9.542 208 THR B O 1
ATOM 6616 N N . VAL B 1 209 ? 13.362 -14.297 39.158 1.000 8.521 209 VAL B N 1
ATOM 6617 C CA . VAL B 1 209 ? 14.167 -13.552 40.145 1.000 9.524 209 VAL B CA 1
ATOM 6618 C C . VAL B 1 209 ? 15.605 -14.003 39.958 1.000 9.519 209 VAL B C 1
ATOM 6619 O O . VAL B 1 209 ? 15.869 -14.980 39.296 1.000 8.902 209 VAL B O 1
ATOM 6632 N N . GLY B 1 210 ? 16.513 -13.256 40.538 1.000 9.586 210 GLY B N 1
ATOM 6633 C CA . GLY B 1 210 ? 17.943 -13.501 40.364 1.000 10.041 210 GLY B CA 1
ATOM 6634 C C . GLY B 1 210 ? 18.720 -12.209 40.441 1.000 10.797 210 GLY B C 1
ATOM 6635 O O . GLY B 1 210 ? 18.231 -11.218 41.048 1.000 10.761 210 GLY B O 1
ATOM 6639 N N . SER B 1 211 ? 19.874 -12.190 39.784 1.000 10.387 211 SER B N 1
ATOM 6640 C CA . SER B 1 211 ? 20.793 -11.028 39.834 1.000 11.462 211 SER B CA 1
ATOM 6641 C C . SER B 1 211 ? 20.166 -9.771 39.217 1.000 13.622 211 SER B C 1
ATOM 6642 O O . SER B 1 211 ? 20.648 -8.663 39.568 1.000 15.795 211 SER B O 1
ATOM 6650 N N . LYS B 1 212 ? 19.139 -9.894 38.391 1.000 13.361 212 LYS B N 1
ATOM 6651 C CA . LYS B 1 212 ? 18.440 -8.720 37.781 1.000 15.255 212 LYS B CA 1
ATOM 6652 C C . LYS B 1 212 ? 17.301 -8.258 38.677 1.000 14.823 212 LYS B C 1
ATOM 6653 O O . LYS B 1 212 ? 16.653 -7.244 38.322 1.000 17.472 212 LYS B O 1
ATOM 6672 N N . GLY B 1 213 ? 17.096 -8.865 39.828 1.000 12.008 213 GLY B N 1
ATOM 6673 C CA . GLY B 1 213 ? 15.959 -8.589 40.695 1.000 11.947 213 GLY B CA 1
ATOM 6674 C C . GLY B 1 213 ? 14.720 -9.294 40.168 1.000 12.135 213 GLY B C 1
ATOM 6675 O O . GLY B 1 213 ? 14.822 -10.256 39.424 1.000 12.008 213 GLY B O 1
ATOM 6679 N N . TYR B 1 214 ? 13.564 -8.821 40.589 1.000 10.427 214 TYR B N 1
ATOM 6680 C CA . TYR B 1 214 ? 12.242 -9.349 40.188 1.000 10.180 214 TYR B CA 1
ATOM 6681 C C . TYR B 1 214 ? 11.891 -8.859 38.800 1.000 9.892 214 TYR B C 1
ATOM 6682 O O . TYR B 1 214 ? 11.825 -7.650 38.554 1.000 12.106 214 TYR B O 1
ATOM 6700 N N . ASP B 1 215 ? 11.669 -9.800 37.868 1.000 10.381 215 ASP B N 1
ATOM 6701 C CA . ASP B 1 215 ? 11.389 -9.426 36.470 1.000 11.131 215 ASP B CA 1
ATOM 6702 C C . ASP B 1 215 ? 10.712 -10.623 35.807 1.000 9.442 215 ASP B C 1
ATOM 6703 O O . ASP B 1 215 ? 10.093 -11.433 36.472 1.000 9.778 215 ASP B O 1
ATOM 6712 N N . GLY B 1 216 ? 10.701 -10.605 34.494 1.000 9.006 216 GLY B N 1
ATOM 6713 C CA . GLY B 1 216 ? 10.107 -11.718 33.747 1.000 8.961 216 GLY B CA 1
ATOM 6714 C C . GLY B 1 216 ? 10.177 -11.486 32.258 1.000 8.908 216 GLY B C 1
ATOM 6715 O O . GLY B 1 216 ? 10.544 -10.418 31.819 1.000 8.810 216 GLY B O 1
ATOM 6719 N N . PHE B 1 217 ? 9.829 -12.489 31.471 1.000 8.391 217 PHE B N 1
ATOM 6720 C CA . PHE B 1 217 ? 9.954 -12.418 30.006 1.000 8.813 217 PHE B CA 1
ATOM 6721 C C . PHE B 1 217 ? 8.749 -13.099 29.388 1.000 8.630 217 PHE B C 1
ATOM 6722 O O . PHE B 1 217 ? 8.054 -13.896 30.045 1.000 8.770 217 PHE B O 1
ATOM 6739 N N . ALA B 1 218 ? 8.496 -12.727 28.150 1.000 7.882 218 ALA B N 1
ATOM 6740 C CA . ALA B 1 218 ? 7.465 -13.352 27.304 1.000 8.086 218 ALA B CA 1
ATOM 6741 C C . ALA B 1 218 ? 8.130 -14.017 26.102 1.000 8.385 218 ALA B C 1
ATOM 6742 O O . ALA B 1 218 ? 9.179 -13.577 25.595 1.000 8.209 218 ALA B O 1
ATOM 6749 N N . LEU B 1 219 ? 7.538 -15.106 25.664 1.000 9.048 219 LEU B N 1
ATOM 6750 C CA . LEU B 1 219 ? 7.979 -15.861 24.481 1.000 10.584 219 LEU B CA 1
ATOM 6751 C C . LEU B 1 219 ? 6.745 -16.058 23.598 1.000 11.267 219 LEU B C 1
ATOM 6752 O O . LEU B 1 219 ? 5.668 -16.412 24.160 1.000 11.411 219 LEU B O 1
ATOM 6768 N N . ALA B 1 220 ? 6.864 -15.865 22.302 1.000 10.097 220 ALA B N 1
ATOM 6769 C CA . ALA B 1 220 ? 5.758 -16.195 21.387 1.000 10.681 220 ALA B CA 1
ATOM 6770 C C . ALA B 1 220 ? 6.306 -16.865 20.149 1.000 10.936 220 ALA B C 1
ATOM 6771 O O . ALA B 1 220 ? 7.344 -16.506 19.635 1.000 11.598 220 ALA B O 1
ATOM 6778 N N . ARG B 1 221 ? 5.589 -17.870 19.702 1.000 10.355 221 ARG B N 1
ATOM 6779 C CA . ARG B 1 221 ? 5.910 -18.641 18.494 1.000 11.526 221 ARG B CA 1
ATOM 6780 C C . ARG B 1 221 ? 5.003 -18.136 17.383 1.000 10.240 221 ARG B C 1
ATOM 6781 O O . ARG B 1 221 ? 3.800 -17.972 17.638 1.000 11.752 221 ARG B O 1
ATOM 6802 N N . VAL B 1 222 ? 5.535 -17.962 16.191 1.000 10.665 222 VAL B N 1
ATOM 6803 C CA . VAL B 1 222 ? 4.717 -17.592 15.011 1.000 10.733 222 VAL B CA 1
ATOM 6804 C C . VAL B 1 222 ? 4.133 -18.881 14.425 1.000 12.216 222 VAL B C 1
ATOM 6805 O O . VAL B 1 222 ? 4.866 -19.833 14.170 1.000 13.348 222 VAL B O 1
ATOM 6818 N N . LEU B 1 223 ? 2.850 -18.821 14.140 1.000 13.981 223 LEU B N 1
ATOM 6819 C CA . LEU B 1 223 ? 2.045 -19.895 13.544 1.000 17.576 223 LEU B CA 1
ATOM 6820 C C . LEU B 1 223 ? 1.737 -19.493 12.103 1.000 19.588 223 LEU B C 1
ATOM 6821 O O . LEU B 1 223 ? 1.530 -18.311 11.809 1.000 20.605 223 LEU B O 1
ATOM 6837 N N . PRO B 1 224 ? 1.486 -20.488 11.235 1.000 24.127 224 PRO B N 1
ATOM 6838 C CA . PRO B 1 224 ? 0.977 -20.231 9.876 1.000 25.985 224 PRO B CA 1
ATOM 6839 C C . PRO B 1 224 ? -0.503 -19.805 9.835 1.000 25.511 224 PRO B C 1
ATOM 6840 O O . PRO B 1 224 ? -1.143 -20.037 10.865 1.000 27.640 224 PRO B O 1
ATOM 6851 N N . SER C 1 4 ? 4.452 -10.832 49.240 1.000 23.374 4 SER C N 1
ATOM 6852 C CA . SER C 1 4 ? 5.132 -11.169 47.924 1.000 19.740 4 SER C CA 1
ATOM 6853 C C . SER C 1 4 ? 4.369 -12.270 47.204 1.000 16.525 4 SER C C 1
ATOM 6854 O O . SER C 1 4 ? 4.189 -12.166 45.981 1.000 15.803 4 SER C O 1
ATOM 6862 N N . GLN C 1 5 ? 3.912 -13.299 47.915 1.000 15.475 5 GLN C N 1
ATOM 6863 C CA . GLN C 1 5 ? 3.178 -14.413 47.293 1.000 14.419 5 GLN C CA 1
ATOM 6864 C C . GLN C 1 5 ? 1.904 -13.888 46.634 1.000 14.374 5 GLN C C 1
ATOM 6865 O O . GLN C 1 5 ? 1.568 -14.363 45.511 1.000 13.717 5 GLN C O 1
ATOM 6879 N N . GLN C 1 6 ? 1.185 -12.942 47.242 1.000 13.954 6 GLN C N 1
ATOM 6880 C CA . GLN C 1 6 ? -0.025 -12.446 46.574 1.000 14.791 6 GLN C CA 1
ATOM 6881 C C . GLN C 1 6 ? 0.330 -11.729 45.268 1.000 13.428 6 GLN C C 1
ATOM 6882 O O . GLN C 1 6 ? -0.395 -11.956 44.279 1.000 13.487 6 GLN C O 1
ATOM 6896 N N . LEU C 1 7 ? 1.395 -10.941 45.270 1.000 13.271 7 LEU C N 1
ATOM 6897 C CA . LEU C 1 7 ? 1.832 -10.273 44.015 1.000 12.456 7 LEU C CA 1
ATOM 6898 C C . LEU C 1 7 ? 2.166 -11.352 42.970 1.000 11.363 7 LEU C C 1
ATOM 6899 O O . LEU C 1 7 ? 1.716 -11.299 41.818 1.000 11.045 7 LEU C O 1
ATOM 6915 N N . TRP C 1 8 ? 2.927 -12.361 43.354 1.000 11.484 8 TRP C N 1
ATOM 6916 C CA . TRP C 1 8 ? 3.311 -13.405 42.378 1.000 10.977 8 TRP C CA 1
ATOM 6917 C C . TRP C 1 8 ? 2.092 -14.131 41.863 1.000 11.529 8 TRP C C 1
ATOM 6918 O O . TRP C 1 8 ? 2.044 -14.445 40.672 1.000 10.772 8 TRP C O 1
ATOM 6939 N N . ASP C 1 9 ? 1.115 -14.400 42.740 1.000 12.317 9 ASP C N 1
ATOM 6940 C CA . ASP C 1 9 ? -0.138 -15.025 42.263 1.000 12.472 9 ASP C CA 1
ATOM 6941 C C . ASP C 1 9 ? -0.862 -14.096 41.295 1.000 12.283 9 ASP C C 1
ATOM 6942 O O . ASP C 1 9 ? -1.364 -14.568 40.279 1.000 12.400 9 ASP C O 1
ATOM 6951 N N . ASP C 1 10 ? -0.952 -12.816 41.615 1.000 12.351 10 ASP C N 1
ATOM 6952 C CA . ASP C 1 10 ? -1.676 -11.837 40.768 1.000 11.683 10 ASP C CA 1
ATOM 6953 C C . ASP C 1 10 ? -1.030 -11.798 39.375 1.000 10.860 10 ASP C C 1
ATOM 6954 O O . ASP C 1 10 ? -1.738 -11.773 38.351 1.000 10.630 10 ASP C O 1
ATOM 6963 N N . VAL C 1 11 ? 0.296 -11.732 39.328 1.000 10.337 11 VAL C N 1
ATOM 6964 C CA . VAL C 1 11 ? 0.979 -11.593 38.017 1.000 9.243 11 VAL C CA 1
ATOM 6965 C C . VAL C 1 11 ? 0.792 -12.899 37.234 1.000 9.272 11 VAL C C 1
ATOM 6966 O O . VAL C 1 11 ? 0.552 -12.849 36.012 1.000 9.200 11 VAL C O 1
ATOM 6979 N N . ASP C 1 12 ? 0.960 -14.060 37.877 1.000 9.437 12 ASP C N 1
ATOM 6980 C CA . ASP C 1 12 ? 0.774 -15.338 37.165 1.000 9.921 12 ASP C CA 1
ATOM 6981 C C . ASP C 1 12 ? -0.666 -15.484 36.687 1.000 9.233 12 ASP C C 1
ATOM 6982 O O . ASP C 1 12 ? -0.868 -15.983 35.579 1.000 10.247 12 ASP C O 1
ATOM 6991 N N . ASP C 1 13 ? -1.652 -15.035 37.458 1.000 9.789 13 ASP C N 1
ATOM 6992 C CA . ASP C 1 13 ? -3.055 -15.125 36.998 1.000 10.286 13 ASP C CA 1
ATOM 6993 C C . ASP C 1 13 ? -3.268 -14.214 35.789 1.000 9.456 13 ASP C C 1
ATOM 6994 O O . ASP C 1 13 ? -3.945 -14.600 34.864 1.000 10.646 13 ASP C O 1
ATOM 7003 N N . TYR C 1 14 ? -2.666 -13.019 35.814 1.000 9.394 14 TYR C N 1
ATOM 7004 C CA . TYR C 1 14 ? -2.734 -12.059 34.695 1.000 9.078 14 TYR C CA 1
ATOM 7005 C C . TYR C 1 14 ? -2.137 -12.714 33.430 1.000 8.930 14 TYR C C 1
ATOM 7006 O O . TYR C 1 14 ? -2.732 -12.737 32.361 1.000 9.439 14 TYR C O 1
ATOM 7024 N N . PHE C 1 15 ? -0.931 -13.271 33.548 1.000 8.585 15 PHE C N 1
ATOM 7025 C CA . PHE C 1 15 ? -0.294 -13.914 32.385 1.000 8.584 15 PHE C CA 1
ATOM 7026 C C . PHE C 1 15 ? -1.111 -15.107 31.876 1.000 8.099 15 PHE C C 1
ATOM 7027 O O . PHE C 1 15 ? -1.194 -15.349 30.661 1.000 8.748 15 PHE C O 1
ATOM 7044 N N . THR C 1 16 ? -1.639 -15.900 32.799 1.000 9.143 16 THR C N 1
ATOM 7045 C CA . THR C 1 16 ? -2.359 -17.133 32.429 1.000 9.443 16 THR C CA 1
ATOM 7046 C C . THR C 1 16 ? -3.632 -16.741 31.658 1.000 8.993 16 THR C C 1
ATOM 7047 O O . THR C 1 16 ? -3.860 -17.257 30.594 1.000 9.097 16 THR C O 1
ATOM 7058 N N . THR C 1 17 ? -4.453 -15.881 32.255 1.000 9.670 17 THR C N 1
ATOM 7059 C CA . THR C 1 17 ? -5.746 -15.543 31.640 1.000 10.391 17 THR C CA 1
ATOM 7060 C C . THR C 1 17 ? -5.509 -14.924 30.280 1.000 10.109 17 THR C C 1
ATOM 7061 O O . THR C 1 17 ? -6.307 -15.161 29.342 1.000 9.646 17 THR C O 1
ATOM 7072 N N . LEU C 1 18 ? -4.451 -14.136 30.110 1.000 9.161 18 LEU C N 1
ATOM 7073 C CA . LEU C 1 18 ? -4.226 -13.457 28.826 1.000 9.179 18 LEU C CA 1
ATOM 7074 C C . LEU C 1 18 ? -3.608 -14.425 27.799 1.000 9.683 18 LEU C C 1
ATOM 7075 O O . LEU C 1 18 ? -4.049 -14.502 26.663 1.000 10.251 18 LEU C O 1
ATOM 7091 N N . LEU C 1 19 ? -2.488 -15.060 28.181 1.000 9.860 19 LEU C N 1
ATOM 7092 C CA . LEU C 1 19 ? -1.616 -15.773 27.195 1.000 9.846 19 LEU C CA 1
ATOM 7093 C C . LEU C 1 19 ? -1.773 -17.293 27.241 1.000 9.271 19 LEU C C 1
ATOM 7094 O O . LEU C 1 19 ? -1.479 -17.925 26.229 1.000 9.773 19 LEU C O 1
ATOM 7110 N N . ALA C 1 20 ? -2.141 -17.846 28.389 1.000 10.262 20 ALA C N 1
ATOM 7111 C CA . ALA C 1 20 ? -2.075 -19.313 28.583 1.000 10.038 20 ALA C CA 1
ATOM 7112 C C . ALA C 1 20 ? -3.303 -19.806 29.324 1.000 10.385 20 ALA C C 1
ATOM 7113 O O . ALA C 1 20 ? -3.195 -20.532 30.330 1.000 11.519 20 ALA C O 1
ATOM 7120 N N . PRO C 1 21 ? -4.505 -19.430 28.881 1.000 11.365 21 PRO C N 1
ATOM 7121 C CA . PRO C 1 21 ? -5.687 -19.777 29.640 1.000 11.509 21 PRO C CA 1
ATOM 7122 C C . PRO C 1 21 ? -5.904 -21.294 29.703 1.000 10.809 21 PRO C C 1
ATOM 7123 O O . PRO C 1 21 ? -5.693 -21.999 28.734 1.000 13.257 21 PRO C O 1
ATOM 7134 N N . GLU C 1 22 ? -6.436 -21.694 30.832 1.000 11.626 22 GLU C N 1
ATOM 7135 C CA . GLU C 1 22 ? -6.831 -23.109 31.085 1.000 11.218 22 GLU C CA 1
ATOM 7136 C C . GLU C 1 22 ? -8.213 -23.322 30.501 1.000 12.877 22 GLU C C 1
ATOM 7137 O O . GLU C 1 22 ? -9.146 -22.587 30.845 1.000 14.230 22 GLU C O 1
ATOM 7149 N N . ASP C 1 23 ? -8.334 -24.367 29.710 1.000 11.466 23 ASP C N 1
ATOM 7150 C CA . ASP C 1 23 ? -9.643 -24.891 29.290 1.000 11.556 23 ASP C CA 1
ATOM 7151 C C . ASP C 1 23 ? -10.203 -25.771 30.391 1.000 10.668 23 ASP C C 1
ATOM 7152 O O . ASP C 1 23 ? -9.590 -25.986 31.426 1.000 10.137 23 ASP C O 1
ATOM 7161 N N . GLU C 1 24 ? -11.401 -26.316 30.176 1.000 11.862 24 GLU C N 1
ATOM 7162 C CA . GLU C 1 24 ? -12.042 -27.118 31.222 1.000 11.336 24 GLU C CA 1
ATOM 7163 C C . GLU C 1 24 ? -11.232 -28.374 31.497 1.000 10.072 24 GLU C C 1
ATOM 7164 O O . GLU C 1 24 ? -11.173 -28.778 32.668 1.000 10.370 24 GLU C O 1
ATOM 7176 N N . ALA C 1 25 ? -10.560 -28.925 30.485 1.000 10.973 25 ALA C N 1
ATOM 7177 C CA . ALA C 1 25 ? -9.733 -30.127 30.728 1.000 10.988 25 ALA C CA 1
ATOM 7178 C C . ALA C 1 25 ? -8.694 -29.818 31.802 1.000 10.952 25 ALA C C 1
ATOM 7179 O O . ALA C 1 25 ? -8.442 -30.647 32.685 1.000 10.858 25 ALA C O 1
ATOM 7186 N N . LEU C 1 26 ? -8.043 -28.660 31.745 1.000 10.391 26 LEU C N 1
ATOM 7187 C CA . LEU C 1 26 ? -7.009 -28.339 32.757 1.000 10.159 26 LEU C CA 1
ATOM 7188 C C . LEU C 1 26 ? -7.625 -28.047 34.121 1.000 9.550 26 LEU C C 1
ATOM 7189 O O . LEU C 1 26 ? -7.112 -28.442 35.128 1.000 11.781 26 LEU C O 1
ATOM 7205 N N . THR C 1 27 ? -8.712 -27.280 34.169 1.000 9.394 27 THR C N 1
ATOM 7206 C CA . THR C 1 27 ? -9.402 -26.981 35.432 1.000 11.044 27 THR C CA 1
ATOM 7207 C C . THR C 1 27 ? -9.874 -28.274 36.110 1.000 10.625 27 THR C C 1
ATOM 7208 O O . THR C 1 27 ? -9.686 -28.453 37.293 1.000 11.732 27 THR C O 1
ATOM 7219 N N . ALA C 1 28 ? -10.506 -29.133 35.330 1.000 11.494 28 ALA C N 1
ATOM 7220 C CA . ALA C 1 28 ? -11.054 -30.413 35.820 1.000 10.932 28 ALA C CA 1
ATOM 7221 C C . ALA C 1 28 ? -9.931 -31.341 36.261 1.000 11.015 28 ALA C C 1
ATOM 7222 O O . ALA C 1 28 ? -10.122 -32.098 37.189 1.000 11.397 28 ALA C O 1
ATOM 7229 N N . ALA C 1 29 ? -8.790 -31.284 35.584 1.000 10.918 29 ALA C N 1
ATOM 7230 C CA . ALA C 1 29 ? -7.636 -32.086 36.044 1.000 11.633 29 ALA C CA 1
ATOM 7231 C C . ALA C 1 29 ? -7.318 -31.796 37.494 1.000 12.248 29 ALA C C 1
ATOM 7232 O O . ALA C 1 29 ? -7.071 -32.747 38.231 1.000 13.404 29 ALA C O 1
ATOM 7239 N N . LEU C 1 30 ? -7.260 -30.514 37.856 1.000 13.544 30 LEU C N 1
ATOM 7240 C CA . LEU C 1 30 ? -6.945 -30.109 39.240 1.000 15.674 30 LEU C CA 1
ATOM 7241 C C . LEU C 1 30 ? -8.095 -30.509 40.165 1.000 14.331 30 LEU C C 1
ATOM 7242 O O . LEU C 1 30 ? -7.811 -31.030 41.243 1.000 16.541 30 LEU C O 1
ATOM 7258 N N . ARG C 1 31 ? -9.349 -30.332 39.742 1.000 16.083 31 ARG C N 1
ATOM 7259 C CA . ARG C 1 31 ? -10.460 -30.722 40.651 1.000 16.617 31 ARG C CA 1
ATOM 7260 C C . ARG C 1 31 ? -10.391 -32.230 40.891 1.000 16.765 31 ARG C C 1
ATOM 7261 O O . ARG C 1 31 ? -10.578 -32.676 42.025 1.000 16.646 31 ARG C O 1
ATOM 7282 N N . ASP C 1 32 ? -10.161 -33.017 39.833 1.000 14.026 32 ASP C N 1
ATOM 7283 C CA . ASP C 1 32 ? -10.072 -34.486 39.968 1.000 15.692 32 ASP C CA 1
ATOM 7284 C C . ASP C 1 32 ? -8.930 -34.863 40.897 1.000 16.886 32 ASP C C 1
ATOM 7285 O O . ASP C 1 32 ? -9.097 -35.799 41.703 1.000 18.533 32 ASP C O 1
ATOM 7294 N N . SER C 1 33 ? -7.790 -34.213 40.764 1.000 17.806 33 SER C N 1
ATOM 7295 C CA A SER C 1 33 ? -6.607 -34.510 41.611 0.500 18.640 33 SER C CA 1
ATOM 7296 C CA B SER C 1 33 ? -6.631 -34.554 41.622 0.500 18.558 33 SER C CA 1
ATOM 7297 C C . SER C 1 33 ? -7.014 -34.338 43.088 1.000 20.907 33 SER C C 1
ATOM 7298 O O . SER C 1 33 ? -6.773 -35.268 43.893 1.000 22.182 33 SER C O 1
ATOM 7312 N N . ASP C 1 34 ? -7.646 -33.211 43.397 1.000 22.762 34 ASP C N 1
ATOM 7313 C CA . ASP C 1 34 ? -8.105 -32.868 44.778 1.000 26.118 34 ASP C CA 1
ATOM 7314 C C . ASP C 1 34 ? -9.112 -33.877 45.310 1.000 27.391 34 ASP C C 1
ATOM 7315 O O . ASP C 1 34 ? -8.957 -34.350 46.450 1.000 28.844 34 ASP C O 1
ATOM 7324 N N . ALA C 1 35 ? -10.095 -34.227 44.508 1.000 24.455 35 ALA C N 1
ATOM 7325 C CA . ALA C 1 35 ? -11.212 -35.120 44.872 1.000 25.334 35 ALA C CA 1
ATOM 7326 C C . ALA C 1 35 ? -10.720 -36.552 45.152 1.000 30.549 35 ALA C C 1
ATOM 7327 O O . ALA C 1 35 ? -11.360 -37.215 45.981 1.000 34.800 35 ALA C O 1
ATOM 7334 N N . ALA C 1 36 ? -9.683 -37.031 44.447 1.000 28.344 36 ALA C N 1
ATOM 7335 C CA . ALA C 1 36 ? -9.063 -38.370 44.621 1.000 29.170 36 ALA C CA 1
ATOM 7336 C C . ALA C 1 36 ? -8.222 -38.376 45.901 1.000 33.196 36 ALA C C 1
ATOM 7337 O O . ALA C 1 36 ? -7.670 -39.439 46.257 1.000 35.009 36 ALA C O 1
ATOM 7344 N N . GLY C 1 37 ? -8.068 -37.211 46.527 1.000 35.450 37 GLY C N 1
ATOM 7345 C CA . GLY C 1 37 ? -7.286 -37.053 47.761 1.000 41.490 37 GLY C CA 1
ATOM 7346 C C . GLY C 1 37 ? -5.803 -37.082 47.477 1.000 41.023 37 GLY C C 1
ATOM 7347 O O . GLY C 1 37 ? -5.058 -37.339 48.431 1.000 50.952 37 GLY C O 1
ATOM 7351 N N . LEU C 1 38 ? -5.372 -36.863 46.227 1.000 43.161 38 LEU C N 1
ATOM 7352 C CA . LEU C 1 38 ? -3.943 -36.608 45.908 1.000 43.654 38 LEU C CA 1
ATOM 7353 C C . LEU C 1 38 ? -3.530 -35.416 46.754 1.000 47.415 38 LEU C C 1
ATOM 7354 O O . LEU C 1 38 ? -4.356 -34.531 46.958 1.000 45.852 38 LEU C O 1
ATOM 7370 N N . PRO C 1 39 ? -2.284 -35.370 47.292 1.000 49.900 39 PRO C N 1
ATOM 7371 C CA . PRO C 1 39 ? -1.766 -34.164 47.941 1.000 49.485 39 PRO C CA 1
ATOM 7372 C C . PRO C 1 39 ? -1.836 -32.976 46.967 1.000 47.486 39 PRO C C 1
ATOM 7373 O O . PRO C 1 39 ? -1.424 -33.143 45.833 1.000 39.604 39 PRO C O 1
ATOM 7384 N N . HIS C 1 40 ? -2.380 -31.839 47.419 1.000 42.878 40 HIS C N 1
ATOM 7385 C CA . HIS C 1 40 ? -2.552 -30.614 46.596 1.000 42.727 40 HIS C CA 1
ATOM 7386 C C . HIS C 1 40 ? -1.168 -30.130 46.163 1.000 37.272 40 HIS C C 1
ATOM 7387 O O . HIS C 1 40 ? -0.317 -29.928 47.026 1.000 36.002 40 HIS C O 1
ATOM 7402 N N . ILE C 1 41 ? -0.948 -29.956 44.870 1.000 38.340 41 ILE C N 1
ATOM 7403 C CA . ILE C 1 41 ? 0.294 -29.294 44.398 1.000 40.117 41 ILE C CA 1
ATOM 7404 C C . ILE C 1 41 ? -0.149 -28.022 43.703 1.000 37.719 41 ILE C C 1
ATOM 7405 O O . ILE C 1 41 ? -1.282 -27.972 43.170 1.000 43.587 41 ILE C O 1
ATOM 7421 N N . ASN C 1 42 ? 0.665 -26.996 43.864 1.000 37.334 42 ASN C N 1
ATOM 7422 C CA . ASN C 1 42 ? 0.530 -25.716 43.134 1.000 35.207 42 ASN C CA 1
ATOM 7423 C C . ASN C 1 42 ? 1.047 -25.957 41.727 1.000 28.576 42 ASN C C 1
ATOM 7424 O O . ASN C 1 42 ? 2.067 -26.643 41.578 1.000 27.880 42 ASN C O 1
ATOM 7435 N N . VAL C 1 43 ? 0.336 -25.410 40.754 1.000 25.164 43 VAL C N 1
ATOM 7436 C CA . VAL C 1 43 ? 0.740 -25.467 39.328 1.000 24.435 43 VAL C CA 1
ATOM 7437 C C . VAL C 1 43 ? 0.718 -24.029 38.797 1.000 22.302 43 VAL C C 1
ATOM 7438 O O . VAL C 1 43 ? 0.193 -23.106 39.478 1.000 24.011 43 VAL C O 1
ATOM 7451 N N . ALA C 1 44 ? 1.433 -23.825 37.693 1.000 19.302 44 ALA C N 1
ATOM 7452 C CA . ALA C 1 44 ? 1.545 -22.532 37.033 1.000 16.726 44 ALA C CA 1
ATOM 7453 C C . ALA C 1 44 ? 1.234 -22.797 35.577 1.000 13.553 44 ALA C C 1
ATOM 7454 O O . ALA C 1 44 ? 2.079 -23.238 34.823 1.000 13.321 44 ALA C O 1
ATOM 7461 N N . PRO C 1 45 ? -0.023 -22.578 35.160 1.000 12.829 45 PRO C N 1
ATOM 7462 C CA . PRO C 1 45 ? -0.418 -22.788 33.772 1.000 12.101 45 PRO C CA 1
ATOM 7463 C C . PRO C 1 45 ? 0.560 -22.098 32.797 1.000 11.135 45 PRO C C 1
ATOM 7464 O O . PRO C 1 45 ? 0.841 -22.619 31.771 1.000 9.561 45 PRO C O 1
ATOM 7475 N N . ASN C 1 46 ? 0.960 -20.870 33.124 1.000 10.542 46 ASN C N 1
ATOM 7476 C CA . ASN C 1 46 ? 1.813 -20.098 32.207 1.000 10.225 46 ASN C CA 1
ATOM 7477 C C . ASN C 1 46 ? 3.199 -20.757 32.113 1.000 9.919 46 ASN C C 1
ATOM 7478 O O . ASN C 1 46 ? 3.837 -20.606 31.085 1.000 10.059 46 ASN C O 1
ATOM 7489 N N . GLN C 1 47 ? 3.650 -21.446 33.154 1.000 11.219 47 GLN C N 1
ATOM 7490 C CA . GLN C 1 47 ? 4.894 -22.253 33.063 1.000 11.357 47 GLN C CA 1
ATOM 7491 C C . GLN C 1 47 ? 4.627 -23.526 32.241 1.000 9.728 47 GLN C C 1
ATOM 7492 O O . GLN C 1 47 ? 5.481 -23.996 31.522 1.000 11.336 47 GLN C O 1
ATOM 7506 N N . GLY C 1 48 ? 3.444 -24.144 32.418 1.000 9.234 48 GLY C N 1
ATOM 7507 C CA . GLY C 1 48 ? 3.039 -25.279 31.576 1.000 9.863 48 GLY C CA 1
ATOM 7508 C C . GLY C 1 48 ? 3.087 -24.902 30.111 1.000 9.627 48 GLY C C 1
ATOM 7509 O O . GLY C 1 48 ? 3.550 -25.644 29.246 1.000 9.555 48 GLY C O 1
ATOM 7513 N N . LYS C 1 49 ? 2.596 -23.720 29.762 1.000 8.443 49 LYS C N 1
ATOM 7514 C CA . LYS C 1 49 ? 2.654 -23.276 28.374 1.000 9.343 49 LYS C CA 1
ATOM 7515 C C . LYS C 1 49 ? 4.114 -23.012 27.941 1.000 8.837 49 LYS C C 1
ATOM 7516 O O . LYS C 1 49 ? 4.424 -23.216 26.789 1.000 8.495 49 LYS C O 1
ATOM 7535 N N . LEU C 1 50 ? 4.975 -22.562 28.844 1.000 9.047 50 LEU C N 1
ATOM 7536 C CA . LEU C 1 50 ? 6.419 -22.444 28.487 1.000 10.154 50 LEU C CA 1
ATOM 7537 C C . LEU C 1 50 ? 6.972 -23.828 28.087 1.000 9.704 50 LEU C C 1
ATOM 7538 O O . LEU C 1 50 ? 7.693 -23.916 27.067 1.000 10.330 50 LEU C O 1
ATOM 7554 N N . LEU C 1 51 ? 6.633 -24.853 28.854 1.000 10.666 51 LEU C N 1
ATOM 7555 C CA . LEU C 1 51 ? 7.076 -26.237 28.567 1.000 11.668 51 LEU C CA 1
ATOM 7556 C C . LEU C 1 51 ? 6.519 -26.666 27.198 1.000 10.183 51 LEU C C 1
ATOM 7557 O O . LEU C 1 51 ? 7.219 -27.203 26.358 1.000 9.734 51 LEU C O 1
ATOM 7573 N N . GLN C 1 52 ? 5.247 -26.397 26.947 1.000 8.625 52 GLN C N 1
ATOM 7574 C CA . GLN C 1 52 ? 4.634 -26.746 25.677 1.000 8.944 52 GLN C CA 1
ATOM 7575 C C . GLN C 1 52 ? 5.377 -26.058 24.539 1.000 8.365 52 GLN C C 1
ATOM 7576 O O . GLN C 1 52 ? 5.717 -26.677 23.543 1.000 8.543 52 GLN C O 1
ATOM 7590 N N . LEU C 1 53 ? 5.580 -24.747 24.664 1.000 8.693 53 LEU C N 1
ATOM 7591 C CA . LEU C 1 53 ? 6.261 -24.015 23.595 1.000 9.089 53 LEU C CA 1
ATOM 7592 C C . LEU C 1 53 ? 7.702 -24.509 23.391 1.000 9.403 53 LEU C C 1
ATOM 7593 O O . LEU C 1 53 ? 8.139 -24.585 22.239 1.000 10.734 53 LEU C O 1
ATOM 7609 N N . LEU C 1 54 ? 8.431 -24.808 24.458 1.000 9.390 54 LEU C N 1
ATOM 7610 C CA A LEU C 1 54 ? 9.818 -25.376 24.367 0.700 10.322 54 LEU C CA 1
ATOM 7611 C CA B LEU C 1 54 ? 9.798 -25.344 24.301 0.300 9.384 54 LEU C CA 1
ATOM 7612 C C . LEU C 1 54 ? 9.755 -26.619 23.463 1.000 9.380 54 LEU C C 1
ATOM 7613 O O . LEU C 1 54 ? 10.559 -26.737 22.544 1.000 10.238 54 LEU C O 1
ATOM 7643 N N . ALA C 1 55 ? 8.815 -27.518 23.736 1.000 9.318 55 ALA C N 1
ATOM 7644 C CA . ALA C 1 55 ? 8.662 -28.742 22.945 1.000 10.045 55 ALA C CA 1
ATOM 7645 C C . ALA C 1 55 ? 8.345 -28.395 21.479 1.000 8.954 55 ALA C C 1
ATOM 7646 O O . ALA C 1 55 ? 8.950 -28.952 20.546 1.000 10.197 55 ALA C O 1
ATOM 7653 N N . GLU C 1 56 ? 7.433 -27.446 21.230 1.000 9.996 56 GLU C N 1
ATOM 7654 C CA . GLU C 1 56 ? 7.019 -27.096 19.848 1.000 10.543 56 GLU C CA 1
ATOM 7655 C C . GLU C 1 56 ? 8.196 -26.451 19.092 1.000 10.943 56 GLU C C 1
ATOM 7656 O O . GLU C 1 56 ? 8.436 -26.788 17.942 1.000 11.233 56 GLU C O 1
ATOM 7668 N N . ILE C 1 57 ? 8.933 -25.615 19.799 1.000 11.106 57 ILE C N 1
ATOM 7669 C CA . ILE C 1 57 ? 10.100 -24.910 19.181 1.000 12.008 57 ILE C CA 1
ATOM 7670 C C . ILE C 1 57 ? 11.167 -25.943 18.819 1.000 11.705 57 ILE C C 1
ATOM 7671 O O . ILE C 1 57 ? 11.816 -25.792 17.771 1.000 12.218 57 ILE C O 1
ATOM 7687 N N . GLN C 1 58 ? 11.359 -26.957 19.663 1.000 10.611 58 GLN C N 1
ATOM 7688 C CA . GLN C 1 58 ? 12.341 -28.039 19.422 1.000 11.100 58 GLN C CA 1
ATOM 7689 C C . GLN C 1 58 ? 11.952 -28.900 18.220 1.000 10.617 58 GLN C C 1
ATOM 7690 O O . GLN C 1 58 ? 12.819 -29.526 17.622 1.000 12.517 58 GLN C O 1
ATOM 7704 N N . GLY C 1 59 ? 10.658 -28.965 17.933 1.000 10.659 59 GLY C N 1
ATOM 7705 C CA . GLY C 1 59 ? 10.091 -29.852 16.916 1.000 11.318 59 GLY C CA 1
ATOM 7706 C C . GLY C 1 59 ? 9.717 -31.199 17.485 1.000 10.820 59 GLY C C 1
ATOM 7707 O O . GLY C 1 59 ? 9.736 -32.199 16.718 1.000 12.348 59 GLY C O 1
ATOM 7711 N N . ALA C 1 60 ? 9.344 -31.249 18.746 1.000 9.080 60 ALA C N 1
ATOM 7712 C CA . ALA C 1 60 ? 9.179 -32.557 19.447 1.000 9.901 60 ALA C CA 1
ATOM 7713 C C . ALA C 1 60 ? 8.093 -33.439 18.845 1.000 10.785 60 ALA C C 1
ATOM 7714 O O . ALA C 1 60 ? 6.997 -32.929 18.558 1.000 11.660 60 ALA C O 1
ATOM 7721 N N . ARG C 1 61 ? 8.372 -34.724 18.680 1.000 10.159 61 ARG C N 1
ATOM 7722 C CA . ARG C 1 61 ? 7.388 -35.756 18.274 1.000 12.484 61 ARG C CA 1
ATOM 7723 C C . ARG C 1 61 ? 7.253 -36.742 19.415 1.000 12.581 61 ARG C C 1
ATOM 7724 O O . ARG C 1 61 ? 6.189 -37.353 19.543 1.000 14.346 61 ARG C O 1
ATOM 7745 N N . ARG C 1 62 ? 8.267 -36.874 20.254 1.000 11.633 62 ARG C N 1
ATOM 7746 C CA . ARG C 1 62 ? 8.332 -37.922 21.299 1.000 11.089 62 ARG C CA 1
ATOM 7747 C C . ARG C 1 62 ? 8.758 -37.292 22.610 1.000 9.345 62 ARG C C 1
ATOM 7748 O O . ARG C 1 62 ? 9.819 -36.647 22.641 1.000 10.965 62 ARG C O 1
ATOM 7769 N N . ILE C 1 63 ? 7.963 -37.468 23.650 1.000 8.907 63 ILE C N 1
ATOM 7770 C CA . ILE C 1 63 ? 8.202 -36.868 24.987 1.000 8.906 63 ILE C CA 1
ATOM 7771 C C . ILE C 1 63 ? 8.122 -37.935 26.048 1.000 8.926 63 ILE C C 1
ATOM 7772 O O . ILE C 1 63 ? 7.231 -38.810 25.999 1.000 9.781 63 ILE C O 1
ATOM 7788 N N . LEU C 1 64 ? 9.053 -37.851 26.983 1.000 8.303 64 LEU C N 1
ATOM 7789 C CA . LEU C 1 64 ? 9.120 -38.743 28.157 1.000 8.463 64 LEU C CA 1
ATOM 7790 C C . LEU C 1 64 ? 8.987 -37.891 29.396 1.000 8.608 64 LEU C C 1
ATOM 7791 O O . LEU C 1 64 ? 9.725 -36.891 29.506 1.000 8.920 64 LEU C O 1
ATOM 7807 N N . GLU C 1 65 ? 8.069 -38.203 30.273 1.000 8.077 65 GLU C N 1
ATOM 7808 C CA . GLU C 1 65 ? 7.886 -37.446 31.507 1.000 8.444 65 GLU C CA 1
ATOM 7809 C C . GLU C 1 65 ? 8.130 -38.373 32.688 1.000 8.170 65 GLU C C 1
ATOM 7810 O O . GLU C 1 65 ? 7.571 -39.501 32.740 1.000 9.090 65 GLU C O 1
ATOM 7822 N N . ILE C 1 66 ? 8.860 -37.915 33.664 1.000 8.685 66 ILE C N 1
ATOM 7823 C CA . ILE C 1 66 ? 9.108 -38.634 34.934 1.000 10.419 66 ILE C CA 1
ATOM 7824 C C . ILE C 1 66 ? 8.454 -37.824 36.046 1.000 11.185 66 ILE C C 1
ATOM 7825 O O . ILE C 1 66 ? 8.951 -36.732 36.350 1.000 11.958 66 ILE C O 1
ATOM 7841 N N . GLY C 1 67 ? 7.296 -38.266 36.552 1.000 13.088 67 GLY C N 1
ATOM 7842 C CA . GLY C 1 67 ? 6.551 -37.687 37.691 1.000 16.081 67 GLY C CA 1
ATOM 7843 C C . GLY C 1 67 ? 5.255 -37.163 37.133 1.000 15.790 67 GLY C C 1
ATOM 7844 O O . GLY C 1 67 ? 5.164 -35.957 36.803 1.000 22.355 67 GLY C O 1
ATOM 7848 N N . THR C 1 68 ? 4.305 -38.058 36.888 1.000 15.422 68 THR C N 1
ATOM 7849 C CA . THR C 1 68 ? 3.013 -37.711 36.250 1.000 15.452 68 THR C CA 1
ATOM 7850 C C . THR C 1 68 ? 2.168 -36.893 37.213 1.000 16.576 68 THR C C 1
ATOM 7851 O O . THR C 1 68 ? 1.502 -35.926 36.717 1.000 16.294 68 THR C O 1
ATOM 7862 N N . LEU C 1 69 ? 2.114 -37.345 38.466 1.000 20.590 69 LEU C N 1
ATOM 7863 C CA . LEU C 1 69 ? 1.213 -36.765 39.471 1.000 22.090 69 LEU C CA 1
ATOM 7864 C C . LEU C 1 69 ? -0.171 -36.953 38.861 1.000 21.668 69 LEU C C 1
ATOM 7865 O O . LEU C 1 69 ? -0.568 -38.109 38.545 1.000 21.064 69 LEU C O 1
ATOM 7881 N N . GLY C 1 70 ? -0.898 -35.890 38.626 1.000 19.218 70 GLY C N 1
ATOM 7882 C CA . GLY C 1 70 ? -2.272 -36.015 38.131 1.000 18.277 70 GLY C CA 1
ATOM 7883 C C . GLY C 1 70 ? -2.376 -35.767 36.643 1.000 16.181 70 GLY C C 1
ATOM 7884 O O . GLY C 1 70 ? -3.483 -35.652 36.152 1.000 15.520 70 GLY C O 1
ATOM 7888 N N . GLY C 1 71 ? -1.250 -35.616 35.909 1.000 12.185 71 GLY C N 1
ATOM 7889 C CA . GLY C 1 71 ? -1.294 -35.416 34.455 1.000 11.346 71 GLY C CA 1
ATOM 7890 C C . GLY C 1 71 ? -1.422 -33.948 34.051 1.000 10.108 71 GLY C C 1
ATOM 7891 O O . GLY C 1 71 ? -1.616 -33.700 32.881 1.000 9.733 71 GLY C O 1
ATOM 7895 N N . TYR C 1 72 ? -1.295 -33.032 34.998 1.000 10.299 72 TYR C N 1
ATOM 7896 C CA . TYR C 1 72 ? -1.467 -31.601 34.652 1.000 9.904 72 TYR C CA 1
ATOM 7897 C C . TYR C 1 72 ? -0.348 -31.164 33.697 1.000 10.661 72 TYR C C 1
ATOM 7898 O O . TYR C 1 72 ? -0.606 -30.623 32.636 1.000 9.958 72 TYR C O 1
ATOM 7916 N N . SER C 1 73 ? 0.904 -31.360 34.112 1.000 10.495 73 SER C N 1
ATOM 7917 C CA . SER C 1 73 ? 2.045 -31.058 33.215 1.000 9.927 73 SER C CA 1
ATOM 7918 C C . SER C 1 73 ? 1.911 -31.874 31.930 1.000 9.189 73 SER C C 1
ATOM 7919 O O . SER C 1 73 ? 2.331 -31.433 30.822 1.000 10.292 73 SER C O 1
ATOM 7927 N N . THR C 1 74 ? 1.461 -33.138 32.084 1.000 9.165 74 THR C N 1
ATOM 7928 C CA . THR C 1 74 ? 1.373 -34.041 30.912 1.000 9.368 74 THR C CA 1
ATOM 7929 C C . THR C 1 74 ? 0.435 -33.517 29.820 1.000 9.177 74 THR C C 1
ATOM 7930 O O . THR C 1 74 ? 0.683 -33.728 28.677 1.000 9.505 74 THR C O 1
ATOM 7941 N N . ILE C 1 75 ? -0.638 -32.841 30.233 1.000 8.816 75 ILE C N 1
ATOM 7942 C CA . ILE C 1 75 ? -1.562 -32.192 29.265 1.000 9.250 75 ILE C CA 1
ATOM 7943 C C . ILE C 1 75 ? -0.829 -31.106 28.467 1.000 8.355 75 ILE C C 1
ATOM 7944 O O . ILE C 1 75 ? -0.960 -31.064 27.264 1.000 8.852 75 ILE C O 1
ATOM 7960 N N . TRP C 1 76 ? -0.105 -30.242 29.193 1.000 9.577 76 TRP C N 1
ATOM 7961 C CA . TRP C 1 76 ? 0.647 -29.157 28.527 1.000 9.427 76 TRP C CA 1
ATOM 7962 C C . TRP C 1 76 ? 1.652 -29.792 27.556 1.000 10.053 76 TRP C C 1
ATOM 7963 O O . TRP C 1 76 ? 1.752 -29.314 26.423 1.000 10.333 76 TRP C O 1
ATOM 7984 N N . LEU C 1 77 ? 2.409 -30.800 27.995 1.000 10.237 77 LEU C N 1
ATOM 7985 C CA . LEU C 1 77 ? 3.416 -31.427 27.113 1.000 9.388 77 LEU C CA 1
ATOM 7986 C C . LEU C 1 77 ? 2.734 -32.090 25.919 1.000 9.132 77 LEU C C 1
ATOM 7987 O O . LEU C 1 77 ? 3.176 -31.957 24.762 1.000 10.056 77 LEU C O 1
ATOM 8003 N N . GLY C 1 78 ? 1.664 -32.852 26.177 1.000 8.715 78 GLY C N 1
ATOM 8004 C CA . GLY C 1 78 ? 0.955 -33.526 25.093 1.000 8.480 78 GLY C CA 1
ATOM 8005 C C . GLY C 1 78 ? 0.412 -32.588 24.050 1.000 8.819 78 GLY C C 1
ATOM 8006 O O . GLY C 1 78 ? 0.377 -32.969 22.872 1.000 10.655 78 GLY C O 1
ATOM 8010 N N . ARG C 1 79 ? -0.018 -31.391 24.481 1.000 10.066 79 ARG C N 1
ATOM 8011 C CA . ARG C 1 79 ? -0.559 -30.381 23.554 1.000 10.321 79 ARG C CA 1
ATOM 8012 C C . ARG C 1 79 ? 0.515 -29.845 22.600 1.000 11.190 79 ARG C C 1
ATOM 8013 O O . ARG C 1 79 ? 0.149 -29.212 21.629 1.000 11.861 79 ARG C O 1
ATOM 8034 N N . ALA C 1 80 ? 1.785 -30.088 22.857 1.000 10.745 80 ALA C N 1
ATOM 8035 C CA . ALA C 1 80 ? 2.829 -29.720 21.884 1.000 10.422 80 ALA C CA 1
ATOM 8036 C C . ALA C 1 80 ? 2.866 -30.660 20.680 1.000 11.227 80 ALA C C 1
ATOM 8037 O O . ALA C 1 80 ? 3.514 -30.351 19.679 1.000 11.808 80 ALA C O 1
ATOM 8044 N N . LEU C 1 81 ? 2.311 -31.874 20.795 1.000 11.432 81 LEU C N 1
ATOM 8045 C CA . LEU C 1 81 ? 2.669 -32.962 19.855 1.000 13.614 81 LEU C CA 1
ATOM 8046 C C . LEU C 1 81 ? 1.729 -33.007 18.660 1.000 16.044 81 LEU C C 1
ATOM 8047 O O . LEU C 1 81 ? 0.556 -32.682 18.793 1.000 17.060 81 LEU C O 1
ATOM 8063 N N . PRO C 1 82 ? 2.228 -33.489 17.508 1.000 18.301 82 PRO C N 1
ATOM 8064 C CA . PRO C 1 82 ? 1.371 -33.824 16.355 1.000 21.446 82 PRO C CA 1
ATOM 8065 C C . PRO C 1 82 ? 0.648 -35.164 16.590 1.000 22.759 82 PRO C C 1
ATOM 8066 O O . PRO C 1 82 ? 0.904 -35.826 17.577 1.000 20.637 82 PRO C O 1
ATOM 8077 N N . ARG C 1 83 ? -0.255 -35.560 15.672 1.000 25.138 83 ARG C N 1
ATOM 8078 C CA . ARG C 1 83 ? -1.119 -36.759 15.794 1.000 24.996 83 ARG C CA 1
ATOM 8079 C C . ARG C 1 83 ? -0.267 -38.033 15.779 1.000 22.465 83 ARG C C 1
ATOM 8080 O O . ARG C 1 83 ? -0.727 -39.047 16.321 1.000 24.589 83 ARG C O 1
ATOM 8101 N N . ASP C 1 84 ? 0.936 -38.011 15.191 1.000 20.376 84 ASP C N 1
ATOM 8102 C CA . ASP C 1 84 ? 1.835 -39.197 15.180 1.000 21.709 84 ASP C CA 1
ATOM 8103 C C . ASP C 1 84 ? 2.848 -39.056 16.311 1.000 16.577 84 ASP C C 1
ATOM 8104 O O . ASP C 1 84 ? 3.819 -39.844 16.370 1.000 19.490 84 ASP C O 1
ATOM 8113 N N . GLY C 1 85 ? 2.572 -38.151 17.242 1.000 19.943 85 GLY C N 1
ATOM 8114 C CA . GLY C 1 85 ? 3.426 -37.999 18.433 1.000 19.475 85 GLY C CA 1
ATOM 8115 C C . GLY C 1 85 ? 3.194 -39.091 19.458 1.000 19.441 85 GLY C C 1
ATOM 8116 O O . GLY C 1 85 ? 2.222 -39.893 19.365 1.000 21.082 85 GLY C O 1
ATOM 8120 N N . ARG C 1 86 ? 4.105 -39.205 20.407 1.000 14.578 86 ARG C N 1
ATOM 8121 C CA . ARG C 1 86 ? 4.052 -40.174 21.505 1.000 15.620 86 ARG C CA 1
ATOM 8122 C C . ARG C 1 86 ? 4.535 -39.465 22.758 1.000 13.182 86 ARG C C 1
ATOM 8123 O O . ARG C 1 86 ? 5.653 -38.911 22.742 1.000 13.018 86 ARG C O 1
ATOM 8144 N N . LEU C 1 87 ? 3.759 -39.567 23.799 1.000 11.460 87 LEU C N 1
ATOM 8145 C CA . LEU C 1 87 ? 4.175 -39.163 25.139 1.000 12.354 87 LEU C CA 1
ATOM 8146 C C . LEU C 1 87 ? 4.010 -40.360 26.044 1.000 11.730 87 LEU C C 1
ATOM 8147 O O . LEU C 1 87 ? 2.987 -41.008 25.995 1.000 13.198 87 LEU C O 1
ATOM 8163 N N . ILE C 1 88 ? 5.046 -40.651 26.792 1.000 9.801 88 ILE C N 1
ATOM 8164 C CA . ILE C 1 88 ? 5.036 -41.696 27.831 1.000 10.000 88 ILE C CA 1
ATOM 8165 C C . ILE C 1 88 ? 5.363 -41.024 29.139 1.000 9.743 88 ILE C C 1
ATOM 8166 O O . ILE C 1 88 ? 6.314 -40.218 29.200 1.000 9.680 88 ILE C O 1
ATOM 8182 N N . SER C 1 89 ? 4.580 -41.260 30.151 1.000 9.507 89 SER C N 1
ATOM 8183 C CA . SER C 1 89 ? 4.780 -40.644 31.477 1.000 10.475 89 SER C CA 1
ATOM 8184 C C . SER C 1 89 ? 4.829 -41.730 32.547 1.000 10.537 89 SER C C 1
ATOM 8185 O O . SER C 1 89 ? 4.068 -42.707 32.442 1.000 11.124 89 SER C O 1
ATOM 8193 N N . PHE C 1 90 ? 5.644 -41.536 33.539 1.000 10.159 90 PHE C N 1
ATOM 8194 C CA . PHE C 1 90 ? 5.856 -42.487 34.658 1.000 11.458 90 PHE C CA 1
ATOM 8195 C C . PHE C 1 90 ? 5.396 -41.882 35.966 1.000 14.549 90 PHE C C 1
ATOM 8196 O O . PHE C 1 90 ? 5.816 -40.757 36.333 1.000 13.146 90 PHE C O 1
ATOM 8213 N N . GLU C 1 91 ? 4.595 -42.654 36.675 1.000 16.340 91 GLU C N 1
ATOM 8214 C CA . GLU C 1 91 ? 3.971 -42.256 37.970 1.000 16.727 91 GLU C CA 1
ATOM 8215 C C . GLU C 1 91 ? 4.174 -43.388 38.969 1.000 16.758 91 GLU C C 1
ATOM 8216 O O . GLU C 1 91 ? 3.825 -44.534 38.650 1.000 18.548 91 GLU C O 1
ATOM 8228 N N . TYR C 1 92 ? 4.644 -43.056 40.186 1.000 18.221 92 TYR C N 1
ATOM 8229 C CA . TYR C 1 92 ? 4.898 -44.033 41.286 1.000 21.554 92 TYR C CA 1
ATOM 8230 C C . TYR C 1 92 ? 3.593 -44.679 41.702 1.000 21.934 92 TYR C C 1
ATOM 8231 O O . TYR C 1 92 ? 3.570 -45.881 42.001 1.000 22.765 92 TYR C O 1
ATOM 8249 N N . ASP C 1 93 ? 2.519 -43.901 41.774 1.000 20.571 93 ASP C N 1
ATOM 8250 C CA . ASP C 1 93 ? 1.281 -44.318 42.494 1.000 27.765 93 ASP C CA 1
ATOM 8251 C C . ASP C 1 93 ? 0.229 -44.735 41.453 1.000 25.208 93 ASP C C 1
ATOM 8252 O O . ASP C 1 93 ? -0.039 -43.933 40.544 1.000 22.218 93 ASP C O 1
ATOM 8261 N N . ALA C 1 94 ? -0.387 -45.907 41.562 1.000 21.234 94 ALA C N 1
ATOM 8262 C CA . ALA C 1 94 ? -1.459 -46.354 40.647 1.000 19.308 94 ALA C CA 1
ATOM 8263 C C . ALA C 1 94 ? -2.650 -45.391 40.714 1.000 16.719 94 ALA C C 1
ATOM 8264 O O . ALA C 1 94 ? -3.280 -45.177 39.651 1.000 16.048 94 ALA C O 1
ATOM 8271 N N . LYS C 1 95 ? -2.934 -44.823 41.876 1.000 19.026 95 LYS C N 1
ATOM 8272 C CA . LYS C 1 95 ? -4.065 -43.882 42.047 1.000 21.408 95 LYS C CA 1
ATOM 8273 C C . LYS C 1 95 ? -3.745 -42.627 41.245 1.000 20.750 95 LYS C C 1
ATOM 8274 O O . LYS C 1 95 ? -4.610 -42.153 40.468 1.000 19.972 95 LYS C O 1
ATOM 8293 N N . HIS C 1 96 ? -2.546 -42.078 41.419 1.000 19.162 96 HIS C N 1
ATOM 8294 C CA . HIS C 1 96 ? -2.160 -40.874 40.648 1.000 19.083 96 HIS C CA 1
ATOM 8295 C C . HIS C 1 96 ? -2.317 -41.219 39.162 1.000 17.904 96 HIS C C 1
ATOM 8296 O O . HIS C 1 96 ? -2.866 -40.398 38.377 1.000 17.655 96 HIS C O 1
ATOM 8311 N N . ALA C 1 97 ? -1.807 -42.373 38.739 1.000 15.149 97 ALA C N 1
ATOM 8312 C CA . ALA C 1 97 ? -1.761 -42.751 37.309 1.000 14.546 97 ALA C CA 1
ATOM 8313 C C . ALA C 1 97 ? -3.185 -42.783 36.734 1.000 13.241 97 ALA C C 1
ATOM 8314 O O . ALA C 1 97 ? -3.375 -42.325 35.579 1.000 12.695 97 ALA C O 1
ATOM 8321 N N . GLU C 1 98 ? -4.153 -43.358 37.439 1.000 12.730 98 GLU C N 1
ATOM 8322 C CA . GLU C 1 98 ? -5.506 -43.430 36.830 1.000 14.052 98 GLU C CA 1
ATOM 8323 C C . GLU C 1 98 ? -6.138 -42.036 36.799 1.000 12.962 98 GLU C C 1
ATOM 8324 O O . GLU C 1 98 ? -6.840 -41.717 35.834 1.000 13.386 98 GLU C O 1
ATOM 8336 N N . VAL C 1 99 ? -5.867 -41.175 37.775 1.000 12.826 99 VAL C N 1
ATOM 8337 C CA . VAL C 1 99 ? -6.346 -39.763 37.723 1.000 12.484 99 VAL C CA 1
ATOM 8338 C C . VAL C 1 99 ? -5.745 -39.125 36.461 1.000 12.463 99 VAL C C 1
ATOM 8339 O O . VAL C 1 99 ? -6.435 -38.464 35.646 1.000 10.396 99 VAL C O 1
ATOM 8352 N N . ALA C 1 100 ? -4.466 -39.347 36.235 1.000 11.103 100 ALA C N 1
ATOM 8353 C CA . ALA C 1 100 ? -3.763 -38.849 35.028 1.000 10.535 100 ALA C CA 1
ATOM 8354 C C . ALA C 1 100 ? -4.425 -39.338 33.745 1.000 9.775 100 ALA C C 1
ATOM 8355 O O . ALA C 1 100 ? -4.581 -38.577 32.771 1.000 10.225 100 ALA C O 1
ATOM 8362 N N . ARG C 1 101 ? -4.716 -40.642 33.618 1.000 9.756 101 ARG C N 1
ATOM 8363 C CA . ARG C 1 101 ? -5.293 -41.192 32.387 1.000 9.623 101 ARG C CA 1
ATOM 8364 C C . ARG C 1 101 ? -6.656 -40.545 32.115 1.000 9.884 101 ARG C C 1
ATOM 8365 O O . ARG C 1 101 ? -6.946 -40.216 30.961 1.000 9.098 101 ARG C O 1
ATOM 8386 N N . ARG C 1 102 ? -7.467 -40.392 33.158 1.000 10.362 102 ARG C N 1
ATOM 8387 C CA . ARG C 1 102 ? -8.782 -39.754 32.945 1.000 11.407 102 ARG C CA 1
ATOM 8388 C C . ARG C 1 102 ? -8.560 -38.311 32.513 1.000 9.822 102 ARG C C 1
ATOM 8389 O O . ARG C 1 102 ? -9.264 -37.819 31.629 1.000 9.387 102 ARG C O 1
ATOM 8410 N N . ASN C 1 103 ? -7.625 -37.633 33.167 1.000 9.532 103 ASN C N 1
ATOM 8411 C CA . ASN C 1 103 ? -7.352 -36.222 32.814 1.000 8.678 103 ASN C CA 1
ATOM 8412 C C . ASN C 1 103 ? -6.855 -36.097 31.389 1.000 9.314 103 ASN C C 1
ATOM 8413 O O . ASN C 1 103 ? -7.280 -35.161 30.648 1.000 9.434 103 ASN C O 1
ATOM 8424 N N . LEU C 1 104 ? -5.982 -36.972 30.952 1.000 9.338 104 LEU C N 1
ATOM 8425 C CA . LEU C 1 104 ? -5.447 -36.910 29.582 1.000 9.765 104 LEU C CA 1
ATOM 8426 C C . LEU C 1 104 ? -6.537 -37.164 28.547 1.000 9.761 104 LEU C C 1
ATOM 8427 O O . LEU C 1 104 ? -6.577 -36.515 27.506 1.000 10.433 104 LEU C O 1
ATOM 8443 N N . ALA C 1 105 ? -7.434 -38.106 28.803 1.000 9.398 105 ALA C N 1
ATOM 8444 C CA . ALA C 1 105 ? -8.516 -38.443 27.859 1.000 9.570 105 ALA C CA 1
ATOM 8445 C C . ALA C 1 105 ? -9.486 -37.255 27.788 1.000 9.650 105 ALA C C 1
ATOM 8446 O O . ALA C 1 105 ? -9.929 -36.903 26.663 1.000 10.572 105 ALA C O 1
ATOM 8453 N N . ARG C 1 106 ? -9.751 -36.601 28.922 1.000 9.548 106 ARG C N 1
ATOM 8454 C CA . ARG C 1 106 ? -10.648 -35.407 28.910 1.000 9.895 106 ARG C CA 1
ATOM 8455 C C . ARG C 1 106 ? -10.033 -34.320 28.022 1.000 10.949 106 ARG C C 1
ATOM 8456 O O . ARG C 1 106 ? -10.738 -33.573 27.381 1.000 12.904 106 ARG C O 1
ATOM 8477 N N . ALA C 1 107 ? -8.709 -34.234 28.027 1.000 11.319 107 ALA C N 1
ATOM 8478 C CA . ALA C 1 107 ? -7.943 -33.215 27.276 1.000 11.723 107 ALA C CA 1
ATOM 8479 C C . ALA C 1 107 ? -7.846 -33.568 25.794 1.000 12.736 107 ALA C C 1
ATOM 8480 O O . ALA C 1 107 ? -7.293 -32.713 25.052 1.000 16.168 107 ALA C O 1
ATOM 8487 N N . GLY C 1 108 ? -8.277 -34.746 25.378 1.000 11.380 108 GLY C N 1
ATOM 8488 C CA . GLY C 1 108 ? -8.220 -35.272 24.015 1.000 12.640 108 GLY C CA 1
ATOM 8489 C C . GLY C 1 108 ? -6.876 -35.895 23.658 1.000 12.626 108 GLY C C 1
ATOM 8490 O O . GLY C 1 108 ? -6.556 -35.969 22.451 1.000 15.388 108 GLY C O 1
ATOM 8494 N N . LEU C 1 109 ? -6.099 -36.379 24.654 1.000 11.218 109 LEU C N 1
ATOM 8495 C CA . LEU C 1 109 ? -4.699 -36.788 24.429 1.000 12.290 109 LEU C CA 1
ATOM 8496 C C . LEU C 1 109 ? -4.532 -38.278 24.664 1.000 12.123 109 LEU C C 1
ATOM 8497 O O . LEU C 1 109 ? -3.378 -38.745 24.629 1.000 12.879 109 LEU C O 1
ATOM 8513 N N . ASP C 1 110 ? -5.629 -39.034 24.808 1.000 12.588 110 ASP C N 1
ATOM 8514 C CA . ASP C 1 110 ? -5.568 -40.499 25.089 1.000 13.210 110 ASP C CA 1
ATOM 8515 C C . ASP C 1 110 ? -4.883 -41.234 23.938 1.000 12.649 110 ASP C C 1
ATOM 8516 O O . ASP C 1 110 ? -4.199 -42.227 24.200 1.000 13.965 110 ASP C O 1
ATOM 8525 N N . GLY C 1 111 ? -5.004 -40.746 22.724 1.000 13.229 111 GLY C N 1
ATOM 8526 C CA . GLY C 1 111 ? -4.485 -41.403 21.522 1.000 15.946 111 GLY C CA 1
ATOM 8527 C C . GLY C 1 111 ? -2.985 -41.303 21.403 1.000 16.608 111 GLY C C 1
ATOM 8528 O O . GLY C 1 111 ? -2.447 -42.072 20.628 1.000 17.980 111 GLY C O 1
ATOM 8532 N N . ILE C 1 112 ? -2.366 -40.312 22.050 1.000 15.699 112 ILE C N 1
ATOM 8533 C CA . ILE C 1 112 ? -0.896 -40.074 21.895 1.000 16.715 112 ILE C CA 1
ATOM 8534 C C . ILE C 1 112 ? -0.190 -40.186 23.233 1.000 15.923 112 ILE C C 1
ATOM 8535 O O . ILE C 1 112 ? 1.057 -40.042 23.237 1.000 16.063 112 ILE C O 1
ATOM 8551 N N . SER C 1 113 ? -0.875 -40.494 24.321 1.000 13.351 113 SER C N 1
ATOM 8552 C CA . SER C 1 113 ? -0.217 -40.551 25.643 1.000 13.530 113 SER C CA 1
ATOM 8553 C C . SER C 1 113 ? -0.379 -41.921 26.261 1.000 13.591 113 SER C C 1
ATOM 8554 O O . SER C 1 113 ? -1.324 -42.662 25.962 1.000 14.993 113 SER C O 1
ATOM 8562 N N . GLU C 1 114 ? 0.517 -42.232 27.161 1.000 13.188 114 GLU C N 1
ATOM 8563 C CA . GLU C 1 114 ? 0.514 -43.475 27.923 1.000 13.179 114 GLU C CA 1
ATOM 8564 C C . GLU C 1 114 ? 1.102 -43.194 29.274 1.000 12.827 114 GLU C C 1
ATOM 8565 O O . GLU C 1 114 ? 2.162 -42.553 29.350 1.000 13.379 114 GLU C O 1
ATOM 8577 N N . VAL C 1 115 ? 0.488 -43.676 30.315 1.000 11.662 115 VAL C N 1
ATOM 8578 C CA . VAL C 1 115 ? 0.985 -43.542 31.680 1.000 12.146 115 VAL C CA 1
ATOM 8579 C C . VAL C 1 115 ? 1.335 -44.934 32.165 1.000 12.050 115 VAL C C 1
ATOM 8580 O O . VAL C 1 115 ? 0.461 -45.848 32.087 1.000 12.815 115 VAL C O 1
ATOM 8593 N N . ARG C 1 116 ? 2.499 -45.089 32.756 1.000 10.570 116 ARG C N 1
ATOM 8594 C CA . ARG C 1 116 ? 3.005 -46.331 33.365 1.000 11.011 116 ARG C CA 1
ATOM 8595 C C . ARG C 1 116 ? 3.298 -46.184 34.845 1.000 12.049 116 ARG C C 1
ATOM 8596 O O . ARG C 1 116 ? 3.915 -45.180 35.219 1.000 14.558 116 ARG C O 1
ATOM 8617 N N . VAL C 1 117 ? 2.930 -47.173 35.621 1.000 12.586 117 VAL C N 1
ATOM 8618 C CA . VAL C 1 117 ? 3.001 -47.157 37.109 1.000 14.775 117 VAL C CA 1
ATOM 8619 C C . VAL C 1 117 ? 4.177 -47.968 37.637 1.000 16.627 117 VAL C C 1
ATOM 8620 O O . VAL C 1 117 ? 4.504 -49.058 37.103 1.000 17.802 117 VAL C O 1
ATOM 8633 N N . GLY C 1 118 ? 4.688 -47.457 38.741 1.000 17.988 118 GLY C N 1
ATOM 8634 C CA . GLY C 1 118 ? 5.792 -48.052 39.503 1.000 12.926 118 GLY C CA 1
ATOM 8635 C C . GLY C 1 118 ? 6.849 -46.990 39.690 1.000 13.481 118 GLY C C 1
ATOM 8636 O O . GLY C 1 118 ? 6.855 -45.915 39.081 1.000 13.858 118 GLY C O 1
ATOM 8640 N N . PRO C 1 119 ? 7.838 -47.269 40.517 1.000 12.528 119 PRO C N 1
ATOM 8641 C CA . PRO C 1 119 ? 8.883 -46.308 40.727 1.000 11.888 119 PRO C CA 1
ATOM 8642 C C . PRO C 1 119 ? 9.621 -46.157 39.385 1.000 10.468 119 PRO C C 1
ATOM 8643 O O . PRO C 1 119 ? 9.998 -47.119 38.711 1.000 9.950 119 PRO C O 1
ATOM 8654 N N . ALA C 1 120 ? 9.868 -44.907 39.010 1.000 11.319 120 ALA C N 1
ATOM 8655 C CA . ALA C 1 120 ? 10.499 -44.613 37.712 1.000 11.661 120 ALA C CA 1
ATOM 8656 C C . ALA C 1 120 ? 11.834 -45.308 37.575 1.000 11.513 120 ALA C C 1
ATOM 8657 O O . ALA C 1 120 ? 12.142 -45.729 36.470 1.000 10.898 120 ALA C O 1
ATOM 8664 N N . LEU C 1 121 ? 12.662 -45.431 38.617 1.000 11.344 121 LEU C N 1
ATOM 8665 C CA . LEU C 1 121 ? 13.988 -46.067 38.420 1.000 11.733 121 LEU C CA 1
ATOM 8666 C C . LEU C 1 121 ? 13.867 -47.568 38.187 1.000 10.358 121 LEU C C 1
ATOM 8667 O O . LEU C 1 121 ? 14.828 -48.135 37.665 1.000 10.535 121 LEU C O 1
ATOM 8683 N N . GLU C 1 122 ? 12.714 -48.161 38.473 1.000 9.559 122 GLU C N 1
ATOM 8684 C CA . GLU C 1 122 ? 12.444 -49.553 38.044 1.000 9.788 122 GLU C CA 1
ATOM 8685 C C . GLU C 1 122 ? 11.749 -49.622 36.679 1.000 9.811 122 GLU C C 1
ATOM 8686 O O . GLU C 1 122 ? 12.007 -50.520 35.867 1.000 10.344 122 GLU C O 1
ATOM 8698 N N . SER C 1 123 ? 10.878 -48.668 36.395 1.000 8.952 123 SER C N 1
ATOM 8699 C CA . SER C 1 123 ? 10.138 -48.689 35.114 1.000 9.586 123 SER C CA 1
ATOM 8700 C C . SER C 1 123 ? 11.024 -48.257 33.939 1.000 9.853 123 SER C C 1
ATOM 8701 O O . SER C 1 123 ? 10.864 -48.754 32.833 1.000 11.419 123 SER C O 1
ATOM 8709 N N . LEU C 1 124 ? 11.959 -47.364 34.173 1.000 9.261 124 LEU C N 1
ATOM 8710 C CA . LEU C 1 124 ? 12.843 -46.875 33.096 1.000 9.747 124 LEU C CA 1
ATOM 8711 C C . LEU C 1 124 ? 13.695 -47.969 32.492 1.000 9.539 124 LEU C C 1
ATOM 8712 O O . LEU C 1 124 ? 13.810 -48.070 31.285 1.000 9.967 124 LEU C O 1
ATOM 8728 N N . PRO C 1 125 ? 14.384 -48.858 33.264 1.000 9.454 125 PRO C N 1
ATOM 8729 C CA . PRO C 1 125 ? 15.136 -49.918 32.602 1.000 9.684 125 PRO C CA 1
ATOM 8730 C C . PRO C 1 125 ? 14.251 -50.872 31.802 1.000 9.655 125 PRO C C 1
ATOM 8731 O O . PRO C 1 125 ? 14.705 -51.361 30.779 1.000 9.393 125 PRO C O 1
ATOM 8742 N N . LYS C 1 126 ? 13.003 -51.033 32.234 1.000 10.291 126 LYS C N 1
ATOM 8743 C CA . LYS C 1 126 ? 12.075 -51.855 31.414 1.000 10.061 126 LYS C CA 1
ATOM 8744 C C . LYS C 1 126 ? 11.731 -51.149 30.088 1.000 10.468 126 LYS C C 1
ATOM 8745 O O . LYS C 1 126 ? 11.709 -51.776 29.026 1.000 10.699 126 LYS C O 1
ATOM 8764 N N . LEU C 1 127 ? 11.489 -49.843 30.154 1.000 9.907 127 LEU C N 1
ATOM 8765 C CA . LEU C 1 127 ? 11.305 -49.091 28.889 1.000 10.029 127 LEU C CA 1
ATOM 8766 C C . LEU C 1 127 ? 12.540 -49.231 28.007 1.000 10.086 127 LEU C C 1
ATOM 8767 O O . LEU C 1 127 ? 12.424 -49.436 26.767 1.000 9.954 127 LEU C O 1
ATOM 8783 N N . ALA C 1 128 ? 13.753 -49.082 28.591 1.000 9.795 128 ALA C N 1
ATOM 8784 C CA . ALA C 1 128 ? 14.992 -49.210 27.801 1.000 9.945 128 ALA C CA 1
ATOM 8785 C C . ALA C 1 128 ? 15.121 -50.618 27.189 1.000 10.361 128 ALA C C 1
ATOM 8786 O O . ALA C 1 128 ? 15.647 -50.697 26.070 1.000 11.431 128 ALA C O 1
ATOM 8793 N N . ASP C 1 129 ? 14.564 -51.649 27.830 1.000 12.191 129 ASP C N 1
ATOM 8794 C CA . ASP C 1 129 ? 14.529 -53.051 27.304 1.000 13.304 129 ASP C CA 1
ATOM 8795 C C . ASP C 1 129 ? 13.700 -53.098 26.021 1.000 12.846 129 ASP C C 1
ATOM 8796 O O . ASP C 1 129 ? 13.751 -54.131 25.295 1.000 13.137 129 ASP C O 1
ATOM 8805 N N . GLU C 1 130 ? 12.847 -52.098 25.753 1.000 9.769 130 GLU C N 1
ATOM 8806 C CA . GLU C 1 130 ? 12.016 -52.053 24.512 1.000 10.509 130 GLU C CA 1
ATOM 8807 C C . GLU C 1 130 ? 12.782 -51.393 23.356 1.000 10.448 130 GLU C C 1
ATOM 8808 O O . GLU C 1 130 ? 12.219 -51.305 22.243 1.000 13.248 130 GLU C O 1
ATOM 8820 N N . ARG C 1 131 ? 13.956 -50.819 23.624 1.000 11.217 131 ARG C N 1
ATOM 8821 C CA . ARG C 1 131 ? 14.779 -50.104 22.612 1.000 12.294 131 ARG C CA 1
ATOM 8822 C C . ARG C 1 131 ? 13.910 -49.074 21.905 1.000 12.189 131 ARG C C 1
ATOM 8823 O O . ARG C 1 131 ? 13.787 -49.066 20.676 1.000 13.466 131 ARG C O 1
ATOM 8844 N N . PRO C 1 132 ? 13.303 -48.126 22.642 1.000 12.126 132 PRO C N 1
ATOM 8845 C CA . PRO C 1 132 ? 12.452 -47.127 22.015 1.000 12.649 132 PRO C CA 1
ATOM 8846 C C . PRO C 1 132 ? 13.274 -46.183 21.130 1.000 11.848 132 PRO C C 1
ATOM 8847 O O . PRO C 1 132 ? 14.429 -45.961 21.384 1.000 13.393 132 PRO C O 1
ATOM 8858 N N . GLU C 1 133 ? 12.572 -45.593 20.151 1.000 14.840 133 GLU C N 1
ATOM 8859 C CA . GLU C 1 133 ? 13.140 -44.458 19.384 1.000 16.530 133 GLU C CA 1
ATOM 8860 C C . GLU C 1 133 ? 13.441 -43.365 20.404 1.000 15.260 133 GLU C C 1
ATOM 8861 O O . GLU C 1 133 ? 12.751 -43.213 21.417 1.000 14.368 133 GLU C O 1
ATOM 8873 N N . PRO C 1 134 ? 14.492 -42.577 20.174 1.000 13.862 134 PRO C N 1
ATOM 8874 C CA . PRO C 1 134 ? 14.863 -41.520 21.113 1.000 12.708 134 PRO C CA 1
ATOM 8875 C C . PRO C 1 134 ? 13.710 -40.544 21.353 1.000 11.294 134 PRO C C 1
ATOM 8876 O O . PRO C 1 134 ? 12.920 -40.265 20.450 1.000 12.604 134 PRO C O 1
ATOM 8887 N N . PHE C 1 135 ? 13.689 -39.986 22.556 1.000 10.066 135 PHE C N 1
ATOM 8888 C CA . PHE C 1 135 ? 12.740 -38.920 22.925 1.000 9.867 135 PHE C CA 1
ATOM 8889 C C . PHE C 1 135 ? 13.380 -37.571 22.615 1.000 9.203 135 PHE C C 1
ATOM 8890 O O . PHE C 1 135 ? 14.620 -37.406 22.678 1.000 10.508 135 PHE C O 1
ATOM 8907 N N . ASP C 1 136 ? 12.545 -36.654 22.172 1.000 8.887 136 ASP C N 1
ATOM 8908 C CA . ASP C 1 136 ? 12.957 -35.272 21.870 1.000 8.826 136 ASP C CA 1
ATOM 8909 C C . ASP C 1 136 ? 12.995 -34.378 23.104 1.000 9.291 136 ASP C C 1
ATOM 8910 O O . ASP C 1 136 ? 13.753 -33.414 23.128 1.000 9.460 136 ASP C O 1
ATOM 8919 N N . LEU C 1 137 ? 12.173 -34.639 24.106 1.000 9.053 137 LEU C N 1
ATOM 8920 C CA . LEU C 1 137 ? 12.127 -33.849 25.339 1.000 9.722 137 LEU C CA 1
ATOM 8921 C C . LEU C 1 137 ? 11.862 -34.823 26.465 1.000 8.959 137 LEU C C 1
ATOM 8922 O O . LEU C 1 137 ? 10.927 -35.630 26.387 1.000 9.292 137 LEU C O 1
ATOM 8938 N N . VAL C 1 138 ? 12.657 -34.724 27.504 1.000 8.090 138 VAL C N 1
ATOM 8939 C CA . VAL C 1 138 ? 12.455 -35.449 28.771 1.000 8.333 138 VAL C CA 1
ATOM 8940 C C . VAL C 1 138 ? 12.183 -34.416 29.851 1.000 8.397 138 VAL C C 1
ATOM 8941 O O . VAL C 1 138 ? 12.995 -33.506 30.053 1.000 9.693 138 VAL C O 1
ATOM 8954 N N . PHE C 1 139 ? 11.072 -34.524 30.549 1.000 7.892 139 PHE C N 1
ATOM 8955 C CA . PHE C 1 139 ? 10.668 -33.637 31.637 1.000 8.411 139 PHE C CA 1
ATOM 8956 C C . PHE C 1 139 ? 10.747 -34.416 32.930 1.000 9.529 139 PHE C C 1
ATOM 8957 O O . PHE C 1 139 ? 10.080 -35.439 33.084 1.000 8.979 139 PHE C O 1
ATOM 8974 N N . ILE C 1 140 ? 11.634 -33.993 33.808 1.000 9.471 140 ILE C N 1
ATOM 8975 C CA . ILE C 1 140 ? 11.917 -34.648 35.104 1.000 9.141 140 ILE C CA 1
ATOM 8976 C C . ILE C 1 140 ? 11.321 -33.839 36.235 1.000 10.555 140 ILE C C 1
ATOM 8977 O O . ILE C 1 140 ? 11.810 -32.724 36.540 1.000 10.622 140 ILE C O 1
ATOM 8993 N N . ASP C 1 141 ? 10.335 -34.375 36.924 1.000 12.475 141 ASP C N 1
ATOM 8994 C CA . ASP C 1 141 ? 9.622 -33.654 37.987 1.000 14.373 141 ASP C CA 1
ATOM 8995 C C . ASP C 1 141 ? 9.086 -34.672 38.992 1.000 15.646 141 ASP C C 1
ATOM 8996 O O . ASP C 1 141 ? 7.858 -34.786 39.114 1.000 15.517 141 ASP C O 1
ATOM 9005 N N . ALA C 1 142 ? 9.956 -35.455 39.630 1.000 15.022 142 ALA C N 1
ATOM 9006 C CA . ALA C 1 142 ? 9.521 -36.505 40.567 1.000 16.096 142 ALA C CA 1
ATOM 9007 C C . ALA C 1 142 ? 10.275 -36.323 41.866 1.000 15.818 142 ALA C C 1
ATOM 9008 O O . ALA C 1 142 ? 10.284 -35.184 42.365 1.000 18.999 142 ALA C O 1
ATOM 9015 N N . ASP C 1 143 ? 10.850 -37.394 42.392 1.000 14.913 143 ASP C N 1
ATOM 9016 C CA . ASP C 1 143 ? 11.640 -37.390 43.647 1.000 14.843 143 ASP C CA 1
ATOM 9017 C C . ASP C 1 143 ? 13.039 -36.876 43.348 1.000 12.887 143 ASP C C 1
ATOM 9018 O O . ASP C 1 143 ? 13.810 -37.533 42.610 1.000 13.941 143 ASP C O 1
ATOM 9027 N N . LYS C 1 144 ? 13.380 -35.741 43.930 1.000 14.565 144 LYS C N 1
ATOM 9028 C CA . LYS C 1 144 ? 14.583 -34.985 43.523 1.000 15.600 144 LYS C CA 1
ATOM 9029 C C . LYS C 1 144 ? 15.854 -35.710 43.909 1.000 14.192 144 LYS C C 1
ATOM 9030 O O . LYS C 1 144 ? 16.837 -35.548 43.202 1.000 13.667 144 LYS C O 1
ATOM 9049 N N . VAL C 1 145 ? 15.854 -36.557 44.949 1.000 14.155 145 VAL C N 1
ATOM 9050 C CA . VAL C 1 145 ? 17.057 -37.336 45.323 1.000 14.141 145 VAL C CA 1
ATOM 9051 C C . VAL C 1 145 ? 17.556 -38.161 44.123 1.000 12.585 145 VAL C C 1
ATOM 9052 O O . VAL C 1 145 ? 18.760 -38.384 43.999 1.000 14.194 145 VAL C O 1
ATOM 9065 N N . ASN C 1 146 ? 16.642 -38.616 43.244 1.000 12.489 146 ASN C N 1
ATOM 9066 C CA . ASN C 1 146 ? 17.002 -39.491 42.101 1.000 13.269 146 ASN C CA 1
ATOM 9067 C C . ASN C 1 146 ? 17.194 -38.701 40.796 1.000 12.005 146 ASN C C 1
ATOM 9068 O O . ASN C 1 146 ? 17.461 -39.339 39.789 1.000 12.135 146 ASN C O 1
ATOM 9079 N N . ASN C 1 147 ? 17.195 -37.372 40.860 1.000 12.745 147 ASN C N 1
ATOM 9080 C CA . ASN C 1 147 ? 17.405 -36.534 39.653 1.000 13.222 147 ASN C CA 1
ATOM 9081 C C . ASN C 1 147 ? 18.663 -36.954 38.891 1.000 12.108 147 ASN C C 1
ATOM 9082 O O . ASN C 1 147 ? 18.595 -37.002 37.675 1.000 12.263 147 ASN C O 1
ATOM 9093 N N . PRO C 1 148 ? 19.854 -37.224 39.486 1.000 11.633 148 PRO C N 1
ATOM 9094 C CA . PRO C 1 148 ? 21.008 -37.586 38.667 1.000 10.894 148 PRO C CA 1
ATOM 9095 C C . PRO C 1 148 ? 20.774 -38.867 37.859 1.000 9.691 148 PRO C C 1
ATOM 9096 O O . PRO C 1 148 ? 21.124 -38.894 36.679 1.000 10.650 148 PRO C O 1
ATOM 9107 N N . HIS C 1 149 ? 20.145 -39.890 38.473 1.000 11.456 149 HIS C N 1
ATOM 9108 C CA . HIS C 1 149 ? 19.855 -41.143 37.741 1.000 10.848 149 HIS C CA 1
ATOM 9109 C C . HIS C 1 149 ? 18.793 -40.918 36.653 1.000 9.424 149 HIS C C 1
ATOM 9110 O O . HIS C 1 149 ? 18.930 -41.472 35.575 1.000 10.095 149 HIS C O 1
ATOM 9125 N N . TYR C 1 150 ? 17.855 -39.997 36.873 1.000 9.421 150 TYR C N 1
ATOM 9126 C CA . TYR C 1 150 ? 16.877 -39.662 35.824 1.000 9.347 150 TYR C CA 1
ATOM 9127 C C . TYR C 1 150 ? 17.581 -38.945 34.677 1.000 9.682 150 TYR C C 1
ATOM 9128 O O . TYR C 1 150 ? 17.232 -39.175 33.554 1.000 9.417 150 TYR C O 1
ATOM 9146 N N . VAL C 1 151 ? 18.517 -38.055 34.977 1.000 9.471 151 VAL C N 1
ATOM 9147 C CA . VAL C 1 151 ? 19.303 -37.424 33.876 1.000 9.683 151 VAL C CA 1
ATOM 9148 C C . VAL C 1 151 ? 20.132 -38.467 33.107 1.000 9.946 151 VAL C C 1
ATOM 9149 O O . VAL C 1 151 ? 20.207 -38.463 31.891 1.000 9.574 151 VAL C O 1
ATOM 9162 N N . GLU C 1 152 ? 20.709 -39.434 33.820 1.000 11.027 152 GLU C N 1
ATOM 9163 C CA . GLU C 1 152 ? 21.444 -40.511 33.120 1.000 11.627 152 GLU C CA 1
ATOM 9164 C C . GLU C 1 152 ? 20.495 -41.295 32.210 1.000 9.538 152 GLU C C 1
ATOM 9165 O O . GLU C 1 152 ? 20.879 -41.624 31.073 1.000 10.677 152 GLU C O 1
ATOM 9177 N N . TRP C 1 153 ? 19.298 -41.600 32.703 1.000 9.293 153 TRP C N 1
ATOM 9178 C CA . TRP C 1 153 ? 18.330 -42.316 31.856 1.000 9.342 153 TRP C CA 1
ATOM 9179 C C . TRP C 1 153 ? 17.953 -41.434 30.665 1.000 9.605 153 TRP C C 1
ATOM 9180 O O . TRP C 1 153 ? 17.834 -41.957 29.559 1.000 9.895 153 TRP C O 1
ATOM 9201 N N . ALA C 1 154 ? 17.783 -40.133 30.886 1.000 10.034 154 ALA C N 1
ATOM 9202 C CA . ALA C 1 154 ? 17.422 -39.218 29.790 1.000 10.103 154 ALA C CA 1
ATOM 9203 C C . ALA C 1 154 ? 18.540 -39.238 28.735 1.000 9.925 154 ALA C C 1
ATOM 9204 O O . ALA C 1 154 ? 18.232 -39.305 27.540 1.000 9.462 154 ALA C O 1
ATOM 9211 N N . LEU C 1 155 ? 19.815 -39.230 29.158 1.000 9.624 155 LEU C N 1
ATOM 9212 C CA . LEU C 1 155 ? 20.937 -39.331 28.188 1.000 10.778 155 LEU C CA 1
ATOM 9213 C C . LEU C 1 155 ? 20.832 -40.620 27.376 1.000 11.206 155 LEU C C 1
ATOM 9214 O O . LEU C 1 155 ? 21.072 -40.599 26.158 1.000 12.802 155 LEU C O 1
ATOM 9230 N N . LYS C 1 156 ? 20.484 -41.729 28.020 1.000 11.884 156 LYS C N 1
ATOM 9231 C CA . LYS C 1 156 ? 20.391 -42.995 27.290 1.000 12.703 156 LYS C CA 1
ATOM 9232 C C . LYS C 1 156 ? 19.221 -42.981 26.295 1.000 13.909 156 LYS C C 1
ATOM 9233 O O . LYS C 1 156 ? 19.260 -43.682 25.298 1.000 15.110 156 LYS C O 1
ATOM 9252 N N . LEU C 1 157 ? 18.169 -42.226 26.559 1.000 10.503 157 LEU C N 1
ATOM 9253 C CA . LEU C 1 157 ? 16.910 -42.313 25.796 1.000 10.588 157 LEU C CA 1
ATOM 9254 C C . LEU C 1 157 ? 16.708 -41.083 24.907 1.000 9.450 157 LEU C C 1
ATOM 9255 O O . LEU C 1 157 ? 15.564 -40.932 24.434 1.000 11.209 157 LEU C O 1
ATOM 9271 N N . THR C 1 158 ? 17.735 -40.286 24.657 1.000 9.800 158 THR C N 1
ATOM 9272 C CA . THR C 1 158 ? 17.654 -39.096 23.793 1.000 10.129 158 THR C CA 1
ATOM 9273 C C . THR C 1 158 ? 18.678 -39.170 22.658 1.000 11.144 158 THR C C 1
ATOM 9274 O O . THR C 1 158 ? 19.388 -40.181 22.514 1.000 13.917 158 THR C O 1
ATOM 9285 N N . ARG C 1 159 ? 18.719 -38.131 21.832 1.000 11.391 159 ARG C N 1
ATOM 9286 C CA . ARG C 1 159 ? 19.700 -38.011 20.733 1.000 11.723 159 ARG C CA 1
ATOM 9287 C C . ARG C 1 159 ? 20.139 -36.554 20.650 1.000 11.856 159 ARG C C 1
ATOM 9288 O O . ARG C 1 159 ? 19.512 -35.669 21.264 1.000 10.171 159 ARG C O 1
ATOM 9309 N N . PRO C 1 160 ? 21.149 -36.239 19.810 1.000 10.904 160 PRO C N 1
ATOM 9310 C CA . PRO C 1 160 ? 21.521 -34.862 19.600 1.000 10.487 160 PRO C CA 1
ATOM 9311 C C . PRO C 1 160 ? 20.323 -34.003 19.198 1.000 9.914 160 PRO C C 1
ATOM 9312 O O . PRO C 1 160 ? 19.565 -34.352 18.357 1.000 10.664 160 PRO C O 1
ATOM 9323 N N . GLY C 1 161 ? 20.189 -32.906 19.898 1.000 10.034 161 GLY C N 1
ATOM 9324 C CA . GLY C 1 161 ? 19.103 -31.956 19.687 1.000 9.679 161 GLY C CA 1
ATOM 9325 C C . GLY C 1 161 ? 17.950 -32.130 20.662 1.000 9.596 161 GLY C C 1
ATOM 9326 O O . GLY C 1 161 ? 17.096 -31.245 20.794 1.000 10.803 161 GLY C O 1
ATOM 9330 N N . SER C 1 162 ? 17.912 -33.242 21.368 1.000 9.515 162 SER C N 1
ATOM 9331 C CA . SER C 1 162 ? 16.851 -33.449 22.374 1.000 8.494 162 SER C CA 1
ATOM 9332 C C . SER C 1 162 ? 17.074 -32.457 23.514 1.000 8.616 162 SER C C 1
ATOM 9333 O O . SER C 1 162 ? 18.210 -31.923 23.712 1.000 9.429 162 SER C O 1
ATOM 9341 N N . LEU C 1 163 ? 16.076 -32.318 24.356 1.000 9.417 163 LEU C N 1
ATOM 9342 C CA . LEU C 1 163 ? 16.075 -31.418 25.514 1.000 9.724 163 LEU C CA 1
ATOM 9343 C C . LEU C 1 163 ? 15.761 -32.220 26.772 1.000 9.458 163 LEU C C 1
ATOM 9344 O O . LEU C 1 163 ? 14.973 -33.173 26.749 1.000 10.141 163 LEU C O 1
ATOM 9360 N N . ILE C 1 164 ? 16.344 -31.776 27.858 1.000 9.189 164 ILE C N 1
ATOM 9361 C CA . ILE C 1 164 ? 16.081 -32.299 29.210 1.000 9.235 164 ILE C CA 1
ATOM 9362 C C . ILE C 1 164 ? 15.687 -31.103 30.046 1.000 9.405 164 ILE C C 1
ATOM 9363 O O . ILE C 1 164 ? 16.474 -30.155 30.174 1.000 9.739 164 ILE C O 1
ATOM 9379 N N . VAL C 1 165 ? 14.544 -31.188 30.692 1.000 8.822 165 VAL C N 1
ATOM 9380 C CA . VAL C 1 165 ? 14.075 -30.142 31.623 1.000 9.021 165 VAL C CA 1
ATOM 9381 C C . VAL C 1 165 ? 13.953 -30.753 33.002 1.000 10.577 165 VAL C C 1
ATOM 9382 O O . VAL C 1 165 ? 13.300 -31.822 33.130 1.000 10.534 165 VAL C O 1
ATOM 9395 N N . VAL C 1 166 ? 14.537 -30.120 34.004 1.000 9.815 166 VAL C N 1
ATOM 9396 C CA . VAL C 1 166 ? 14.493 -30.610 35.400 1.000 10.435 166 VAL C CA 1
ATOM 9397 C C . VAL C 1 166 ? 13.753 -29.542 36.162 1.000 10.697 166 VAL C C 1
ATOM 9398 O O . VAL C 1 166 ? 14.235 -28.407 36.202 1.000 10.036 166 VAL C O 1
ATOM 9411 N N . ASP C 1 167 ? 12.608 -29.844 36.723 1.000 9.958 167 ASP C N 1
ATOM 9412 C CA . ASP C 1 167 ? 11.815 -28.886 37.518 1.000 11.488 167 ASP C CA 1
ATOM 9413 C C . ASP C 1 167 ? 12.297 -28.844 38.955 1.000 11.323 167 ASP C C 1
ATOM 9414 O O . ASP C 1 167 ? 12.863 -29.785 39.459 1.000 12.436 167 ASP C O 1
ATOM 9423 N N . ASN C 1 168 ? 12.028 -27.717 39.590 1.000 12.422 168 ASN C N 1
ATOM 9424 C CA . ASN C 1 168 ? 12.101 -27.571 41.061 1.000 14.226 168 ASN C CA 1
ATOM 9425 C C . ASN C 1 168 ? 13.543 -27.738 41.499 1.000 13.212 168 ASN C C 1
ATOM 9426 O O . ASN C 1 168 ? 13.818 -28.558 42.375 1.000 14.775 168 ASN C O 1
ATOM 9437 N N . VAL C 1 169 ? 14.465 -26.962 40.917 1.000 11.125 169 VAL C N 1
ATOM 9438 C CA . VAL C 1 169 ? 15.924 -27.118 41.177 1.000 11.053 169 VAL C CA 1
ATOM 9439 C C . VAL C 1 169 ? 16.467 -26.094 42.188 1.000 13.089 169 VAL C C 1
ATOM 9440 O O . VAL C 1 169 ? 17.718 -26.079 42.412 1.000 15.572 169 VAL C O 1
ATOM 9453 N N . VAL C 1 170 ? 15.624 -25.222 42.750 1.000 11.644 170 VAL C N 1
ATOM 9454 C CA . VAL C 1 170 ? 16.132 -24.124 43.614 1.000 12.138 170 VAL C CA 1
ATOM 9455 C C . VAL C 1 170 ? 16.109 -24.580 45.086 1.000 13.006 170 VAL C C 1
ATOM 9456 O O . VAL C 1 170 ? 17.009 -24.137 45.888 1.000 12.989 170 VAL C O 1
ATOM 9469 N N . ARG C 1 171 ? 15.082 -25.355 45.495 1.000 15.883 171 ARG C N 1
ATOM 9470 C CA . ARG C 1 171 ? 15.014 -25.904 46.886 1.000 16.527 171 ARG C CA 1
ATOM 9471 C C . ARG C 1 171 ? 15.067 -24.766 47.922 1.000 17.708 171 ARG C C 1
ATOM 9472 O O . ARG C 1 171 ? 15.765 -24.900 48.954 1.000 15.621 171 ARG C O 1
ATOM 9493 N N . GLY C 1 172 ? 14.301 -23.688 47.711 1.000 16.781 172 GLY C N 1
ATOM 9494 C CA . GLY C 1 172 ? 14.246 -22.555 48.663 1.000 15.558 172 GLY C CA 1
ATOM 9495 C C . GLY C 1 172 ? 15.549 -21.782 48.753 1.000 16.455 172 GLY C C 1
ATOM 9496 O O . GLY C 1 172 ? 15.650 -20.896 49.633 1.000 18.225 172 GLY C O 1
ATOM 9500 N N . GLY C 1 173 ? 16.510 -22.026 47.857 1.000 15.001 173 GLY C N 1
ATOM 9501 C CA . GLY C 1 173 ? 17.885 -21.493 47.903 1.000 16.892 173 GLY C CA 1
ATOM 9502 C C . GLY C 1 173 ? 18.855 -22.458 48.557 1.000 17.055 173 GLY C C 1
ATOM 9503 O O . GLY C 1 173 ? 20.093 -22.238 48.492 1.000 18.268 173 GLY C O 1
ATOM 9507 N N . GLY C 1 174 ? 18.373 -23.586 49.078 1.000 16.101 174 GLY C N 1
ATOM 9508 C CA . GLY C 1 174 ? 19.246 -24.621 49.682 1.000 16.337 174 GLY C CA 1
ATOM 9509 C C . GLY C 1 174 ? 20.160 -25.298 48.679 1.000 14.180 174 GLY C C 1
ATOM 9510 O O . GLY C 1 174 ? 21.153 -25.905 49.050 1.000 13.960 174 GLY C O 1
ATOM 9514 N N . VAL C 1 175 ? 19.901 -25.163 47.384 1.000 13.821 175 VAL C N 1
ATOM 9515 C CA . VAL C 1 175 ? 20.711 -25.803 46.320 1.000 13.537 175 VAL C CA 1
ATOM 9516 C C . VAL C 1 175 ? 22.152 -25.319 46.368 1.000 13.170 175 VAL C C 1
ATOM 9517 O O . VAL C 1 175 ? 22.986 -26.033 45.881 1.000 15.678 175 VAL C O 1
ATOM 9530 N N . THR C 1 176 ? 22.445 -24.158 46.939 1.000 12.611 176 THR C N 1
ATOM 9531 C CA . THR C 1 176 ? 23.802 -23.612 46.979 1.000 13.507 176 THR C CA 1
ATOM 9532 C C . THR C 1 176 ? 24.587 -24.233 48.138 1.000 14.788 176 THR C C 1
ATOM 9533 O O . THR C 1 176 ? 25.798 -23.919 48.174 1.000 16.288 176 THR C O 1
ATOM 9544 N N . ASP C 1 177 ? 23.968 -25.051 49.003 1.000 15.059 177 ASP C N 1
ATOM 9545 C CA . ASP C 1 177 ? 24.595 -25.557 50.261 1.000 17.339 177 ASP C CA 1
ATOM 9546 C C . ASP C 1 177 ? 25.347 -26.874 49.974 1.000 16.274 177 ASP C C 1
ATOM 9547 O O . ASP C 1 177 ? 24.712 -27.935 49.920 1.000 19.135 177 ASP C O 1
ATOM 9556 N N . ALA C 1 178 ? 26.658 -26.781 49.777 1.000 20.096 178 ALA C N 1
ATOM 9557 C CA . ALA C 1 178 ? 27.517 -27.954 49.501 1.000 22.299 178 ALA C CA 1
ATOM 9558 C C . ALA C 1 178 ? 27.521 -28.887 50.711 1.000 25.476 178 ALA C C 1
ATOM 9559 O O . ALA C 1 178 ? 27.894 -30.063 50.525 1.000 25.618 178 ALA C O 1
ATOM 9566 N N . GLY C 1 179 ? 27.062 -28.408 51.871 1.000 23.825 179 GLY C N 1
ATOM 9567 C CA . GLY C 1 179 ? 27.083 -29.161 53.139 1.000 26.809 179 GLY C CA 1
ATOM 9568 C C . GLY C 1 179 ? 25.725 -29.757 53.469 1.000 27.001 179 GLY C C 1
ATOM 9569 O O . GLY C 1 179 ? 25.606 -30.474 54.478 1.000 27.424 179 GLY C O 1
ATOM 9573 N N . SER C 1 180 ? 24.692 -29.446 52.691 1.000 24.936 180 SER C N 1
ATOM 9574 C CA . SER C 1 180 ? 23.313 -29.875 53.013 1.000 24.577 180 SER C CA 1
ATOM 9575 C C . SER C 1 180 ? 23.246 -31.400 53.001 1.000 25.646 180 SER C C 1
ATOM 9576 O O . SER C 1 180 ? 23.862 -32.010 52.102 1.000 27.657 180 SER C O 1
ATOM 9584 N N . THR C 1 181 ? 22.504 -31.970 53.956 1.000 25.380 181 THR C N 1
ATOM 9585 C CA . THR C 1 181 ? 22.271 -33.429 54.034 1.000 26.520 181 THR C CA 1
ATOM 9586 C C . THR C 1 181 ? 20.890 -33.725 53.469 1.000 27.465 181 THR C C 1
ATOM 9587 O O . THR C 1 181 ? 20.521 -34.929 53.458 1.000 29.812 181 THR C O 1
ATOM 9598 N N . ASP C 1 182 ? 20.156 -32.701 53.020 1.000 23.712 182 ASP C N 1
ATOM 9599 C CA . ASP C 1 182 ? 18.794 -32.865 52.470 1.000 22.775 182 ASP C CA 1
ATOM 9600 C C . ASP C 1 182 ? 18.950 -33.681 51.187 1.000 23.098 182 ASP C C 1
ATOM 9601 O O . ASP C 1 182 ? 19.620 -33.241 50.265 1.000 19.962 182 ASP C O 1
ATOM 9610 N N . PRO C 1 183 ? 18.391 -34.898 51.081 1.000 21.712 183 PRO C N 1
ATOM 9611 C CA . PRO C 1 183 ? 18.564 -35.696 49.865 1.000 22.381 183 PRO C CA 1
ATOM 9612 C C . PRO C 1 183 ? 18.104 -34.950 48.600 1.000 18.880 183 PRO C C 1
ATOM 9613 O O . PRO C 1 183 ? 18.697 -35.189 47.540 1.000 18.147 183 PRO C O 1
ATOM 9624 N N . SER C 1 184 ? 17.047 -34.145 48.669 1.000 18.474 184 SER C N 1
ATOM 9625 C CA . SER C 1 184 ? 16.545 -33.394 47.496 1.000 17.082 184 SER C CA 1
ATOM 9626 C C . SER C 1 184 ? 17.616 -32.389 47.039 1.000 16.336 184 SER C C 1
ATOM 9627 O O . SER C 1 184 ? 17.779 -32.183 45.827 1.000 15.650 184 SER C O 1
ATOM 9635 N N . VAL C 1 185 ? 18.273 -31.722 47.967 1.000 15.650 185 VAL C N 1
ATOM 9636 C CA . VAL C 1 185 ? 19.370 -30.778 47.619 1.000 14.458 185 VAL C CA 1
ATOM 9637 C C . VAL C 1 185 ? 20.530 -31.567 47.035 1.000 13.784 185 VAL C C 1
ATOM 9638 O O . VAL C 1 185 ? 21.071 -31.181 45.987 1.000 13.144 185 VAL C O 1
ATOM 9651 N N . ARG C 1 186 ? 20.922 -32.680 47.678 1.000 14.863 186 ARG C N 1
ATOM 9652 C CA . ARG C 1 186 ? 22.074 -33.449 47.178 1.000 14.905 186 ARG C CA 1
ATOM 9653 C C . ARG C 1 186 ? 21.801 -33.952 45.753 1.000 12.092 186 ARG C C 1
ATOM 9654 O O . ARG C 1 186 ? 22.695 -33.850 44.868 1.000 11.547 186 ARG C O 1
ATOM 9675 N N . GLY C 1 187 ? 20.613 -34.484 45.519 1.000 12.498 187 GLY C N 1
ATOM 9676 C CA . GLY C 1 187 ? 20.277 -35.015 44.193 1.000 11.083 187 GLY C CA 1
ATOM 9677 C C . GLY C 1 187 ? 20.201 -33.901 43.168 1.000 11.202 187 GLY C C 1
ATOM 9678 O O . GLY C 1 187 ? 20.663 -34.071 41.995 1.000 10.971 187 GLY C O 1
ATOM 9682 N N . THR C 1 188 ? 19.626 -32.777 43.546 1.000 11.326 188 THR C N 1
ATOM 9683 C CA . THR C 1 188 ? 19.558 -31.635 42.614 1.000 10.654 188 THR C CA 1
ATOM 9684 C C . THR C 1 188 ? 20.969 -31.150 42.255 1.000 9.798 188 THR C C 1
ATOM 9685 O O . THR C 1 188 ? 21.288 -30.956 41.081 1.000 9.640 188 THR C O 1
ATOM 9696 N N . ARG C 1 189 ? 21.833 -30.974 43.248 1.000 9.820 189 ARG C N 1
ATOM 9697 C CA . ARG C 1 189 ? 23.200 -30.491 42.959 1.000 10.512 189 ARG C CA 1
ATOM 9698 C C . ARG C 1 189 ? 23.967 -31.472 42.073 1.000 10.312 189 ARG C C 1
ATOM 9699 O O . ARG C 1 189 ? 24.659 -31.068 41.108 1.000 11.315 189 ARG C O 1
ATOM 9720 N N . SER C 1 190 ? 23.824 -32.769 42.352 1.000 10.481 190 SER C N 1
ATOM 9721 C CA A SER C 1 190 ? 24.475 -33.823 41.545 0.800 10.579 190 SER C CA 1
ATOM 9722 C CA B SER C 1 190 ? 24.504 -33.808 41.540 0.200 9.656 190 SER C CA 1
ATOM 9723 C C . SER C 1 190 ? 23.972 -33.783 40.096 1.000 9.519 190 SER C C 1
ATOM 9724 O O . SER C 1 190 ? 24.756 -33.968 39.167 1.000 10.205 190 SER C O 1
ATOM 9738 N N . ALA C 1 191 ? 22.673 -33.548 39.898 1.000 9.543 191 ALA C N 1
ATOM 9739 C CA . ALA C 1 191 ? 22.103 -33.537 38.550 1.000 9.698 191 ALA C CA 1
ATOM 9740 C C . ALA C 1 191 ? 22.612 -32.301 37.801 1.000 9.245 191 ALA C C 1
ATOM 9741 O O . ALA C 1 191 ? 22.930 -32.376 36.615 1.000 8.607 191 ALA C O 1
ATOM 9748 N N . LEU C 1 192 ? 22.717 -31.160 38.483 1.000 9.408 192 LEU C N 1
ATOM 9749 C CA . LEU C 1 192 ? 23.205 -29.948 37.817 1.000 8.904 192 LEU C CA 1
ATOM 9750 C C . LEU C 1 192 ? 24.693 -30.068 37.500 1.000 8.963 192 LEU C C 1
ATOM 9751 O O . LEU C 1 192 ? 25.095 -29.655 36.432 1.000 9.807 192 LEU C O 1
ATOM 9767 N N . GLU C 1 193 ? 25.477 -30.720 38.374 1.000 8.960 193 GLU C N 1
ATOM 9768 C CA . GLU C 1 193 ? 26.910 -30.963 38.086 1.000 10.639 193 GLU C CA 1
ATOM 9769 C C . GLU C 1 193 ? 27.052 -31.909 36.876 1.000 9.630 193 GLU C C 1
ATOM 9770 O O . GLU C 1 193 ? 27.942 -31.728 36.054 1.000 9.692 193 GLU C O 1
ATOM 9782 N N . LEU C 1 194 ? 26.185 -32.916 36.791 1.000 9.225 194 LEU C N 1
ATOM 9783 C CA . LEU C 1 194 ? 26.204 -33.857 35.653 1.000 9.511 194 LEU C CA 1
ATOM 9784 C C . LEU C 1 194 ? 25.925 -33.101 34.351 1.000 8.761 194 LEU C C 1
ATOM 9785 O O . LEU C 1 194 ? 26.675 -33.239 33.417 1.000 9.205 194 LEU C O 1
ATOM 9801 N N . ILE C 1 195 ? 24.931 -32.201 34.326 1.000 9.132 195 ILE C N 1
ATOM 9802 C CA . ILE C 1 195 ? 24.679 -31.361 33.141 1.000 9.505 195 ILE C CA 1
ATOM 9803 C C . ILE C 1 195 ? 25.936 -30.550 32.805 1.000 8.857 195 ILE C C 1
ATOM 9804 O O . ILE C 1 195 ? 26.327 -30.505 31.623 1.000 9.786 195 ILE C O 1
ATOM 9820 N N . ALA C 1 196 ? 26.478 -29.895 33.818 1.000 9.182 196 ALA C N 1
ATOM 9821 C CA . ALA C 1 196 ? 27.696 -29.103 33.568 1.000 9.724 196 ALA C CA 1
ATOM 9822 C C . ALA C 1 196 ? 28.799 -29.943 32.923 1.000 8.653 196 ALA C C 1
ATOM 9823 O O . ALA C 1 196 ? 29.308 -29.628 31.911 1.000 9.275 196 ALA C O 1
ATOM 9830 N N . GLU C 1 197 ? 29.190 -31.017 33.568 1.000 8.886 197 GLU C N 1
ATOM 9831 C CA . GLU C 1 197 ? 30.452 -31.724 33.206 1.000 9.498 197 GLU C CA 1
ATOM 9832 C C . GLU C 1 197 ? 30.274 -32.630 31.996 1.000 9.714 197 GLU C C 1
ATOM 9833 O O . GLU C 1 197 ? 31.228 -32.845 31.248 1.000 10.692 197 GLU C O 1
ATOM 9845 N N . HIS C 1 198 ? 29.059 -33.107 31.764 1.000 9.484 198 HIS C N 1
ATOM 9846 C CA . HIS C 1 198 ? 28.884 -34.073 30.666 1.000 10.147 198 HIS C CA 1
ATOM 9847 C C . HIS C 1 198 ? 29.114 -33.381 29.333 1.000 10.385 198 HIS C C 1
ATOM 9848 O O . HIS C 1 198 ? 28.463 -32.366 29.048 1.000 10.536 198 HIS C O 1
ATOM 9863 N N . PRO C 1 199 ? 30.013 -33.854 28.438 1.000 10.853 199 PRO C N 1
ATOM 9864 C CA . PRO C 1 199 ? 30.245 -33.140 27.180 1.000 11.963 199 PRO C CA 1
ATOM 9865 C C . PRO C 1 199 ? 29.046 -33.106 26.239 1.000 11.975 199 PRO C C 1
ATOM 9866 O O . PRO C 1 199 ? 29.041 -32.291 25.313 1.000 15.755 199 PRO C O 1
ATOM 9877 N N . LYS C 1 200 ? 28.126 -34.031 26.430 1.000 12.675 200 LYS C N 1
ATOM 9878 C CA . LYS C 1 200 ? 26.946 -34.073 25.560 1.000 14.851 200 LYS C CA 1
ATOM 9879 C C . LYS C 1 200 ? 25.884 -33.119 26.075 1.000 12.392 200 LYS C C 1
ATOM 9880 O O . LYS C 1 200 ? 24.822 -33.088 25.393 1.000 11.896 200 LYS C O 1
ATOM 9899 N N . LEU C 1 201 ? 26.081 -32.382 27.165 1.000 10.591 201 LEU C N 1
ATOM 9900 C CA . LEU C 1 201 ? 24.959 -31.515 27.652 1.000 10.286 201 LEU C CA 1
ATOM 9901 C C . LEU C 1 201 ? 25.418 -30.070 27.768 1.000 10.305 201 LEU C C 1
ATOM 9902 O O . LEU C 1 201 ? 26.479 -29.828 28.350 1.000 10.572 201 LEU C O 1
ATOM 9918 N N . SER C 1 202 ? 24.626 -29.151 27.259 1.000 10.091 202 SER C N 1
ATOM 9919 C CA . SER C 1 202 ? 24.841 -27.715 27.521 1.000 10.634 202 SER C CA 1
ATOM 9920 C C . SER C 1 202 ? 23.587 -27.184 28.204 1.000 9.923 202 SER C C 1
ATOM 9921 O O . SER C 1 202 ? 22.491 -27.414 27.642 1.000 10.209 202 SER C O 1
ATOM 9929 N N . GLY C 1 203 ? 23.691 -26.550 29.360 1.000 9.123 203 GLY C N 1
ATOM 9930 C CA . GLY C 1 203 ? 22.495 -26.205 30.113 1.000 9.905 203 GLY C CA 1
ATOM 9931 C C . GLY C 1 203 ? 22.540 -24.884 30.811 1.000 8.754 203 GLY C C 1
ATOM 9932 O O . GLY C 1 203 ? 23.558 -24.163 30.794 1.000 10.803 203 GLY C O 1
ATOM 9936 N N . THR C 1 204 ? 21.440 -24.581 31.469 1.000 8.657 204 THR C N 1
ATOM 9937 C CA . THR C 1 204 ? 21.358 -23.437 32.362 1.000 7.936 204 THR C CA 1
ATOM 9938 C C . THR C 1 204 ? 20.279 -23.737 33.392 1.000 8.809 204 THR C C 1
ATOM 9939 O O . THR C 1 204 ? 19.575 -24.748 33.259 1.000 9.247 204 THR C O 1
ATOM 9950 N N . ALA C 1 205 ? 20.143 -22.873 34.368 1.000 7.794 205 ALA C N 1
ATOM 9951 C CA . ALA C 1 205 ? 19.076 -22.955 35.379 1.000 8.232 205 ALA C CA 1
ATOM 9952 C C . ALA C 1 205 ? 18.691 -21.542 35.745 1.000 9.032 205 ALA C C 1
ATOM 9953 O O . ALA C 1 205 ? 19.584 -20.669 35.681 1.000 9.107 205 ALA C O 1
ATOM 9960 N N . VAL C 1 206 ? 17.409 -21.338 35.989 1.000 8.556 206 VAL C N 1
ATOM 9961 C CA A VAL C 1 206 ? 16.903 -19.991 36.321 0.500 9.117 206 VAL C CA 1
ATOM 9962 C CA B VAL C 1 206 ? 16.784 -20.002 36.202 0.500 8.988 206 VAL C CA 1
ATOM 9963 C C . VAL C 1 206 ? 15.869 -20.097 37.428 1.000 9.418 206 VAL C C 1
ATOM 9964 O O . VAL C 1 206 ? 15.178 -21.117 37.569 1.000 10.046 206 VAL C O 1
ATOM 9988 N N . GLN C 1 207 ? 15.827 -19.067 38.248 1.000 8.088 207 GLN C N 1
ATOM 9989 C CA . GLN C 1 207 ? 14.894 -18.929 39.361 1.000 8.920 207 GLN C CA 1
ATOM 9990 C C . GLN C 1 207 ? 13.601 -18.270 38.878 1.000 8.451 207 GLN C C 1
ATOM 9991 O O . GLN C 1 207 ? 13.638 -17.317 38.087 1.000 9.470 207 GLN C O 1
ATOM 10005 N N . THR C 1 208 ? 12.499 -18.830 39.319 1.000 9.436 208 THR C N 1
ATOM 10006 C CA . THR C 1 208 ? 11.166 -18.320 39.013 1.000 9.483 208 THR C CA 1
ATOM 10007 C C . THR C 1 208 ? 10.396 -18.012 40.284 1.000 9.714 208 THR C C 1
ATOM 10008 O O . THR C 1 208 ? 10.668 -18.546 41.362 1.000 10.037 208 THR C O 1
ATOM 10019 N N . VAL C 1 209 ? 9.417 -17.155 40.132 1.000 8.653 209 VAL C N 1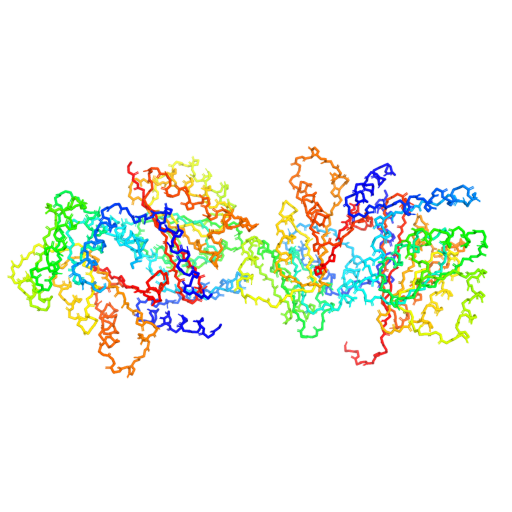
ATOM 10020 C CA . VAL C 1 209 ? 8.372 -16.968 41.156 1.000 9.029 209 VAL C CA 1
ATOM 10021 C C . VAL C 1 209 ? 7.015 -16.986 40.462 1.000 8.768 209 VAL C C 1
ATOM 10022 O O . VAL C 1 209 ? 6.960 -16.871 39.244 1.000 8.953 209 VAL C O 1
ATOM 10035 N N . GLY C 1 210 ? 5.953 -17.117 41.257 1.000 8.886 210 GLY C N 1
ATOM 10036 C CA . GLY C 1 210 ? 4.611 -17.247 40.675 1.000 9.665 210 GLY C CA 1
ATOM 10037 C C . GLY C 1 210 ? 3.732 -18.058 41.592 1.000 11.661 210 GLY C C 1
ATOM 10038 O O . GLY C 1 210 ? 4.021 -18.122 42.800 1.000 10.411 210 GLY C O 1
ATOM 10042 N N . SER C 1 211 ? 2.682 -18.628 41.026 1.000 11.681 211 SER C N 1
ATOM 10043 C CA . SER C 1 211 ? 1.683 -19.348 41.836 1.000 13.287 211 SER C CA 1
ATOM 10044 C C . SER C 1 211 ? 2.277 -20.561 42.527 1.000 14.263 211 SER C C 1
ATOM 10045 O O . SER C 1 211 ? 1.624 -21.021 43.521 1.000 16.516 211 SER C O 1
ATOM 10053 N N . LYS C 1 212 ? 3.414 -21.055 42.057 1.000 14.263 212 LYS C N 1
ATOM 10054 C CA . LYS C 1 212 ? 4.086 -22.210 42.725 1.000 16.503 212 LYS C CA 1
ATOM 10055 C C . LYS C 1 212 ? 5.033 -21.751 43.840 1.000 16.522 212 LYS C C 1
ATOM 10056 O O . LYS C 1 212 ? 5.657 -22.605 44.492 1.000 19.467 212 LYS C O 1
ATOM 10075 N N . GLY C 1 213 ? 5.142 -20.471 44.094 1.000 12.955 213 GLY C N 1
ATOM 10076 C CA . GLY C 1 213 ? 6.112 -19.860 44.987 1.000 12.215 213 GLY C CA 1
ATOM 10077 C C . GLY C 1 213 ? 7.484 -19.716 44.340 1.000 11.594 213 GLY C C 1
ATOM 10078 O O . GLY C 1 213 ? 7.599 -19.641 43.102 1.000 11.899 213 GLY C O 1
ATOM 10082 N N . TYR C 1 214 ? 8.496 -19.574 45.165 1.000 10.806 214 TYR C N 1
ATOM 10083 C CA . TYR C 1 214 ? 9.898 -19.386 44.751 1.000 11.070 214 TYR C CA 1
ATOM 10084 C C . TYR C 1 214 ? 10.456 -20.736 44.381 1.000 12.351 214 TYR C C 1
ATOM 10085 O O . TYR C 1 214 ? 10.460 -21.653 45.239 1.000 13.191 214 TYR C O 1
ATOM 10103 N N . ASP C 1 215 ? 10.959 -20.849 43.169 1.000 11.542 215 ASP C N 1
ATOM 10104 C CA . ASP C 1 215 ? 11.479 -22.125 42.670 1.000 12.693 215 ASP C CA 1
ATOM 10105 C C . ASP C 1 215 ? 12.318 -21.844 41.421 1.000 11.223 215 ASP C C 1
ATOM 10106 O O . ASP C 1 215 ? 12.879 -20.777 41.330 1.000 9.907 215 ASP C O 1
ATOM 10115 N N . GLY C 1 216 ? 12.492 -22.840 40.585 1.000 10.236 216 GLY C N 1
ATOM 10116 C CA . GLY C 1 216 ? 13.292 -22.644 39.378 1.000 10.716 216 GLY C CA 1
ATOM 10117 C C . GLY C 1 216 ? 13.405 -23.930 38.618 1.000 9.678 216 GLY C C 1
ATOM 10118 O O . GLY C 1 216 ? 13.036 -25.005 39.133 1.000 10.962 216 GLY C O 1
ATOM 10122 N N . PHE C 1 217 ? 13.993 -23.845 37.435 1.000 9.068 217 PHE C N 1
ATOM 10123 C CA . PHE C 1 217 ? 14.108 -25.035 36.581 1.000 9.015 217 PHE C CA 1
ATOM 10124 C C . PHE C 1 217 ? 15.464 -25.043 35.909 1.000 8.753 217 PHE C C 1
ATOM 10125 O O . PHE C 1 217 ? 16.113 -23.975 35.775 1.000 9.165 217 PHE C O 1
ATOM 10142 N N . ALA C 1 218 ? 15.886 -26.221 35.454 1.000 8.773 218 ALA C N 1
ATOM 10143 C CA . ALA C 1 218 ? 17.065 -26.369 34.581 1.000 8.465 218 ALA C CA 1
ATOM 10144 C C . ALA C 1 218 ? 16.663 -26.835 33.191 1.000 8.376 218 ALA C C 1
ATOM 10145 O O . ALA C 1 218 ? 15.722 -27.631 33.080 1.000 8.554 218 ALA C O 1
ATOM 10152 N N . LEU C 1 219 ? 17.401 -26.396 32.180 1.000 8.164 219 LEU C N 1
ATOM 10153 C CA . LEU C 1 219 ? 17.216 -26.806 30.783 1.000 8.544 219 LEU C CA 1
ATOM 10154 C C . LEU C 1 219 ? 18.558 -27.248 30.245 1.000 9.704 219 LEU C C 1
ATOM 10155 O O . LEU C 1 219 ? 19.517 -26.493 30.442 1.000 9.986 219 LEU C O 1
ATOM 10171 N N . ALA C 1 220 ? 18.617 -28.411 29.615 1.000 9.367 220 ALA C N 1
ATOM 10172 C CA . ALA C 1 220 ? 19.853 -28.886 28.978 1.000 9.617 220 ALA C CA 1
ATOM 10173 C C . ALA C 1 220 ? 19.530 -29.352 27.576 1.000 9.425 220 ALA C C 1
ATOM 10174 O O . ALA C 1 220 ? 18.505 -29.963 27.312 1.000 10.648 220 ALA C O 1
ATOM 10181 N N . ARG C 1 221 ? 20.422 -29.053 26.674 1.000 9.330 221 ARG C N 1
ATOM 10182 C CA . ARG C 1 221 ? 20.338 -29.534 25.291 1.000 9.520 221 ARG C CA 1
ATOM 10183 C C . ARG C 1 221 ? 21.404 -30.577 25.050 1.000 9.931 221 ARG C C 1
ATOM 10184 O O . ARG C 1 221 ? 22.549 -30.415 25.480 1.000 10.743 221 ARG C O 1
ATOM 10205 N N . VAL C 1 222 ? 20.991 -31.633 24.361 1.000 8.927 222 VAL C N 1
ATOM 10206 C CA . VAL C 1 222 ? 21.931 -32.727 24.002 1.000 9.479 222 VAL C CA 1
ATOM 10207 C C . VAL C 1 222 ? 22.718 -32.317 22.741 1.000 9.904 222 VAL C C 1
ATOM 10208 O O . VAL C 1 222 ? 22.119 -31.919 21.746 1.000 10.946 222 VAL C O 1
ATOM 10221 N N . LEU C 1 223 ? 24.029 -32.545 22.826 1.000 12.746 223 LEU C N 1
ATOM 10222 C CA . LEU C 1 223 ? 25.054 -32.222 21.805 1.000 15.392 223 LEU C CA 1
ATOM 10223 C C . LEU C 1 223 ? 25.637 -33.518 21.252 1.000 16.829 223 LEU C C 1
ATOM 10224 O O . LEU C 1 223 ? 25.837 -34.513 21.974 1.000 16.649 223 LEU C O 1
ATOM 10240 N N . PRO C 1 224 ? 26.077 -33.454 19.974 1.000 17.598 224 PRO C N 1
ATOM 10241 C CA . PRO C 1 224 ? 26.913 -34.503 19.396 1.000 19.102 224 PRO C CA 1
ATOM 10242 C C . PRO C 1 224 ? 28.353 -34.402 19.916 1.000 18.783 224 PRO C C 1
ATOM 10243 O O . PRO C 1 224 ? 28.747 -33.349 20.413 1.000 19.857 224 PRO C O 1
ATOM 10254 N N . LEU C 1 225 ? 29.140 -35.471 19.752 1.000 20.600 225 LEU C N 1
ATOM 10255 C CA . LEU C 1 225 ? 30.600 -35.440 20.028 1.000 22.786 225 LEU C CA 1
ATOM 10256 C C . LEU C 1 225 ? 31.289 -34.500 19.041 1.000 25.062 225 LEU C C 1
ATOM 10257 O O . LEU C 1 225 ? 30.937 -34.514 17.842 1.000 25.352 225 LEU C O 1
ATOM 10273 N N . GLU C 1 226 ? 32.219 -33.699 19.554 1.000 23.661 226 GLU C N 1
ATOM 10274 C CA . GLU C 1 226 ? 33.139 -32.887 18.701 1.000 25.454 226 GLU C CA 1
ATOM 10275 C C . GLU C 1 226 ? 34.547 -32.947 19.304 1.000 24.322 226 GLU C C 1
ATOM 10276 O O . GLU C 1 226 ? 34.681 -33.047 20.550 1.000 24.263 226 GLU C O 1
ATOM 10288 N N . HIS C 1 227 ? 35.551 -32.895 18.422 1.000 24.505 227 HIS C N 1
ATOM 10289 C CA . HIS C 1 227 ? 36.990 -32.686 18.740 1.000 25.010 227 HIS C CA 1
ATOM 10290 C C . HIS C 1 227 ? 37.476 -31.456 17.965 1.000 22.296 227 HIS C C 1
ATOM 10291 O O . HIS C 1 227 ? 37.106 -31.274 16.773 1.000 23.365 227 HIS C O 1
ATOM 10306 N N . HIS C 1 228 ? 38.307 -30.631 18.608 1.000 22.244 228 HIS C N 1
ATOM 10307 C CA . HIS C 1 228 ? 38.956 -29.489 17.921 1.000 24.585 228 HIS C CA 1
ATOM 10308 C C . HIS C 1 228 ? 40.273 -29.184 18.627 1.000 22.947 228 HIS C C 1
ATOM 10309 O O . HIS C 1 228 ? 40.519 -29.711 19.733 1.000 20.731 228 HIS C O 1
ATOM 10324 N N . HIS C 1 229 ? 41.124 -28.378 17.994 1.000 20.370 229 HIS C N 1
ATOM 10325 C CA . HIS C 1 229 ? 42.372 -27.920 18.665 1.000 21.427 229 HIS C CA 1
ATOM 10326 C C . HIS C 1 229 ? 42.033 -26.703 19.534 1.000 21.960 229 HIS C C 1
ATOM 10327 O O . HIS C 1 229 ? 41.424 -25.739 19.036 1.000 22.509 229 HIS C O 1
ATOM 10342 N N . HIS C 1 230 ? 42.423 -26.725 20.803 1.000 21.359 230 HIS C N 1
ATOM 10343 C CA . HIS C 1 230 ? 42.148 -25.629 21.767 1.000 20.697 230 HIS C CA 1
ATOM 10344 C C . HIS C 1 230 ? 43.324 -24.643 21.721 1.000 21.336 230 HIS C C 1
ATOM 10345 O O . HIS C 1 230 ? 44.336 -24.909 22.387 1.000 20.844 230 HIS C O 1
ATOM 10360 N N . HIS C 1 231 ? 43.191 -23.525 21.003 1.000 20.740 231 HIS C N 1
ATOM 10361 C CA . HIS C 1 231 ? 44.245 -22.474 20.897 1.000 20.772 231 HIS C CA 1
ATOM 10362 C C . HIS C 1 231 ? 44.099 -21.428 22.009 1.000 21.422 231 HIS C C 1
ATOM 10363 O O . HIS C 1 231 ? 43.029 -21.422 22.667 1.000 21.366 231 HIS C O 1
ATOM 10378 N N . GLU D 1 3 ? 3.038 -4.490 -9.289 1.000 33.635 3 GLU D N 1
ATOM 10379 C CA . GLU D 1 3 ? 4.258 -4.096 -10.026 1.000 31.086 3 GLU D CA 1
ATOM 10380 C C . GLU D 1 3 ? 4.472 -2.581 -9.815 1.000 26.314 3 GLU D C 1
ATOM 10381 O O . GLU D 1 3 ? 3.568 -1.840 -9.224 1.000 24.248 3 GLU D O 1
ATOM 10393 N N . SER D 1 4 ? 5.624 -2.119 -10.269 1.000 26.517 4 SER D N 1
ATOM 10394 C CA . SER D 1 4 ? 6.177 -0.804 -9.860 1.000 25.079 4 SER D CA 1
ATOM 10395 C C . SER D 1 4 ? 5.325 0.349 -10.394 1.000 20.866 4 SER D C 1
ATOM 10396 O O . SER D 1 4 ? 5.016 1.271 -9.603 1.000 17.312 4 SER D O 1
ATOM 10404 N N . GLN D 1 5 ? 4.893 0.323 -11.655 1.000 17.056 5 GLN D N 1
ATOM 10405 C CA . GLN D 1 5 ? 4.119 1.437 -12.247 1.000 16.299 5 GLN D CA 1
ATOM 10406 C C . GLN D 1 5 ? 2.801 1.602 -11.488 1.000 15.801 5 GLN D C 1
ATOM 10407 O O . GLN D 1 5 ? 2.346 2.735 -11.262 1.000 16.334 5 GLN D O 1
ATOM 10421 N N . GLN D 1 6 ? 2.151 0.493 -11.135 1.000 15.963 6 GLN D N 1
ATOM 10422 C CA . GLN D 1 6 ? 0.886 0.617 -10.396 1.000 15.542 6 GLN D CA 1
ATOM 10423 C C . GLN D 1 6 ? 1.147 1.316 -9.041 1.000 14.094 6 GLN D C 1
ATOM 10424 O O . GLN D 1 6 ? 0.320 2.169 -8.691 1.000 15.187 6 GLN D O 1
ATOM 10438 N N . LEU D 1 7 ? 2.200 0.938 -8.335 1.000 13.883 7 LEU D N 1
ATOM 10439 C CA . LEU D 1 7 ? 2.580 1.569 -7.041 1.000 13.656 7 LEU D CA 1
ATOM 10440 C C . LEU D 1 7 ? 2.813 3.059 -7.297 1.000 13.132 7 LEU D C 1
ATOM 10441 O O . LEU D 1 7 ? 2.308 3.925 -6.566 1.000 13.122 7 LEU D O 1
ATOM 10457 N N . TRP D 1 8 ? 3.602 3.386 -8.307 1.000 13.594 8 TRP D N 1
ATOM 10458 C CA . TRP D 1 8 ? 3.864 4.817 -8.584 1.000 12.499 8 TRP D CA 1
ATOM 10459 C C . TRP D 1 8 ? 2.574 5.569 -8.882 1.000 11.921 8 TRP D C 1
ATOM 10460 O O . TRP D 1 8 ? 2.438 6.750 -8.499 1.000 11.311 8 TRP D O 1
ATOM 10481 N N . ASP D 1 9 ? 1.647 4.992 -9.652 1.000 12.954 9 ASP D N 1
ATOM 10482 C CA . ASP D 1 9 ? 0.353 5.620 -9.927 1.000 12.966 9 ASP D CA 1
ATOM 10483 C C . ASP D 1 9 ? -0.382 5.827 -8.603 1.000 11.546 9 ASP D C 1
ATOM 10484 O O . ASP D 1 9 ? -0.970 6.908 -8.410 1.000 12.676 9 ASP D O 1
ATOM 10493 N N . ASP D 1 10 ? -0.370 4.807 -7.725 1.000 12.512 10 ASP D N 1
ATOM 10494 C CA . ASP D 1 10 ? -1.174 4.867 -6.470 1.000 12.839 10 ASP D CA 1
ATOM 10495 C C . ASP D 1 10 ? -0.636 6.011 -5.606 1.000 11.731 10 ASP D C 1
ATOM 10496 O O . ASP D 1 10 ? -1.439 6.803 -5.059 1.000 11.870 10 ASP D O 1
ATOM 10505 N N . VAL D 1 11 ? 0.686 6.073 -5.495 1.000 11.987 11 VAL D N 1
ATOM 10506 C CA . VAL D 1 11 ? 1.334 7.116 -4.655 1.000 10.930 11 VAL D CA 1
ATOM 10507 C C . VAL D 1 11 ? 1.069 8.488 -5.283 1.000 10.559 11 VAL D C 1
ATOM 10508 O O . VAL D 1 11 ? 0.796 9.448 -4.547 1.000 10.096 11 VAL D O 1
ATOM 10521 N N . ASP D 1 12 ? 1.210 8.636 -6.600 1.000 10.457 12 ASP D N 1
ATOM 10522 C CA . ASP D 1 12 ? 0.925 9.930 -7.246 1.000 10.889 12 ASP D CA 1
ATOM 10523 C C . ASP D 1 12 ? -0.528 10.355 -7.121 1.000 11.144 12 ASP D C 1
ATOM 10524 O O . ASP D 1 12 ? -0.784 11.532 -6.933 1.000 10.438 12 ASP D O 1
ATOM 10533 N N . ASP D 1 13 ? -1.460 9.409 -7.201 1.000 10.764 13 ASP D N 1
ATOM 10534 C CA . ASP D 1 13 ? -2.882 9.723 -7.020 1.000 12.461 13 ASP D CA 1
ATOM 10535 C C . ASP D 1 13 ? -3.100 10.205 -5.562 1.000 10.687 13 ASP D C 1
ATOM 10536 O O . ASP D 1 13 ? -3.840 11.144 -5.323 1.000 11.520 13 ASP D O 1
ATOM 10545 N N . TYR D 1 14 ? -2.461 9.551 -4.612 1.000 11.712 14 TYR D N 1
ATOM 10546 C CA . TYR D 1 14 ? -2.550 9.953 -3.185 1.000 11.402 14 TYR D CA 1
ATOM 10547 C C . TYR D 1 14 ? -2.004 11.374 -3.002 1.000 10.540 14 TYR D C 1
ATOM 10548 O O . TYR D 1 14 ? -2.657 12.225 -2.397 1.000 10.363 14 TYR D O 1
ATOM 10566 N N . PHE D 1 15 ? -0.836 11.669 -3.561 1.000 9.616 15 PHE D N 1
ATOM 10567 C CA . PHE D 1 15 ? -0.263 13.029 -3.403 1.000 9.034 15 PHE D CA 1
ATOM 10568 C C . PHE D 1 15 ? -1.157 14.076 -4.099 1.000 9.287 15 PHE D C 1
ATOM 10569 O O . PHE D 1 15 ? -1.296 15.205 -3.646 1.000 10.396 15 PHE D O 1
ATOM 10586 N N . THR D 1 16 ? -1.608 13.726 -5.301 1.000 10.338 16 THR D N 1
ATOM 10587 C CA . THR D 1 16 ? -2.427 14.633 -6.120 1.000 12.271 16 THR D CA 1
ATOM 10588 C C . THR D 1 16 ? -3.706 14.967 -5.353 1.000 11.773 16 THR D C 1
ATOM 10589 O O . THR D 1 16 ? -3.990 16.149 -5.141 1.000 12.566 16 THR D O 1
ATOM 10600 N N . THR D 1 17 ? -4.470 13.967 -4.944 1.000 12.660 17 THR D N 1
ATOM 10601 C CA . THR D 1 17 ? -5.782 14.226 -4.313 1.000 13.993 17 THR D CA 1
ATOM 10602 C C . THR D 1 17 ? -5.593 14.955 -2.987 1.000 12.561 17 THR D C 1
ATOM 10603 O O . THR D 1 17 ? -6.422 15.805 -2.657 1.000 15.344 17 THR D O 1
ATOM 10614 N N . LEU D 1 18 ? -4.486 14.728 -2.270 1.000 10.784 18 LEU D N 1
ATOM 10615 C CA . LEU D 1 18 ? -4.272 15.413 -0.980 1.000 11.134 18 LEU D CA 1
ATOM 10616 C C . LEU D 1 18 ? -3.791 16.851 -1.167 1.000 11.149 18 LEU D C 1
ATOM 10617 O O . LEU D 1 18 ? -4.349 17.771 -0.553 1.000 12.136 18 LEU D O 1
ATOM 10633 N N . LEU D 1 19 ? -2.739 17.020 -1.966 1.000 12.115 19 LEU D N 1
ATOM 10634 C CA . LEU D 1 19 ? -1.930 18.247 -1.992 1.000 11.474 19 LEU D CA 1
ATOM 10635 C C . LEU D 1 19 ? -2.139 19.108 -3.242 1.000 12.725 19 LEU D C 1
ATOM 10636 O O . LEU D 1 19 ? -1.919 20.314 -3.134 1.000 14.205 19 LEU D O 1
ATOM 10652 N N . ALA D 1 20 ? -2.375 18.475 -4.386 1.000 13.468 20 ALA D N 1
ATOM 10653 C CA . ALA D 1 20 ? -2.268 19.172 -5.686 1.000 12.720 20 ALA D CA 1
ATOM 10654 C C . ALA D 1 20 ? -3.354 18.678 -6.609 1.000 16.476 20 ALA D C 1
ATOM 10655 O O . ALA D 1 20 ? -3.085 18.057 -7.606 1.000 17.939 20 ALA D O 1
ATOM 10662 N N . PRO D 1 21 ? -4.626 18.878 -6.246 1.000 17.835 21 PRO D N 1
ATOM 10663 C CA . PRO D 1 21 ? -5.698 18.217 -6.990 1.000 20.478 21 PRO D CA 1
ATOM 10664 C C . PRO D 1 21 ? -5.893 18.639 -8.466 1.000 23.853 21 PRO D C 1
ATOM 10665 O O . PRO D 1 21 ? -5.590 19.760 -8.736 1.000 22.857 21 PRO D O 1
ATOM 10676 N N . GLU D 1 22 ? -6.245 17.664 -9.321 1.000 27.038 22 GLU D N 1
ATOM 10677 C CA . GLU D 1 22 ? -6.733 17.838 -10.724 1.000 28.548 22 GLU D CA 1
ATOM 10678 C C . GLU D 1 22 ? -8.080 18.547 -10.602 1.000 27.060 22 GLU D C 1
ATOM 10679 O O . GLU D 1 22 ? -9.095 17.843 -10.687 1.000 26.448 22 GLU D O 1
ATOM 10691 N N . ASP D 1 23 ? -8.056 19.861 -10.339 1.000 23.153 23 ASP D N 1
ATOM 10692 C CA . ASP D 1 23 ? -9.233 20.756 -10.180 1.000 25.273 23 ASP D CA 1
ATOM 10693 C C . ASP D 1 23 ? -10.003 21.054 -11.495 1.000 23.319 23 ASP D C 1
ATOM 10694 O O . ASP D 1 23 ? -9.596 20.595 -12.538 1.000 20.211 23 ASP D O 1
ATOM 10703 N N . GLU D 1 24 ? -11.138 21.755 -11.445 1.000 23.517 24 GLU D N 1
ATOM 10704 C CA . GLU D 1 24 ? -12.102 21.807 -12.592 1.000 21.892 24 GLU D CA 1
ATOM 10705 C C . GLU D 1 24 ? -11.444 22.453 -13.834 1.000 19.117 24 GLU D C 1
ATOM 10706 O O . GLU D 1 24 ? -11.628 21.958 -14.938 1.000 18.448 24 GLU D O 1
ATOM 10718 N N . ALA D 1 25 ? -10.558 23.456 -13.692 1.000 18.562 25 ALA D N 1
ATOM 10719 C CA . ALA D 1 25 ? -9.918 24.120 -14.851 1.000 15.842 25 ALA D CA 1
ATOM 10720 C C . ALA D 1 25 ? -8.963 23.108 -15.489 1.000 15.269 25 ALA D C 1
ATOM 10721 O O . ALA D 1 25 ? -8.839 23.035 -16.734 1.000 14.037 25 ALA D O 1
ATOM 10728 N N . LEU D 1 26 ? -8.275 22.320 -14.669 1.000 13.801 26 LEU D N 1
ATOM 10729 C CA . LEU D 1 26 ? -7.304 21.355 -15.200 1.000 14.621 26 LEU D CA 1
ATOM 10730 C C . LEU D 1 26 ? -8.041 20.203 -15.831 1.000 13.296 26 LEU D C 1
ATOM 10731 O O . LEU D 1 26 ? -7.606 19.686 -16.886 1.000 15.023 26 LEU D O 1
ATOM 10747 N N . THR D 1 27 ? -9.118 19.692 -15.224 1.000 12.095 27 THR D N 1
ATOM 10748 C CA A THR D 1 27 ? -9.862 18.557 -15.832 0.500 12.755 27 THR D CA 1
ATOM 10749 C CA B THR D 1 27 ? -9.875 18.578 -15.813 0.500 13.171 27 THR D CA 1
ATOM 10750 C C . THR D 1 27 ? -10.478 19.036 -17.149 1.000 12.196 27 THR D C 1
ATOM 10751 O O . THR D 1 27 ? -10.477 18.244 -18.104 1.000 13.778 27 THR D O 1
ATOM 10771 N N . ALA D 1 28 ? -10.995 20.250 -17.180 1.000 12.098 28 ALA D N 1
ATOM 10772 C CA . ALA D 1 28 ? -11.622 20.744 -18.429 1.000 11.600 28 ALA D CA 1
ATOM 10773 C C . ALA D 1 28 ? -10.556 20.883 -19.512 1.000 11.909 28 ALA D C 1
ATOM 10774 O O . ALA D 1 28 ? -10.825 20.631 -20.689 1.000 12.274 28 ALA D O 1
ATOM 10781 N N . ALA D 1 29 ? -9.361 21.305 -19.165 1.000 10.972 29 ALA D N 1
ATOM 10782 C CA . ALA D 1 29 ? -8.263 21.463 -20.126 1.000 11.440 29 ALA D CA 1
ATOM 10783 C C . ALA D 1 29 ? -7.978 20.119 -20.767 1.000 13.370 29 ALA D C 1
ATOM 10784 O O . ALA D 1 29 ? -7.829 20.038 -21.993 1.000 13.761 29 ALA D O 1
ATOM 10791 N N . LEU D 1 30 ? -7.921 19.056 -19.970 1.000 13.711 30 LEU D N 1
ATOM 10792 C CA . LEU D 1 30 ? -7.649 17.707 -20.519 1.000 16.073 30 LEU D CA 1
ATOM 10793 C C . LEU D 1 30 ? -8.825 17.280 -21.408 1.000 15.137 30 LEU D C 1
ATOM 10794 O O . LEU D 1 30 ? -8.565 16.701 -22.502 1.000 15.121 30 LEU D O 1
ATOM 10810 N N . ARG D 1 31 ? -10.072 17.485 -20.996 1.000 14.111 31 ARG D N 1
ATOM 10811 C CA . ARG D 1 31 ? -11.232 17.099 -21.834 1.000 14.514 31 ARG D CA 1
ATOM 10812 C C . ARG D 1 31 ? -11.114 17.819 -23.191 1.000 15.773 31 ARG D C 1
ATOM 10813 O O . ARG D 1 31 ? -11.262 17.157 -24.262 1.000 17.725 31 ARG D O 1
ATOM 10834 N N . ASP D 1 32 ? -10.773 19.095 -23.169 1.000 14.381 32 ASP D N 1
ATOM 10835 C CA . ASP D 1 32 ? -10.708 19.873 -24.435 1.000 14.638 32 ASP D CA 1
ATOM 10836 C C . ASP D 1 32 ? -9.559 19.376 -25.321 1.000 15.113 32 ASP D C 1
ATOM 10837 O O . ASP D 1 32 ? -9.745 19.279 -26.561 1.000 14.702 32 ASP D O 1
ATOM 10846 N N . SER D 1 33 ? -8.397 19.091 -24.743 1.000 14.691 33 SER D N 1
ATOM 10847 C CA . SER D 1 33 ? -7.216 18.587 -25.479 1.000 15.111 33 SER D CA 1
ATOM 10848 C C . SER D 1 33 ? -7.537 17.237 -26.118 1.000 17.029 33 SER D C 1
ATOM 10849 O O . SER D 1 33 ? -7.226 17.041 -27.302 1.000 18.151 33 SER D O 1
ATOM 10857 N N . ASP D 1 34 ? -8.139 16.320 -25.365 1.000 16.772 34 ASP D N 1
ATOM 10858 C CA . ASP D 1 34 ? -8.563 15.000 -25.890 1.000 18.833 34 ASP D CA 1
ATOM 10859 C C . ASP D 1 34 ? -9.491 15.166 -27.088 1.000 19.801 34 ASP D C 1
ATOM 10860 O O . ASP D 1 34 ? -9.249 14.498 -28.141 1.000 18.283 34 ASP D O 1
ATOM 10869 N N . ALA D 1 35 ? -10.517 15.986 -26.933 1.000 16.968 35 ALA D N 1
ATOM 10870 C CA . ALA D 1 35 ? -11.551 16.141 -27.983 1.000 15.591 35 ALA D CA 1
ATOM 10871 C C . ALA D 1 35 ? -10.884 16.660 -29.252 1.000 18.398 35 ALA D C 1
ATOM 10872 O O . ALA D 1 35 ? -11.367 16.333 -30.353 1.000 16.272 35 ALA D O 1
ATOM 10879 N N . ALA D 1 36 ? -9.869 17.506 -29.112 1.000 17.235 36 ALA D N 1
ATOM 10880 C CA . ALA D 1 36 ? -9.246 18.192 -30.264 1.000 16.423 36 ALA D CA 1
ATOM 10881 C C . ALA D 1 36 ? -8.308 17.237 -30.997 1.000 19.172 36 ALA D C 1
ATOM 10882 O O . ALA D 1 36 ? -7.857 17.602 -32.076 1.000 18.288 36 ALA D O 1
ATOM 10889 N N . GLY D 1 37 ? -8.000 16.075 -30.418 1.000 18.174 37 GLY D N 1
ATOM 10890 C CA . GLY D 1 37 ? -7.141 15.022 -30.992 1.000 19.419 37 GLY D CA 1
ATOM 10891 C C . GLY D 1 37 ? -5.693 15.147 -30.592 1.000 21.773 37 GLY D C 1
ATOM 10892 O O . GLY D 1 37 ? -4.804 14.558 -31.275 1.000 25.160 37 GLY D O 1
ATOM 10896 N N . LEU D 1 38 ? -5.410 15.859 -29.500 1.000 20.903 38 LEU D N 1
ATOM 10897 C CA . LEU D 1 38 ? -4.022 15.907 -28.981 1.000 24.811 38 LEU D CA 1
ATOM 10898 C C . LEU D 1 38 ? -3.693 14.555 -28.367 1.000 25.634 38 LEU D C 1
ATOM 10899 O O . LEU D 1 38 ? -4.533 13.945 -27.726 1.000 27.921 38 LEU D O 1
ATOM 10915 N N . PRO D 1 39 ? -2.439 14.087 -28.488 1.000 31.577 39 PRO D N 1
ATOM 10916 C CA . PRO D 1 39 ? -2.067 12.770 -27.953 1.000 32.926 39 PRO D CA 1
ATOM 10917 C C . PRO D 1 39 ? -2.402 12.525 -26.467 1.000 33.623 39 PRO D C 1
ATOM 10918 O O . PRO D 1 39 ? -2.215 13.427 -25.655 1.000 29.878 39 PRO D O 1
ATOM 10929 N N . VAL D 1 43 ? -0.344 12.711 -17.305 1.000 29.027 43 VAL D N 1
ATOM 10930 C CA . VAL D 1 43 ? -0.101 13.986 -16.558 1.000 26.298 43 VAL D CA 1
ATOM 10931 C C . VAL D 1 43 ? 0.185 13.654 -15.084 1.000 25.899 43 VAL D C 1
ATOM 10932 O O . VAL D 1 43 ? -0.298 12.602 -14.603 1.000 24.905 43 VAL D O 1
ATOM 10945 N N . ALA D 1 44 ? 0.871 14.573 -14.400 1.000 21.462 44 ALA D N 1
ATOM 10946 C CA . ALA D 1 44 ? 1.213 14.503 -12.960 1.000 19.480 44 ALA D CA 1
ATOM 10947 C C . ALA D 1 44 ? 0.932 15.857 -12.282 1.000 13.983 44 ALA D C 1
ATOM 10948 O O . ALA D 1 44 ? 1.831 16.728 -12.265 1.000 16.471 44 ALA D O 1
ATOM 10955 N N . PRO D 1 45 ? -0.292 16.060 -11.761 1.000 17.844 45 PRO D N 1
ATOM 10956 C CA . PRO D 1 45 ? -0.646 17.341 -11.179 1.000 15.707 45 PRO D CA 1
ATOM 10957 C C . PRO D 1 45 ? 0.310 17.685 -10.048 1.000 14.428 45 PRO D C 1
ATOM 10958 O O . PRO D 1 45 ? 0.618 18.843 -9.898 1.000 12.461 45 PRO D O 1
ATOM 10969 N N . ASN D 1 46 ? 0.728 16.695 -9.261 1.000 15.160 46 ASN D N 1
ATOM 10970 C CA . ASN D 1 46 ? 1.652 17.028 -8.156 1.000 14.274 46 ASN D CA 1
ATOM 10971 C C . ASN D 1 46 ? 3.007 17.510 -8.688 1.000 14.329 46 ASN D C 1
ATOM 10972 O O . ASN D 1 46 ? 3.649 18.344 -7.997 1.000 13.089 46 ASN D O 1
ATOM 10983 N N . GLN D 1 47 ? 3.479 17.102 -9.868 1.000 13.956 47 GLN D N 1
ATOM 10984 C CA . GLN D 1 47 ? 4.717 17.712 -10.454 1.000 16.683 47 GLN D CA 1
ATOM 10985 C C . GLN D 1 47 ? 4.402 19.075 -11.046 1.000 13.238 47 GLN D C 1
ATOM 10986 O O . GLN D 1 47 ? 5.200 19.967 -10.980 1.000 15.745 47 GLN D O 1
ATOM 11000 N N . GLY D 1 48 ? 3.212 19.230 -11.636 1.000 13.930 48 GLY D N 1
ATOM 11001 C CA . GLY D 1 48 ? 2.789 20.562 -12.079 1.000 13.020 48 GLY D CA 1
ATOM 11002 C C . GLY D 1 48 ? 2.851 21.544 -10.916 1.000 11.151 48 GLY D C 1
ATOM 11003 O O . GLY D 1 48 ? 3.334 22.674 -11.029 1.000 10.959 48 GLY D O 1
ATOM 11007 N N . LYS D 1 49 ? 2.322 21.131 -9.754 1.000 9.828 49 LYS D N 1
ATOM 11008 C CA . LYS D 1 49 ? 2.315 22.030 -8.590 1.000 10.439 49 LYS D CA 1
ATOM 11009 C C . LYS D 1 49 ? 3.766 22.287 -8.131 1.000 10.520 49 LYS D C 1
ATOM 11010 O O . LYS D 1 49 ? 4.034 23.372 -7.655 1.000 10.312 49 LYS D O 1
ATOM 11029 N N . LEU D 1 50 ? 4.658 21.303 -8.285 1.000 11.466 50 LEU D N 1
ATOM 11030 C CA . LEU D 1 50 ? 6.090 21.577 -7.978 1.000 11.979 50 LEU D CA 1
ATOM 11031 C C . LEU D 1 50 ? 6.578 22.725 -8.862 1.000 11.494 50 LEU D C 1
ATOM 11032 O O . LEU D 1 50 ? 7.250 23.648 -8.352 1.000 11.346 50 LEU D O 1
ATOM 11048 N N . LEU D 1 51 ? 6.259 22.683 -10.137 1.000 11.107 51 LEU D N 1
ATOM 11049 C CA . LEU D 1 51 ? 6.658 23.757 -11.085 1.000 10.462 51 LEU D CA 1
ATOM 11050 C C . LEU D 1 51 ? 6.078 25.117 -10.657 1.000 9.580 51 LEU D C 1
ATOM 11051 O O . LEU D 1 51 ? 6.751 26.146 -10.601 1.000 10.228 51 LEU D O 1
ATOM 11067 N N . GLN D 1 52 ? 4.778 25.135 -10.333 1.000 9.597 52 GLN D N 1
ATOM 11068 C CA . GLN D 1 52 ? 4.127 26.342 -9.815 1.000 9.843 52 GLN D CA 1
ATOM 11069 C C . GLN D 1 52 ? 4.894 26.879 -8.602 1.000 9.272 52 GLN D C 1
ATOM 11070 O O . GLN D 1 52 ? 5.198 28.057 -8.541 1.000 9.474 52 GLN D O 1
ATOM 11084 N N . LEU D 1 53 ? 5.209 26.001 -7.656 1.000 9.776 53 LEU D N 1
ATOM 11085 C CA . LEU D 1 53 ? 5.910 26.430 -6.436 1.000 10.030 53 LEU D CA 1
ATOM 11086 C C . LEU D 1 53 ? 7.327 26.894 -6.749 1.000 10.212 53 LEU D C 1
ATOM 11087 O O . LEU D 1 53 ? 7.694 27.905 -6.163 1.000 11.053 53 LEU D O 1
ATOM 11103 N N . LEU D 1 54 ? 8.020 26.270 -7.693 1.000 10.069 54 LEU D N 1
ATOM 11104 C CA . LEU D 1 54 ? 9.373 26.751 -8.079 1.000 11.300 54 LEU D CA 1
ATOM 11105 C C . LEU D 1 54 ? 9.267 28.199 -8.583 1.000 10.663 54 LEU D C 1
ATOM 11106 O O . LEU D 1 54 ? 10.034 29.065 -8.159 1.000 10.918 54 LEU D O 1
ATOM 11122 N N . ALA D 1 55 ? 8.279 28.506 -9.407 1.000 9.824 55 ALA D N 1
ATOM 11123 C CA . ALA D 1 55 ? 8.132 29.855 -9.975 1.000 9.918 55 ALA D CA 1
ATOM 11124 C C . ALA D 1 55 ? 7.797 30.827 -8.852 1.000 10.169 55 ALA D C 1
ATOM 11125 O O . ALA D 1 55 ? 8.310 31.953 -8.834 1.000 10.535 55 ALA D O 1
ATOM 11132 N N . GLU D 1 56 ? 6.919 30.400 -7.932 1.000 10.412 56 GLU D N 1
ATOM 11133 C CA . GLU D 1 56 ? 6.524 31.261 -6.799 1.000 10.631 56 GLU D CA 1
ATOM 11134 C C . GLU D 1 56 ? 7.721 31.543 -5.879 1.000 11.363 56 GLU D C 1
ATOM 11135 O O . GLU D 1 56 ? 7.881 32.692 -5.476 1.000 12.341 56 GLU D O 1
ATOM 11147 N N . ILE D 1 57 ? 8.507 30.537 -5.599 1.000 11.929 57 ILE D N 1
ATOM 11148 C CA . ILE D 1 57 ? 9.702 30.717 -4.729 1.000 12.743 57 ILE D CA 1
ATOM 11149 C C . ILE D 1 57 ? 10.695 31.644 -5.425 1.000 12.945 57 ILE D C 1
ATOM 11150 O O . ILE D 1 57 ? 11.351 32.472 -4.741 1.000 13.392 57 ILE D O 1
ATOM 11166 N N . GLN D 1 58 ? 10.814 31.547 -6.744 1.000 12.142 58 GLN D N 1
ATOM 11167 C CA . GLN D 1 58 ? 11.742 32.421 -7.498 1.000 12.531 58 GLN D CA 1
ATOM 11168 C C . GLN D 1 58 ? 11.248 33.859 -7.512 1.000 12.692 58 GLN D C 1
ATOM 11169 O O . GLN D 1 58 ? 12.047 34.758 -7.741 1.000 15.007 58 GLN D O 1
ATOM 11183 N N . GLY D 1 59 ? 9.958 34.059 -7.281 1.000 11.619 59 GLY D N 1
ATOM 11184 C CA . GLY D 1 59 ? 9.325 35.377 -7.387 1.000 10.736 59 GLY D CA 1
ATOM 11185 C C . GLY D 1 59 ? 9.081 35.778 -8.828 1.000 10.162 59 GLY D C 1
ATOM 11186 O O . GLY D 1 59 ? 9.040 36.958 -9.142 1.000 12.033 59 GLY D O 1
ATOM 11190 N N . ALA D 1 60 ? 8.799 34.808 -9.685 1.000 10.061 60 ALA D N 1
ATOM 11191 C CA . ALA D 1 60 ? 8.690 35.079 -11.114 1.000 9.483 60 ALA D CA 1
ATOM 11192 C C . ALA D 1 60 ? 7.547 36.034 -11.400 1.000 10.211 60 ALA D C 1
ATOM 11193 O O . ALA D 1 60 ? 6.459 35.858 -10.836 1.000 10.454 60 ALA D O 1
ATOM 11200 N N . ARG D 1 61 ? 7.793 36.946 -12.312 1.000 10.561 61 ARG D N 1
ATOM 11201 C CA . ARG D 1 61 ? 6.772 37.846 -12.897 1.000 12.102 61 ARG D CA 1
ATOM 11202 C C . ARG D 1 61 ? 6.623 37.544 -14.391 1.000 11.214 61 ARG D C 1
ATOM 11203 O O . ARG D 1 61 ? 5.543 37.690 -14.914 1.000 12.477 61 ARG D O 1
ATOM 11224 N N . ARG D 1 62 ? 7.679 37.065 -15.028 1.000 9.975 62 ARG D N 1
ATOM 11225 C CA . ARG D 1 62 ? 7.672 36.802 -16.486 1.000 9.966 62 ARG D CA 1
ATOM 11226 C C . ARG D 1 62 ? 8.195 35.389 -16.712 1.000 9.046 62 ARG D C 1
ATOM 11227 O O . ARG D 1 62 ? 9.297 35.060 -16.248 1.000 9.476 62 ARG D O 1
ATOM 11248 N N . ILE D 1 63 ? 7.408 34.583 -17.426 1.000 9.322 63 ILE D N 1
ATOM 11249 C CA . ILE D 1 63 ? 7.750 33.171 -17.699 1.000 9.397 63 ILE D CA 1
ATOM 11250 C C . ILE D 1 63 ? 7.663 32.912 -19.192 1.000 8.823 63 ILE D C 1
ATOM 11251 O O . ILE D 1 63 ? 6.737 33.365 -19.881 1.000 9.165 63 ILE D O 1
ATOM 11267 N N . LEU D 1 64 ? 8.617 32.172 -19.691 1.000 8.887 64 LEU D N 1
ATOM 11268 C CA . LEU D 1 64 ? 8.646 31.677 -21.063 1.000 9.383 64 LEU D CA 1
ATOM 11269 C C . LEU D 1 64 ? 8.550 30.160 -20.991 1.000 8.985 64 LEU D C 1
ATOM 11270 O O . LEU D 1 64 ? 9.396 29.525 -20.336 1.000 9.397 64 LEU D O 1
ATOM 11286 N N . GLU D 1 65 ? 7.629 29.534 -21.711 1.000 9.400 65 GLU D N 1
ATOM 11287 C CA . GLU D 1 65 ? 7.512 28.091 -21.866 1.000 9.904 65 GLU D CA 1
ATOM 11288 C C . GLU D 1 65 ? 7.850 27.715 -23.293 1.000 9.995 65 GLU D C 1
ATOM 11289 O O . GLU D 1 65 ? 7.223 28.244 -24.230 1.000 11.574 65 GLU D O 1
ATOM 11301 N N . ILE D 1 66 ? 8.797 26.808 -23.451 1.000 11.351 66 ILE D N 1
ATOM 11302 C CA . ILE D 1 66 ? 9.195 26.263 -24.783 1.000 13.881 66 ILE D CA 1
ATOM 11303 C C . ILE D 1 66 ? 8.752 24.809 -24.826 1.000 15.932 66 ILE D C 1
ATOM 11304 O O . ILE D 1 66 ? 9.372 23.994 -24.133 1.000 13.581 66 ILE D O 1
ATOM 11320 N N . GLY D 1 67 ? 7.706 24.519 -25.611 1.000 21.566 67 GLY D N 1
ATOM 11321 C CA . GLY D 1 67 ? 6.938 23.260 -25.645 1.000 28.334 67 GLY D CA 1
ATOM 11322 C C . GLY D 1 67 ? 5.783 23.350 -24.672 1.000 28.562 67 GLY D C 1
ATOM 11323 O O . GLY D 1 67 ? 5.021 22.356 -24.589 1.000 42.510 67 GLY D O 1
ATOM 11327 N N . GLY D 1 70 ? -3.901 21.530 -25.057 1.000 28.744 70 GLY D N 1
ATOM 11328 C CA . GLY D 1 70 ? -2.650 22.163 -24.615 1.000 29.692 70 GLY D CA 1
ATOM 11329 C C . GLY D 1 70 ? -2.876 23.173 -23.497 1.000 28.300 70 GLY D C 1
ATOM 11330 O O . GLY D 1 70 ? -4.037 23.467 -23.124 1.000 18.643 70 GLY D O 1
ATOM 11334 N N . GLY D 1 71 ? -1.787 23.719 -22.954 1.000 28.112 71 GLY D N 1
ATOM 11335 C CA . GLY D 1 71 ? -1.889 24.700 -21.870 1.000 29.097 71 GLY D CA 1
ATOM 11336 C C . GLY D 1 71 ? -1.826 24.075 -20.478 1.000 24.747 71 GLY D C 1
ATOM 11337 O O . GLY D 1 71 ? -2.115 24.787 -19.586 1.000 27.178 71 GLY D O 1
ATOM 11341 N N . TYR D 1 72 ? -1.553 22.769 -20.299 1.000 31.041 72 TYR D N 1
ATOM 11342 C CA . TYR D 1 72 ? -1.604 22.112 -18.949 1.000 25.385 72 TYR D CA 1
ATOM 11343 C C . TYR D 1 72 ? -0.386 22.475 -18.055 1.000 25.268 72 TYR D C 1
ATOM 11344 O O . TYR D 1 72 ? -0.687 23.099 -17.048 1.000 16.679 72 TYR D O 1
ATOM 11362 N N . SER D 1 73 ? 0.888 22.185 -18.347 1.000 20.521 73 SER D N 1
ATOM 11363 C CA . SER D 1 73 ? 2.020 22.790 -17.579 1.000 19.186 73 SER D CA 1
ATOM 11364 C C . SER D 1 73 ? 1.858 24.316 -17.595 1.000 15.017 73 SER D C 1
ATOM 11365 O O . SER D 1 73 ? 2.234 25.009 -16.641 1.000 12.940 73 SER D O 1
ATOM 11373 N N . THR D 1 74 ? 1.389 24.870 -18.702 1.000 15.160 74 THR D N 1
ATOM 11374 C CA . THR D 1 74 ? 1.162 26.321 -18.830 1.000 13.372 74 THR D CA 1
ATOM 11375 C C . THR D 1 74 ? 0.198 26.851 -17.746 1.000 11.789 74 THR D C 1
ATOM 11376 O O . THR D 1 74 ? 0.387 27.958 -17.267 1.000 11.061 74 THR D O 1
ATOM 11387 N N . ILE D 1 75 ? -0.827 26.091 -17.348 1.000 12.063 75 ILE D N 1
ATOM 11388 C CA . ILE D 1 75 ? -1.768 26.526 -16.295 1.000 13.080 75 ILE D CA 1
ATOM 11389 C C . ILE D 1 75 ? -0.996 26.546 -14.960 1.000 11.012 75 ILE D C 1
ATOM 11390 O O . ILE D 1 75 ? -1.107 27.519 -14.247 1.000 11.311 75 ILE D O 1
ATOM 11406 N N . TRP D 1 76 ? -0.221 25.522 -14.664 1.000 11.346 76 TRP D N 1
ATOM 11407 C CA . TRP D 1 76 ? 0.540 25.497 -13.395 1.000 10.956 76 TRP D CA 1
ATOM 11408 C C . TRP D 1 76 ? 1.490 26.696 -13.322 1.000 11.370 76 TRP D C 1
ATOM 11409 O O . TRP D 1 76 ? 1.525 27.354 -12.276 1.000 12.214 76 TRP D O 1
ATOM 11430 N N . LEU D 1 77 ? 2.246 26.951 -14.386 1.000 10.927 77 LEU D N 1
ATOM 11431 C CA . LEU D 1 77 ? 3.159 28.119 -14.418 1.000 11.048 77 LEU D CA 1
ATOM 11432 C C . LEU D 1 77 ? 2.382 29.409 -14.266 1.000 11.932 77 LEU D C 1
ATOM 11433 O O . LEU D 1 77 ? 2.832 30.308 -13.536 1.000 11.302 77 LEU D O 1
ATOM 11449 N N . GLY D 1 78 ? 1.288 29.553 -15.006 1.000 10.756 78 GLY D N 1
ATOM 11450 C CA . GLY D 1 78 ? 0.518 30.786 -14.978 1.000 11.131 78 GLY D CA 1
ATOM 11451 C C . GLY D 1 78 ? -0.027 31.099 -13.585 1.000 10.692 78 GLY D C 1
ATOM 11452 O O . GLY D 1 78 ? -0.078 32.286 -13.198 1.000 12.714 78 GLY D O 1
ATOM 11456 N N . ARG D 1 79 ? -0.417 30.067 -12.860 1.000 11.957 79 ARG D N 1
ATOM 11457 C CA . ARG D 1 79 ? -0.957 30.174 -11.486 1.000 12.511 79 ARG D CA 1
ATOM 11458 C C . ARG D 1 79 ? 0.066 30.782 -10.526 1.000 12.712 79 ARG D C 1
ATOM 11459 O O . ARG D 1 79 ? -0.346 31.330 -9.478 1.000 14.632 79 ARG D O 1
ATOM 11480 N N . ALA D 1 80 ? 1.358 30.715 -10.856 1.000 10.548 80 ALA D N 1
ATOM 11481 C CA . ALA D 1 80 ? 2.386 31.315 -9.978 1.000 11.121 80 ALA D CA 1
ATOM 11482 C C . ALA D 1 80 ? 2.460 32.826 -10.109 1.000 11.519 80 ALA D C 1
ATOM 11483 O O . ALA D 1 80 ? 3.061 33.515 -9.267 1.000 12.922 80 ALA D O 1
ATOM 11490 N N . LEU D 1 81 ? 1.914 33.392 -11.174 1.000 12.274 81 LEU D N 1
ATOM 11491 C CA . LEU D 1 81 ? 2.216 34.783 -11.556 1.000 12.983 81 LEU D CA 1
ATOM 11492 C C . LEU D 1 81 ? 1.281 35.777 -10.887 1.000 15.077 81 LEU D C 1
ATOM 11493 O O . LEU D 1 81 ? 0.105 35.502 -10.673 1.000 16.041 81 LEU D O 1
ATOM 11509 N N . PRO D 1 82 ? 1.789 36.985 -10.647 1.000 15.207 82 PRO D N 1
ATOM 11510 C CA . PRO D 1 82 ? 0.906 38.093 -10.274 1.000 18.968 82 PRO D CA 1
ATOM 11511 C C . PRO D 1 82 ? 0.052 38.603 -11.454 1.000 24.262 82 PRO D C 1
ATOM 11512 O O . PRO D 1 82 ? 0.247 38.222 -12.585 1.000 21.213 82 PRO D O 1
ATOM 11523 N N . ARG D 1 83 ? -0.864 39.526 -11.172 1.000 27.379 83 ARG D N 1
ATOM 11524 C CA . ARG D 1 83 ? -1.793 40.078 -12.189 1.000 29.283 83 ARG D CA 1
ATOM 11525 C C . ARG D 1 83 ? -1.079 40.951 -13.237 1.000 26.592 83 ARG D C 1
ATOM 11526 O O . ARG D 1 83 ? -1.645 41.130 -14.321 1.000 32.327 83 ARG D O 1
ATOM 11547 N N . ASP D 1 84 ? 0.084 41.507 -12.965 1.000 23.210 84 ASP D N 1
ATOM 11548 C CA . ASP D 1 84 ? 0.863 42.299 -13.951 1.000 25.617 84 ASP D CA 1
ATOM 11549 C C . ASP D 1 84 ? 1.890 41.356 -14.583 1.000 21.270 84 ASP D C 1
ATOM 11550 O O . ASP D 1 84 ? 2.797 41.863 -15.270 1.000 25.604 84 ASP D O 1
ATOM 11559 N N . GLY D 1 85 ? 1.768 40.044 -14.325 1.000 20.798 85 GLY D N 1
ATOM 11560 C CA . GLY D 1 85 ? 2.729 39.045 -14.845 1.000 19.252 85 GLY D CA 1
ATOM 11561 C C . GLY D 1 85 ? 2.541 38.760 -16.321 1.000 20.440 85 GLY D C 1
ATOM 11562 O O . GLY D 1 85 ? 1.479 39.121 -16.883 1.000 22.553 85 GLY D O 1
ATOM 11566 N N . ARG D 1 86 ? 3.502 38.074 -16.946 1.000 15.866 86 ARG D N 1
ATOM 11567 C CA . ARG D 1 86 ? 3.409 37.677 -18.371 1.000 15.857 86 ARG D CA 1
ATOM 11568 C C . ARG D 1 86 ? 3.916 36.247 -18.519 1.000 13.604 86 ARG D C 1
ATOM 11569 O O . ARG D 1 86 ? 5.020 35.924 -18.015 1.000 14.269 86 ARG D O 1
ATOM 11590 N N . LEU D 1 87 ? 3.154 35.407 -19.198 1.000 12.955 87 LEU D N 1
ATOM 11591 C CA . LEU D 1 87 ? 3.521 34.024 -19.534 1.000 14.130 87 LEU D CA 1
ATOM 11592 C C . LEU D 1 87 ? 3.403 33.890 -21.046 1.000 14.141 87 LEU D C 1
ATOM 11593 O O . LEU D 1 87 ? 2.310 33.997 -21.608 1.000 15.198 87 LEU D O 1
ATOM 11609 N N . ILE D 1 88 ? 4.526 33.680 -21.702 1.000 10.657 88 ILE D N 1
ATOM 11610 C CA . ILE D 1 88 ? 4.562 33.443 -23.160 1.000 11.262 88 ILE D CA 1
ATOM 11611 C C . ILE D 1 88 ? 4.778 31.962 -23.411 1.000 10.533 88 ILE D C 1
ATOM 11612 O O . ILE D 1 88 ? 5.714 31.364 -22.812 1.000 11.479 88 ILE D O 1
ATOM 11628 N N . SER D 1 89 ? 4.019 31.332 -24.248 1.000 9.635 89 SER D N 1
ATOM 11629 C CA . SER D 1 89 ? 4.139 29.922 -24.599 1.000 11.058 89 SER D CA 1
ATOM 11630 C C . SER D 1 89 ? 3.944 29.779 -26.109 1.000 12.771 89 SER D C 1
ATOM 11631 O O . SER D 1 89 ? 3.574 30.728 -26.771 1.000 11.828 89 SER D O 1
ATOM 11639 N N . PHE D 1 90 ? 4.243 28.621 -26.652 1.000 13.649 90 PHE D N 1
ATOM 11640 C CA . PHE D 1 90 ? 4.222 28.370 -28.102 1.000 14.191 90 PHE D CA 1
ATOM 11641 C C . PHE D 1 90 ? 3.296 27.210 -28.415 1.000 13.362 90 PHE D C 1
ATOM 11642 O O . PHE D 1 90 ? 3.333 26.252 -27.731 1.000 17.441 90 PHE D O 1
ATOM 11659 N N . GLU D 1 91 ? 2.514 27.352 -29.450 1.000 14.209 91 GLU D N 1
ATOM 11660 C CA . GLU D 1 91 ? 1.739 26.247 -30.053 1.000 14.422 91 GLU D CA 1
ATOM 11661 C C . GLU D 1 91 ? 1.973 26.230 -31.545 1.000 15.677 91 GLU D C 1
ATOM 11662 O O . GLU D 1 91 ? 2.196 27.260 -32.165 1.000 16.930 91 GLU D O 1
ATOM 11674 N N . TYR D 1 92 ? 1.891 25.038 -32.142 1.000 17.795 92 TYR D N 1
ATOM 11675 C CA . TYR D 1 92 ? 2.476 24.785 -33.475 1.000 21.180 92 TYR D CA 1
ATOM 11676 C C . TYR D 1 92 ? 1.638 25.478 -34.553 1.000 19.372 92 TYR D C 1
ATOM 11677 O O . TYR D 1 92 ? 2.159 25.946 -35.553 1.000 20.609 92 TYR D O 1
ATOM 11695 N N . ASP D 1 93 ? 0.313 25.529 -34.363 1.000 17.133 93 ASP D N 1
ATOM 11696 C CA . ASP D 1 93 ? -0.635 26.041 -35.354 1.000 16.618 93 ASP D CA 1
ATOM 11697 C C . ASP D 1 93 ? -1.854 26.636 -34.624 1.000 14.368 93 ASP D C 1
ATOM 11698 O O . ASP D 1 93 ? -1.894 26.605 -33.374 1.000 14.075 93 ASP D O 1
ATOM 11707 N N . ALA D 1 94 ? -2.740 27.238 -35.390 1.000 17.228 94 ALA D N 1
ATOM 11708 C CA . ALA D 1 94 ? -3.909 27.974 -34.875 1.000 16.487 94 ALA D CA 1
ATOM 11709 C C . ALA D 1 94 ? -4.730 27.031 -33.994 1.000 15.893 94 ALA D C 1
ATOM 11710 O O . ALA D 1 94 ? -5.185 27.435 -32.908 1.000 13.272 94 ALA D O 1
ATOM 11717 N N . LYS D 1 95 ? -5.016 25.818 -34.457 1.000 15.468 95 LYS D N 1
ATOM 11718 C CA . LYS D 1 95 ? -5.909 24.931 -33.673 1.000 15.154 95 LYS D CA 1
ATOM 11719 C C . LYS D 1 95 ? -5.315 24.609 -32.309 1.000 13.654 95 LYS D C 1
ATOM 11720 O O . LYS D 1 95 ? -6.026 24.605 -31.290 1.000 14.632 95 LYS D O 1
ATOM 11739 N N . HIS D 1 96 ? -4.022 24.308 -32.243 1.000 14.223 96 HIS D N 1
ATOM 11740 C CA . HIS D 1 96 ? -3.367 24.018 -30.962 1.000 13.068 96 HIS D CA 1
ATOM 11741 C C . HIS D 1 96 ? -3.410 25.303 -30.107 1.000 11.932 96 HIS D C 1
ATOM 11742 O O . HIS D 1 96 ? -3.625 25.226 -28.899 1.000 12.046 96 HIS D O 1
ATOM 11757 N N . ALA D 1 97 ? -3.207 26.450 -30.714 1.000 10.949 97 ALA D N 1
ATOM 11758 C CA . ALA D 1 97 ? -3.218 27.725 -30.002 1.000 9.702 97 ALA D CA 1
ATOM 11759 C C . ALA D 1 97 ? -4.607 27.995 -29.441 1.000 9.743 97 ALA D C 1
ATOM 11760 O O . ALA D 1 97 ? -4.713 28.451 -28.308 1.000 9.328 97 ALA D O 1
ATOM 11767 N N . GLU D 1 98 ? -5.655 27.659 -30.195 1.000 9.969 98 GLU D N 1
ATOM 11768 C CA . GLU D 1 98 ? -7.034 27.878 -29.726 1.000 10.189 98 GLU D CA 1
ATOM 11769 C C . GLU D 1 98 ? -7.308 27.009 -28.509 1.000 10.210 98 GLU D C 1
ATOM 11770 O O . GLU D 1 98 ? -7.982 27.479 -27.564 1.000 10.477 98 GLU D O 1
ATOM 11782 N N . VAL D 1 99 ? -6.894 25.746 -28.559 1.000 11.546 99 VAL D N 1
ATOM 11783 C CA . VAL D 1 99 ? -7.145 24.834 -27.415 1.000 11.591 99 VAL D CA 1
ATOM 11784 C C . VAL D 1 99 ? -6.467 25.424 -26.186 1.000 10.712 99 VAL D C 1
ATOM 11785 O O . VAL D 1 99 ? -7.088 25.569 -25.113 1.000 10.635 99 VAL D O 1
ATOM 11798 N N . ALA D 1 100 ? -5.208 25.840 -26.325 1.000 9.946 100 ALA D N 1
ATOM 11799 C CA . ALA D 1 100 ? -4.451 26.386 -25.184 1.000 8.978 100 ALA D CA 1
ATOM 11800 C C . ALA D 1 100 ? -5.108 27.661 -24.682 1.000 9.182 100 ALA D C 1
ATOM 11801 O O . ALA D 1 100 ? -5.186 27.874 -23.457 1.000 11.346 100 ALA D O 1
ATOM 11808 N N . ARG D 1 101 ? -5.458 28.585 -25.585 1.000 8.534 101 ARG D N 1
ATOM 11809 C CA . ARG D 1 101 ? -5.982 29.879 -25.169 1.000 8.796 101 ARG D CA 1
ATOM 11810 C C . ARG D 1 101 ? -7.285 29.729 -24.397 1.000 9.317 101 ARG D C 1
ATOM 11811 O O . ARG D 1 101 ? -7.456 30.377 -23.405 1.000 10.259 101 ARG D O 1
ATOM 11832 N N . ARG D 1 102 ? -8.157 28.853 -24.873 1.000 9.790 102 ARG D N 1
ATOM 11833 C CA . ARG D 1 102 ? -9.434 28.649 -24.159 1.000 10.878 102 ARG D CA 1
ATOM 11834 C C . ARG D 1 102 ? -9.179 28.004 -22.791 1.000 9.905 102 ARG D C 1
ATOM 11835 O O . ARG D 1 102 ? -9.816 28.391 -21.792 1.000 10.914 102 ARG D O 1
ATOM 11856 N N . ASN D 1 103 ? -8.217 27.096 -22.731 1.000 10.112 103 ASN D N 1
ATOM 11857 C CA . ASN D 1 103 ? -7.901 26.405 -21.464 1.000 9.911 103 ASN D CA 1
ATOM 11858 C C . ASN D 1 103 ? -7.245 27.371 -20.493 1.000 10.449 103 ASN D C 1
ATOM 11859 O O . ASN D 1 103 ? -7.559 27.318 -19.310 1.000 10.250 103 ASN D O 1
ATOM 11870 N N . LEU D 1 104 ? -6.358 28.231 -20.991 1.000 10.196 104 LEU D N 1
ATOM 11871 C CA . LEU D 1 104 ? -5.714 29.221 -20.114 1.000 10.555 104 LEU D CA 1
ATOM 11872 C C . LEU D 1 104 ? -6.718 30.279 -19.635 1.000 10.299 104 LEU D C 1
ATOM 11873 O O . LEU D 1 104 ? -6.680 30.669 -18.436 1.000 11.276 104 LEU D O 1
ATOM 11889 N N . ALA D 1 105 ? -7.650 30.701 -20.472 1.000 10.104 105 ALA D N 1
ATOM 11890 C CA . ALA D 1 105 ? -8.702 31.684 -20.118 1.000 10.392 105 ALA D CA 1
ATOM 11891 C C . ALA D 1 105 ? -9.600 31.086 -19.038 1.000 10.657 105 ALA D C 1
ATOM 11892 O O . ALA D 1 105 ? -9.876 31.739 -18.049 1.000 12.395 105 ALA D O 1
ATOM 11899 N N . ARG D 1 106 ? -9.931 29.822 -19.186 1.000 10.578 106 ARG D N 1
ATOM 11900 C CA . ARG D 1 106 ? -10.835 29.164 -18.214 1.000 10.683 106 ARG D CA 1
ATOM 11901 C C . ARG D 1 106 ? -10.142 29.091 -16.858 1.000 12.084 106 ARG D C 1
ATOM 11902 O O . ARG D 1 106 ? -10.877 29.146 -15.856 1.000 16.387 106 ARG D O 1
ATOM 11923 N N . ALA D 1 107 ? -8.818 28.975 -16.852 1.000 13.045 107 ALA D N 1
ATOM 11924 C CA . ALA D 1 107 ? -7.969 28.898 -15.639 1.000 15.407 107 ALA D CA 1
ATOM 11925 C C . ALA D 1 107 ? -7.752 30.287 -15.050 1.000 16.511 107 ALA D C 1
ATOM 11926 O O . ALA D 1 107 ? -6.962 30.355 -14.026 1.000 20.539 107 ALA D O 1
ATOM 11933 N N . GLY D 1 108 ? -8.328 31.335 -15.617 1.000 14.841 108 GLY D N 1
ATOM 11934 C CA . GLY D 1 108 ? -8.271 32.738 -15.157 1.000 16.745 108 GLY D CA 1
ATOM 11935 C C . GLY D 1 108 ? -6.965 33.388 -15.546 1.000 16.268 108 GLY D C 1
ATOM 11936 O O . GLY D 1 108 ? -6.551 34.385 -14.872 1.000 17.619 108 GLY D O 1
ATOM 11940 N N . LEU D 1 109 ? -6.336 32.952 -16.639 1.000 14.842 109 LEU D N 1
ATOM 11941 C CA . LEU D 1 109 ? -4.973 33.435 -16.978 1.000 16.513 109 LEU D CA 1
ATOM 11942 C C . LEU D 1 109 ? -4.929 34.238 -18.280 1.000 18.855 109 LEU D C 1
ATOM 11943 O O . LEU D 1 109 ? -3.828 34.585 -18.720 1.000 22.296 109 LEU D O 1
ATOM 11959 N N . ASP D 1 110 ? -6.031 34.553 -18.938 1.000 20.275 110 ASP D N 1
ATOM 11960 C CA . ASP D 1 110 ? -5.878 35.090 -20.323 1.000 23.083 110 ASP D CA 1
ATOM 11961 C C . ASP D 1 110 ? -5.263 36.503 -20.343 1.000 25.349 110 ASP D C 1
ATOM 11962 O O . ASP D 1 110 ? -4.736 36.866 -21.423 1.000 25.918 110 ASP D O 1
ATOM 11971 N N . GLY D 1 111 ? -5.324 37.258 -19.240 1.000 23.007 111 GLY D N 1
ATOM 11972 C CA . GLY D 1 111 ? -4.699 38.594 -19.170 1.000 23.820 111 GLY D CA 1
ATOM 11973 C C . GLY D 1 111 ? -3.185 38.532 -18.979 1.000 27.717 111 GLY D C 1
ATOM 11974 O O . GLY D 1 111 ? -2.534 39.586 -19.133 1.000 32.660 111 GLY D O 1
ATOM 11978 N N . ILE D 1 112 ? -2.660 37.368 -18.587 1.000 20.527 112 ILE D N 1
ATOM 11979 C CA . ILE D 1 112 ? -1.203 37.140 -18.321 1.000 21.615 112 ILE D CA 1
ATOM 11980 C C . ILE D 1 112 ? -0.618 36.235 -19.403 1.000 18.729 112 ILE D C 1
ATOM 11981 O O . ILE D 1 112 ? 0.558 36.394 -19.714 1.000 16.773 112 ILE D O 1
ATOM 11997 N N . SER D 1 113 ? -1.432 35.368 -20.003 1.000 17.104 113 SER D N 1
ATOM 11998 C CA . SER D 1 113 ? -1.018 34.381 -21.034 1.000 15.892 113 SER D CA 1
ATOM 11999 C C . SER D 1 113 ? -0.948 35.035 -22.411 1.000 14.247 113 SER D C 1
ATOM 12000 O O . SER D 1 113 ? -1.914 35.710 -22.806 1.000 14.485 113 SER D O 1
ATOM 12008 N N . GLU D 1 114 ? 0.131 34.810 -23.174 1.000 12.271 114 GLU D N 1
ATOM 12009 C CA . GLU D 1 114 ? 0.174 35.067 -24.629 1.000 11.358 114 GLU D CA 1
ATOM 12010 C C . GLU D 1 114 ? 0.691 33.786 -25.272 1.000 11.401 114 GLU D C 1
ATOM 12011 O O . GLU D 1 114 ? 1.781 33.328 -24.888 1.000 12.473 114 GLU D O 1
ATOM 12023 N N . VAL D 1 115 ? -0.071 33.175 -26.144 1.000 10.175 115 VAL D N 1
ATOM 12024 C CA . VAL D 1 115 ? 0.338 31.976 -26.917 1.000 10.187 115 VAL D CA 1
ATOM 12025 C C . VAL D 1 115 ? 0.808 32.452 -28.286 1.000 10.881 115 VAL D C 1
ATOM 12026 O O . VAL D 1 115 ? 0.026 33.099 -29.014 1.000 12.697 115 VAL D O 1
ATOM 12039 N N . ARG D 1 116 ? 2.021 32.121 -28.650 1.000 11.256 116 ARG D N 1
ATOM 12040 C CA . ARG D 1 116 ? 2.582 32.482 -29.967 1.000 12.421 116 ARG D CA 1
ATOM 12041 C C . ARG D 1 116 ? 2.385 31.274 -30.862 1.000 13.105 116 ARG D C 1
ATOM 12042 O O . ARG D 1 116 ? 2.629 30.150 -30.419 1.000 14.828 116 ARG D O 1
ATOM 12063 N N . VAL D 1 117 ? 2.038 31.513 -32.115 1.000 13.739 117 VAL D N 1
ATOM 12064 C CA . VAL D 1 117 ? 1.713 30.414 -33.070 1.000 14.703 117 VAL D CA 1
ATOM 12065 C C . VAL D 1 117 ? 2.903 30.148 -33.996 1.000 15.748 117 VAL D C 1
ATOM 12066 O O . VAL D 1 117 ? 3.402 31.113 -34.627 1.000 17.616 117 VAL D O 1
ATOM 12079 N N . GLY D 1 118 ? 3.300 28.890 -34.072 1.000 15.949 118 GLY D N 1
ATOM 12080 C CA . GLY D 1 118 ? 4.350 28.397 -34.988 1.000 17.594 118 GLY D CA 1
ATOM 12081 C C . GLY D 1 118 ? 5.269 27.408 -34.286 1.000 18.096 118 GLY D C 1
ATOM 12082 O O . GLY D 1 118 ? 5.280 27.294 -33.064 1.000 19.584 118 GLY D O 1
ATOM 12086 N N . PRO D 1 119 ? 6.120 26.717 -35.068 1.000 21.021 119 PRO D N 1
ATOM 12087 C CA . PRO D 1 119 ? 7.191 25.896 -34.524 1.000 21.320 119 PRO D CA 1
ATOM 12088 C C . PRO D 1 119 ? 8.074 26.746 -33.589 1.000 20.079 119 PRO D C 1
ATOM 12089 O O . PRO D 1 119 ? 8.414 27.851 -33.940 1.000 19.455 119 PRO D O 1
ATOM 12100 N N . ALA D 1 120 ? 8.453 26.211 -32.437 1.000 19.482 120 ALA D N 1
ATOM 12101 C CA . ALA D 1 120 ? 9.323 26.885 -31.446 1.000 19.517 120 ALA D CA 1
ATOM 12102 C C . ALA D 1 120 ? 10.608 27.347 -32.139 1.000 17.809 120 ALA D C 1
ATOM 12103 O O . ALA D 1 120 ? 11.070 28.423 -31.893 1.000 15.210 120 ALA D O 1
ATOM 12110 N N . LEU D 1 121 ? 11.180 26.528 -33.020 1.000 16.418 121 LEU D N 1
ATOM 12111 C CA . LEU D 1 121 ? 12.449 26.886 -33.709 1.000 15.366 121 LEU D CA 1
ATOM 12112 C C . LEU D 1 121 ? 12.306 28.140 -34.561 1.000 16.278 121 LEU D C 1
ATOM 12113 O O . LEU D 1 121 ? 13.320 28.820 -34.799 1.000 15.950 121 LEU D O 1
ATOM 12129 N N . GLU D 1 122 ? 11.113 28.416 -35.112 1.000 17.156 122 GLU D N 1
ATOM 12130 C CA . GLU D 1 122 ? 10.850 29.669 -35.856 1.000 17.826 122 GLU D CA 1
ATOM 12131 C C . GLU D 1 122 ? 10.430 30.774 -34.885 1.000 18.258 122 GLU D C 1
ATOM 12132 O O . GLU D 1 122 ? 10.835 31.934 -35.040 1.000 17.864 122 GLU D O 1
ATOM 12144 N N . SER D 1 123 ? 9.627 30.448 -33.886 1.000 16.659 123 SER D N 1
ATOM 12145 C CA . SER D 1 123 ? 9.025 31.510 -33.048 1.000 17.385 123 SER D CA 1
ATOM 12146 C C . SER D 1 123 ? 10.066 32.068 -32.092 1.000 16.071 123 SER D C 1
ATOM 12147 O O . SER D 1 123 ? 10.036 33.275 -31.811 1.000 16.239 123 SER D O 1
ATOM 12155 N N . LEU D 1 124 ? 11.047 31.286 -31.662 1.000 13.172 124 LEU D N 1
ATOM 12156 C CA . LEU D 1 124 ? 12.013 31.808 -30.687 1.000 14.113 124 LEU D CA 1
ATOM 12157 C C . LEU D 1 124 ? 12.875 32.908 -31.278 1.000 13.511 124 LEU D C 1
ATOM 12158 O O . LEU D 1 124 ? 13.070 33.932 -30.613 1.000 12.534 124 LEU D O 1
ATOM 12174 N N . PRO D 1 125 ? 13.549 32.767 -32.439 1.000 13.317 125 PRO D N 1
ATOM 12175 C CA . PRO D 1 125 ? 14.343 33.865 -32.948 1.000 12.684 125 PRO D CA 1
ATOM 12176 C C . PRO D 1 125 ? 13.448 35.093 -33.191 1.000 11.053 125 PRO D C 1
ATOM 12177 O O . PRO D 1 125 ? 13.967 36.195 -32.998 1.000 11.069 125 PRO D O 1
ATOM 12188 N N . LYS D 1 126 ? 12.201 34.912 -33.638 1.000 11.283 126 LYS D N 1
ATOM 12189 C CA . LYS D 1 126 ? 11.294 36.069 -33.870 1.000 12.950 126 LYS D CA 1
ATOM 12190 C C . LYS D 1 126 ? 11.111 36.783 -32.534 1.000 11.859 126 LYS D C 1
ATOM 12191 O O . LYS D 1 126 ? 11.259 38.017 -32.451 1.000 12.431 126 LYS D O 1
ATOM 12210 N N . LEU D 1 127 ? 10.788 36.022 -31.500 1.000 12.444 127 LEU D N 1
ATOM 12211 C CA . LEU D 1 127 ? 10.586 36.633 -30.171 1.000 11.557 127 LEU D CA 1
ATOM 12212 C C . LEU D 1 127 ? 11.865 37.349 -29.741 1.000 10.870 127 LEU D C 1
ATOM 12213 O O . LEU D 1 127 ? 11.853 38.530 -29.332 1.000 10.889 127 LEU D O 1
ATOM 12229 N N . ALA D 1 128 ? 13.025 36.688 -29.817 1.000 10.409 128 ALA D N 1
ATOM 12230 C CA . ALA D 1 128 ? 14.283 37.291 -29.335 1.000 10.975 128 ALA D CA 1
ATOM 12231 C C . ALA D 1 128 ? 14.540 38.579 -30.120 1.000 10.212 128 ALA D C 1
ATOM 12232 O O . ALA D 1 128 ? 15.033 39.579 -29.555 1.000 10.889 128 ALA D O 1
ATOM 12239 N N . ASP D 1 129 ? 14.267 38.574 -31.411 1.000 10.727 129 ASP D N 1
ATOM 12240 C CA . ASP D 1 129 ? 14.536 39.715 -32.312 1.000 11.967 129 ASP D CA 1
ATOM 12241 C C . ASP D 1 129 ? 13.574 40.877 -32.045 1.000 11.273 129 ASP D C 1
ATOM 12242 O O . ASP D 1 129 ? 13.904 41.994 -32.383 1.000 12.064 129 ASP D O 1
ATOM 12251 N N . GLU D 1 130 ? 12.446 40.629 -31.374 1.000 11.128 130 GLU D N 1
ATOM 12252 C CA . GLU D 1 130 ? 11.603 41.727 -30.861 1.000 11.056 130 GLU D CA 1
ATOM 12253 C C . GLU D 1 130 ? 12.281 42.414 -29.686 1.000 10.603 130 GLU D C 1
ATOM 12254 O O . GLU D 1 130 ? 11.869 43.525 -29.334 1.000 11.950 130 GLU D O 1
ATOM 12266 N N . ARG D 1 131 ? 13.242 41.797 -29.013 1.000 11.249 131 ARG D N 1
ATOM 12267 C CA . ARG D 1 131 ? 13.944 42.405 -27.863 1.000 11.445 131 ARG D CA 1
ATOM 12268 C C . ARG D 1 131 ? 12.989 42.600 -26.696 1.000 11.561 131 ARG D C 1
ATOM 12269 O O . ARG D 1 131 ? 12.844 43.683 -26.163 1.000 11.551 131 ARG D O 1
ATOM 12290 N N . PRO D 1 132 ? 12.346 41.513 -26.245 1.000 12.490 132 PRO D N 1
ATOM 12291 C CA . PRO D 1 132 ? 11.438 41.608 -25.114 1.000 11.596 132 PRO D CA 1
ATOM 12292 C C . PRO D 1 132 ? 12.187 41.757 -23.798 1.000 12.843 132 PRO D C 1
ATOM 12293 O O . PRO D 1 132 ? 13.359 41.520 -23.693 1.000 13.065 132 PRO D O 1
ATOM 12304 N N . GLU D 1 133 ? 11.462 42.186 -22.776 1.000 12.923 133 GLU D N 1
ATOM 12305 C CA . GLU D 1 133 ? 12.025 42.216 -21.417 1.000 12.803 133 GLU D CA 1
ATOM 12306 C C . GLU D 1 133 ? 12.449 40.790 -21.059 1.000 11.925 133 GLU D C 1
ATOM 12307 O O . GLU D 1 133 ? 11.786 39.822 -21.410 1.000 11.038 133 GLU D O 1
ATOM 12319 N N . PRO D 1 134 ? 13.546 40.612 -20.329 1.000 11.155 134 PRO D N 1
ATOM 12320 C CA . PRO D 1 134 ? 13.968 39.288 -19.898 1.000 11.592 134 PRO D CA 1
ATOM 12321 C C . PRO D 1 134 ? 12.910 38.540 -19.090 1.000 10.503 134 PRO D C 1
ATOM 12322 O O . PRO D 1 134 ? 12.050 39.159 -18.435 1.000 11.283 134 PRO D O 1
ATOM 12333 N N . PHE D 1 135 ? 13.062 37.223 -19.086 1.000 9.727 135 PHE D N 1
ATOM 12334 C CA . PHE D 1 135 ? 12.164 36.316 -18.339 1.000 9.906 135 PHE D CA 1
ATOM 12335 C C . PHE D 1 135 ? 12.832 35.906 -17.036 1.000 10.389 135 PHE D C 1
ATOM 12336 O O . PHE D 1 135 ? 14.082 35.777 -16.950 1.000 11.174 135 PHE D O 1
ATOM 12353 N N . ASP D 1 136 ? 11.992 35.660 -16.062 1.000 9.489 136 ASP D N 1
ATOM 12354 C CA . ASP D 1 136 ? 12.421 35.182 -14.732 1.000 9.856 136 ASP D CA 1
ATOM 12355 C C . ASP D 1 136 ? 12.565 33.679 -14.686 1.000 9.737 136 ASP D C 1
ATOM 12356 O O . ASP D 1 136 ? 13.412 33.164 -13.934 1.000 10.684 136 ASP D O 1
ATOM 12365 N N . LEU D 1 137 ? 11.741 32.943 -15.443 1.000 9.589 137 LEU D N 1
ATOM 12366 C CA . LEU D 1 137 ? 11.792 31.478 -15.475 1.000 9.940 137 LEU D CA 1
ATOM 12367 C C . LEU D 1 137 ? 11.495 31.023 -16.896 1.000 9.966 137 LEU D C 1
ATOM 12368 O O . LEU D 1 137 ? 10.580 31.555 -17.545 1.000 9.590 137 LEU D O 1
ATOM 12384 N N . VAL D 1 138 ? 12.346 30.156 -17.407 1.000 9.133 138 VAL D N 1
ATOM 12385 C CA . VAL D 1 138 ? 12.102 29.494 -18.709 1.000 8.506 138 VAL D CA 1
ATOM 12386 C C . VAL D 1 138 ? 11.922 28.018 -18.448 1.000 9.193 138 VAL D C 1
ATOM 12387 O O . VAL D 1 138 ? 12.803 27.404 -17.791 1.000 9.982 138 VAL D O 1
ATOM 12400 N N . PHE D 1 139 ? 10.805 27.461 -18.884 1.000 9.154 139 PHE D N 1
ATOM 12401 C CA . PHE D 1 139 ? 10.487 26.035 -18.760 1.000 9.304 139 PHE D CA 1
ATOM 12402 C C . PHE D 1 139 ? 10.607 25.412 -20.140 1.000 9.039 139 PHE D C 1
ATOM 12403 O O . PHE D 1 139 ? 9.903 25.885 -21.065 1.000 10.215 139 PHE D O 1
ATOM 12420 N N . ILE D 1 140 ? 11.464 24.427 -20.272 1.000 9.284 140 ILE D N 1
ATOM 12421 C CA . ILE D 1 140 ? 11.725 23.736 -21.564 1.000 10.102 140 ILE D CA 1
ATOM 12422 C C . ILE D 1 140 ? 11.202 22.315 -21.480 1.000 10.019 140 ILE D C 1
ATOM 12423 O O . ILE D 1 140 ? 11.744 21.497 -20.719 1.000 10.296 140 ILE D O 1
ATOM 12439 N N . ASP D 1 141 ? 10.185 21.980 -22.288 1.000 12.963 141 ASP D N 1
ATOM 12440 C CA . ASP D 1 141 ? 9.580 20.628 -22.377 1.000 17.420 141 ASP D CA 1
ATOM 12441 C C . ASP D 1 141 ? 9.175 20.447 -23.836 1.000 22.331 141 ASP D C 1
ATOM 12442 O O . ASP D 1 141 ? 7.968 20.517 -24.157 1.000 22.079 141 ASP D O 1
ATOM 12451 N N . ALA D 1 142 ? 10.176 20.353 -24.680 1.000 19.937 142 ALA D N 1
ATOM 12452 C CA . ALA D 1 142 ? 9.975 20.402 -26.143 1.000 21.322 142 ALA D CA 1
ATOM 12453 C C . ALA D 1 142 ? 10.642 19.175 -26.740 1.000 20.699 142 ALA D C 1
ATOM 12454 O O . ALA D 1 142 ? 10.785 18.172 -26.047 1.000 25.534 142 ALA D O 1
ATOM 12461 N N . ASP D 1 143 ? 10.992 19.226 -28.017 1.000 18.294 143 ASP D N 1
ATOM 12462 C CA . ASP D 1 143 ? 11.789 18.169 -28.670 1.000 19.521 143 ASP D CA 1
ATOM 12463 C C . ASP D 1 143 ? 13.209 18.210 -28.114 1.000 18.222 143 ASP D C 1
ATOM 12464 O O . ASP D 1 143 ? 13.945 19.260 -28.313 1.000 21.112 143 ASP D O 1
ATOM 12473 N N . LYS D 1 144 ? 13.640 17.107 -27.538 1.000 16.850 144 LYS D N 1
ATOM 12474 C CA . LYS D 1 144 ? 14.951 17.017 -26.866 1.000 16.375 144 LYS D CA 1
ATOM 12475 C C . LYS D 1 144 ? 16.083 17.173 -27.863 1.000 16.036 144 LYS D C 1
ATOM 12476 O O . LYS D 1 144 ? 17.141 17.643 -27.490 1.000 13.743 144 LYS D O 1
ATOM 12495 N N . VAL D 1 145 ? 15.833 16.878 -29.130 1.000 16.508 145 VAL D N 1
ATOM 12496 C CA . VAL D 1 145 ? 16.899 17.029 -30.153 1.000 17.563 145 VAL D CA 1
ATOM 12497 C C . VAL D 1 145 ? 17.522 18.424 -30.054 1.000 15.715 145 VAL D C 1
ATOM 12498 O O . VAL D 1 145 ? 18.767 18.542 -30.134 1.000 16.546 145 VAL D O 1
ATOM 12511 N N . ASN D 1 146 ? 16.681 19.459 -29.879 1.000 13.139 146 ASN D N 1
ATOM 12512 C CA . ASN D 1 146 ? 17.115 20.870 -29.878 1.000 11.549 146 ASN D CA 1
ATOM 12513 C C . ASN D 1 146 ? 17.188 21.442 -28.450 1.000 11.562 146 ASN D C 1
ATOM 12514 O O . ASN D 1 146 ? 17.300 22.645 -28.317 1.000 11.046 146 ASN D O 1
ATOM 12525 N N . ASN D 1 147 ? 17.279 20.596 -27.432 1.000 10.713 147 ASN D N 1
ATOM 12526 C CA . ASN D 1 147 ? 17.332 21.095 -26.028 1.000 12.268 147 ASN D CA 1
ATOM 12527 C C . ASN D 1 147 ? 18.491 22.081 -25.822 1.000 10.771 147 ASN D C 1
ATOM 12528 O O . ASN D 1 147 ? 18.311 23.139 -25.169 1.000 10.720 147 ASN D O 1
ATOM 12539 N N . PRO D 1 148 ? 19.698 21.846 -26.378 1.000 9.818 148 PRO D N 1
ATOM 12540 C CA . PRO D 1 148 ? 20.781 22.783 -26.141 1.000 10.004 148 PRO D CA 1
ATOM 12541 C C . PRO D 1 148 ? 20.442 24.149 -26.713 1.000 9.432 148 PRO D C 1
ATOM 12542 O O . PRO D 1 148 ? 20.682 25.193 -26.068 1.000 9.654 148 PRO D O 1
ATOM 12553 N N . HIS D 1 149 ? 19.944 24.153 -27.932 1.000 9.893 149 HIS D N 1
ATOM 12554 C CA . HIS D 1 149 ? 19.514 25.389 -28.600 1.000 9.188 149 HIS D CA 1
ATOM 12555 C C . HIS D 1 149 ? 18.493 26.134 -27.729 1.000 8.762 149 HIS D C 1
ATOM 12556 O O . HIS D 1 149 ? 18.588 27.345 -27.619 1.000 10.100 149 HIS D O 1
ATOM 12571 N N . TYR D 1 150 ? 17.547 25.410 -27.159 1.000 9.574 150 TYR D N 1
ATOM 12572 C CA . TYR D 1 150 ? 16.512 26.040 -26.294 1.000 9.456 150 TYR D CA 1
ATOM 12573 C C . TYR D 1 150 ? 17.156 26.627 -25.048 1.000 9.174 150 TYR D C 1
ATOM 12574 O O . TYR D 1 150 ? 16.769 27.715 -24.630 1.000 9.938 150 TYR D O 1
ATOM 12592 N N . VAL D 1 151 ? 18.166 25.967 -24.490 1.000 9.367 151 VAL D N 1
ATOM 12593 C CA . VAL D 1 151 ? 18.877 26.539 -23.321 1.000 9.315 151 VAL D CA 1
ATOM 12594 C C . VAL D 1 151 ? 19.630 27.793 -23.758 1.000 9.907 151 VAL D C 1
ATOM 12595 O O . VAL D 1 151 ? 19.703 28.776 -23.008 1.000 8.921 151 VAL D O 1
ATOM 12608 N N . GLU D 1 152 ? 20.255 27.803 -24.954 1.000 10.758 152 GLU D N 1
ATOM 12609 C CA . GLU D 1 152 ? 20.928 29.011 -25.488 1.000 11.239 152 GLU D CA 1
ATOM 12610 C C . GLU D 1 152 ? 19.919 30.140 -25.629 1.000 10.810 152 GLU D C 1
ATOM 12611 O O . GLU D 1 152 ? 20.231 31.272 -25.270 1.000 12.024 152 GLU D O 1
ATOM 12623 N N . TRP D 1 153 ? 18.732 29.901 -26.184 1.000 10.510 153 TRP D N 1
ATOM 12624 C CA . TRP D 1 153 ? 17.713 30.970 -26.248 1.000 10.642 153 TRP D CA 1
ATOM 12625 C C . TRP D 1 153 ? 17.366 31.388 -24.819 1.000 11.070 153 TRP D C 1
ATOM 12626 O O . TRP D 1 153 ? 17.194 32.595 -24.594 1.000 11.155 153 TRP D O 1
ATOM 12647 N N . ALA D 1 154 ? 17.231 30.460 -23.892 1.000 10.284 154 ALA D N 1
ATOM 12648 C CA . ALA D 1 154 ? 16.902 30.800 -22.480 1.000 10.818 154 ALA D CA 1
ATOM 12649 C C . ALA D 1 154 ? 17.976 31.735 -21.927 1.000 10.379 154 ALA D C 1
ATOM 12650 O O . ALA D 1 154 ? 17.626 32.760 -21.292 1.000 10.629 154 ALA D O 1
ATOM 12657 N N . LEU D 1 155 ? 19.246 31.448 -22.176 1.000 9.882 155 LEU D N 1
ATOM 12658 C CA . LEU D 1 155 ? 20.336 32.336 -21.699 1.000 10.788 155 LEU D CA 1
ATOM 12659 C C . LEU D 1 155 ? 20.201 33.719 -22.334 1.000 10.824 155 LEU D C 1
ATOM 12660 O O . LEU D 1 155 ? 20.424 34.711 -21.622 1.000 12.829 155 LEU D O 1
ATOM 12676 N N . LYS D 1 156 ? 19.860 33.827 -23.608 1.000 9.990 156 LYS D N 1
ATOM 12677 C CA . LYS D 1 156 ? 19.733 35.123 -24.305 1.000 10.675 156 LYS D CA 1
ATOM 12678 C C . LYS D 1 156 ? 18.545 35.915 -23.730 1.000 11.022 156 LYS D C 1
ATOM 12679 O O . LYS D 1 156 ? 18.542 37.151 -23.893 1.000 14.509 156 LYS D O 1
ATOM 12698 N N . LEU D 1 157 ? 17.558 35.247 -23.118 1.000 10.794 157 LEU D N 1
ATOM 12699 C CA . LEU D 1 157 ? 16.244 35.843 -22.782 1.000 10.691 157 LEU D CA 1
ATOM 12700 C C . LEU D 1 157 ? 16.030 35.910 -21.273 1.000 11.019 157 LEU D C 1
ATOM 12701 O O . LEU D 1 157 ? 14.870 36.164 -20.872 1.000 11.600 157 LEU D O 1
ATOM 12717 N N . THR D 1 158 ? 17.048 35.663 -20.466 1.000 10.809 158 THR D N 1
ATOM 12718 C CA . THR D 1 158 ? 16.974 35.739 -18.992 1.000 10.800 158 THR D CA 1
ATOM 12719 C C . THR D 1 158 ? 17.925 36.816 -18.465 1.000 11.091 158 THR D C 1
ATOM 12720 O O . THR D 1 158 ? 18.597 37.522 -19.273 1.000 12.086 158 THR D O 1
ATOM 12731 N N . ARG D 1 159 ? 17.996 36.912 -17.159 1.000 11.282 159 ARG D N 1
ATOM 12732 C CA . ARG D 1 159 ? 18.881 37.872 -16.465 1.000 11.483 159 ARG D CA 1
ATOM 12733 C C . ARG D 1 159 ? 19.453 37.153 -15.272 1.000 11.506 159 ARG D C 1
ATOM 12734 O O . ARG D 1 159 ? 19.012 36.060 -14.884 1.000 10.286 159 ARG D O 1
ATOM 12755 N N . PRO D 1 160 ? 20.438 37.747 -14.583 1.000 13.462 160 PRO D N 1
ATOM 12756 C CA . PRO D 1 160 ? 20.968 37.096 -13.407 1.000 12.399 160 PRO D CA 1
ATOM 12757 C C . PRO D 1 160 ? 19.895 36.841 -12.346 1.000 11.356 160 PRO D C 1
ATOM 12758 O O . PRO D 1 160 ? 19.020 37.721 -12.116 1.000 12.558 160 PRO D O 1
ATOM 12769 N N . GLY D 1 161 ? 19.852 35.621 -11.831 1.000 10.937 161 GLY D N 1
ATOM 12770 C CA . GLY D 1 161 ? 18.845 35.176 -10.857 1.000 11.229 161 GLY D CA 1
ATOM 12771 C C . GLY D 1 161 ? 17.668 34.458 -11.452 1.000 10.962 161 GLY D C 1
ATOM 12772 O O . GLY D 1 161 ? 16.936 33.827 -10.703 1.000 11.783 161 GLY D O 1
ATOM 12776 N N . SER D 1 162 ? 17.539 34.518 -12.774 1.000 9.874 162 SER D N 1
ATOM 12777 C CA . SER D 1 162 ? 16.514 33.709 -13.467 1.000 9.171 162 SER D CA 1
ATOM 12778 C C . SER D 1 162 ? 16.743 32.218 -13.258 1.000 9.478 162 SER D C 1
ATOM 12779 O O . SER D 1 162 ? 17.862 31.786 -12.919 1.000 11.090 162 SER D O 1
ATOM 12787 N N . LEU D 1 163 ? 15.717 31.426 -13.504 1.000 10.718 163 LEU D N 1
ATOM 12788 C CA . LEU D 1 163 ? 15.733 29.965 -13.367 1.000 10.612 163 LEU D CA 1
ATOM 12789 C C . LEU D 1 163 ? 15.374 29.357 -14.713 1.000 11.260 163 LEU D C 1
ATOM 12790 O O . LEU D 1 163 ? 14.480 29.882 -15.414 1.000 13.275 163 LEU D O 1
ATOM 12806 N N . ILE D 1 164 ? 16.067 28.321 -15.091 1.000 9.710 164 ILE D N 1
ATOM 12807 C CA . ILE D 1 164 ? 15.761 27.491 -16.280 1.000 9.816 164 ILE D CA 1
ATOM 12808 C C . ILE D 1 164 ? 15.401 26.106 -15.773 1.000 10.056 164 ILE D C 1
ATOM 12809 O O . ILE D 1 164 ? 16.175 25.530 -14.993 1.000 10.777 164 ILE D O 1
ATOM 12825 N N . VAL D 1 165 ? 14.280 25.579 -16.206 1.000 9.910 165 VAL D N 1
ATOM 12826 C CA . VAL D 1 165 ? 13.811 24.231 -15.809 1.000 9.219 165 VAL D CA 1
ATOM 12827 C C . VAL D 1 165 ? 13.673 23.407 -17.070 1.000 9.158 165 VAL D C 1
ATOM 12828 O O . VAL D 1 165 ? 13.047 23.877 -18.030 1.000 9.472 165 VAL D O 1
ATOM 12841 N N . VAL D 1 166 ? 14.313 22.259 -17.091 1.000 9.648 166 VAL D N 1
ATOM 12842 C CA . VAL D 1 166 ? 14.274 21.360 -18.279 1.000 10.267 166 VAL D CA 1
ATOM 12843 C C . VAL D 1 166 ? 13.560 20.107 -17.816 1.000 10.854 166 VAL D C 1
ATOM 12844 O O . VAL D 1 166 ? 14.073 19.366 -16.930 1.000 9.987 166 VAL D O 1
ATOM 12857 N N . ASP D 1 167 ? 12.449 19.795 -18.457 1.000 10.724 167 ASP D N 1
ATOM 12858 C CA . ASP D 1 167 ? 11.706 18.554 -18.135 1.000 11.834 167 ASP D CA 1
ATOM 12859 C C . ASP D 1 167 ? 12.245 17.378 -18.962 1.000 11.060 167 ASP D C 1
ATOM 12860 O O . ASP D 1 167 ? 12.876 17.551 -20.007 1.000 12.308 167 ASP D O 1
ATOM 12869 N N . ASN D 1 168 ? 12.038 16.201 -18.417 1.000 11.031 168 ASN D N 1
ATOM 12870 C CA . ASN D 1 168 ? 12.211 14.921 -19.161 1.000 11.803 168 ASN D CA 1
ATOM 12871 C C . ASN D 1 168 ? 13.675 14.740 -19.581 1.000 12.423 168 ASN D C 1
ATOM 12872 O O . ASN D 1 168 ? 13.964 14.583 -20.781 1.000 14.086 168 ASN D O 1
ATOM 12883 N N . VAL D 1 169 ? 14.582 14.717 -18.611 1.000 10.131 169 VAL D N 1
ATOM 12884 C CA . VAL D 1 169 ? 16.040 14.619 -18.894 1.000 9.875 169 VAL D CA 1
ATOM 12885 C C . VAL D 1 169 ? 16.612 13.242 -18.586 1.000 10.828 169 VAL D C 1
ATOM 12886 O O . VAL D 1 169 ? 17.860 13.068 -18.659 1.000 13.051 169 VAL D O 1
ATOM 12899 N N . VAL D 1 170 ? 15.773 12.278 -18.195 1.000 10.920 170 VAL D N 1
ATOM 12900 C CA . VAL D 1 170 ? 16.242 10.934 -17.853 1.000 10.749 170 VAL D CA 1
ATOM 12901 C C . VAL D 1 170 ? 16.122 9.965 -19.033 1.000 11.230 170 VAL D C 1
ATOM 12902 O O . VAL D 1 170 ? 17.012 9.105 -19.099 1.000 11.002 170 VAL D O 1
ATOM 12915 N N . ARG D 1 171 ? 15.189 10.176 -19.958 1.000 13.163 171 ARG D N 1
ATOM 12916 C CA . ARG D 1 171 ? 15.078 9.325 -21.195 1.000 13.456 171 ARG D CA 1
ATOM 12917 C C . ARG D 1 171 ? 14.995 7.837 -20.826 1.000 16.193 171 ARG D C 1
ATOM 12918 O O . ARG D 1 171 ? 15.676 7.021 -21.470 1.000 16.350 171 ARG D O 1
ATOM 12939 N N . GLY D 1 172 ? 14.229 7.507 -19.799 1.000 15.411 172 GLY D N 1
ATOM 12940 C CA . GLY D 1 172 ? 14.080 6.102 -19.340 1.000 16.085 172 GLY D CA 1
ATOM 12941 C C . GLY D 1 172 ? 15.374 5.476 -18.817 1.000 15.063 172 GLY D C 1
ATOM 12942 O O . GLY D 1 172 ? 15.449 4.259 -18.594 1.000 16.101 172 GLY D O 1
ATOM 12946 N N . GLY D 1 173 ? 16.383 6.272 -18.458 1.000 13.987 173 GLY D N 1
ATOM 12947 C CA . GLY D 1 173 ? 17.694 5.781 -18.045 1.000 13.755 173 GLY D CA 1
ATOM 12948 C C . GLY D 1 173 ? 18.676 5.886 -19.186 1.000 13.164 173 GLY D C 1
ATOM 12949 O O . GLY D 1 173 ? 19.879 5.745 -18.936 1.000 16.064 173 GLY D O 1
ATOM 12953 N N . GLY D 1 174 ? 18.201 6.162 -20.402 1.000 13.145 174 GLY D N 1
ATOM 12954 C CA . GLY D 1 174 ? 19.067 6.255 -21.582 1.000 14.089 174 GLY D CA 1
ATOM 12955 C C . GLY D 1 174 ? 20.027 7.410 -21.571 1.000 13.290 174 GLY D C 1
ATOM 12956 O O . GLY D 1 174 ? 21.003 7.418 -22.345 1.000 13.700 174 GLY D O 1
ATOM 12960 N N . VAL D 1 175 ? 19.800 8.379 -20.703 1.000 11.935 175 VAL D N 1
ATOM 12961 C CA . VAL D 1 175 ? 20.651 9.595 -20.713 1.000 11.484 175 VAL D CA 1
ATOM 12962 C C . VAL D 1 175 ? 22.096 9.265 -20.360 1.000 11.395 175 VAL D C 1
ATOM 12963 O O . VAL D 1 175 ? 22.989 10.095 -20.706 1.000 12.772 175 VAL D O 1
ATOM 12976 N N . THR D 1 176 ? 22.394 8.124 -19.734 1.000 12.731 176 THR D N 1
ATOM 12977 C CA . THR D 1 176 ? 23.790 7.815 -19.334 1.000 13.594 176 THR D CA 1
ATOM 12978 C C . THR D 1 176 ? 24.581 7.215 -20.506 1.000 12.407 176 THR D C 1
ATOM 12979 O O . THR D 1 176 ? 25.785 7.007 -20.326 1.000 15.082 176 THR D O 1
ATOM 12990 N N . ASP D 1 177 ? 23.957 6.963 -21.651 1.000 13.051 177 ASP D N 1
ATOM 12991 C CA . ASP D 1 177 ? 24.664 6.301 -22.775 1.000 13.982 177 ASP D CA 1
ATOM 12992 C C . ASP D 1 177 ? 25.419 7.339 -23.605 1.000 14.300 177 ASP D C 1
ATOM 12993 O O . ASP D 1 177 ? 24.797 7.932 -24.474 1.000 13.242 177 ASP D O 1
ATOM 13002 N N . ALA D 1 178 ? 26.705 7.528 -23.363 1.000 14.943 178 ALA D N 1
ATOM 13003 C CA . ALA D 1 178 ? 27.544 8.461 -24.148 1.000 16.448 178 ALA D CA 1
ATOM 13004 C C . ALA D 1 178 ? 27.604 8.050 -25.616 1.000 16.420 178 ALA D C 1
ATOM 13005 O O . ALA D 1 178 ? 27.903 8.892 -26.463 1.000 19.282 178 ALA D O 1
ATOM 13012 N N . GLY D 1 179 ? 27.307 6.789 -25.913 1.000 15.551 179 GLY D N 1
ATOM 13013 C CA . GLY D 1 179 ? 27.449 6.263 -27.286 1.000 16.528 179 GLY D CA 1
ATOM 13014 C C . GLY D 1 179 ? 26.135 6.291 -28.013 1.000 16.719 179 GLY D C 1
ATOM 13015 O O . GLY D 1 179 ? 26.104 5.857 -29.157 1.000 17.070 179 GLY D O 1
ATOM 13019 N N . SER D 1 180 ? 25.040 6.724 -27.386 1.000 15.995 180 SER D N 1
ATOM 13020 C CA . SER D 1 180 ? 23.702 6.731 -28.013 1.000 15.967 180 SER D CA 1
ATOM 13021 C C . SER D 1 180 ? 23.749 7.496 -29.333 1.000 14.908 180 SER D C 1
ATOM 13022 O O . SER D 1 180 ? 24.241 8.641 -29.371 1.000 16.282 180 SER D O 1
ATOM 13030 N N . THR D 1 181 ? 23.087 6.957 -30.346 1.000 13.586 181 THR D N 1
ATOM 13031 C CA . THR D 1 181 ? 22.841 7.687 -31.620 1.000 14.992 181 THR D CA 1
ATOM 13032 C C . THR D 1 181 ? 21.537 8.470 -31.568 1.000 14.871 181 THR D C 1
ATOM 13033 O O . THR D 1 181 ? 21.243 9.268 -32.513 1.000 16.473 181 THR D O 1
ATOM 13044 N N . ASP D 1 182 ? 20.742 8.248 -30.548 1.000 14.048 182 ASP D N 1
ATOM 13045 C CA . ASP D 1 182 ? 19.365 8.744 -30.509 1.000 13.957 182 ASP D CA 1
ATOM 13046 C C . ASP D 1 182 ? 19.432 10.254 -30.391 1.000 13.289 182 ASP D C 1
ATOM 13047 O O . ASP D 1 182 ? 20.126 10.762 -29.483 1.000 12.026 182 ASP D O 1
ATOM 13056 N N . PRO D 1 183 ? 18.828 11.034 -31.303 1.000 12.443 183 PRO D N 1
ATOM 13057 C CA . PRO D 1 183 ? 18.932 12.492 -31.228 1.000 13.266 183 PRO D CA 1
ATOM 13058 C C . PRO D 1 183 ? 18.402 13.059 -29.916 1.000 13.446 183 PRO D C 1
ATOM 13059 O O . PRO D 1 183 ? 18.977 14.059 -29.429 1.000 12.556 183 PRO D O 1
ATOM 13070 N N . SER D 1 184 ? 17.364 12.477 -29.345 1.000 14.079 184 SER D N 1
ATOM 13071 C CA . SER D 1 184 ? 16.810 12.977 -28.059 1.000 13.926 184 SER D CA 1
ATOM 13072 C C . SER D 1 184 ? 17.799 12.724 -26.928 1.000 13.690 184 SER D C 1
ATOM 13073 O O . SER D 1 184 ? 18.009 13.620 -26.105 1.000 13.032 184 SER D O 1
ATOM 13081 N N . VAL D 1 185 ? 18.454 11.580 -26.877 1.000 12.062 185 VAL D N 1
ATOM 13082 C CA . VAL D 1 185 ? 19.478 11.306 -25.822 1.000 11.818 185 VAL D CA 1
ATOM 13083 C C . VAL D 1 185 ? 20.620 12.301 -26.033 1.000 11.322 185 VAL D C 1
ATOM 13084 O O . VAL D 1 185 ? 21.140 12.901 -25.074 1.000 10.845 185 VAL D O 1
ATOM 13097 N N . ARG D 1 186 ? 21.106 12.458 -27.253 1.000 11.276 186 ARG D N 1
ATOM 13098 C CA . ARG D 1 186 ? 22.275 13.339 -27.480 1.000 11.202 186 ARG D CA 1
ATOM 13099 C C . ARG D 1 186 ? 21.930 14.781 -27.104 1.000 9.751 186 ARG D C 1
ATOM 13100 O O . ARG D 1 186 ? 22.796 15.440 -26.502 1.000 10.186 186 ARG D O 1
ATOM 13121 N N . GLY D 1 187 ? 20.726 15.232 -27.427 1.000 9.921 187 GLY D N 1
ATOM 13122 C CA . GLY D 1 187 ? 20.386 16.623 -27.170 1.000 9.092 187 GLY D CA 1
ATOM 13123 C C . GLY D 1 187 ? 20.172 16.824 -25.689 1.000 9.678 187 GLY D C 1
ATOM 13124 O O . GLY D 1 187 ? 20.602 17.865 -25.131 1.000 9.709 187 GLY D O 1
ATOM 13128 N N . THR D 1 188 ? 19.648 15.823 -25.002 1.000 9.877 188 THR D N 1
ATOM 13129 C CA . THR D 1 188 ? 19.506 15.922 -23.529 1.000 9.491 188 THR D CA 1
ATOM 13130 C C . THR D 1 188 ? 20.893 15.998 -22.896 1.000 9.021 188 THR D C 1
ATOM 13131 O O . THR D 1 188 ? 21.126 16.861 -22.049 1.000 9.509 188 THR D O 1
ATOM 13142 N N . ARG D 1 189 ? 21.771 15.077 -23.220 1.000 9.174 189 ARG D N 1
ATOM 13143 C CA . ARG D 1 189 ? 23.125 15.026 -22.650 1.000 8.765 189 ARG D CA 1
ATOM 13144 C C . ARG D 1 189 ? 23.844 16.343 -22.942 1.000 8.758 189 ARG D C 1
ATOM 13145 O O . ARG D 1 189 ? 24.509 16.864 -22.014 1.000 9.411 189 ARG D O 1
ATOM 13166 N N A SER D 1 190 ? 23.712 16.882 -24.157 0.500 8.104 190 SER D N 1
ATOM 13167 N N B SER D 1 190 ? 23.706 16.864 -24.167 0.500 9.007 190 SER D N 1
ATOM 13168 C CA A SER D 1 190 ? 24.402 18.156 -24.499 0.500 8.214 190 SER D CA 1
ATOM 13169 C CA B SER D 1 190 ? 24.355 18.144 -24.559 0.500 9.889 190 SER D CA 1
ATOM 13170 C C A SER D 1 190 ? 23.801 19.313 -23.702 0.500 8.418 190 SER D C 1
ATOM 13171 C C B SER D 1 190 ? 23.803 19.290 -23.709 0.500 9.352 190 SER D C 1
ATOM 13172 O O A SER D 1 190 ? 24.551 20.214 -23.291 0.500 9.028 190 SER D O 1
ATOM 13173 O O B SER D 1 190 ? 24.586 20.163 -23.288 0.500 10.063 190 SER D O 1
ATOM 13188 N N . ALA D 1 191 ? 22.496 19.315 -23.487 1.000 8.943 191 ALA D N 1
ATOM 13189 C CA . ALA D 1 191 ? 21.897 20.393 -22.669 1.000 8.538 191 ALA D CA 1
ATOM 13190 C C . ALA D 1 191 ? 22.395 20.275 -21.228 1.000 8.449 191 ALA D C 1
ATOM 13191 O O . ALA D 1 191 ? 22.655 21.333 -20.595 1.000 8.662 191 ALA D O 1
ATOM 13198 N N . LEU D 1 192 ? 22.445 19.081 -20.643 1.000 7.979 192 LEU D N 1
ATOM 13199 C CA . LEU D 1 192 ? 22.949 18.967 -19.265 1.000 7.932 192 LEU D CA 1
ATOM 13200 C C . LEU D 1 192 ? 24.427 19.396 -19.232 1.000 8.054 192 LEU D C 1
ATOM 13201 O O . LEU D 1 192 ? 24.865 20.062 -18.289 1.000 8.878 192 LEU D O 1
ATOM 13217 N N . GLU D 1 193 ? 25.192 19.006 -20.232 1.000 8.389 193 GLU D N 1
ATOM 13218 C CA . GLU D 1 193 ? 26.628 19.410 -20.278 1.000 9.326 193 GLU D CA 1
ATOM 13219 C C . GLU D 1 193 ? 26.739 20.928 -20.394 1.000 9.196 193 GLU D C 1
ATOM 13220 O O . GLU D 1 193 ? 27.634 21.515 -19.748 1.000 9.578 193 GLU D O 1
ATOM 13232 N N . LEU D 1 194 ? 25.857 21.556 -21.160 1.000 8.326 194 LEU D N 1
ATOM 13233 C CA . LEU D 1 194 ? 25.883 23.031 -21.272 1.000 8.780 194 LEU D CA 1
ATOM 13234 C C . LEU D 1 194 ? 25.628 23.646 -19.902 1.000 9.086 194 LEU D C 1
ATOM 13235 O O . LEU D 1 194 ? 26.345 24.591 -19.498 1.000 9.599 194 LEU D O 1
ATOM 13251 N N . ILE D 1 195 ? 24.625 23.185 -19.163 1.000 8.064 195 ILE D N 1
ATOM 13252 C CA . ILE D 1 195 ? 24.365 23.704 -17.784 1.000 8.558 195 ILE D CA 1
ATOM 13253 C C . ILE D 1 195 ? 25.624 23.555 -16.951 1.000 7.786 195 ILE D C 1
ATOM 13254 O O . ILE D 1 195 ? 26.031 24.504 -16.257 1.000 9.691 195 ILE D O 1
ATOM 13270 N N . ALA D 1 196 ? 26.256 22.399 -16.955 1.000 8.232 196 ALA D N 1
ATOM 13271 C CA . ALA D 1 196 ? 27.435 22.135 -16.145 1.000 8.409 196 ALA D CA 1
ATOM 13272 C C . ALA D 1 196 ? 28.540 23.105 -16.533 1.000 9.248 196 ALA D C 1
ATOM 13273 O O . ALA D 1 196 ? 29.096 23.788 -15.642 1.000 9.748 196 ALA D O 1
ATOM 13280 N N . GLU D 1 197 ? 28.902 23.162 -17.799 1.000 9.004 197 GLU D N 1
ATOM 13281 C CA . GLU D 1 197 ? 30.144 23.879 -18.196 1.000 9.942 197 GLU D CA 1
ATOM 13282 C C . GLU D 1 197 ? 29.919 25.391 -18.230 1.000 10.849 197 GLU D C 1
ATOM 13283 O O . GLU D 1 197 ? 30.885 26.155 -18.019 1.000 9.810 197 GLU D O 1
ATOM 13295 N N . HIS D 1 198 ? 28.723 25.875 -18.499 1.000 10.388 198 HIS D N 1
ATOM 13296 C CA . HIS D 1 198 ? 28.519 27.326 -18.680 1.000 11.476 198 HIS D CA 1
ATOM 13297 C C . HIS D 1 198 ? 28.835 27.992 -17.353 1.000 11.549 198 HIS D C 1
ATOM 13298 O O . HIS D 1 198 ? 28.288 27.651 -16.327 1.000 10.573 198 HIS D O 1
ATOM 13313 N N . PRO D 1 199 ? 29.706 29.033 -17.363 1.000 13.031 199 PRO D N 1
ATOM 13314 C CA . PRO D 1 199 ? 30.046 29.706 -16.127 1.000 14.577 199 PRO D CA 1
ATOM 13315 C C . PRO D 1 199 ? 28.887 30.475 -15.464 1.000 14.841 199 PRO D C 1
ATOM 13316 O O . PRO D 1 199 ? 28.992 30.737 -14.259 1.000 16.791 199 PRO D O 1
ATOM 13327 N N . LYS D 1 200 ? 27.834 30.754 -16.221 1.000 13.208 200 LYS D N 1
ATOM 13328 C CA . LYS D 1 200 ? 26.681 31.527 -15.683 1.000 15.413 200 LYS D CA 1
ATOM 13329 C C . LYS D 1 200 ? 25.568 30.598 -15.217 1.000 15.093 200 LYS D C 1
ATOM 13330 O O . LYS D 1 200 ? 24.534 31.155 -14.808 1.000 14.921 200 LYS D O 1
ATOM 13349 N N . LEU D 1 201 ? 25.774 29.280 -15.179 1.000 13.324 201 LEU D N 1
ATOM 13350 C CA . LEU D 1 201 ? 24.656 28.383 -14.796 1.000 11.025 201 LEU D CA 1
ATOM 13351 C C . LEU D 1 201 ? 25.121 27.468 -13.707 1.000 10.974 201 LEU D C 1
ATOM 13352 O O . LEU D 1 201 ? 26.221 26.906 -13.852 1.000 11.016 201 LEU D O 1
ATOM 13368 N N . SER D 1 202 ? 24.324 27.297 -12.689 1.000 10.467 202 SER D N 1
ATOM 13369 C CA . SER D 1 202 ? 24.546 26.287 -11.642 1.000 11.088 202 SER D CA 1
ATOM 13370 C C . SER D 1 202 ? 23.304 25.399 -11.589 1.000 10.647 202 SER D C 1
ATOM 13371 O O . SER D 1 202 ? 22.202 25.964 -11.395 1.000 11.054 202 SER D O 1
ATOM 13379 N N . GLY D 1 203 ? 23.438 24.093 -11.776 1.000 9.506 203 GLY D N 1
ATOM 13380 C CA . GLY D 1 203 ? 22.225 23.293 -11.840 1.000 9.536 203 GLY D CA 1
ATOM 13381 C C . GLY D 1 203 ? 22.355 21.951 -11.184 1.000 9.568 203 GLY D C 1
ATOM 13382 O O . GLY D 1 203 ? 23.390 21.653 -10.568 1.000 11.700 203 GLY D O 1
ATOM 13386 N N . THR D 1 204 ? 21.307 21.162 -11.335 1.000 8.633 204 THR D N 1
ATOM 13387 C CA . THR D 1 204 ? 21.227 19.782 -10.867 1.000 9.158 204 THR D CA 1
ATOM 13388 C C . THR D 1 204 ? 20.138 19.104 -11.674 1.000 8.760 204 THR D C 1
ATOM 13389 O O . THR D 1 204 ? 19.431 19.756 -12.416 1.000 8.598 204 THR D O 1
ATOM 13400 N N . ALA D 1 205 ? 20.077 17.804 -11.565 1.000 9.032 205 ALA D N 1
ATOM 13401 C CA . ALA D 1 205 ? 19.011 16.999 -12.146 1.000 9.649 205 ALA D CA 1
ATOM 13402 C C . ALA D 1 205 ? 18.681 15.898 -11.167 1.000 9.408 205 ALA D C 1
ATOM 13403 O O . ALA D 1 205 ? 19.568 15.407 -10.465 1.000 9.255 205 ALA D O 1
ATOM 13410 N N . VAL D 1 206 ? 17.427 15.495 -11.169 1.000 9.630 206 VAL D N 1
ATOM 13411 C CA A VAL D 1 206 ? 16.913 14.469 -10.229 0.500 9.569 206 VAL D CA 1
ATOM 13412 C CA B VAL D 1 206 ? 16.931 14.459 -10.239 0.500 9.591 206 VAL D CA 1
ATOM 13413 C C . VAL D 1 206 ? 15.969 13.548 -10.995 1.000 9.752 206 VAL D C 1
ATOM 13414 O O . VAL D 1 206 ? 15.232 14.024 -11.856 1.000 11.652 206 VAL D O 1
ATOM 13438 N N . GLN D 1 207 ? 15.963 12.282 -10.603 1.000 9.017 207 GLN D N 1
ATOM 13439 C CA . GLN D 1 207 ? 15.045 11.280 -11.177 1.000 9.502 207 GLN D CA 1
ATOM 13440 C C . GLN D 1 207 ? 13.740 11.242 -10.401 1.000 9.821 207 GLN D C 1
ATOM 13441 O O . GLN D 1 207 ? 13.734 11.301 -9.137 1.000 9.555 207 GLN D O 1
ATOM 13455 N N . THR D 1 208 ? 12.675 11.056 -11.128 1.000 8.888 208 THR D N 1
ATOM 13456 C CA . THR D 1 208 ? 11.327 10.973 -10.552 1.000 9.604 208 THR D CA 1
ATOM 13457 C C . THR D 1 208 ? 10.641 9.727 -11.069 1.000 10.345 208 THR D C 1
ATOM 13458 O O . THR D 1 208 ? 10.972 9.217 -12.158 1.000 11.316 208 THR D O 1
ATOM 13469 N N . VAL D 1 209 ? 9.645 9.304 -10.331 1.000 9.905 209 VAL D N 1
ATOM 13470 C CA . VAL D 1 209 ? 8.670 8.308 -10.813 1.000 10.086 209 VAL D CA 1
ATOM 13471 C C . VAL D 1 209 ? 7.286 8.798 -10.444 1.000 10.404 209 VAL D C 1
ATOM 13472 O O . VAL D 1 209 ? 7.129 9.678 -9.599 1.000 10.437 209 VAL D O 1
ATOM 13485 N N . GLY D 1 210 ? 6.257 8.197 -11.011 1.000 10.168 210 GLY D N 1
ATOM 13486 C CA . GLY D 1 210 ? 4.901 8.667 -10.795 1.000 10.926 210 GLY D CA 1
ATOM 13487 C C . GLY D 1 210 ? 4.011 8.305 -11.967 1.000 11.619 210 GLY D C 1
ATOM 13488 O O . GLY D 1 210 ? 4.418 7.409 -12.715 1.000 12.624 210 GLY D O 1
ATOM 13492 N N . SER D 1 211 ? 2.938 9.034 -12.124 1.000 12.735 211 SER D N 1
ATOM 13493 C CA . SER D 1 211 ? 1.906 8.700 -13.131 1.000 12.770 211 SER D CA 1
ATOM 13494 C C . SER D 1 211 ? 2.452 8.903 -14.541 1.000 14.554 211 SER D C 1
ATOM 13495 O O . SER D 1 211 ? 1.819 8.337 -15.451 1.000 17.066 211 SER D O 1
ATOM 13503 N N . LYS D 1 212 ? 3.563 9.625 -14.720 1.000 14.761 212 LYS D N 1
ATOM 13504 C CA . LYS D 1 212 ? 4.187 9.839 -16.058 1.000 18.015 212 LYS D CA 1
ATOM 13505 C C . LYS D 1 212 ? 5.268 8.783 -16.307 1.000 17.240 212 LYS D C 1
ATOM 13506 O O . LYS D 1 212 ? 5.915 8.846 -17.392 1.000 21.606 212 LYS D O 1
ATOM 13525 N N . GLY D 1 213 ? 5.461 7.839 -15.388 1.000 14.654 213 GLY D N 1
ATOM 13526 C CA . GLY D 1 213 ? 6.495 6.828 -15.440 1.000 13.089 213 GLY D CA 1
ATOM 13527 C C . GLY D 1 213 ? 7.811 7.326 -14.881 1.000 13.466 213 GLY D C 1
ATOM 13528 O O . GLY D 1 213 ? 7.804 8.230 -14.049 1.000 15.226 213 GLY D O 1
ATOM 13532 N N . TYR D 1 214 ? 8.891 6.741 -15.335 1.000 12.677 214 TYR D N 1
ATOM 13533 C CA . TYR D 1 214 ? 10.246 6.990 -14.822 1.000 12.512 214 TYR D CA 1
ATOM 13534 C C . TYR D 1 214 ? 10.879 8.068 -15.684 1.000 13.850 214 TYR D C 1
ATOM 13535 O O . TYR D 1 214 ? 10.990 7.892 -16.935 1.000 15.127 214 TYR D O 1
ATOM 13553 N N . ASP D 1 215 ? 11.219 9.193 -15.069 1.000 12.058 215 ASP D N 1
ATOM 13554 C CA . ASP D 1 215 ? 11.882 10.278 -15.824 1.000 13.605 215 ASP D CA 1
ATOM 13555 C C . ASP D 1 215 ? 12.604 11.167 -14.815 1.000 9.956 215 ASP D C 1
ATOM 13556 O O . ASP D 1 215 ? 13.142 10.658 -13.860 1.000 10.518 215 ASP D O 1
ATOM 13565 N N . GLY D 1 216 ? 12.680 12.467 -15.092 1.000 10.380 216 GLY D N 1
ATOM 13566 C CA . GLY D 1 216 ? 13.285 13.406 -14.159 1.000 9.723 216 GLY D CA 1
ATOM 13567 C C . GLY D 1 216 ? 13.454 14.738 -14.798 1.000 9.135 216 GLY D C 1
ATOM 13568 O O . GLY D 1 216 ? 13.083 14.926 -15.952 1.000 10.441 216 GLY D O 1
ATOM 13572 N N . PHE D 1 217 ? 13.966 15.686 -14.042 1.000 8.396 217 PHE D N 1
ATOM 13573 C CA . PHE D 1 217 ? 14.031 17.076 -14.495 1.000 9.279 217 PHE D CA 1
ATOM 13574 C C . PHE D 1 217 ? 15.365 17.675 -14.091 1.000 8.339 217 PHE D C 1
ATOM 13575 O O . PHE D 1 217 ? 16.026 17.150 -13.170 1.000 8.862 217 PHE D O 1
ATOM 13592 N N . ALA D 1 218 ? 15.743 18.753 -14.753 1.000 7.876 218 ALA D N 1
ATOM 13593 C CA . ALA D 1 218 ? 16.934 19.558 -14.417 1.000 7.694 218 ALA D CA 1
ATOM 13594 C C . ALA D 1 218 ? 16.498 20.974 -14.048 1.000 8.775 218 ALA D C 1
ATOM 13595 O O . ALA D 1 218 ? 15.514 21.496 -14.576 1.000 8.645 218 ALA D O 1
ATOM 13602 N N . LEU D 1 219 ? 17.225 21.585 -13.129 1.000 9.053 219 LEU D N 1
ATOM 13603 C CA . LEU D 1 219 ? 17.051 22.994 -12.715 1.000 11.129 219 LEU D CA 1
ATOM 13604 C C . LEU D 1 219 ? 18.369 23.673 -12.947 1.000 9.924 219 LEU D C 1
ATOM 13605 O O . LEU D 1 219 ? 19.403 23.094 -12.569 1.000 11.973 219 LEU D O 1
ATOM 13621 N N . ALA D 1 220 ? 18.374 24.903 -13.410 1.000 9.597 220 ALA D N 1
ATOM 13622 C CA . ALA D 1 220 ? 19.627 25.667 -13.524 1.000 10.329 220 ALA D CA 1
ATOM 13623 C C . ALA D 1 220 ? 19.342 27.105 -13.161 1.000 9.866 220 ALA D C 1
ATOM 13624 O O . ALA D 1 220 ? 18.395 27.703 -13.689 1.000 10.665 220 ALA D O 1
ATOM 13631 N N . ARG D 1 221 ? 20.135 27.673 -12.274 1.000 10.418 221 ARG D N 1
ATOM 13632 C CA . ARG D 1 221 ? 20.002 29.076 -11.869 1.000 10.800 221 ARG D CA 1
ATOM 13633 C C . ARG D 1 221 ? 21.029 29.878 -12.640 1.000 10.730 221 ARG D C 1
ATOM 13634 O O . ARG D 1 221 ? 22.159 29.447 -12.757 1.000 11.151 221 ARG D O 1
ATOM 13655 N N . VAL D 1 222 ? 20.598 31.009 -13.163 1.000 10.880 222 VAL D N 1
ATOM 13656 C CA . VAL D 1 222 ? 21.495 31.984 -13.826 1.000 11.843 222 VAL D CA 1
ATOM 13657 C C . VAL D 1 222 ? 22.192 32.817 -12.733 1.000 13.576 222 VAL D C 1
ATOM 13658 O O . VAL D 1 222 ? 21.495 33.401 -11.872 1.000 13.354 222 VAL D O 1
ATOM 13671 N N . LEU D 1 223 ? 23.524 32.864 -12.744 1.000 16.311 223 LEU D N 1
ATOM 13672 C CA . LEU D 1 223 ? 24.298 33.527 -11.651 1.000 21.563 223 LEU D CA 1
ATOM 13673 C C . LEU D 1 223 ? 24.329 35.060 -11.894 1.000 27.676 223 LEU D C 1
ATOM 13674 O O . LEU D 1 223 ? 25.126 35.799 -11.237 1.000 34.656 223 LEU D O 1
#

InterPro domains:
  IPR002935 Class I-like SAM-dependent O-methyltransferase [PF01596] (36-183)
  IPR002935 Class I-like SAM-dependent O-methyltransferase [PS51682] (2-223)
  IPR029063 S-adenosyl-L-methionine-dependent methyltransferase superfamily [G3DSA:3.40.50.150] (2-223)
  IPR029063 S-adenosyl-L-methionine-dependent methyltransferase superfamily [SSF53335] (5-220)
  IPR050362 Cation-dependent O-methyltransferase [PTHR10509] (16-208)

Foldseek 3Di:
DVVLVVQAVVLVVCCVPPFDDDPLLVVLLVLLVVLVNDNFLDRSNVLLVLLVVCLVLVWQEEEEEACQQNNSVLSNLVSHDPNGAYEYEHADVSSLVNNCVSCVSSVSNVRYHYDYRHCLVVLVVVVVVVDAAGQEYEYEHQLLCLLVVVVSNVVRHDASGKYKYWFLCVVVCLVPPPDPPSSSVSSVNNVVCQVPPPQKDKDKDWDAHNRGTGIMMMIGGHD/DFVVQAVVLVVCCVPPFDDDPLLVVLQVLCVVLVHDHAFDRRNVLLVLLVVCLVLVWQEEEEEACQSPNSVLSNLVSHDPNGAYEYEHADVSSVVNNCVSCVVSVSNVRYYYHYHDCVVVLVVVVVVVDAAGQEYEYEDDQLCLLVVLVSNVSRHDASRKYKYWFLCVVVCLVPPPDPPSNSVSSVNNVVCLVPPPQKDKDKDWDAHRSGTGIMMMIGGHD/DLVVQAVVLVVCCVVPQDDDVLLVVLQVLLVVLVQPRAWDRRNVLLVLLVVCLVLVWQEEEEEACQQVNSVLSVLVSHDLNGAYEYEHADPSSQVSNCVSCVSSVRNNRYYYDYRHCVVVLVVVVVVVDAAGQEYEYDHQQLCLQVSVVSNVVRHDASGKYKYWFLCVVVCLVPPPDPPSNSVSSVNNVVCQVPPPQWDKDKDWDAHRNGTGIMMMIGGHDDDDDDDD/DVQVVQAVVLVVCQVPPFDCDPLNVVLVVLCVVLPHDDRRNVLLVLLVVCLVLVWQEEEEEAVCNSVLSVQVNHDLNGAYEYEDAADSRQVSNLVSNVSSVRNSRYDYHYRHSVVVLVVVVVVVDAAGQEYEYDYQLLCLQVSVVSNVSRHDASHKYKYWFLCVVVLLVPPPDPDSNSVSSVVNVVCQVPPPQWDKDKDWDAHNVGTGIMMMIGGD